Protein AF-A0A0S4JV63-F1 (afdb_monomer_lite)

Secondary structure (DSSP, 8-state):
----------S-TTSSHHHHHHHHHHHHHHHHTHHHHHHHSTTTTTS-TT----TTS-PPPPPSS----TTB--SSSSSS-SB--S-SSPP-PPPP----SS-TTSPPPHHHHHHTTT--B-HHHHH-SSS-HHHHHHHHT--S--PPPPHHHHHHHHHIIIIIHHHHHHTTT--THHHHHHHHHHHHHHHHHHHH-TT-HHHHHHHHHHHHHHHHHHHTTTS-HHHHHHHHHHHHHHHHHHHHHHHHHHHHHHH-GGGGGGGHHHHHHHHHHHHHHTSSTTTT--TT--S--HHHHHHHHHHHH--PPPPB-HHHHHHHHHHHHHHHTTT-SSTT--GGGGT-TT------GGGGS-HHHHHHHHHHHHHHS-TTTTTSHHHHHHHHHHHHTTSS-HHHHHHHHHHHHHHHHHHHHHHHHHHH---HHHHHHHHHHHHHS---HHHHHHHHHHHHHTT-SSTTHHHH-HHHHHHHHHHHHHHHTTSHHHHHHHHHHHHHHHHHHHTSPTTSPP--SS-HHHHHHHHHHHHHHHHHHHHHHHHHHHHHHHHTSTTTHHHHHHHHHHTT---HHHHHHHHHHHHHHHHTSPPHHHHHHHT-HHHHHHHHHHHHHH-HHHHHTTSS-HHHHHSPPPTTSHHHHHHHHHHHHHHHPPPHHHHHHHHHHHH---S----STT------EEE-------SSGGGSTHHHHHHHHHHHHT--EEEEEEGGGG-SB-TTSSBSS-HHHHHHHHHHHGGGEETTEEEEEE-SSSSHHHHHHHHHHHHHHHHHHHGGGGT-GGGSPPP---PPPPPHHHHHGGGGTTHHHHHHHHHHHHHHHHHHHHH-S---GGGTT-----------TTS--TT--------SSS--S--

Sequence (883 aa):
MRAARRVPSTLVSCVTTQRASFSESVMTLQQQHSSETLTKTHGFGMINHGAVISKDSKTTAAADLAHTGVQYGLGTSAADPYLRTLPNLELRPVETTVVDRDGSSLQATLDEIQTLGARRESLRYWIGGETPRLPLWLRSLKSQNALPVSSKGATILHEFENVTIPAACAERGEDHAIPQKRWQSLVRRFVTIPKLTVLSRSAFEGQLELATKESLAFFGTDAPLDELRSAVEVLRRQAIHQRNAKLDDLAATLSNGELVADGDAVWATFFSLVKEHRASSDLFSNAKESPASSLEFVWDSVVESTAAPALVSAPVALYLVALTAAHTVIANDSVSERIRGRIDQSATTATSSSALVSPIEKRNFVRKALQALNSSTMLSEKSEQVLRSLAVKKELPDSIVNAIAAESVFQSALESRASEVAKLFRDPAQGGLLLYRATTSTDDASVKATVQKALSANGFAHTDEIRMNPSRWATKYATIAATLLKHQTFVSLVYEAVRAETGAAQQRRPGSAPQGIVSDEGLKELGSLKEMREQYERRRTHRIGVLTDFLSSFEGVEAGVRYCAAFGADMSPLTALQSAAEELHDITATSRAEVAAIADGSLCEQIISAIVDAHPSWVRANVLERSVVNQPVDMQSQAALRAAIRMYIRLTYVPHAAAAMIARNTRRRIGPIGTAEHEQNIAVEVGMVEKMDNLLYKRYDWQGWYQRMQDVHNRNVSLRFKLHDLRTLDSQGKPFFDMQSERRLRIVAKERVGMGILKLDSDKYEDQSDNYTFGSVKVSQLVADAKKTMLGPEYVPTVEVKVRRPSGQTKLQYSALDYDRVEKKSAELYKKYAELKKKSFFVPPTDLWLDIAGLQVRKTNEVADADGYTVDLFESMGQKEQE

Organism: Bodo saltans (NCBI:txid75058)

pLDDT: mean 77.19, std 16.36, range [26.67, 97.94]

Radius of gyration: 52.48 Å; chains: 1; bounding box: 138×138×130 Å

Foldseek 3Di:
DDDDDDDDDDDDPPPVPVVVVVVVVVVVVCVVCQVVQQQPWFPSVVDALVDDDDPVDPDDDFDPDDDDDPQAFSSPGRVHHRGRPHDPDDDDDDDDPPCPPACQAPDQDPVNLVCQQQFFGFLLCQQHHPHHNLLSVLLSLADDDLDPQDPVLVVLLVCCLPPFLVVLCVVVVHDSPVVNVVSVVLLVQLVVLLLQCLNPSVSSVVSLVVSLVCQLVVCVPRTDNVSSNSNSVSSSSNSSNSSSVLSNLLSVLSNPSQLCVSVVLLVLLLVVVCVVCVVVPPLQDDPVDDDDRLLVLLLVLLVVVPVDGFGGRSLLSLLSLLLSLLVQLPPDPDFDDRSVCVRPPPPPPPVPLLVLFDLVVLLVVLLVLLVPDDLDRCLDPLVLVLVVVCVVVVLDDVVLSVLSVVLVVLLVVLLVLLLVLLVQQPDLVLLLVLLVCLCVVDPDPVLVVQLCVLCVVLPHNDSVVCVVCVPSSVVCSSVSSSSSLSDLSSLVSSLVVLVVQVVVVVPDDPPDDDPNSGDPVSSVSSVVSNVSVVVSVVSSVVSSVVVSCQCSDSSNSVVSVSSSVSVVRDCVVVVVSSVVSVVVVSVVRDDSVSSVSSQPLSVSLNSLVSVCVSCVVCPVVCLPPPCSNVDRDRSNDSSSSSSSSSVSSVRRPDAQLRVVVCCCVVVVDDDDRDPDQVDGHFDKDKDFDQDQDPPDLNPDPNNVVVNLVVLQVRLKIKIKGALSSQQHAGSVSDGLADPQLLVQLCVVQPPCDDPRMRIDIFNPDSHNVVSVVVVVVVVVVSSVLSCVVVVDVVSRDDDPDPDDDDDPVRVVCVVVVCVVVCVVLVVVLVVVVVVVCVVDVDDDCCSRPDPDPDPDDPPDPPDDPPPGDDDDDPDDDPDPDDD

Structure (mmCIF, N/CA/C/O backbone):
data_AF-A0A0S4JV63-F1
#
_entry.id   AF-A0A0S4JV63-F1
#
loop_
_atom_site.group_PDB
_atom_site.id
_atom_site.type_symbol
_atom_site.label_atom_id
_atom_site.label_alt_id
_atom_site.label_comp_id
_atom_site.label_asym_id
_atom_site.label_entity_id
_atom_site.label_seq_id
_atom_site.pdbx_PDB_ins_code
_atom_site.Cartn_x
_atom_site.Cartn_y
_atom_site.Cartn_z
_atom_site.occupancy
_atom_site.B_iso_or_equiv
_atom_site.auth_seq_id
_atom_site.auth_comp_id
_atom_site.auth_asym_id
_atom_site.auth_atom_id
_atom_site.pdbx_PDB_model_num
ATOM 1 N N . MET A 1 1 ? 13.995 55.580 -26.415 1.00 35.78 1 MET A N 1
ATOM 2 C CA . MET A 1 1 ? 12.942 56.620 -26.370 1.00 35.78 1 MET A CA 1
ATOM 3 C C . MET A 1 1 ? 11.649 56.034 -25.818 1.00 35.78 1 MET A C 1
ATOM 5 O O . MET A 1 1 ? 10.971 55.313 -26.533 1.00 35.78 1 MET A O 1
ATOM 9 N N . ARG A 1 2 ? 11.311 56.342 -24.563 1.00 26.67 2 ARG A N 1
ATOM 10 C CA . ARG A 1 2 ? 9.949 56.662 -24.098 1.00 26.67 2 ARG A CA 1
ATOM 11 C C . ARG A 1 2 ? 10.094 57.227 -22.688 1.00 26.67 2 ARG A C 1
ATOM 13 O O . ARG A 1 2 ? 10.601 56.559 -21.794 1.00 26.67 2 ARG A O 1
ATOM 20 N N . ALA A 1 3 ? 9.782 58.511 -22.570 1.00 27.17 3 ALA A N 1
ATOM 21 C CA . ALA A 1 3 ? 9.948 59.304 -21.368 1.00 27.17 3 ALA A CA 1
ATOM 22 C C . ALA A 1 3 ? 8.811 59.042 -20.375 1.00 27.17 3 ALA A C 1
ATOM 24 O O . ALA A 1 3 ? 7.651 58.897 -20.758 1.00 27.17 3 ALA A O 1
ATOM 25 N N . ALA A 1 4 ? 9.179 59.038 -19.099 1.00 29.41 4 ALA A N 1
ATOM 26 C CA . ALA A 1 4 ? 8.285 59.115 -17.961 1.00 29.41 4 ALA A CA 1
ATOM 27 C C . ALA A 1 4 ? 7.691 60.528 -17.810 1.00 29.41 4 ALA A C 1
ATOM 29 O O . ALA A 1 4 ? 8.389 61.521 -18.017 1.00 29.41 4 ALA A O 1
ATOM 30 N N . ARG A 1 5 ? 6.445 60.618 -17.327 1.00 27.39 5 ARG A N 1
ATOM 31 C CA . ARG A 1 5 ? 5.953 61.753 -16.529 1.00 27.39 5 ARG A CA 1
ATOM 32 C C . ARG A 1 5 ? 5.066 61.237 -15.391 1.00 27.39 5 ARG A C 1
ATOM 34 O O . ARG A 1 5 ? 4.083 60.546 -15.626 1.00 27.39 5 ARG A O 1
ATOM 41 N N . ARG A 1 6 ? 5.480 61.571 -14.164 1.00 32.53 6 ARG A N 1
ATOM 42 C CA . ARG A 1 6 ? 4.770 61.418 -12.881 1.00 32.53 6 ARG A CA 1
ATOM 43 C C . ARG A 1 6 ? 3.660 62.464 -12.747 1.00 32.53 6 ARG A C 1
ATOM 45 O O . ARG A 1 6 ? 3.923 63.595 -13.137 1.00 32.53 6 ARG A O 1
ATOM 52 N N . VAL A 1 7 ? 2.563 62.141 -12.050 1.00 26.92 7 VAL A N 1
ATOM 53 C CA . VAL A 1 7 ? 1.842 63.017 -11.082 1.00 26.92 7 VAL A CA 1
ATOM 54 C C . VAL A 1 7 ? 1.064 62.102 -10.080 1.00 26.92 7 VAL A C 1
ATOM 56 O O . VAL A 1 7 ? 1.024 60.898 -10.325 1.00 26.92 7 VAL A O 1
ATOM 59 N N . PRO A 1 8 ? 0.555 62.559 -8.912 1.00 28.17 8 PRO A N 1
ATOM 60 C CA . PRO A 1 8 ? 1.068 62.185 -7.595 1.00 28.17 8 PRO A CA 1
ATOM 61 C C . PRO A 1 8 ? 0.082 61.407 -6.700 1.00 28.17 8 PRO A C 1
ATOM 63 O O . PRO A 1 8 ? -1.132 61.384 -6.884 1.00 28.17 8 PRO A O 1
ATOM 66 N N . SER A 1 9 ? 0.665 60.796 -5.675 1.00 33.62 9 SER A N 1
ATOM 67 C CA . SER A 1 9 ? 0.059 60.027 -4.596 1.00 33.62 9 SER A CA 1
ATOM 68 C C . SER A 1 9 ? -0.493 60.918 -3.476 1.00 33.62 9 SER A C 1
ATOM 70 O O . SER A 1 9 ? 0.267 61.290 -2.591 1.00 33.62 9 SER A O 1
ATOM 72 N N . THR A 1 10 ? -1.794 61.205 -3.468 1.00 34.38 10 THR A N 1
ATOM 73 C CA . THR A 1 10 ? -2.553 61.610 -2.264 1.00 34.38 10 THR A CA 1
ATOM 74 C C . THR A 1 10 ? -4.049 61.621 -2.596 1.00 34.38 10 THR A C 1
ATOM 76 O O . THR A 1 10 ? -4.521 62.603 -3.151 1.00 34.38 10 THR A O 1
ATOM 79 N N . LEU A 1 11 ? -4.760 60.513 -2.309 1.00 28.80 11 LEU A N 1
ATOM 80 C CA . LEU A 1 11 ? -6.235 60.347 -2.140 1.00 28.80 11 LEU A CA 1
ATOM 81 C C . LEU A 1 11 ? -6.702 58.907 -2.485 1.00 28.80 11 LEU A C 1
ATOM 83 O O . LEU A 1 11 ? -7.663 58.712 -3.220 1.00 28.80 11 LEU A O 1
ATOM 87 N N . VAL A 1 12 ? -6.023 57.864 -1.983 1.00 32.22 12 VAL A N 1
ATOM 88 C CA . VAL A 1 12 ? -6.430 56.454 -2.230 1.00 32.22 12 VAL A CA 1
ATOM 89 C C . VAL A 1 12 ? -6.644 55.641 -0.940 1.00 32.22 12 VAL A C 1
ATOM 91 O O . VAL A 1 12 ? -7.141 54.524 -0.997 1.00 32.22 12 VAL A O 1
ATOM 94 N N . SER A 1 13 ? -6.386 56.185 0.254 1.00 30.45 13 SER A N 1
ATOM 95 C CA . SER A 1 13 ? -6.415 55.377 1.488 1.00 30.45 13 SER A CA 1
ATOM 96 C C . SER A 1 13 ? -7.740 55.348 2.268 1.00 30.45 13 SER A C 1
ATOM 98 O O . SER A 1 13 ? -7.746 54.800 3.363 1.00 30.45 13 SER A O 1
ATOM 100 N N . CYS A 1 14 ? -8.854 55.889 1.755 1.00 28.31 14 CYS A N 1
ATOM 101 C CA . CYS A 1 14 ? -10.139 55.878 2.490 1.00 28.31 14 CYS A CA 1
ATOM 102 C C . CYS A 1 14 ? -11.357 55.319 1.730 1.00 28.31 14 CYS A C 1
ATOM 104 O O . CYS A 1 14 ? -12.461 55.378 2.254 1.00 28.31 14 CYS A O 1
ATOM 106 N N . VAL A 1 15 ? -11.199 54.750 0.526 1.00 30.52 15 VAL A N 1
ATOM 107 C CA . VAL A 1 15 ? -12.343 54.219 -0.263 1.00 30.52 15 VAL A CA 1
ATOM 108 C C . VAL A 1 15 ? -12.208 52.720 -0.592 1.00 30.52 15 VAL A C 1
ATOM 110 O O . VAL A 1 15 ? -13.148 52.088 -1.069 1.00 30.52 15 VAL A O 1
ATOM 113 N N . THR A 1 16 ? -11.076 52.090 -0.278 1.00 33.59 16 THR A N 1
ATOM 114 C CA . THR A 1 16 ? -10.826 50.666 -0.570 1.00 33.59 16 THR A CA 1
ATOM 115 C C . THR A 1 16 ? -11.256 49.704 0.540 1.00 33.59 16 THR A C 1
ATOM 117 O O . THR A 1 16 ? -11.493 48.535 0.252 1.00 33.59 16 THR A O 1
ATOM 120 N N . THR A 1 17 ? -11.462 50.163 1.776 1.00 36.22 17 THR A N 1
ATOM 121 C CA . THR A 1 17 ? -11.867 49.300 2.904 1.00 36.22 17 THR A CA 1
ATOM 122 C C . THR A 1 17 ? -13.375 49.057 3.019 1.00 36.22 17 THR A C 1
ATOM 124 O O . THR A 1 17 ? -13.772 48.091 3.660 1.00 36.22 17 THR A O 1
ATOM 127 N N . GLN A 1 18 ? -14.229 49.849 2.357 1.00 34.81 18 GLN A N 1
ATOM 128 C CA . GLN A 1 18 ? -15.690 49.636 2.371 1.00 34.81 18 GLN A CA 1
ATOM 129 C C . GLN A 1 18 ? -16.244 48.861 1.161 1.00 34.81 18 GLN A C 1
ATOM 131 O O . GLN A 1 18 ? -17.384 48.409 1.206 1.00 34.81 18 GLN A O 1
ATOM 136 N N . ARG A 1 19 ? -15.460 48.649 0.091 1.00 34.84 19 ARG A N 1
ATOM 137 C CA . ARG A 1 19 ? -15.874 47.793 -1.045 1.00 34.84 19 ARG A CA 1
ATOM 138 C C . ARG A 1 19 ? -15.553 46.310 -0.841 1.00 34.84 19 ARG A C 1
ATOM 140 O O . ARG A 1 19 ? -16.287 45.474 -1.357 1.00 34.84 19 ARG A O 1
ATOM 147 N N . ALA A 1 20 ? -14.511 45.981 -0.075 1.00 36.62 20 ALA A N 1
ATOM 148 C CA . ALA A 1 20 ? -14.133 44.593 0.197 1.00 36.62 20 ALA A CA 1
ATOM 149 C C . ALA A 1 20 ? -15.144 43.887 1.118 1.00 36.62 20 ALA A C 1
ATOM 151 O O . ALA A 1 20 ? -15.593 42.792 0.798 1.00 36.62 20 ALA A O 1
ATOM 152 N N . SER A 1 21 ? -15.608 44.556 2.180 1.00 37.34 21 SER A N 1
ATOM 153 C CA . SER A 1 21 ? -16.570 43.969 3.124 1.00 37.34 21 SER A CA 1
ATOM 154 C C . SER A 1 21 ? -17.969 43.777 2.526 1.00 37.34 21 SER A C 1
ATOM 156 O O . SER A 1 21 ? -18.624 42.781 2.822 1.00 37.34 21 SER A O 1
ATOM 158 N N . PHE A 1 22 ? -18.425 44.661 1.629 1.00 35.88 22 PHE A N 1
ATOM 159 C CA . PHE A 1 22 ? -19.704 44.480 0.925 1.00 35.88 22 PHE A CA 1
ATOM 160 C C . PHE A 1 22 ? -19.623 43.424 -0.194 1.00 35.88 22 PHE A C 1
ATOM 162 O O . PHE A 1 22 ? -20.591 42.704 -0.419 1.00 35.88 22 PHE A O 1
ATOM 169 N N . SER A 1 23 ? -18.470 43.282 -0.860 1.00 41.06 23 SER A N 1
ATOM 170 C CA . SER A 1 23 ? -18.235 42.244 -1.876 1.00 41.06 23 SER A CA 1
ATOM 171 C C . SER A 1 23 ? -18.134 40.846 -1.264 1.00 41.06 23 SER A C 1
ATOM 173 O O . SER A 1 23 ? -18.702 39.907 -1.814 1.00 41.06 23 SER A O 1
ATOM 175 N N . GLU A 1 24 ? -17.448 40.695 -0.128 1.00 41.44 24 GLU A N 1
ATOM 176 C CA . GLU A 1 24 ? -17.352 39.413 0.581 1.00 41.44 24 GLU A CA 1
ATOM 177 C C . GLU A 1 24 ? -18.690 39.008 1.196 1.00 41.44 24 GLU A C 1
ATOM 179 O O . GLU A 1 24 ? -19.065 37.847 1.088 1.00 41.44 24 GLU A O 1
ATOM 184 N N . SER A 1 25 ? -19.460 39.950 1.752 1.00 44.38 25 SER A N 1
ATOM 185 C CA . SER A 1 25 ? -20.792 39.665 2.309 1.00 44.38 25 SER A CA 1
ATOM 186 C C . SER A 1 25 ? -21.799 39.248 1.231 1.00 44.38 25 SER A C 1
ATOM 188 O O . SER A 1 25 ? -22.583 38.329 1.439 1.00 44.38 25 SER A O 1
ATOM 190 N N . VAL A 1 26 ? -21.767 39.882 0.051 1.00 44.66 26 VAL A N 1
ATOM 191 C CA . VAL A 1 26 ? -22.648 39.527 -1.075 1.00 44.66 26 VAL A CA 1
ATOM 192 C C . VAL A 1 26 ? -22.195 38.231 -1.752 1.00 44.66 26 VAL A C 1
ATOM 194 O O . VAL A 1 26 ? -23.050 37.426 -2.103 1.00 44.66 26 VAL A O 1
ATOM 197 N N . MET A 1 27 ? -20.887 37.963 -1.868 1.00 42.50 27 MET A N 1
ATOM 198 C CA . MET A 1 27 ? -20.395 36.672 -2.372 1.00 42.50 27 MET A CA 1
ATOM 199 C C . MET A 1 27 ? -20.644 35.514 -1.396 1.00 42.50 27 MET A C 1
ATOM 201 O O . MET A 1 27 ? -20.957 34.413 -1.839 1.00 42.50 27 MET A O 1
ATOM 205 N N . THR A 1 28 ? -20.573 35.744 -0.083 1.00 48.22 28 THR A N 1
ATOM 206 C CA . THR A 1 28 ? -20.892 34.720 0.931 1.00 48.22 28 THR A CA 1
ATOM 207 C C . THR A 1 28 ? -22.400 34.478 1.063 1.00 48.22 28 THR A C 1
ATOM 209 O O . THR A 1 28 ? -22.814 33.324 1.162 1.00 48.22 28 THR A O 1
ATOM 212 N N . LEU A 1 29 ? -23.246 35.511 0.943 1.00 47.22 29 LEU A N 1
ATOM 213 C CA . LEU A 1 29 ? -24.707 35.346 0.838 1.00 47.22 29 LEU A CA 1
ATOM 214 C C . LEU A 1 29 ? -25.134 34.686 -0.486 1.00 47.22 29 LEU A C 1
ATOM 216 O O . LEU A 1 29 ? -26.036 33.850 -0.490 1.00 47.22 29 LEU A O 1
ATOM 220 N N . GLN A 1 30 ? -24.460 34.986 -1.604 1.00 46.22 30 GLN A N 1
ATOM 221 C CA . GLN A 1 30 ? -24.683 34.300 -2.885 1.00 46.22 30 GLN A CA 1
ATOM 222 C C . GLN A 1 30 ? -24.266 32.825 -2.841 1.00 46.22 30 GLN A C 1
ATOM 224 O O . GLN A 1 30 ? -24.853 32.024 -3.563 1.00 46.22 30 GLN A O 1
ATOM 229 N N . GLN A 1 31 ? -23.321 32.436 -1.978 1.00 53.56 31 GLN A N 1
ATOM 230 C CA . GLN A 1 31 ? -22.961 31.031 -1.774 1.00 53.56 31 GLN A CA 1
ATOM 231 C C . GLN A 1 31 ? -24.043 30.236 -1.029 1.00 53.56 31 GLN A C 1
ATOM 233 O O . GLN A 1 31 ? -24.269 29.078 -1.385 1.00 53.56 31 GLN A O 1
ATOM 238 N N . GLN A 1 32 ? -24.772 30.842 -0.084 1.00 56.19 32 GLN A N 1
ATOM 239 C CA . GLN A 1 32 ? -25.804 30.147 0.705 1.00 56.19 32 GLN A CA 1
ATOM 240 C C . GLN A 1 32 ? -27.038 29.722 -0.111 1.00 56.19 32 GLN A C 1
ATOM 242 O O . GLN A 1 32 ? -27.621 28.682 0.178 1.00 56.19 32 GLN A O 1
ATOM 247 N N . HIS A 1 33 ? -27.386 30.455 -1.175 1.00 51.62 33 HIS A N 1
ATOM 248 C CA . HIS A 1 33 ? -28.434 30.076 -2.139 1.00 51.62 33 HIS A CA 1
ATOM 249 C C . HIS A 1 33 ? -27.876 29.728 -3.530 1.00 51.62 33 HIS A C 1
ATOM 251 O O . HIS A 1 33 ? -28.626 29.703 -4.509 1.00 51.62 33 HIS A O 1
ATOM 257 N N . SER A 1 34 ? -26.566 29.474 -3.646 1.00 59.59 34 SER A N 1
ATOM 258 C CA . SER A 1 34 ? -25.884 29.311 -4.938 1.00 59.59 34 SER A CA 1
ATOM 259 C C . SER A 1 34 ? -26.441 28.156 -5.759 1.00 59.59 34 SER A C 1
ATOM 261 O O . SER A 1 34 ? -26.700 28.342 -6.939 1.00 59.59 34 SER A O 1
ATOM 263 N N . SER A 1 35 ? -26.697 26.984 -5.175 1.00 62.03 35 SER A N 1
ATOM 264 C CA . SER A 1 35 ? -27.211 25.850 -5.950 1.00 62.03 35 SER A CA 1
ATOM 265 C C . SER A 1 35 ? -28.597 26.148 -6.516 1.00 62.03 35 SER A C 1
ATOM 267 O O . SER A 1 35 ? -28.816 25.983 -7.711 1.00 62.03 35 SER A O 1
ATOM 269 N N . GLU A 1 36 ? -29.517 26.658 -5.700 1.00 66.06 36 GLU A N 1
ATOM 270 C CA . GLU A 1 36 ? -30.882 26.955 -6.124 1.00 66.06 36 GLU A CA 1
ATOM 271 C C . GLU A 1 36 ? -30.940 28.129 -7.106 1.00 66.06 36 GLU A C 1
ATOM 273 O O . GLU A 1 36 ? -31.593 28.042 -8.143 1.00 66.06 36 GLU A O 1
ATOM 278 N N . THR A 1 37 ? -30.193 29.199 -6.842 1.00 72.88 37 THR A N 1
ATOM 279 C CA . THR A 1 37 ? -30.182 30.385 -7.705 1.00 72.88 37 THR A CA 1
ATOM 280 C C . THR A 1 37 ? -29.482 30.089 -9.030 1.00 72.88 37 THR A C 1
ATOM 282 O O . THR A 1 37 ? -30.001 30.442 -10.086 1.00 72.88 37 THR A O 1
ATOM 285 N N . LEU A 1 38 ? -28.347 29.384 -9.019 1.00 76.19 38 LEU A N 1
ATOM 286 C CA . LEU A 1 38 ? -27.606 29.060 -10.242 1.00 76.19 38 LEU A CA 1
ATOM 287 C C . LEU A 1 38 ? -28.314 28.004 -11.101 1.00 76.19 38 LEU A C 1
ATOM 289 O O . LEU A 1 38 ? -28.200 28.057 -12.322 1.00 76.19 38 LEU A O 1
ATOM 293 N N . THR A 1 39 ? -29.042 27.057 -10.497 1.00 78.50 39 THR A N 1
ATOM 294 C CA . THR A 1 39 ? -29.709 25.976 -11.252 1.00 78.50 39 THR A CA 1
ATOM 295 C C . THR A 1 39 ? -31.154 26.283 -11.633 1.00 78.50 39 THR A C 1
ATOM 297 O O . THR A 1 39 ? -31.631 25.729 -12.621 1.00 78.50 39 THR A O 1
ATOM 300 N N . LYS A 1 40 ? -31.857 27.156 -10.893 1.00 81.88 40 LYS A N 1
ATOM 301 C CA . LYS A 1 40 ? -33.281 27.449 -11.134 1.00 81.88 40 LYS A CA 1
ATOM 302 C C . LYS A 1 40 ? -33.561 28.831 -11.714 1.00 81.88 40 LYS A C 1
ATOM 304 O O . LYS A 1 40 ? -34.675 29.051 -12.180 1.00 81.88 40 LYS A O 1
ATOM 309 N N . THR A 1 41 ? -32.603 29.765 -11.712 1.00 85.50 41 THR A N 1
ATOM 310 C CA . THR A 1 41 ? -32.838 31.116 -12.253 1.00 85.50 41 THR A CA 1
ATOM 311 C C . THR A 1 41 ? -32.093 31.356 -13.559 1.00 85.50 41 THR A C 1
ATOM 313 O O . THR A 1 41 ? -30.882 31.153 -13.673 1.00 85.50 41 THR A O 1
ATOM 316 N N . HIS A 1 42 ? -32.820 31.838 -14.566 1.00 84.88 42 HIS A N 1
ATOM 317 C CA . HIS A 1 42 ? -32.207 32.303 -15.798 1.00 84.88 42 HIS A CA 1
ATOM 318 C C . HIS A 1 42 ? -31.313 33.520 -15.522 1.00 84.88 42 HIS A C 1
ATOM 320 O O . HIS A 1 42 ? -31.719 34.467 -14.854 1.00 84.88 42 HIS A O 1
ATOM 326 N N . GLY A 1 43 ? -30.091 33.530 -16.055 1.00 83.31 43 GLY A N 1
ATOM 327 C CA . GLY A 1 43 ? -29.116 34.594 -15.806 1.00 83.31 43 GLY A CA 1
ATOM 328 C C . GLY A 1 43 ? -28.402 34.486 -14.457 1.00 83.31 43 GLY A C 1
ATOM 329 O O . GLY A 1 43 ? -27.775 35.460 -14.045 1.00 83.31 43 GLY A O 1
ATOM 330 N N . PHE A 1 44 ? -28.483 33.324 -13.791 1.00 81.19 44 PHE A N 1
ATOM 331 C CA . PHE A 1 44 ? -27.671 32.955 -12.623 1.00 81.19 44 PHE A CA 1
ATOM 332 C C . PHE A 1 44 ? -27.787 33.927 -11.434 1.00 81.19 44 PHE A C 1
ATOM 334 O O . PHE A 1 44 ? -26.833 34.117 -10.683 1.00 81.19 44 PHE A O 1
ATOM 341 N N . GLY A 1 45 ? -28.932 34.603 -11.292 1.00 78.19 45 GLY A N 1
ATOM 342 C CA . GLY A 1 45 ? -29.146 35.664 -10.298 1.00 78.19 45 GLY A CA 1
ATOM 343 C C . GLY A 1 45 ? -28.359 36.961 -10.548 1.00 78.19 45 GLY A C 1
ATOM 344 O O . GLY A 1 45 ? -28.443 37.886 -9.745 1.00 78.19 45 GLY A O 1
ATOM 345 N N . MET A 1 46 ? -27.606 37.051 -11.650 1.00 80.75 46 MET A N 1
ATOM 346 C CA . MET A 1 46 ? -26.800 38.222 -12.019 1.00 80.75 46 MET A CA 1
ATOM 347 C C . MET A 1 46 ? -27.540 39.177 -12.963 1.00 80.75 46 MET A C 1
ATOM 349 O O . MET A 1 46 ? -27.232 40.367 -13.006 1.00 80.75 46 MET A O 1
ATOM 353 N N . ILE A 1 47 ? -28.501 38.663 -13.736 1.00 81.12 47 ILE A N 1
ATOM 354 C CA . ILE A 1 47 ? -29.298 39.452 -14.680 1.00 81.12 47 ILE A CA 1
ATOM 355 C C . ILE A 1 47 ? -30.627 39.830 -14.029 1.00 81.12 47 ILE A C 1
ATOM 357 O O . ILE A 1 47 ? -31.396 38.966 -13.611 1.00 81.12 47 ILE A O 1
ATOM 361 N N . ASN A 1 48 ? -30.924 41.130 -13.992 1.00 82.06 48 ASN A N 1
ATOM 362 C CA . ASN A 1 48 ? -32.224 41.620 -13.553 1.00 82.06 48 ASN A CA 1
ATOM 363 C C . ASN A 1 48 ? -33.241 41.570 -14.706 1.00 82.06 48 ASN A C 1
ATOM 365 O O . ASN A 1 48 ? -33.315 42.492 -15.516 1.00 82.06 48 ASN A O 1
ATOM 369 N N . HIS A 1 49 ? -34.051 40.511 -14.753 1.00 82.19 49 HIS A N 1
ATOM 370 C CA . HIS A 1 49 ? -35.143 40.363 -15.731 1.00 82.19 49 HIS A CA 1
ATOM 371 C C . HIS A 1 49 ? -36.397 41.188 -15.397 1.00 82.19 49 HIS A C 1
ATOM 373 O O . HIS A 1 49 ? -37.352 41.175 -16.162 1.00 82.19 49 HIS A O 1
ATOM 379 N N . GLY A 1 50 ? -36.411 41.907 -14.268 1.00 75.62 50 GLY A N 1
ATOM 380 C CA . GLY A 1 50 ? -37.475 42.849 -13.903 1.00 75.62 50 GLY A CA 1
ATOM 381 C C . GLY A 1 50 ? -37.259 44.272 -14.433 1.00 75.62 50 GLY A C 1
ATOM 382 O O . GLY A 1 50 ? -38.002 45.181 -14.067 1.00 75.62 50 GLY A O 1
ATOM 383 N N . ALA A 1 51 ? -36.220 44.504 -15.243 1.00 70.69 51 ALA A N 1
ATOM 384 C CA . ALA A 1 51 ? -35.921 45.820 -15.794 1.00 70.69 51 ALA A CA 1
ATOM 385 C C . ALA A 1 51 ? -36.944 46.219 -16.873 1.00 70.69 51 ALA A C 1
ATOM 387 O O . ALA A 1 51 ? -37.078 45.554 -17.899 1.00 70.69 51 ALA A O 1
ATOM 388 N N . VAL A 1 52 ? -37.633 47.346 -16.665 1.00 65.81 52 VAL A N 1
ATOM 389 C CA . VAL A 1 52 ? -38.501 47.950 -17.684 1.00 65.81 52 VAL A CA 1
ATOM 390 C C . VAL A 1 52 ? -37.618 48.583 -18.754 1.00 65.81 52 VAL A C 1
ATOM 392 O O . VAL A 1 52 ? -36.840 49.497 -18.473 1.00 65.81 52 VAL A O 1
ATOM 395 N N . ILE A 1 53 ? -37.737 48.103 -19.988 1.00 67.38 53 ILE A N 1
ATOM 396 C CA . ILE A 1 53 ? -37.033 48.675 -21.133 1.00 67.38 53 ILE A CA 1
ATOM 397 C C . ILE A 1 53 ? -37.574 50.102 -21.365 1.00 67.38 53 ILE A C 1
ATOM 399 O O . ILE A 1 53 ? -38.745 50.295 -21.684 1.00 67.38 53 ILE A O 1
ATOM 403 N N . SER A 1 54 ? -36.732 51.114 -21.117 1.00 54.62 54 SER A N 1
ATOM 404 C CA . SER A 1 54 ? -37.088 52.543 -21.169 1.00 54.62 54 SER A CA 1
ATOM 405 C C . SER A 1 54 ? -37.571 52.995 -22.561 1.00 54.62 54 SER A C 1
ATOM 407 O O . SER A 1 54 ? -37.151 52.454 -23.589 1.00 54.62 54 SER A O 1
ATOM 409 N N . LYS A 1 55 ? -38.403 54.052 -22.575 1.00 55.31 55 LYS A N 1
ATOM 410 C CA . LYS A 1 55 ? -39.056 54.689 -23.742 1.00 55.31 55 LYS A CA 1
ATOM 411 C C . LYS A 1 55 ? -38.114 55.122 -24.876 1.00 55.31 55 LYS A C 1
ATOM 413 O O . LYS A 1 55 ? -38.597 55.382 -25.975 1.00 55.31 55 LYS A O 1
ATOM 418 N N . ASP A 1 56 ? -36.804 55.167 -24.643 1.00 53.25 56 ASP A N 1
ATOM 419 C CA . ASP A 1 56 ? -35.806 55.502 -25.670 1.00 53.25 56 ASP A CA 1
ATOM 420 C C . ASP A 1 56 ? -35.542 54.355 -26.663 1.00 53.25 56 ASP A C 1
ATOM 422 O O . ASP A 1 56 ? -34.898 54.553 -27.693 1.00 53.25 56 ASP A O 1
ATOM 426 N N . SER A 1 57 ? -36.082 53.159 -26.410 1.00 57.12 57 SER A N 1
ATOM 427 C CA . SER A 1 57 ? -36.064 52.043 -27.359 1.00 57.12 57 SER A CA 1
ATOM 428 C C . SER A 1 57 ? -37.485 51.714 -27.825 1.00 57.12 57 SER A C 1
ATOM 430 O O . SER A 1 57 ? -38.385 51.485 -27.019 1.00 57.12 57 SER A O 1
ATOM 432 N N . LYS A 1 58 ? -37.713 51.712 -29.145 1.00 56.69 58 LYS A N 1
ATOM 433 C CA . LYS A 1 58 ? -38.997 51.349 -29.774 1.00 56.69 58 LYS A CA 1
ATOM 434 C C . LYS A 1 58 ? -39.262 49.844 -29.629 1.00 56.69 58 LYS A C 1
ATOM 436 O O . LYS A 1 58 ? -39.142 49.102 -30.598 1.00 56.69 58 LYS A O 1
ATOM 441 N N . THR A 1 59 ? -39.581 49.384 -28.427 1.00 61.97 59 THR A N 1
ATOM 442 C CA . THR A 1 59 ? -40.011 48.004 -28.177 1.00 61.97 59 THR A CA 1
ATOM 443 C C . THR A 1 59 ? -41.534 47.967 -28.056 1.00 61.97 59 THR A C 1
ATOM 445 O O . THR A 1 59 ? -42.139 48.758 -27.333 1.00 61.97 59 THR A O 1
ATOM 448 N N . THR A 1 60 ? -42.180 47.110 -28.847 1.00 67.12 60 THR A N 1
ATOM 449 C CA . THR A 1 60 ? -43.626 46.855 -28.771 1.00 67.12 60 THR A CA 1
ATOM 450 C C . THR A 1 60 ? -43.923 45.886 -27.631 1.00 67.12 60 THR A C 1
ATOM 452 O O . THR A 1 60 ? -43.058 45.094 -27.261 1.00 67.12 60 THR A O 1
ATOM 455 N N . ALA A 1 61 ? -45.142 45.926 -27.085 1.00 74.38 61 ALA A N 1
ATOM 456 C CA . ALA A 1 61 ? -45.577 44.962 -26.076 1.00 74.38 61 ALA A CA 1
ATOM 457 C C . ALA A 1 61 ? -45.388 43.510 -26.563 1.00 74.38 61 ALA A C 1
ATOM 459 O O . ALA A 1 61 ? -45.463 43.240 -27.766 1.00 74.38 61 ALA A O 1
ATOM 460 N N . ALA A 1 62 ? -45.136 42.595 -25.623 1.00 80.00 62 ALA A N 1
ATOM 461 C CA . ALA A 1 62 ? -45.019 41.168 -25.906 1.00 80.00 62 ALA A CA 1
ATOM 462 C C . ALA A 1 62 ? -46.292 40.645 -26.595 1.00 80.00 62 ALA A C 1
ATOM 464 O O . ALA A 1 62 ? -47.402 41.072 -26.277 1.00 80.00 62 ALA A O 1
ATOM 465 N N . ALA A 1 63 ? -46.124 39.735 -27.555 1.00 82.31 63 ALA A N 1
ATOM 466 C CA . ALA A 1 63 ? -47.243 39.119 -28.256 1.00 82.31 63 ALA A CA 1
ATOM 467 C C . ALA A 1 63 ? -48.048 38.218 -27.304 1.00 82.31 63 ALA A C 1
ATOM 469 O O . ALA A 1 63 ? -47.462 37.419 -26.582 1.00 82.31 63 ALA A O 1
ATOM 470 N N . ASP A 1 64 ? -49.377 38.338 -27.333 1.00 79.94 64 ASP A N 1
ATOM 471 C CA . ASP A 1 64 ? -50.288 37.663 -26.392 1.00 79.94 64 ASP A CA 1
ATOM 472 C C . ASP A 1 64 ? -50.282 36.130 -26.560 1.00 79.94 64 ASP A C 1
ATOM 474 O O . ASP A 1 64 ? -50.142 35.375 -25.602 1.00 79.94 64 ASP A O 1
ATOM 478 N N . LEU A 1 65 ? -50.327 35.653 -27.810 1.00 84.94 65 LEU A N 1
ATOM 479 C CA . LEU A 1 65 ? -50.235 34.232 -28.154 1.00 84.94 65 LEU A CA 1
ATOM 480 C C . LEU A 1 65 ? -49.108 34.019 -29.164 1.00 84.94 65 LEU A C 1
ATOM 482 O O . LEU A 1 65 ? -49.300 34.158 -30.373 1.00 84.94 65 LEU A O 1
ATOM 486 N N . ALA A 1 66 ? -47.917 33.689 -28.665 1.00 84.62 66 ALA A N 1
ATOM 487 C CA . ALA A 1 66 ? -46.754 33.404 -29.496 1.00 84.62 66 ALA A CA 1
ATOM 488 C C . ALA A 1 66 ? -46.009 32.152 -29.023 1.00 84.62 66 ALA A C 1
ATOM 490 O O . ALA A 1 66 ? -45.685 31.999 -27.847 1.00 84.62 66 ALA A O 1
ATOM 491 N N . HIS A 1 67 ? -45.679 31.274 -29.969 1.00 85.88 67 HIS A N 1
ATOM 492 C CA . HIS A 1 67 ? -44.752 30.172 -29.737 1.00 85.88 67 HIS A CA 1
ATOM 493 C C . HIS A 1 67 ? -43.323 30.664 -29.970 1.00 85.88 67 HIS A C 1
ATOM 495 O O . HIS A 1 67 ? -42.936 30.960 -31.101 1.00 85.88 67 HIS A O 1
ATOM 501 N N . THR A 1 68 ? -42.540 30.770 -28.897 1.00 90.56 68 THR A N 1
ATOM 502 C CA . THR A 1 68 ? -41.132 31.168 -28.986 1.00 90.56 68 THR A CA 1
ATOM 503 C C . THR A 1 68 ? -40.234 29.976 -29.324 1.00 90.56 68 THR A C 1
ATOM 505 O O . THR A 1 68 ? -40.572 28.819 -29.066 1.00 90.56 68 THR A O 1
ATOM 508 N N . GLY A 1 69 ? -39.056 30.248 -29.895 1.00 89.06 69 GLY A N 1
ATOM 509 C CA . GLY A 1 69 ? -37.998 29.239 -29.996 1.00 89.06 69 GLY A CA 1
ATOM 510 C C . GLY A 1 69 ? -37.534 28.786 -28.607 1.00 89.06 69 GLY A C 1
ATOM 511 O O . GLY A 1 69 ? -37.632 29.542 -27.646 1.00 89.06 69 GLY A O 1
ATOM 512 N N . VAL A 1 70 ? -37.004 27.565 -28.486 1.00 88.56 70 VAL A N 1
ATOM 513 C CA . VAL A 1 70 ? -36.671 26.951 -27.182 1.00 88.56 70 VAL A CA 1
ATOM 514 C C . VAL A 1 70 ? -35.729 27.829 -26.350 1.00 88.56 70 VAL A C 1
ATOM 516 O O . VAL A 1 70 ? -35.948 27.992 -25.152 1.00 88.56 70 VAL A O 1
ATOM 519 N N . GLN A 1 71 ? -34.738 28.453 -26.988 1.00 90.56 71 GLN A N 1
ATOM 520 C CA . GLN A 1 71 ? -33.756 29.331 -26.349 1.00 90.56 71 GLN A CA 1
ATOM 521 C C . GLN A 1 71 ? -34.256 30.759 -26.057 1.00 90.56 71 GLN A C 1
ATOM 523 O O . GLN A 1 71 ? -33.538 31.526 -25.418 1.00 90.56 71 GLN A O 1
ATOM 528 N N . TYR A 1 72 ? -35.456 31.138 -26.505 1.00 91.50 72 TYR A N 1
ATOM 529 C CA . TYR A 1 72 ? -35.973 32.503 -26.383 1.00 91.50 72 TYR A CA 1
ATOM 530 C C . TYR A 1 72 ? -37.289 32.549 -25.615 1.00 91.50 72 TYR A C 1
ATOM 532 O O . TYR A 1 72 ? -38.138 31.669 -25.744 1.00 91.50 72 TYR A O 1
ATOM 540 N N . GLY A 1 73 ? -37.473 33.621 -24.862 1.00 89.50 73 GLY A N 1
ATOM 541 C CA . GLY A 1 73 ? -38.756 34.024 -24.305 1.00 89.50 73 GLY A CA 1
ATOM 542 C C . GLY A 1 73 ? -39.157 35.396 -24.824 1.00 89.50 73 GLY A C 1
ATOM 543 O O . GLY A 1 73 ? -38.401 36.057 -25.540 1.00 89.50 73 GLY A O 1
ATOM 544 N N . LEU A 1 74 ? -40.353 35.836 -24.459 1.00 88.88 74 LEU A N 1
ATOM 545 C CA . LEU A 1 74 ? -40.852 37.170 -24.783 1.00 88.88 74 LEU A CA 1
ATOM 546 C C . LEU A 1 74 ? -40.242 38.251 -23.880 1.00 88.88 74 LEU A C 1
ATOM 548 O O . LEU A 1 74 ? -40.468 39.436 -24.112 1.00 88.88 74 LEU A O 1
ATOM 552 N N . GLY A 1 75 ? -39.461 37.858 -22.867 1.00 85.62 75 GLY A N 1
ATOM 553 C CA . GLY A 1 75 ? -38.765 38.787 -21.982 1.00 85.62 75 GLY A CA 1
ATOM 554 C C . GLY A 1 75 ? -39.688 39.503 -21.009 1.00 85.62 75 GLY A C 1
ATOM 555 O O . GLY A 1 75 ? -39.388 40.614 -20.578 1.00 85.62 75 GLY A O 1
ATOM 556 N N . THR A 1 76 ? -40.817 38.877 -20.676 1.00 85.06 76 THR A N 1
ATOM 557 C CA . THR A 1 76 ? -41.833 39.430 -19.776 1.00 85.06 76 THR A CA 1
ATOM 558 C C . THR A 1 76 ? -41.460 39.292 -18.303 1.00 85.06 76 THR A C 1
ATOM 560 O O . THR A 1 76 ? -41.952 40.055 -17.476 1.00 85.06 76 THR A O 1
ATOM 563 N N . SER A 1 77 ? -40.642 38.296 -17.940 1.00 86.31 77 SER A N 1
ATOM 564 C CA . SER A 1 77 ? -40.275 38.026 -16.545 1.00 86.31 77 SER A CA 1
ATOM 565 C C . SER A 1 77 ? -38.978 37.218 -16.428 1.00 86.31 77 SER A C 1
ATOM 567 O O . SER A 1 77 ? -38.409 36.779 -17.422 1.00 86.31 77 SER A O 1
ATOM 569 N N . ALA A 1 78 ? -38.530 36.953 -15.196 1.00 83.50 78 ALA A N 1
ATOM 570 C CA . ALA A 1 78 ? -37.416 36.035 -14.936 1.00 83.50 78 ALA A CA 1
ATOM 571 C C . ALA A 1 78 ? -37.725 34.568 -15.298 1.00 83.50 78 ALA A C 1
ATOM 573 O O . ALA A 1 78 ? -36.796 33.798 -15.542 1.00 83.50 78 ALA A O 1
ATOM 574 N N . ALA A 1 79 ? -39.008 34.185 -15.335 1.00 86.56 79 ALA A N 1
ATOM 575 C CA . ALA A 1 79 ? -39.450 32.855 -15.758 1.00 86.56 79 ALA A CA 1
ATOM 576 C C . ALA A 1 79 ? -39.533 32.731 -17.290 1.00 86.56 79 ALA A C 1
ATOM 578 O O . ALA A 1 79 ? -39.345 31.642 -17.824 1.00 86.56 79 ALA A O 1
ATOM 579 N N . ASP A 1 80 ? -39.762 33.845 -17.993 1.00 89.62 80 ASP A N 1
ATOM 580 C CA . ASP A 1 80 ? -39.711 33.924 -19.456 1.00 89.62 80 ASP A CA 1
ATOM 581 C C . ASP A 1 80 ? -38.773 35.061 -19.905 1.00 89.62 80 ASP A C 1
ATOM 583 O O . ASP A 1 80 ? -39.228 36.119 -20.354 1.00 89.62 80 ASP A O 1
ATOM 587 N N . PRO A 1 81 ? -37.449 34.886 -19.727 1.00 90.38 81 PRO A N 1
ATOM 588 C CA . PRO A 1 81 ? -36.461 35.891 -20.100 1.00 90.38 81 PRO A CA 1
ATOM 589 C C . PRO A 1 81 ? -36.344 35.985 -21.622 1.00 90.38 81 PRO A C 1
ATOM 591 O O . PRO A 1 81 ? -36.630 35.026 -22.334 1.00 90.38 81 PRO A O 1
ATOM 594 N N . TYR A 1 82 ? -35.804 37.091 -22.139 1.00 88.94 82 TYR A N 1
ATOM 595 C CA . TYR A 1 82 ? -35.515 37.205 -23.575 1.00 88.94 82 TYR A CA 1
ATOM 596 C C . TYR A 1 82 ? -34.626 36.059 -24.081 1.00 88.94 82 TYR A C 1
ATOM 598 O O . TYR A 1 82 ? -34.843 35.537 -25.172 1.00 88.94 82 TYR A O 1
ATOM 606 N N . LEU A 1 83 ? -33.656 35.629 -23.267 1.00 91.12 83 LEU A N 1
ATOM 607 C CA . LEU A 1 83 ? -32.788 34.487 -23.540 1.00 91.12 83 LEU A CA 1
ATOM 608 C C . LEU A 1 83 ? -32.880 33.472 -22.395 1.00 91.12 83 LEU A C 1
ATOM 610 O O . LEU A 1 83 ? -32.471 33.753 -21.263 1.00 91.12 83 LEU A O 1
ATOM 614 N N . ARG A 1 84 ? -33.375 32.271 -22.698 1.00 92.31 84 ARG A N 1
ATOM 615 C CA . ARG A 1 84 ? -33.411 31.147 -21.760 1.00 92.31 84 ARG A CA 1
ATOM 616 C C . ARG A 1 84 ? -32.013 30.543 -21.659 1.00 92.31 84 ARG A C 1
ATOM 618 O O . ARG A 1 84 ? -31.514 29.912 -22.580 1.00 92.31 84 ARG A O 1
ATOM 625 N N . THR A 1 85 ? -31.371 30.786 -20.523 1.00 88.25 85 THR A N 1
ATOM 626 C CA . THR A 1 85 ? -29.997 30.346 -20.208 1.00 88.25 85 THR A CA 1
ATOM 627 C C . THR A 1 85 ? -29.912 28.977 -19.534 1.00 88.25 85 THR A C 1
ATOM 629 O O . THR A 1 85 ? -28.837 28.387 -19.510 1.00 88.25 85 THR A O 1
ATOM 632 N N . LEU A 1 86 ? -31.018 28.467 -18.984 1.00 88.75 86 LEU A N 1
ATOM 633 C CA . LEU A 1 86 ? -31.050 27.152 -18.344 1.00 88.75 86 LEU A CA 1
ATOM 634 C C . LEU A 1 86 ? -31.270 26.081 -19.421 1.00 88.75 86 LEU A C 1
ATOM 636 O O . LEU A 1 86 ? -32.101 26.298 -20.310 1.00 88.75 86 LEU A O 1
ATOM 640 N N . PRO A 1 87 ? -30.551 24.947 -19.369 1.00 87.81 87 PRO A N 1
ATOM 641 C CA . PRO A 1 87 ? -30.750 23.863 -20.319 1.00 87.81 87 PRO A CA 1
ATOM 642 C C . PRO A 1 87 ? -32.111 23.194 -20.101 1.00 87.81 87 PRO A C 1
ATOM 644 O O . PRO A 1 87 ? -32.623 23.127 -18.988 1.00 87.81 87 PRO 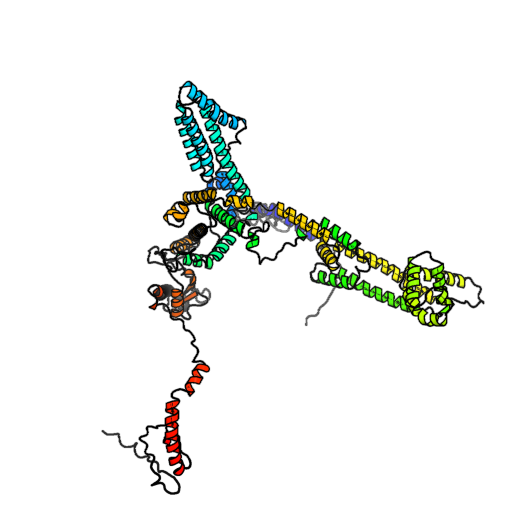A O 1
ATOM 647 N N . ASN A 1 88 ? -32.671 22.638 -21.171 1.00 87.94 88 ASN A N 1
ATOM 648 C CA . ASN A 1 88 ? -33.889 21.823 -21.139 1.00 87.94 88 ASN A CA 1
ATOM 649 C C . ASN A 1 88 ? -33.611 20.328 -20.863 1.00 87.94 88 ASN A C 1
ATOM 651 O O . ASN A 1 88 ? -34.510 19.502 -21.005 1.00 87.94 88 ASN A O 1
ATOM 655 N N . LEU A 1 89 ? -32.370 19.983 -20.506 1.00 87.25 89 LEU A N 1
ATOM 656 C CA . LEU A 1 89 ? -31.926 18.638 -20.137 1.00 87.25 89 LEU A CA 1
ATOM 657 C C . LEU A 1 89 ? -31.828 18.502 -18.613 1.00 87.25 89 LEU A C 1
ATOM 659 O O . LEU A 1 89 ? -31.657 19.492 -17.903 1.00 87.25 89 LEU A O 1
ATOM 663 N N . GLU A 1 90 ? -31.893 17.265 -18.118 1.00 86.94 90 GLU A N 1
ATOM 664 C CA . GLU A 1 90 ? -31.710 16.956 -16.697 1.00 86.94 90 GLU A CA 1
ATOM 665 C C . GLU A 1 90 ? -30.325 17.424 -16.213 1.00 86.94 90 GLU A C 1
ATOM 667 O O . GLU A 1 90 ? -29.290 16.988 -16.723 1.00 86.94 90 GLU A O 1
ATOM 672 N N . LEU A 1 91 ? -30.305 18.310 -15.215 1.00 81.69 91 LEU A N 1
ATOM 673 C CA . LEU A 1 91 ? -29.078 18.750 -14.559 1.00 81.69 91 LEU A CA 1
ATOM 674 C C . LEU A 1 91 ? -28.661 17.713 -13.516 1.00 81.69 91 LEU A C 1
ATOM 676 O O . LEU A 1 91 ? -29.361 17.509 -12.526 1.00 81.69 91 LEU A O 1
ATOM 680 N N . ARG A 1 92 ? -27.497 17.089 -13.712 1.00 82.69 92 ARG A N 1
ATOM 681 C CA . ARG A 1 92 ? -26.888 16.183 -12.729 1.00 82.69 92 ARG A CA 1
ATOM 682 C C . ARG A 1 92 ? -25.672 16.850 -12.085 1.00 82.69 92 ARG A C 1
ATOM 684 O O . ARG A 1 92 ? -24.870 17.441 -12.813 1.00 82.69 92 ARG A O 1
ATOM 691 N N . PRO A 1 93 ? -25.517 16.784 -10.750 1.00 80.38 93 PRO A N 1
ATOM 692 C CA . PRO A 1 93 ? -24.298 17.248 -10.100 1.00 80.38 93 PRO A CA 1
ATOM 693 C C . PRO A 1 93 ? -23.097 16.419 -10.574 1.00 80.38 93 PRO A C 1
ATOM 695 O O . PRO A 1 93 ? -23.243 15.257 -10.955 1.00 80.38 93 PRO A O 1
ATOM 698 N N . VAL A 1 94 ? -21.910 17.026 -10.554 1.00 82.62 94 VAL A N 1
ATOM 699 C CA . VAL A 1 94 ? -20.659 16.326 -10.879 1.00 82.62 94 VAL A CA 1
ATOM 700 C C . VAL A 1 94 ? -20.434 15.206 -9.861 1.00 82.62 94 VAL A C 1
ATOM 702 O O . VAL A 1 94 ? -20.653 15.405 -8.665 1.00 82.62 94 VAL A O 1
ATOM 705 N N . GLU A 1 95 ? -19.995 14.037 -10.333 1.00 81.06 95 GLU A N 1
ATOM 706 C CA . GLU A 1 95 ? -19.625 12.919 -9.460 1.00 81.06 95 GLU A CA 1
ATOM 707 C C . GLU A 1 95 ? -18.545 13.355 -8.458 1.00 81.06 95 GLU A C 1
ATOM 709 O O . GLU A 1 95 ? -17.577 14.037 -8.804 1.00 81.06 95 GLU A O 1
ATOM 714 N N . THR A 1 96 ? -18.717 12.985 -7.189 1.00 78.69 96 THR A N 1
ATOM 715 C CA . THR A 1 96 ? -17.822 13.419 -6.116 1.00 78.69 96 THR A CA 1
ATOM 716 C C . THR A 1 96 ? -16.431 12.815 -6.292 1.00 78.69 96 THR A C 1
ATOM 718 O O . THR A 1 96 ? -16.279 11.598 -6.343 1.00 78.69 96 THR A O 1
ATOM 721 N N . THR A 1 97 ? -15.392 13.651 -6.283 1.00 81.25 97 THR A N 1
ATOM 722 C CA . THR A 1 97 ? -13.988 13.201 -6.285 1.00 81.25 97 THR A CA 1
ATOM 723 C C . THR A 1 97 ? -13.484 12.796 -4.897 1.00 81.25 97 THR A C 1
ATOM 725 O O . THR A 1 97 ? -12.318 12.430 -4.755 1.00 81.25 97 THR A O 1
ATOM 728 N N . VAL A 1 98 ? -14.327 12.906 -3.862 1.00 76.44 98 VAL A N 1
ATOM 729 C CA . VAL A 1 98 ? -14.015 12.440 -2.507 1.00 76.44 98 VAL A CA 1
ATOM 730 C C . VAL A 1 98 ? -13.919 10.925 -2.562 1.00 76.44 98 VAL A C 1
ATOM 732 O O . VAL A 1 98 ? -14.925 10.230 -2.679 1.00 76.44 98 VAL A O 1
ATOM 735 N N . VAL A 1 99 ? -12.689 10.416 -2.530 1.00 63.19 99 VAL A N 1
ATOM 736 C CA . VAL A 1 99 ? -12.458 8.979 -2.527 1.00 63.19 99 VAL A CA 1
ATOM 737 C C . VAL A 1 99 ? -12.546 8.497 -1.090 1.00 63.19 99 VAL A C 1
ATOM 739 O O . VAL A 1 99 ? -11.558 8.529 -0.358 1.00 63.19 99 VAL A O 1
ATOM 742 N N . ASP A 1 100 ? -13.732 8.058 -0.685 1.00 59.84 100 ASP A N 1
ATOM 743 C CA . ASP A 1 100 ? -13.882 7.297 0.549 1.00 59.84 100 ASP A CA 1
ATOM 744 C C . ASP A 1 100 ? -13.366 5.875 0.294 1.00 59.84 100 ASP A C 1
ATOM 746 O O . ASP A 1 100 ? -14.098 4.981 -0.123 1.00 59.84 100 ASP A O 1
ATOM 750 N N . ARG A 1 101 ? -12.040 5.710 0.373 1.00 54.41 101 ARG A N 1
ATOM 751 C CA . ARG A 1 101 ? -11.376 4.448 0.008 1.00 54.41 101 ARG A CA 1
ATOM 752 C C . ARG A 1 101 ? -11.595 3.340 1.026 1.00 54.41 101 ARG A C 1
ATOM 754 O O . ARG A 1 101 ? -11.488 2.182 0.646 1.00 54.41 101 ARG A O 1
ATOM 761 N N . ASP A 1 102 ? -11.886 3.696 2.272 1.00 56.59 102 ASP A N 1
ATOM 762 C CA . ASP A 1 102 ? -11.842 2.752 3.386 1.00 56.59 102 ASP A CA 1
ATOM 763 C C . ASP A 1 102 ? -13.171 2.662 4.152 1.00 56.59 102 ASP A C 1
ATOM 765 O O . ASP A 1 102 ? -13.302 1.786 5.003 1.00 56.59 102 ASP A O 1
ATOM 769 N N . GLY A 1 103 ? -14.145 3.558 3.915 1.00 57.44 103 GLY A N 1
ATOM 770 C CA . GLY A 1 103 ? -15.431 3.587 4.631 1.00 57.44 103 GLY A CA 1
ATOM 771 C C . GLY A 1 103 ? -15.306 3.763 6.153 1.00 57.44 103 GLY A C 1
ATOM 772 O O . GLY A 1 103 ? -16.308 3.749 6.866 1.00 57.44 103 GLY A O 1
ATOM 773 N N . SER A 1 104 ? -14.082 3.929 6.665 1.00 55.03 104 SER A N 1
ATOM 774 C CA . SER A 1 104 ? -13.734 3.937 8.087 1.00 55.03 104 SER A CA 1
ATOM 775 C C . SER A 1 104 ? -14.127 5.239 8.786 1.00 55.03 104 SER A C 1
ATOM 777 O O . SER A 1 104 ? -14.132 5.304 10.013 1.00 55.03 104 SER A O 1
ATOM 779 N N . SER A 1 105 ? -14.438 6.287 8.017 1.00 58.16 105 SER A N 1
ATOM 780 C CA . SER A 1 105 ? -14.960 7.569 8.504 1.00 58.16 105 SER A CA 1
ATOM 781 C C . SER A 1 105 ? -16.489 7.618 8.557 1.00 58.16 105 SER A C 1
ATOM 783 O O . SER A 1 105 ? -17.044 8.539 9.151 1.00 58.16 105 SER A O 1
ATOM 785 N N . LEU A 1 106 ? -17.189 6.651 7.954 1.00 71.25 106 LEU A N 1
ATOM 786 C CA . LEU A 1 106 ? -18.646 6.573 8.008 1.00 71.25 106 LEU A CA 1
ATOM 787 C C . LEU A 1 106 ? -19.088 5.786 9.243 1.00 71.25 106 LEU A C 1
ATOM 789 O O . LEU A 1 106 ? -18.485 4.778 9.617 1.00 71.25 106 LEU A O 1
ATOM 793 N N . GLN A 1 107 ? -20.181 6.212 9.872 1.00 81.31 107 GLN A N 1
ATOM 794 C CA . GLN A 1 107 ? -20.798 5.445 10.955 1.00 81.31 107 GLN A CA 1
ATOM 795 C C . GLN A 1 107 ? -21.348 4.109 10.437 1.00 81.31 107 GLN A C 1
ATOM 797 O O . GLN A 1 107 ? -21.851 4.025 9.316 1.00 81.31 107 GLN A O 1
ATOM 802 N N . ALA A 1 108 ? -21.264 3.065 11.267 1.00 84.06 108 ALA A N 1
ATOM 803 C CA . ALA A 1 108 ? -21.753 1.736 10.908 1.00 84.06 108 ALA A CA 1
ATOM 804 C C . ALA A 1 108 ? -23.276 1.738 10.755 1.00 84.06 108 ALA A C 1
ATOM 806 O O . ALA A 1 108 ? -24.002 2.060 11.697 1.00 84.06 108 ALA A O 1
ATOM 807 N N . THR A 1 109 ? -23.765 1.327 9.588 1.00 88.06 109 THR A N 1
ATOM 808 C CA . THR A 1 109 ? -25.210 1.147 9.370 1.00 88.06 109 THR A CA 1
ATOM 809 C C . THR A 1 109 ? -25.694 -0.187 9.947 1.00 88.06 109 THR A C 1
ATOM 811 O O . THR A 1 109 ? -24.914 -1.124 10.124 1.00 88.06 109 THR A O 1
ATOM 814 N N . LEU A 1 110 ? -26.994 -0.315 10.237 1.00 87.75 110 LEU A N 1
ATOM 815 C CA . LEU A 1 110 ? -27.557 -1.578 10.741 1.00 87.75 110 LEU A CA 1
ATOM 816 C C . LEU A 1 110 ? -27.380 -2.730 9.737 1.00 87.75 110 LEU A C 1
ATOM 818 O O . LEU A 1 110 ? -26.995 -3.829 10.134 1.00 87.75 110 LEU A O 1
ATOM 822 N N . ASP A 1 111 ? -27.587 -2.462 8.447 1.00 88.50 111 ASP A N 1
ATOM 823 C CA . ASP A 1 111 ? -27.418 -3.447 7.368 1.00 88.50 111 ASP A CA 1
ATOM 824 C C . ASP A 1 111 ? -25.954 -3.892 7.230 1.00 88.50 111 ASP A C 1
ATOM 826 O O . ASP A 1 111 ? -25.643 -5.064 6.994 1.00 88.50 111 ASP A O 1
ATOM 830 N N . GLU A 1 112 ? -25.019 -2.962 7.432 1.00 89.56 112 GLU A N 1
ATOM 831 C CA . GLU A 1 112 ? -23.598 -3.273 7.520 1.00 89.56 112 GLU A CA 1
ATOM 832 C C . GLU A 1 112 ? -23.302 -4.183 8.711 1.00 89.56 112 GLU A C 1
ATOM 834 O O . GLU A 1 112 ? -22.686 -5.227 8.513 1.00 89.56 112 GLU A O 1
ATOM 839 N N . ILE A 1 113 ? -23.790 -3.850 9.913 1.00 87.94 113 ILE A N 1
ATOM 840 C CA . ILE A 1 113 ? -23.561 -4.640 11.135 1.00 87.94 113 ILE A CA 1
ATOM 841 C C . ILE A 1 113 ? -24.038 -6.089 10.962 1.00 87.94 113 ILE A C 1
ATOM 843 O O . ILE A 1 113 ? -23.338 -7.021 11.365 1.00 87.94 113 ILE A O 1
ATOM 847 N N . GLN A 1 114 ? -25.191 -6.294 10.320 1.00 87.62 114 GLN A N 1
ATOM 848 C CA . GLN A 1 114 ? -25.729 -7.629 10.040 1.00 87.62 114 GLN A CA 1
ATOM 849 C C . GLN A 1 114 ? -24.869 -8.431 9.052 1.00 87.62 114 GLN A C 1
ATOM 851 O O . GLN A 1 114 ? -24.823 -9.658 9.128 1.00 87.62 114 GLN A O 1
ATOM 856 N N . THR A 1 115 ? -24.158 -7.754 8.147 1.00 89.25 115 THR A N 1
ATOM 857 C CA . THR A 1 115 ? -23.338 -8.379 7.098 1.00 89.25 115 THR A CA 1
ATOM 858 C C . THR A 1 115 ? -21.840 -8.415 7.416 1.00 89.25 115 THR A C 1
ATOM 860 O O . THR A 1 115 ? -21.076 -8.990 6.638 1.00 89.25 115 THR A O 1
ATOM 863 N N . LEU A 1 116 ? -21.403 -7.888 8.571 1.00 89.56 116 LEU A N 1
ATOM 864 C CA . LEU A 1 116 ? -19.985 -7.810 8.962 1.00 89.56 116 LEU A CA 1
ATOM 865 C C . LEU A 1 116 ? -19.250 -9.152 8.866 1.00 89.56 116 LEU A C 1
ATOM 867 O O . LEU A 1 116 ? -18.104 -9.185 8.436 1.00 89.56 116 LEU A O 1
ATOM 871 N N . GLY A 1 117 ? -19.900 -10.269 9.204 1.00 85.50 117 GLY A N 1
ATOM 872 C CA . GLY A 1 117 ? -19.271 -11.594 9.126 1.00 85.50 117 GLY A CA 1
ATOM 873 C C . GLY A 1 117 ? -18.859 -12.021 7.709 1.00 85.50 117 GLY A C 1
ATOM 874 O O . GLY A 1 117 ? -17.945 -12.828 7.564 1.00 85.50 117 GLY A O 1
ATOM 875 N N . ALA A 1 118 ? -19.498 -11.471 6.670 1.00 88.25 118 ALA A N 1
ATOM 876 C CA . ALA A 1 118 ? -19.224 -11.785 5.267 1.00 88.25 118 ALA A CA 1
ATOM 877 C C . ALA A 1 118 ? -18.373 -10.719 4.552 1.00 88.25 118 ALA A C 1
ATOM 879 O O . ALA A 1 118 ? -17.865 -10.978 3.457 1.00 88.25 118 ALA A O 1
ATOM 880 N N . ARG A 1 119 ? -18.211 -9.528 5.147 1.00 90.88 119 ARG A N 1
ATOM 881 C CA . ARG A 1 119 ? -17.434 -8.431 4.556 1.00 90.88 119 ARG A CA 1
ATOM 882 C C . ARG A 1 119 ? -15.936 -8.742 4.536 1.00 90.88 119 ARG A C 1
ATOM 884 O O . ARG A 1 119 ? -15.409 -9.452 5.395 1.00 90.88 119 ARG A O 1
ATOM 891 N N . ARG A 1 120 ? -15.251 -8.207 3.525 1.00 90.69 120 ARG A N 1
ATOM 892 C CA . ARG A 1 120 ? -13.802 -8.329 3.328 1.00 90.69 120 ARG A CA 1
ATOM 893 C C . ARG A 1 120 ? -13.251 -6.950 3.025 1.00 90.69 120 ARG A C 1
ATOM 895 O O . ARG A 1 120 ? -13.491 -6.437 1.941 1.00 90.69 120 ARG A O 1
ATOM 902 N N . GLU A 1 121 ? -12.536 -6.387 3.981 1.00 90.88 121 GLU A N 1
ATOM 903 C CA . GLU A 1 121 ? -12.103 -4.990 3.948 1.00 90.88 121 GLU A CA 1
ATOM 904 C C . GLU A 1 121 ? -10.693 -4.837 4.527 1.00 90.88 121 GLU A C 1
ATOM 906 O O . GLU A 1 121 ? -10.120 -5.793 5.061 1.00 90.88 121 GLU A O 1
ATOM 911 N N . SER A 1 122 ? -10.106 -3.649 4.394 1.00 89.56 122 SER A N 1
ATOM 912 C CA . SER A 1 122 ? -8.760 -3.350 4.896 1.00 89.56 122 SER A CA 1
ATOM 913 C C . SER A 1 122 ? -8.679 -3.452 6.428 1.00 89.56 122 SER A C 1
ATOM 915 O O . SER A 1 122 ? -9.676 -3.298 7.133 1.00 89.56 122 SER A O 1
ATOM 917 N N . LEU A 1 123 ? -7.482 -3.678 6.990 1.00 87.75 123 LEU A N 1
ATOM 918 C CA . LEU A 1 123 ? -7.309 -3.659 8.456 1.00 87.75 123 LEU A CA 1
ATOM 919 C C . LEU A 1 123 ? -7.725 -2.321 9.083 1.00 87.75 123 LEU A C 1
ATOM 921 O O . LEU A 1 123 ? -8.211 -2.309 10.214 1.00 87.75 123 LEU A O 1
ATOM 925 N N . ARG A 1 124 ? -7.614 -1.226 8.325 1.00 86.06 124 ARG A N 1
ATOM 926 C CA . ARG A 1 124 ? -8.064 0.099 8.741 1.00 86.06 124 ARG A CA 1
ATOM 927 C C . ARG A 1 124 ? -9.574 0.185 8.931 1.00 86.06 124 ARG A C 1
ATOM 929 O O . ARG A 1 124 ? -10.015 0.784 9.898 1.00 86.06 124 ARG A O 1
ATOM 936 N N . TYR A 1 125 ? -10.363 -0.466 8.080 1.00 88.06 125 TYR A N 1
ATOM 937 C CA . TYR A 1 125 ? -11.811 -0.591 8.285 1.00 88.06 125 TYR A CA 1
ATOM 938 C C . TYR A 1 125 ? -12.150 -1.371 9.568 1.00 88.06 125 TYR A C 1
ATOM 940 O O . TYR A 1 125 ? -13.096 -1.051 10.289 1.00 88.06 125 TYR A O 1
ATOM 948 N N . TRP A 1 126 ? -11.370 -2.410 9.877 1.00 89.25 126 TRP A N 1
ATOM 949 C CA . TRP A 1 126 ? -11.626 -3.277 11.025 1.00 89.25 126 TRP A CA 1
ATOM 950 C C . TRP A 1 126 ? -11.246 -2.641 12.365 1.00 89.25 126 TRP A C 1
ATOM 952 O O . TRP A 1 126 ? -12.013 -2.757 13.320 1.00 89.25 126 TRP A O 1
ATOM 962 N N . ILE A 1 127 ? -10.080 -2.004 12.456 1.00 85.50 127 ILE A N 1
ATOM 963 C CA . ILE A 1 127 ? -9.475 -1.590 13.736 1.00 85.50 127 ILE A CA 1
ATOM 964 C C . ILE A 1 127 ? -9.315 -0.066 13.829 1.00 85.50 127 ILE A C 1
ATOM 966 O O . ILE A 1 127 ? -9.166 0.462 14.926 1.00 85.50 127 ILE A O 1
ATOM 970 N N . GLY A 1 128 ? -9.353 0.639 12.698 1.00 78.25 128 GLY A N 1
ATOM 971 C CA . GLY A 1 128 ? -9.104 2.073 12.628 1.00 78.25 128 GLY A CA 1
ATOM 972 C C . GLY A 1 128 ? -10.354 2.940 12.511 1.00 78.25 128 GLY A C 1
ATOM 973 O O . GLY A 1 128 ? -11.460 2.469 12.234 1.00 78.25 128 GLY A O 1
ATOM 974 N N . GLY A 1 129 ? -10.139 4.246 12.675 1.00 75.31 129 GLY A N 1
ATOM 975 C CA . GLY A 1 129 ? -11.175 5.273 12.547 1.00 75.31 129 GLY A CA 1
ATOM 976 C C . GLY A 1 129 ? -12.023 5.462 13.808 1.00 75.31 129 GLY A C 1
ATOM 977 O O . GLY A 1 129 ? -11.814 4.817 14.831 1.00 75.31 129 GLY A O 1
ATOM 978 N N . GLU A 1 130 ? -13.007 6.363 13.733 1.00 75.94 130 GLU A N 1
ATOM 979 C CA . GLU A 1 130 ? -13.875 6.695 14.878 1.00 75.94 130 GLU A CA 1
ATOM 980 C C . GLU A 1 130 ? -14.763 5.518 15.312 1.00 75.94 130 GLU A C 1
ATOM 982 O O . GLU A 1 130 ? -15.186 5.435 16.464 1.00 75.94 130 GLU A O 1
ATOM 987 N N . THR A 1 131 ? -15.079 4.608 14.384 1.00 81.81 131 THR A N 1
ATOM 988 C CA . THR A 1 131 ? -15.997 3.488 14.623 1.00 81.81 131 THR A CA 1
ATOM 989 C C . THR A 1 131 ? -15.406 2.161 14.121 1.00 81.81 131 THR A C 1
ATOM 991 O O . THR A 1 131 ? -15.821 1.649 13.080 1.00 81.81 131 THR A O 1
ATOM 994 N N . PRO A 1 132 ? -14.457 1.547 14.850 1.00 87.25 132 PRO A N 1
ATOM 995 C CA . PRO A 1 132 ? -13.831 0.298 14.417 1.00 87.25 132 PRO A CA 1
ATOM 996 C C . PRO A 1 132 ? -14.862 -0.836 14.288 1.00 87.25 132 PRO A C 1
ATOM 998 O O . PRO A 1 132 ? -15.715 -1.049 15.158 1.00 87.25 132 PRO A O 1
ATOM 1001 N N . ARG A 1 133 ? -14.802 -1.585 13.181 1.00 90.62 133 ARG A N 1
ATOM 1002 C CA . ARG A 1 133 ? -15.800 -2.616 12.838 1.00 90.62 133 ARG A CA 1
ATOM 1003 C C . ARG A 1 133 ? -15.540 -3.974 13.476 1.00 90.62 133 ARG A C 1
ATOM 1005 O O . ARG A 1 133 ? -16.473 -4.759 13.628 1.00 90.62 133 ARG A O 1
ATOM 1012 N N . LEU A 1 134 ? -14.309 -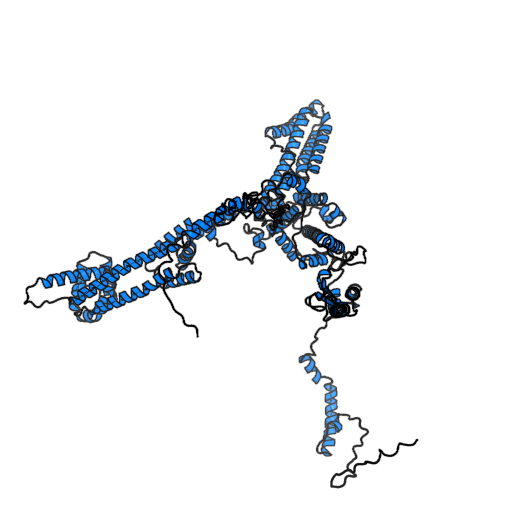4.249 13.899 1.00 90.56 134 LEU A N 1
ATOM 1013 C CA . LEU A 1 134 ? -13.944 -5.498 14.563 1.00 90.56 134 LEU A CA 1
ATOM 1014 C C . LEU A 1 134 ? -14.587 -5.621 15.960 1.00 90.56 134 LEU A C 1
ATOM 1016 O O . LEU A 1 134 ? -15.212 -6.654 16.213 1.00 90.56 134 LEU A O 1
ATOM 1020 N N . PRO A 1 135 ? -14.578 -4.585 16.830 1.00 91.00 135 PRO A N 1
ATOM 1021 C CA . PRO A 1 135 ? -15.370 -4.591 18.064 1.00 91.00 135 PRO A CA 1
ATOM 1022 C C . PRO A 1 135 ? -16.877 -4.740 17.820 1.00 91.00 135 PRO A C 1
ATOM 1024 O O . PRO A 1 135 ? -17.563 -5.432 18.573 1.00 91.00 135 PRO A O 1
ATOM 1027 N N . LEU A 1 136 ? -17.412 -4.123 16.760 1.00 90.81 136 LEU A N 1
ATOM 1028 C CA . LEU A 1 136 ? -18.830 -4.249 16.401 1.00 90.81 136 LEU A CA 1
ATOM 1029 C C . LEU A 1 136 ? -19.185 -5.667 15.939 1.00 90.81 136 LEU A C 1
ATOM 1031 O O . LEU A 1 136 ? -20.234 -6.183 16.323 1.00 90.81 136 LEU A O 1
ATOM 1035 N N . TRP A 1 137 ? -18.298 -6.319 15.185 1.00 92.94 137 TRP A N 1
ATOM 1036 C CA . TRP A 1 137 ? -18.440 -7.727 14.826 1.00 92.94 137 TRP A CA 1
ATOM 1037 C C . TRP A 1 137 ? -18.422 -8.625 16.071 1.00 92.94 137 TRP A C 1
ATOM 1039 O O . TRP A 1 137 ? -19.310 -9.454 16.230 1.00 92.94 137 TRP A O 1
ATOM 1049 N N . LEU A 1 138 ? -17.503 -8.414 17.020 1.00 91.75 138 LEU A N 1
ATOM 1050 C CA . LEU A 1 138 ? -17.496 -9.177 18.278 1.00 91.75 138 LEU A CA 1
ATOM 1051 C C . LEU A 1 138 ? -18.790 -8.995 19.083 1.00 91.75 138 LEU A C 1
ATOM 1053 O O . LEU A 1 138 ? -19.339 -9.961 19.616 1.00 91.75 138 LEU A O 1
ATOM 1057 N N . ARG A 1 139 ? -19.328 -7.771 19.128 1.00 90.44 139 ARG A N 1
ATOM 1058 C CA . ARG A 1 139 ? -20.613 -7.487 19.781 1.00 90.44 139 ARG A CA 1
ATOM 1059 C C . ARG A 1 139 ? -21.797 -8.142 19.065 1.00 90.44 139 ARG A C 1
ATOM 1061 O O . ARG A 1 139 ? -22.743 -8.536 19.745 1.00 90.44 139 ARG A O 1
ATOM 1068 N N . SER A 1 140 ? -21.756 -8.310 17.740 1.00 90.25 140 SER A N 1
ATOM 1069 C CA . SER A 1 140 ? -22.830 -8.983 16.990 1.00 90.25 140 SER A CA 1
ATOM 1070 C C . SER A 1 140 ? -22.860 -10.504 17.204 1.00 90.25 140 SER A C 1
ATOM 1072 O O . SER A 1 140 ? -23.914 -11.129 17.053 1.00 90.25 140 SER A O 1
ATOM 1074 N N . LEU A 1 141 ? -21.745 -11.101 17.648 1.00 90.56 141 LEU A N 1
ATOM 1075 C CA . LEU A 1 141 ? -21.662 -12.520 18.024 1.00 90.56 141 LEU A CA 1
ATOM 1076 C C . LEU A 1 141 ? -22.330 -12.843 19.366 1.00 90.56 141 LEU A C 1
ATOM 1078 O O . LEU A 1 141 ? -22.478 -14.026 19.702 1.00 90.56 141 LEU A O 1
ATOM 1082 N N . LYS A 1 142 ? -22.722 -11.836 20.150 1.00 89.81 142 LYS A N 1
ATOM 1083 C CA . LYS A 1 142 ? -23.399 -12.054 21.429 1.00 89.81 142 LYS A CA 1
ATOM 1084 C C . LYS A 1 142 ? -24.747 -12.739 21.234 1.00 89.81 142 LYS A C 1
ATOM 1086 O O . LYS A 1 142 ? -25.514 -12.425 20.322 1.00 89.81 142 LYS A O 1
ATOM 1091 N N . SER A 1 143 ? -25.044 -13.661 22.139 1.00 86.31 143 SER A N 1
ATOM 1092 C CA . SER A 1 143 ? -26.394 -14.205 22.286 1.00 86.31 143 SER A CA 1
ATOM 1093 C C . SER A 1 143 ? -27.251 -13.213 23.073 1.00 86.31 143 SER A C 1
ATOM 1095 O O . SER A 1 143 ? -26.704 -12.397 23.819 1.00 86.31 143 SER A O 1
ATOM 1097 N N . GLN A 1 144 ? -28.578 -13.259 22.898 1.00 81.12 144 GLN A N 1
ATOM 1098 C CA . GLN A 1 144 ? -29.515 -12.323 23.539 1.00 81.12 144 GLN A CA 1
ATOM 1099 C C . GLN A 1 144 ? -29.182 -12.107 25.027 1.00 81.12 144 GLN A C 1
ATOM 1101 O O . GLN A 1 144 ? -28.930 -13.071 25.749 1.00 81.12 144 GLN A O 1
ATOM 1106 N N . ASN A 1 145 ? -29.139 -10.833 25.442 1.00 60.88 145 ASN A N 1
ATOM 1107 C CA . ASN A 1 145 ? -28.582 -10.364 26.715 1.00 60.88 145 ASN A CA 1
ATOM 1108 C C . ASN A 1 145 ? -29.096 -11.158 27.929 1.00 60.88 145 ASN A C 1
ATOM 1110 O O . ASN A 1 145 ? -30.161 -10.863 28.471 1.00 60.88 145 ASN A O 1
ATOM 1114 N N . ALA A 1 146 ? -28.301 -12.119 28.402 1.00 64.75 146 ALA A N 1
ATOM 1115 C CA . ALA A 1 146 ? -28.464 -12.677 29.735 1.00 64.75 146 ALA A CA 1
ATOM 1116 C C . ALA A 1 146 ? -27.839 -11.702 30.741 1.00 64.75 146 ALA A C 1
ATOM 1118 O O . ALA A 1 146 ? -26.631 -11.450 30.719 1.00 64.75 146 ALA A O 1
ATOM 1119 N N . LEU A 1 147 ? -28.680 -11.135 31.607 1.00 74.62 147 LEU A N 1
ATOM 1120 C CA . LEU A 1 147 ? -28.236 -10.375 32.773 1.00 74.62 147 LEU A CA 1
ATOM 1121 C C . LEU A 1 147 ? -27.349 -11.259 33.672 1.00 74.62 147 LEU A C 1
ATOM 1123 O O . LEU A 1 147 ? -27.525 -12.484 33.671 1.00 74.62 147 LEU A O 1
ATOM 1127 N N . PRO A 1 148 ? -26.420 -10.666 34.447 1.00 79.62 148 PRO A N 1
ATOM 1128 C CA . PRO A 1 148 ? -25.632 -11.414 35.418 1.00 79.62 148 PRO A CA 1
ATOM 1129 C C . PRO A 1 148 ? -26.551 -12.215 36.345 1.00 79.62 148 PRO A C 1
ATOM 1131 O O . PRO A 1 148 ? -27.599 -11.734 36.788 1.00 79.62 148 PRO A O 1
ATOM 1134 N N . VAL A 1 149 ? -26.160 -13.461 36.616 1.00 82.12 149 VAL A N 1
ATOM 1135 C CA . VAL A 1 149 ? -26.899 -14.342 37.522 1.00 82.12 149 VAL A CA 1
ATOM 1136 C C . VAL A 1 149 ? -26.927 -13.695 38.907 1.00 82.12 149 VAL A C 1
ATOM 1138 O O . VAL A 1 149 ? -25.890 -13.306 39.440 1.00 82.12 149 VAL A O 1
ATOM 1141 N N . SER A 1 150 ? -28.120 -13.547 39.484 1.00 84.19 150 SER A N 1
ATOM 1142 C CA . SER A 1 150 ? -28.279 -12.958 40.815 1.00 84.19 150 SER A CA 1
ATOM 1143 C C . SER A 1 150 ? -27.672 -13.860 41.894 1.00 84.19 150 SER A C 1
ATOM 1145 O O . SER A 1 150 ? -27.523 -15.067 41.699 1.00 84.19 150 SER A O 1
ATOM 1147 N N . SER A 1 151 ? -27.395 -13.305 43.077 1.00 83.06 151 SER A N 1
ATOM 1148 C CA . SER A 1 151 ? -26.947 -14.091 44.238 1.00 83.06 151 SER A CA 1
ATOM 1149 C C . SER A 1 151 ? -27.893 -15.256 44.565 1.00 83.06 151 SER A C 1
ATOM 1151 O O . SER A 1 151 ? -27.429 -16.326 44.942 1.00 83.06 151 SER A O 1
ATOM 1153 N N . LYS A 1 152 ? -29.201 -15.095 44.317 1.00 83.12 152 LYS A N 1
ATOM 1154 C CA . LYS A 1 152 ? -30.207 -16.166 44.433 1.00 83.12 152 LYS A CA 1
ATOM 1155 C C . LYS A 1 152 ? -30.050 -17.281 43.390 1.00 83.12 152 LYS A C 1
ATOM 1157 O O . LYS A 1 152 ? -30.373 -18.425 43.663 1.00 83.12 152 LYS A O 1
ATOM 1162 N N . GLY A 1 153 ? -29.562 -16.980 42.188 1.00 83.12 153 GLY A N 1
ATOM 1163 C CA . GLY A 1 153 ? -29.257 -18.019 41.199 1.00 83.12 153 GLY A CA 1
ATOM 1164 C C . GLY A 1 153 ? -28.096 -18.909 41.651 1.00 83.12 153 GLY A C 1
ATOM 1165 O O . GLY A 1 153 ? -28.153 -20.124 41.494 1.00 83.12 153 GLY A O 1
ATOM 1166 N N . ALA A 1 154 ? -27.078 -18.320 42.284 1.00 81.25 154 ALA A N 1
ATOM 1167 C CA . ALA A 1 154 ? -25.967 -19.080 42.853 1.00 81.25 154 ALA A CA 1
ATOM 1168 C C . ALA A 1 154 ? -26.411 -19.979 44.022 1.00 81.25 154 ALA A C 1
ATOM 1170 O O . ALA A 1 154 ? -25.942 -21.112 44.120 1.00 81.25 154 ALA A O 1
ATOM 1171 N N . THR A 1 155 ? -27.347 -19.519 44.865 1.00 85.81 155 THR A N 1
ATOM 1172 C CA . THR A 1 155 ? -27.915 -20.366 45.928 1.00 85.81 155 THR A CA 1
ATOM 1173 C C . THR A 1 155 ? -28.728 -21.521 45.356 1.00 85.81 155 THR A C 1
ATOM 1175 O O . THR A 1 155 ? -28.548 -22.631 45.829 1.00 85.81 155 THR A O 1
ATOM 1178 N N . ILE A 1 156 ? -29.511 -21.317 44.287 1.00 87.00 156 ILE A N 1
ATOM 1179 C CA . ILE A 1 156 ? -30.261 -22.398 43.614 1.00 87.00 156 ILE A CA 1
ATOM 1180 C C . ILE A 1 156 ? -29.324 -23.502 43.105 1.00 87.00 156 ILE A C 1
ATOM 1182 O O . ILE A 1 156 ? -29.624 -24.680 43.267 1.00 87.00 156 ILE A O 1
ATOM 1186 N N . LEU A 1 157 ? -28.176 -23.154 42.511 1.00 87.25 157 LEU A N 1
ATOM 1187 C CA . LEU A 1 157 ? -27.201 -24.161 42.063 1.00 87.25 157 LEU A CA 1
ATOM 1188 C C . LEU A 1 157 ? -26.613 -24.954 43.237 1.00 87.25 157 LEU A C 1
ATOM 1190 O O . LEU A 1 157 ? -26.450 -26.170 43.140 1.00 87.25 157 LEU A O 1
ATOM 1194 N N . HIS A 1 158 ? -26.309 -24.266 44.338 1.00 85.75 158 HIS A N 1
ATOM 1195 C CA . HIS A 1 158 ? -25.753 -24.878 45.542 1.00 85.75 158 HIS A CA 1
ATOM 1196 C C . HIS A 1 158 ? -26.780 -25.750 46.282 1.00 85.75 158 HIS A C 1
ATOM 1198 O O . HIS A 1 158 ? -26.443 -26.831 46.762 1.00 85.75 158 HIS A O 1
ATOM 1204 N N . GLU A 1 159 ? -28.027 -25.291 46.381 1.00 86.38 159 GLU A N 1
ATOM 1205 C CA . GLU A 1 159 ? -29.157 -26.034 46.945 1.00 86.38 159 GLU A CA 1
ATOM 1206 C C . GLU A 1 159 ? -29.459 -27.270 46.098 1.00 86.38 159 GLU A C 1
ATOM 1208 O O . GLU A 1 159 ? -29.608 -28.360 46.644 1.00 86.38 159 GLU A O 1
ATOM 1213 N N . PHE A 1 160 ? -29.434 -27.148 44.769 1.00 86.31 160 PHE A N 1
ATOM 1214 C CA . PHE A 1 160 ? -29.656 -28.289 43.888 1.00 86.31 160 PHE A CA 1
ATOM 1215 C C . PHE A 1 160 ? -28.575 -29.370 44.053 1.00 86.31 160 PHE A C 1
ATOM 1217 O O . PHE A 1 160 ? -28.898 -30.552 44.173 1.00 86.31 160 PHE A O 1
ATOM 1224 N N . GLU A 1 161 ? -27.297 -28.976 44.121 1.00 86.25 161 GLU A N 1
ATOM 1225 C CA . GLU A 1 161 ? -26.181 -29.918 44.294 1.00 86.25 161 GLU A CA 1
ATOM 1226 C C . GLU A 1 161 ? -26.182 -30.609 45.667 1.00 86.25 161 GLU A C 1
ATOM 1228 O O . GLU A 1 161 ? -25.928 -31.812 45.743 1.00 86.25 161 GLU A O 1
ATOM 1233 N N . ASN A 1 162 ? -26.462 -29.865 46.742 1.00 86.25 162 ASN A N 1
ATOM 1234 C CA . ASN A 1 162 ? -26.236 -30.330 48.116 1.00 86.25 162 ASN A CA 1
ATOM 1235 C C . ASN A 1 162 ? -27.506 -30.725 48.879 1.00 86.25 162 ASN A C 1
ATOM 1237 O O . ASN A 1 162 ? -27.400 -31.364 49.924 1.00 86.25 162 ASN A O 1
ATOM 1241 N N . VAL A 1 163 ? -28.690 -30.345 48.397 1.00 84.12 163 VAL A N 1
ATOM 1242 C CA . VAL A 1 163 ? -29.971 -30.583 49.080 1.00 84.12 163 VAL A CA 1
ATOM 1243 C C . VAL A 1 163 ? -30.913 -31.380 48.186 1.00 84.12 163 VAL A C 1
ATOM 1245 O O . VAL A 1 163 ? -31.329 -32.469 48.578 1.00 84.12 163 VAL A O 1
ATOM 1248 N N . THR A 1 164 ? -31.198 -30.904 46.971 1.00 82.88 164 THR A N 1
ATOM 1249 C CA . THR A 1 164 ? -32.200 -31.529 46.092 1.00 82.88 164 THR A CA 1
ATOM 1250 C C . THR A 1 164 ? -31.772 -32.910 45.596 1.00 82.88 164 THR A C 1
ATOM 1252 O O . THR A 1 164 ? -32.554 -33.856 45.682 1.00 82.88 164 THR A O 1
ATOM 1255 N N . ILE A 1 165 ? -30.534 -33.064 45.103 1.00 81.75 165 ILE A N 1
ATOM 1256 C CA . ILE A 1 165 ? -30.037 -34.364 44.615 1.00 81.75 165 ILE A CA 1
ATOM 1257 C C . ILE A 1 165 ? -29.989 -35.407 45.749 1.00 81.75 165 ILE A C 1
ATOM 1259 O O . ILE A 1 165 ? -30.557 -36.487 45.566 1.00 81.75 165 ILE A O 1
ATOM 1263 N N . PRO A 1 166 ? -29.383 -35.128 46.925 1.00 81.25 166 PRO A N 1
ATOM 1264 C CA . PRO A 1 166 ? -29.382 -36.084 48.030 1.00 81.25 166 PRO A CA 1
ATOM 1265 C C . PRO A 1 166 ? -30.786 -36.429 48.538 1.00 81.25 166 PRO A C 1
ATOM 1267 O O . PRO A 1 166 ? -31.051 -37.601 48.796 1.00 81.25 166 PRO A O 1
ATOM 1270 N N . ALA A 1 167 ? -31.694 -35.449 48.639 1.00 80.31 167 ALA A N 1
ATOM 1271 C CA . ALA A 1 167 ? -33.069 -35.683 49.083 1.00 80.31 167 ALA A CA 1
ATOM 1272 C C . ALA A 1 167 ? -33.850 -36.578 48.105 1.00 80.31 167 ALA A C 1
ATOM 1274 O O . ALA A 1 167 ? -34.448 -37.566 48.528 1.00 80.31 167 ALA A O 1
ATOM 1275 N N . ALA A 1 168 ? -33.773 -36.304 46.798 1.00 76.81 168 ALA A N 1
ATOM 1276 C CA . ALA A 1 168 ? -34.456 -37.095 45.772 1.00 76.81 168 ALA A CA 1
ATOM 1277 C C . ALA A 1 168 ? -33.947 -38.548 45.694 1.00 76.81 168 ALA A C 1
ATOM 1279 O O . ALA A 1 168 ? -34.724 -39.467 45.434 1.00 76.81 168 ALA A O 1
ATOM 1280 N N . CYS A 1 169 ? -32.653 -38.773 45.953 1.00 77.81 169 CYS A N 1
ATOM 1281 C CA . CYS A 1 169 ? -32.072 -40.118 46.013 1.00 77.81 169 CYS A CA 1
ATOM 1282 C C . CYS A 1 169 ? -32.446 -40.849 47.312 1.00 77.81 169 CYS A C 1
ATOM 1284 O O . CYS A 1 169 ? -32.725 -42.048 47.284 1.00 77.81 169 CYS A O 1
ATOM 1286 N N . ALA A 1 170 ? -32.501 -40.130 48.441 1.00 76.25 170 ALA A N 1
ATOM 1287 C CA . ALA A 1 170 ? -32.908 -40.680 49.733 1.00 76.25 170 ALA A CA 1
ATOM 1288 C C . ALA A 1 170 ? -34.369 -41.158 49.725 1.00 76.25 170 ALA A C 1
ATOM 1290 O O . ALA A 1 170 ? -34.659 -42.222 50.268 1.00 76.25 170 ALA A O 1
ATOM 1291 N N . GLU A 1 171 ? -35.270 -40.435 49.053 1.00 75.75 171 GLU A N 1
ATOM 1292 C CA . GLU A 1 171 ? -36.670 -40.851 48.863 1.00 75.75 171 GLU A CA 1
ATOM 1293 C C . GLU A 1 171 ? -36.814 -42.154 48.056 1.00 75.75 171 GLU A C 1
ATOM 1295 O O . GLU A 1 171 ? -37.802 -42.871 48.207 1.00 75.75 171 GLU A O 1
ATOM 1300 N N . ARG A 1 172 ? -35.822 -42.487 47.220 1.00 71.88 172 ARG A N 1
ATOM 1301 C CA . ARG A 1 172 ? -35.822 -43.676 46.347 1.00 71.88 172 ARG A CA 1
ATOM 1302 C C . ARG A 1 172 ? -34.950 -44.822 46.851 1.00 71.88 172 ARG A C 1
ATOM 1304 O O . ARG A 1 172 ? -35.003 -45.911 46.288 1.00 71.88 172 ARG A O 1
ATOM 1311 N N . GLY A 1 173 ? -34.156 -44.593 47.898 1.00 70.00 173 GLY A N 1
ATOM 1312 C CA . GLY A 1 173 ? -33.184 -45.564 48.405 1.00 70.00 173 GLY A CA 1
ATOM 1313 C C . GLY A 1 173 ? -31.989 -45.798 47.471 1.00 70.00 173 GLY A C 1
ATOM 1314 O O . GLY A 1 173 ? -31.376 -46.862 47.528 1.00 70.00 173 GLY A O 1
ATOM 1315 N N . GLU A 1 174 ? -31.664 -44.833 46.607 1.00 76.19 174 GLU A N 1
ATOM 1316 C CA . GLU A 1 174 ? -30.567 -44.917 45.633 1.00 76.19 174 GLU A CA 1
ATOM 1317 C C . GLU A 1 174 ? -29.304 -44.182 46.119 1.00 76.19 174 GLU A C 1
ATOM 1319 O O . GLU A 1 174 ? -29.365 -43.247 46.921 1.00 76.19 174 GLU A O 1
ATOM 1324 N N . ASP A 1 175 ? -28.132 -44.590 45.621 1.00 77.00 175 ASP A N 1
ATOM 1325 C CA . ASP A 1 175 ? -26.866 -43.907 45.912 1.00 77.00 175 ASP A CA 1
ATOM 1326 C C . ASP A 1 175 ? -26.779 -42.563 45.164 1.00 77.00 175 ASP A C 1
ATOM 1328 O O . ASP A 1 175 ? -26.701 -42.507 43.933 1.00 77.00 175 ASP A O 1
ATOM 1332 N N . HIS A 1 176 ? -26.735 -41.467 45.924 1.00 75.94 176 HIS A N 1
ATOM 1333 C CA . HIS A 1 176 ? -26.648 -40.098 45.411 1.00 75.94 176 HIS A CA 1
ATOM 1334 C C . HIS A 1 176 ? -25.312 -39.779 44.715 1.00 75.94 176 HIS A C 1
ATOM 1336 O O . HIS A 1 176 ? -25.229 -38.803 43.964 1.00 75.94 176 HIS A O 1
ATOM 1342 N N . ALA A 1 177 ? -24.269 -40.601 44.888 1.00 79.19 177 ALA A N 1
ATOM 1343 C CA . ALA A 1 177 ? -22.954 -40.358 44.293 1.00 79.19 177 ALA A CA 1
ATOM 1344 C C . ALA A 1 177 ? -22.969 -40.344 42.750 1.00 79.19 177 ALA A C 1
ATOM 1346 O O . ALA A 1 177 ? -22.193 -39.618 42.118 1.00 79.19 177 ALA A O 1
ATOM 1347 N N . ILE A 1 178 ? -23.842 -41.138 42.120 1.00 78.31 178 ILE A N 1
ATOM 1348 C CA . ILE A 1 178 ? -23.970 -41.227 40.656 1.00 78.31 178 ILE A CA 1
ATOM 1349 C C . ILE A 1 178 ? -24.599 -39.949 40.063 1.00 78.31 178 ILE A C 1
ATOM 1351 O O . ILE A 1 178 ? -23.962 -39.330 39.200 1.00 78.31 178 ILE A O 1
ATOM 1355 N N . PRO A 1 179 ? -25.799 -39.507 40.493 1.00 78.00 179 PRO A N 1
ATOM 1356 C CA . PRO A 1 179 ? -26.402 -38.265 40.008 1.00 78.00 179 PRO A CA 1
ATOM 1357 C C . PRO A 1 179 ? -25.578 -37.025 40.377 1.00 78.00 179 PRO A C 1
ATOM 1359 O O . PRO A 1 179 ? -25.478 -36.111 39.560 1.00 78.00 179 PRO A O 1
ATOM 1362 N N . GLN A 1 180 ? -24.883 -37.016 41.518 1.00 82.81 180 GLN A N 1
ATOM 1363 C CA . GLN A 1 180 ? -24.001 -35.906 41.893 1.00 82.81 180 GLN A CA 1
ATOM 1364 C C . GLN A 1 180 ? -22.769 -35.797 40.976 1.00 82.81 180 GLN A C 1
ATOM 1366 O O . GLN A 1 180 ? -22.477 -34.718 40.455 1.00 82.81 180 GLN A O 1
ATOM 1371 N N . LYS A 1 181 ? -22.085 -36.911 40.662 1.00 84.06 181 LYS A N 1
ATOM 1372 C CA . LYS A 1 181 ? -20.995 -36.919 39.660 1.00 84.06 181 LYS A CA 1
ATOM 1373 C C . LYS A 1 181 ? -21.473 -36.457 38.281 1.00 84.06 181 LYS A C 1
ATOM 1375 O O . LYS A 1 181 ? -20.740 -35.777 37.561 1.00 84.06 181 LYS A O 1
ATOM 1380 N N . ARG A 1 182 ? -22.701 -36.819 37.901 1.00 81.50 182 ARG A N 1
ATOM 1381 C CA . ARG A 1 182 ? -23.315 -36.405 36.630 1.00 81.50 182 ARG A CA 1
ATOM 1382 C C . ARG A 1 182 ? -23.644 -34.916 36.614 1.00 81.50 182 ARG A C 1
ATOM 1384 O O . ARG A 1 182 ? -23.318 -34.257 35.630 1.00 81.50 182 ARG A O 1
ATOM 1391 N N . TRP A 1 183 ? -24.199 -34.377 37.698 1.00 86.56 183 TRP A N 1
ATOM 1392 C CA . TRP A 1 183 ? -24.412 -32.940 37.859 1.00 86.56 183 TRP A CA 1
ATOM 1393 C C . TRP A 1 183 ? -23.095 -32.175 37.725 1.00 86.56 183 TRP A C 1
ATOM 1395 O O . TRP A 1 183 ? -22.993 -31.268 36.905 1.00 86.56 183 TRP A O 1
ATOM 1405 N N . GLN A 1 184 ? -22.037 -32.620 38.405 1.00 87.81 184 GLN A N 1
ATOM 1406 C CA . GLN A 1 184 ? -20.705 -32.022 38.275 1.00 87.81 184 GLN A CA 1
ATOM 1407 C C . GLN A 1 184 ? -20.162 -32.097 36.841 1.00 87.81 184 GLN A C 1
ATOM 1409 O O . GLN A 1 184 ? -19.545 -31.145 36.362 1.00 87.81 184 GLN A O 1
ATOM 1414 N N . SER A 1 185 ? -20.407 -33.196 36.121 1.00 87.75 185 SER A N 1
ATOM 1415 C CA . SER A 1 185 ? -20.045 -33.311 34.704 1.00 87.75 185 SER A CA 1
ATOM 1416 C C . SER A 1 185 ? -20.831 -32.337 33.818 1.00 87.75 185 SER A C 1
ATOM 1418 O O . SER A 1 185 ? -20.256 -31.759 32.895 1.00 87.75 185 SER A O 1
ATOM 1420 N N . LEU A 1 186 ? -22.124 -32.131 34.087 1.00 87.44 186 LEU A N 1
ATOM 1421 C CA . LEU A 1 186 ? -22.950 -31.150 33.382 1.00 87.44 186 LEU A CA 1
ATOM 1422 C C . LEU A 1 186 ? -22.498 -29.724 33.678 1.00 87.44 186 LEU A C 1
ATOM 1424 O O . LEU A 1 186 ? -22.269 -28.967 32.740 1.00 87.44 186 LEU A O 1
ATOM 1428 N N . VAL A 1 187 ? -22.293 -29.371 34.948 1.00 89.44 187 VAL A N 1
ATOM 1429 C CA . VAL A 1 187 ? -21.766 -28.062 35.358 1.00 89.44 187 VAL A CA 1
ATOM 1430 C C . VAL A 1 187 ? -20.441 -27.788 34.645 1.00 89.44 187 VAL A C 1
ATOM 1432 O O . VAL A 1 187 ? -20.284 -26.738 34.026 1.00 89.44 187 VAL A O 1
ATOM 1435 N N . ARG A 1 188 ? -19.515 -28.759 34.624 1.00 89.50 188 ARG A N 1
ATOM 1436 C CA . ARG A 1 188 ? -18.263 -28.646 33.856 1.00 89.50 188 ARG A CA 1
ATOM 1437 C C . ARG A 1 188 ? -18.526 -28.407 32.373 1.00 89.50 188 ARG A C 1
ATOM 1439 O O . ARG A 1 188 ? -17.899 -27.531 31.792 1.00 89.50 188 ARG A O 1
ATOM 1446 N N . ARG A 1 189 ? -19.469 -29.126 31.762 1.00 88.69 189 ARG A N 1
ATOM 1447 C CA . ARG A 1 189 ? -19.838 -28.927 30.355 1.00 88.69 189 ARG A CA 1
ATOM 1448 C C . ARG A 1 189 ? -20.387 -27.519 30.097 1.00 88.69 189 ARG A C 1
ATOM 1450 O O . ARG A 1 189 ? -19.911 -26.871 29.172 1.00 88.69 189 ARG A O 1
ATOM 1457 N N . PHE A 1 190 ? -21.299 -27.013 30.929 1.00 89.56 190 PHE A N 1
ATOM 1458 C CA . PHE A 1 190 ? -21.836 -25.646 30.825 1.00 89.56 190 PHE A CA 1
ATOM 1459 C C . PHE A 1 190 ? -20.774 -24.562 31.054 1.00 89.56 190 PHE A C 1
ATOM 1461 O O . PHE A 1 190 ? -20.870 -23.499 30.451 1.00 89.56 190 PHE A O 1
ATOM 1468 N N . VAL A 1 191 ? -19.739 -24.829 31.857 1.00 88.50 191 VAL A N 1
ATOM 1469 C CA . VAL A 1 191 ? -18.583 -23.931 32.043 1.00 88.50 191 VAL A CA 1
ATOM 1470 C C . VAL A 1 191 ? -17.584 -24.021 30.878 1.00 88.50 191 VAL A C 1
ATOM 1472 O O . VAL A 1 191 ? -16.903 -23.043 30.566 1.00 88.50 191 VAL A O 1
ATOM 1475 N N . THR A 1 192 ? -17.489 -25.170 30.207 1.00 89.62 192 THR A N 1
ATOM 1476 C CA . THR A 1 192 ? -16.563 -25.387 29.084 1.00 89.62 192 THR A CA 1
ATOM 1477 C C . THR A 1 192 ? -17.119 -24.886 27.748 1.00 89.62 192 THR A C 1
ATOM 1479 O O . THR A 1 192 ? -16.368 -24.292 26.977 1.00 89.62 192 THR A O 1
ATOM 1482 N N . ILE A 1 193 ? -18.420 -25.048 27.475 1.00 89.44 193 ILE A N 1
ATOM 1483 C CA . ILE A 1 193 ? -19.079 -24.546 26.251 1.00 89.44 193 ILE A CA 1
ATOM 1484 C C . ILE A 1 193 ? -18.732 -23.070 25.946 1.00 89.44 193 ILE A C 1
ATOM 1486 O O . ILE A 1 193 ? -18.229 -22.810 24.848 1.00 89.44 193 ILE A O 1
ATOM 1490 N N . PRO A 1 194 ? -18.911 -22.099 26.871 1.00 87.44 194 PRO A N 1
ATOM 1491 C CA . PRO A 1 194 ? -18.611 -20.692 26.603 1.00 87.44 194 PRO A CA 1
ATOM 1492 C C . PRO A 1 194 ? -17.119 -20.432 26.386 1.00 87.44 194 PRO A C 1
ATOM 1494 O O . PRO A 1 194 ? -16.773 -19.435 25.762 1.00 87.44 194 PRO A O 1
ATOM 1497 N N . LYS A 1 195 ? -16.233 -21.320 26.861 1.00 85.06 195 LYS A N 1
ATOM 1498 C CA . LYS A 1 195 ? -14.789 -21.226 26.624 1.00 85.06 195 LYS A CA 1
ATOM 1499 C C . LYS A 1 195 ? -14.379 -21.748 25.255 1.00 85.06 195 LYS A C 1
ATOM 1501 O O . LYS A 1 195 ? -13.394 -21.239 24.753 1.00 85.06 195 LYS A O 1
ATOM 1506 N N . LEU A 1 196 ? -15.090 -22.718 24.673 1.00 83.94 196 LEU A N 1
ATOM 1507 C CA . LEU A 1 196 ? -14.739 -23.348 23.389 1.00 83.94 196 LEU A CA 1
ATOM 1508 C C . LEU A 1 196 ? -15.431 -22.717 22.169 1.00 83.94 196 LEU A C 1
ATOM 1510 O O . LEU A 1 196 ? -15.000 -22.938 21.043 1.00 83.94 196 LEU A O 1
ATOM 1514 N N . THR A 1 197 ? -16.514 -21.960 22.368 1.00 85.31 197 THR A N 1
ATOM 1515 C CA . THR A 1 197 ? -17.367 -21.443 21.276 1.00 85.31 197 THR A CA 1
ATOM 1516 C C . THR A 1 197 ? -17.570 -19.922 21.342 1.00 85.31 197 THR A C 1
ATOM 1518 O O . THR A 1 197 ? -18.624 -19.390 20.988 1.00 85.31 197 THR A O 1
ATOM 1521 N N . VAL A 1 198 ? -16.553 -19.171 21.781 1.00 88.06 198 VAL A N 1
ATOM 1522 C CA . VAL A 1 198 ? -16.622 -17.703 21.928 1.00 88.06 198 VAL A CA 1
ATOM 1523 C C . VAL A 1 198 ? -16.947 -17.038 20.588 1.00 88.06 198 VAL A C 1
ATOM 1525 O O . VAL A 1 198 ? -17.887 -16.248 20.505 1.00 88.06 198 VAL A O 1
ATOM 1528 N N . LEU A 1 199 ? -16.236 -17.405 19.519 1.00 89.88 199 LEU A N 1
ATOM 1529 C CA . LEU A 1 199 ? -16.313 -16.726 18.217 1.00 89.88 199 LEU A CA 1
ATOM 1530 C C . LEU A 1 199 ? -17.391 -17.269 17.261 1.00 89.88 199 LEU A C 1
ATOM 1532 O O . LEU A 1 199 ? -17.563 -16.726 16.174 1.00 89.88 199 LEU A O 1
ATOM 1536 N N . SER A 1 200 ? -18.152 -18.297 17.655 1.00 87.88 200 SER A N 1
ATOM 1537 C CA . SER A 1 200 ? -19.223 -18.875 16.831 1.00 87.88 200 SER A CA 1
ATOM 1538 C C . SER A 1 200 ? -20.546 -18.900 17.588 1.00 87.88 200 SER A C 1
ATOM 1540 O O . SER A 1 200 ? -20.782 -19.747 18.450 1.00 87.88 200 SER A O 1
ATOM 1542 N N . ARG A 1 201 ? -21.431 -17.949 17.260 1.00 89.50 201 ARG A N 1
ATOM 1543 C CA . ARG A 1 201 ? -22.742 -17.815 17.911 1.00 89.50 201 ARG A CA 1
ATOM 1544 C C . ARG A 1 201 ? -23.633 -19.034 17.670 1.00 89.50 201 ARG A C 1
ATOM 1546 O O . ARG A 1 201 ? -24.234 -19.532 18.614 1.00 89.50 201 ARG A O 1
ATOM 1553 N N . SER A 1 202 ? -23.702 -19.520 16.432 1.00 88.62 202 SER A N 1
ATOM 1554 C CA . SER A 1 202 ? -24.536 -20.671 16.066 1.00 88.62 202 SER A CA 1
ATOM 1555 C C . SER A 1 202 ? -24.055 -21.963 16.726 1.00 88.62 202 SER A C 1
ATOM 1557 O O . SER A 1 202 ? -24.873 -22.722 17.242 1.00 88.62 202 SER A O 1
ATOM 1559 N N . ALA A 1 203 ? -22.737 -22.196 16.772 1.00 88.69 203 ALA A N 1
ATOM 1560 C CA . ALA A 1 203 ? -22.175 -23.359 17.453 1.00 88.69 203 ALA A CA 1
ATOM 1561 C C . ALA A 1 203 ? -22.412 -23.295 18.969 1.00 88.69 203 ALA A C 1
ATOM 1563 O O . ALA A 1 203 ? -22.795 -24.300 19.565 1.00 88.69 203 ALA A O 1
ATOM 1564 N N . PHE A 1 204 ? -22.246 -22.116 19.579 1.00 91.62 204 PHE A N 1
ATOM 1565 C CA . PHE A 1 204 ? -22.538 -21.902 20.996 1.00 91.62 204 PHE A CA 1
ATOM 1566 C C . PHE A 1 204 ? -24.012 -22.163 21.323 1.00 91.62 204 PHE A C 1
ATOM 1568 O O . PHE A 1 204 ? -24.306 -22.965 22.205 1.00 91.62 204 PHE A O 1
ATOM 1575 N N . GLU A 1 205 ? -24.941 -21.526 20.602 1.00 91.38 205 GLU A N 1
ATOM 1576 C CA . GLU A 1 205 ? -26.382 -21.673 20.842 1.00 91.38 205 GLU A CA 1
ATOM 1577 C C . GLU A 1 205 ? -26.838 -23.122 20.620 1.00 91.38 205 GLU A C 1
ATOM 1579 O O . GLU A 1 205 ? -27.571 -23.657 21.450 1.00 91.38 205 GLU A O 1
ATOM 1584 N N . GLY A 1 206 ? -26.328 -23.793 19.581 1.00 91.56 206 GLY A N 1
ATOM 1585 C CA . GLY A 1 206 ? -26.622 -25.201 19.308 1.00 91.56 206 GLY A CA 1
ATOM 1586 C C . GLY A 1 206 ? -26.089 -26.158 20.380 1.00 91.56 206 GLY A C 1
ATOM 1587 O O . GLY A 1 206 ? -26.824 -27.031 20.841 1.00 91.56 206 GLY A O 1
ATOM 1588 N N . GLN A 1 207 ? -24.837 -25.991 20.827 1.00 91.44 207 GLN A N 1
ATOM 1589 C CA . GLN A 1 207 ? -24.264 -26.816 21.901 1.00 91.44 207 GLN A CA 1
ATOM 1590 C C . GLN A 1 207 ? -24.945 -26.566 23.247 1.00 91.44 207 GLN A C 1
ATOM 1592 O O . GLN A 1 207 ? -25.144 -27.509 24.014 1.00 91.44 207 GLN A O 1
ATOM 1597 N N . LEU A 1 208 ? -25.311 -25.315 23.530 1.00 91.75 208 LEU A N 1
ATOM 1598 C CA . LEU A 1 208 ? -26.016 -24.934 24.746 1.00 91.75 208 LEU A CA 1
ATOM 1599 C C . LEU A 1 208 ? -27.430 -25.524 24.768 1.00 91.75 208 LEU A C 1
ATOM 1601 O O . LEU A 1 208 ? -27.822 -26.115 25.769 1.00 91.75 208 LEU A O 1
ATOM 1605 N N . GLU A 1 209 ? -28.174 -25.427 23.662 1.00 91.12 209 GLU A N 1
ATOM 1606 C CA . GLU A 1 209 ? -29.513 -26.011 23.543 1.00 91.12 209 GLU A CA 1
ATOM 1607 C C . GLU A 1 209 ? -29.476 -27.538 23.659 1.00 91.12 209 GLU A C 1
ATOM 1609 O O . GLU A 1 209 ? -30.294 -28.126 24.370 1.00 91.12 209 GLU A O 1
ATOM 1614 N N . LEU A 1 210 ? -28.505 -28.184 23.010 1.00 91.25 210 LEU A N 1
ATOM 1615 C CA . LEU A 1 210 ? -28.306 -29.627 23.098 1.00 91.25 210 LEU A CA 1
ATOM 1616 C C . LEU A 1 210 ? -27.949 -30.052 24.530 1.00 91.25 210 LEU A C 1
ATOM 1618 O O . LEU A 1 210 ? -28.576 -30.967 25.057 1.00 91.25 210 LEU A O 1
ATOM 1622 N N . ALA A 1 211 ? -27.033 -29.345 25.201 1.00 89.44 211 ALA A N 1
ATOM 1623 C CA . ALA A 1 211 ? -26.699 -29.611 26.599 1.00 89.44 211 ALA A CA 1
ATOM 1624 C C . ALA A 1 211 ? -27.910 -29.425 27.528 1.00 89.44 211 ALA A C 1
ATOM 1626 O O . ALA A 1 211 ? -28.121 -30.242 28.423 1.00 89.44 211 ALA A O 1
ATOM 1627 N N . THR A 1 212 ? -28.737 -28.399 27.306 1.00 89.69 212 THR A N 1
ATOM 1628 C CA . THR A 1 212 ? -29.979 -28.181 28.065 1.00 89.69 212 THR A CA 1
ATOM 1629 C C . THR A 1 212 ? -30.986 -29.309 27.839 1.00 89.69 212 THR A C 1
ATOM 1631 O O . THR A 1 212 ? -31.514 -29.846 28.812 1.00 89.69 212 THR A O 1
ATOM 1634 N N . LYS A 1 213 ? -31.234 -29.712 26.585 1.00 88.62 213 LYS A N 1
ATOM 1635 C CA . LYS A 1 213 ? -32.161 -30.810 26.257 1.00 88.62 213 LYS A CA 1
ATOM 1636 C C . LYS A 1 213 ? -31.703 -32.137 26.855 1.00 88.62 213 LYS A C 1
ATOM 1638 O O . LYS A 1 213 ? -32.505 -32.820 27.483 1.00 88.62 213 LYS A O 1
ATOM 1643 N N . GLU A 1 214 ? -30.422 -32.471 26.710 1.00 86.12 214 GLU A N 1
ATOM 1644 C CA . GLU A 1 214 ? -29.834 -33.677 27.299 1.00 86.12 214 GLU A CA 1
ATOM 1645 C C . GLU A 1 214 ? -29.928 -33.655 28.829 1.00 86.12 214 GLU A C 1
ATOM 1647 O O . GLU A 1 214 ? -30.332 -34.648 29.421 1.00 86.12 214 GLU A O 1
ATOM 1652 N N . SER A 1 215 ? -29.648 -32.518 29.478 1.00 85.12 215 SER A N 1
ATOM 1653 C CA . SER A 1 215 ? -29.739 -32.395 30.943 1.00 85.12 215 SER A CA 1
ATOM 1654 C C . SER A 1 215 ? -31.161 -32.633 31.457 1.00 85.12 215 SER A C 1
ATOM 1656 O O . SER A 1 215 ? -31.353 -33.345 32.441 1.00 85.12 215 SER A O 1
ATOM 1658 N N . LEU A 1 216 ? -32.166 -32.072 30.776 1.00 85.94 216 LEU A N 1
ATOM 1659 C CA . LEU A 1 216 ? -33.573 -32.223 31.155 1.00 85.94 216 LEU A CA 1
ATOM 1660 C C . LEU A 1 216 ? -34.107 -33.631 30.872 1.00 85.94 216 LEU A C 1
ATOM 1662 O O . LEU A 1 216 ? -34.876 -34.158 31.670 1.00 85.94 216 LEU A O 1
ATOM 1666 N N . ALA A 1 217 ? -33.698 -34.249 29.761 1.00 83.19 217 ALA A N 1
ATOM 1667 C CA . ALA A 1 217 ? -34.088 -35.617 29.430 1.00 83.19 217 ALA A CA 1
ATOM 1668 C C . ALA A 1 217 ? -33.490 -36.635 30.412 1.00 83.19 217 ALA A C 1
ATOM 1670 O O . ALA A 1 217 ? -34.139 -37.617 30.753 1.00 83.19 217 ALA A O 1
ATOM 1671 N N . PHE A 1 218 ? -32.264 -36.389 30.877 1.00 72.88 218 PHE A N 1
ATOM 1672 C CA . PHE A 1 218 ? -31.505 -37.356 31.665 1.00 72.88 218 PHE A CA 1
ATOM 1673 C C . PHE A 1 218 ? -31.809 -37.307 33.168 1.00 72.88 218 PHE A C 1
ATOM 1675 O O . PHE A 1 218 ? -31.757 -38.338 33.821 1.00 72.88 218 PHE A O 1
ATOM 1682 N N . PHE A 1 219 ? -32.160 -36.138 33.714 1.00 73.69 219 PHE A N 1
ATOM 1683 C CA . PHE A 1 219 ? -32.626 -35.997 35.104 1.00 73.69 219 PHE A CA 1
ATOM 1684 C C . PHE A 1 219 ? -34.155 -35.989 35.233 1.00 73.69 219 PHE A C 1
ATOM 1686 O O . PHE A 1 219 ? -34.672 -35.963 36.349 1.00 73.69 219 PHE A O 1
ATOM 1693 N N . GLY A 1 220 ? -34.886 -36.025 34.113 1.00 62.66 220 GLY A N 1
ATOM 1694 C CA . GLY A 1 220 ? -36.350 -36.011 34.091 1.00 62.66 220 GLY A CA 1
ATOM 1695 C C . GLY A 1 220 ? -36.996 -37.196 34.815 1.00 62.66 220 GLY A C 1
ATOM 1696 O O . GLY A 1 220 ? -38.163 -37.106 35.186 1.00 62.66 220 GLY A O 1
ATOM 1697 N N . THR A 1 221 ? -36.244 -38.276 35.052 1.00 63.31 221 THR A N 1
ATOM 1698 C CA . THR A 1 221 ? -36.661 -39.387 35.911 1.00 63.31 221 THR A CA 1
ATOM 1699 C C . THR A 1 221 ? -36.210 -39.233 37.353 1.00 63.31 221 THR A C 1
ATOM 1701 O O . THR A 1 221 ? -36.916 -39.748 38.206 1.00 63.31 221 THR A O 1
ATOM 1704 N N . ASP A 1 222 ? -35.112 -38.528 37.654 1.00 62.53 222 ASP A N 1
ATOM 1705 C CA . ASP A 1 222 ? -34.319 -38.677 38.892 1.00 62.53 222 ASP A CA 1
ATOM 1706 C C . ASP A 1 222 ? -34.503 -37.540 39.917 1.00 62.53 222 ASP A C 1
ATOM 1708 O O . ASP A 1 222 ? -34.217 -37.728 41.096 1.00 62.53 222 ASP A O 1
ATOM 1712 N N . ALA A 1 223 ? -35.017 -36.376 39.507 1.00 63.97 223 ALA A N 1
ATOM 1713 C CA . ALA A 1 223 ? -35.161 -35.189 40.360 1.00 63.97 223 ALA A CA 1
ATOM 1714 C C . ALA A 1 223 ? -36.508 -34.462 40.137 1.00 63.97 223 ALA A C 1
ATOM 1716 O O . ALA A 1 223 ? -37.138 -34.655 39.091 1.00 63.97 223 ALA A O 1
ATOM 1717 N N . PRO A 1 224 ? -36.959 -33.596 41.072 1.00 73.62 224 PRO A N 1
ATOM 1718 C CA . PRO A 1 224 ? -38.128 -32.748 40.857 1.00 73.62 224 PRO A CA 1
ATOM 1719 C C . PRO A 1 224 ? -37.923 -31.855 39.626 1.00 73.62 224 PRO A C 1
ATOM 1721 O O . PRO A 1 224 ? -36.963 -31.085 39.538 1.00 73.62 224 PRO A O 1
ATOM 1724 N N . LEU A 1 225 ? -38.844 -31.961 38.668 1.00 73.50 225 LEU A N 1
ATOM 1725 C CA . LEU A 1 225 ? -38.732 -31.340 37.344 1.00 73.50 225 LEU A CA 1
ATOM 1726 C C . LEU A 1 225 ? -38.592 -29.809 37.395 1.00 73.50 225 LEU A C 1
ATOM 1728 O O . LEU A 1 225 ? -37.887 -29.239 36.563 1.00 73.50 225 LEU A O 1
ATOM 1732 N N . ASP A 1 226 ? -39.223 -29.145 38.363 1.00 79.81 226 ASP A N 1
ATOM 1733 C CA . ASP A 1 226 ? -39.232 -27.680 38.463 1.00 79.81 226 ASP A CA 1
ATOM 1734 C C . ASP A 1 226 ? -37.929 -27.108 39.047 1.00 79.81 226 ASP A C 1
ATOM 1736 O O . ASP A 1 226 ? -37.408 -26.104 38.548 1.00 79.81 226 ASP A O 1
ATOM 1740 N N . GLU A 1 227 ? -37.345 -27.779 40.044 1.00 80.75 227 GLU A N 1
ATOM 1741 C CA . GLU A 1 227 ? -36.047 -27.400 40.620 1.00 80.75 227 GLU A CA 1
ATOM 1742 C C . GLU A 1 227 ? -34.905 -27.675 39.635 1.00 80.75 227 GLU A C 1
ATOM 1744 O O . GLU A 1 227 ? -34.050 -26.815 39.418 1.00 80.75 227 GLU A O 1
ATOM 1749 N N . LEU A 1 228 ? -34.956 -28.817 38.937 1.00 82.94 228 LEU A N 1
ATOM 1750 C CA . LEU A 1 228 ? -34.019 -29.156 37.865 1.00 82.94 228 LEU A CA 1
ATOM 1751 C C . LEU A 1 228 ? -34.062 -28.129 36.725 1.00 82.94 228 LEU A C 1
ATOM 1753 O O . LEU A 1 228 ? -33.017 -27.656 36.275 1.00 82.94 228 LEU A O 1
ATOM 1757 N N . ARG A 1 229 ? -35.259 -27.763 36.247 1.00 85.62 229 ARG A N 1
ATOM 1758 C CA . ARG A 1 229 ? -35.419 -26.746 35.192 1.00 85.62 229 ARG A CA 1
ATOM 1759 C C . ARG A 1 229 ? -34.838 -25.406 35.614 1.00 85.62 229 ARG A C 1
ATOM 1761 O O . ARG A 1 229 ? -34.165 -24.761 34.812 1.00 85.62 229 ARG A O 1
ATOM 1768 N N . SER A 1 230 ? -35.063 -25.017 36.866 1.00 87.12 230 SER A N 1
ATOM 1769 C CA . SER A 1 230 ? -34.537 -23.772 37.424 1.00 87.12 230 SER A CA 1
ATOM 1770 C C . SER A 1 230 ? -33.009 -23.793 37.489 1.00 87.12 230 SER A C 1
ATOM 1772 O O . SER A 1 230 ? -32.369 -22.866 36.996 1.00 87.12 230 SER A O 1
ATOM 1774 N N . ALA A 1 231 ? -32.408 -24.869 38.002 1.00 87.44 231 ALA A N 1
ATOM 1775 C CA . ALA A 1 231 ? -30.956 -25.007 38.089 1.00 87.44 231 ALA A CA 1
ATOM 1776 C C . ALA A 1 231 ? -30.284 -25.045 36.700 1.00 87.44 231 ALA A C 1
ATOM 1778 O O . ALA A 1 231 ? -29.289 -24.355 36.467 1.00 87.44 231 ALA A O 1
ATOM 1779 N N . VAL A 1 232 ? -30.852 -25.782 35.738 1.00 88.75 232 VAL A N 1
ATOM 1780 C CA . VAL A 1 232 ? -30.334 -25.850 34.358 1.00 88.75 232 VAL A CA 1
ATOM 1781 C C . VAL A 1 232 ? -30.479 -24.509 33.628 1.00 88.75 232 VAL A C 1
ATOM 1783 O O . VAL A 1 232 ? -29.567 -24.103 32.908 1.00 88.75 232 VAL A O 1
ATOM 1786 N N . GLU A 1 233 ? -31.580 -23.779 33.823 1.00 88.31 233 GLU A N 1
ATOM 1787 C CA . GLU A 1 233 ? -31.753 -22.437 33.252 1.00 88.31 233 GLU A CA 1
ATOM 1788 C C . GLU A 1 233 ? -30.772 -21.427 33.873 1.00 88.31 233 GLU A C 1
ATOM 1790 O O . GLU A 1 233 ? -30.242 -20.567 33.165 1.00 88.31 233 GLU A O 1
ATOM 1795 N N . VAL A 1 234 ? -30.446 -21.557 35.165 1.00 89.88 234 VAL A N 1
ATOM 1796 C CA . VAL A 1 234 ? -29.383 -20.758 35.793 1.00 89.88 234 VAL A CA 1
ATOM 1797 C C . VAL A 1 234 ? -28.019 -21.067 35.164 1.00 89.88 234 VAL A C 1
ATOM 1799 O O . VAL A 1 234 ? -27.322 -20.126 34.782 1.00 89.88 234 VAL A O 1
ATOM 1802 N N . LEU A 1 235 ? -27.656 -22.344 34.971 1.00 89.62 235 LEU A N 1
ATOM 1803 C CA . LEU A 1 235 ? -26.414 -22.726 34.274 1.00 89.62 235 LEU A CA 1
ATOM 1804 C C . LEU A 1 235 ? -26.369 -22.184 32.842 1.00 89.62 235 LEU A C 1
ATOM 1806 O O . LEU A 1 235 ? -25.340 -21.677 32.392 1.00 89.62 235 LEU A O 1
ATOM 1810 N N . ARG A 1 236 ? -27.500 -22.236 32.131 1.00 90.06 236 ARG A N 1
ATOM 1811 C CA . ARG A 1 236 ? -27.635 -21.682 30.782 1.00 90.06 236 ARG A CA 1
ATOM 1812 C C . ARG A 1 236 ? -27.379 -20.174 30.765 1.00 90.06 236 ARG A C 1
ATOM 1814 O O . ARG A 1 236 ? -26.597 -19.699 29.941 1.00 90.06 236 ARG A O 1
ATOM 1821 N N . ARG A 1 237 ? -27.991 -19.415 31.681 1.00 88.75 237 ARG A N 1
ATOM 1822 C CA . ARG A 1 237 ? -27.779 -17.961 31.809 1.00 88.75 237 ARG A CA 1
ATOM 1823 C C . ARG A 1 237 ? -26.351 -17.623 32.214 1.00 88.75 237 ARG A C 1
ATOM 1825 O O . ARG A 1 237 ? -25.782 -16.683 31.664 1.00 88.75 237 ARG A O 1
ATOM 1832 N N . GLN A 1 238 ? -25.756 -18.407 33.113 1.00 89.44 238 GLN A N 1
ATOM 1833 C CA . GLN A 1 238 ? -24.359 -18.258 33.509 1.00 89.44 238 GLN A CA 1
ATOM 1834 C C . GLN A 1 238 ? -23.418 -18.449 32.312 1.00 89.44 238 GLN A C 1
ATOM 1836 O O . GLN A 1 238 ? -22.529 -17.625 32.111 1.00 89.44 238 GLN A O 1
ATOM 1841 N N . ALA A 1 239 ? -23.645 -19.472 31.482 1.00 90.50 239 ALA A N 1
ATOM 1842 C CA . ALA A 1 239 ? -22.850 -19.719 30.281 1.00 90.50 239 ALA A CA 1
ATOM 1843 C C . ALA A 1 239 ? -22.972 -18.579 29.251 1.00 90.50 239 ALA A C 1
ATOM 1845 O O . ALA A 1 239 ? -21.959 -18.119 28.722 1.00 90.50 239 ALA A O 1
ATOM 1846 N N . ILE A 1 240 ? -24.190 -18.075 28.997 1.00 91.50 240 ILE A N 1
ATOM 1847 C CA . ILE A 1 240 ? -24.411 -16.922 28.100 1.00 91.50 240 ILE A CA 1
ATOM 1848 C C . ILE A 1 240 ? -23.697 -15.680 28.638 1.00 91.50 240 ILE A C 1
ATOM 1850 O O . ILE A 1 240 ? -23.005 -14.999 27.883 1.00 91.50 240 ILE A O 1
ATOM 1854 N N . HIS A 1 241 ? -23.830 -15.400 29.936 1.00 90.50 241 HIS A N 1
ATOM 1855 C CA . HIS A 1 241 ? -23.196 -14.247 30.566 1.00 90.50 241 HIS A CA 1
ATOM 1856 C C . HIS A 1 241 ? -21.664 -14.330 30.501 1.00 90.50 241 HIS A C 1
ATOM 1858 O O . HIS A 1 241 ? -21.028 -13.372 30.077 1.00 90.50 241 HIS A O 1
ATOM 1864 N N . GLN A 1 242 ? -21.073 -15.486 30.826 1.00 89.50 242 GLN A N 1
ATOM 1865 C CA . GLN A 1 242 ? -19.624 -15.707 30.745 1.00 89.50 242 GLN A CA 1
ATOM 1866 C C . GLN A 1 242 ? -19.082 -15.518 29.323 1.00 89.50 242 GLN A C 1
ATOM 1868 O O . GLN A 1 242 ? -18.053 -14.869 29.138 1.00 89.50 242 GLN A O 1
ATOM 1873 N N . ARG A 1 243 ? -19.777 -16.048 28.305 1.00 90.56 243 ARG A N 1
ATOM 1874 C CA . ARG A 1 243 ? -19.384 -15.860 26.901 1.00 90.56 243 ARG A CA 1
ATOM 1875 C C . ARG A 1 243 ? -19.499 -14.399 26.470 1.00 90.56 243 ARG A C 1
ATOM 1877 O O . ARG A 1 243 ? -18.575 -13.874 25.856 1.00 90.56 243 ARG A O 1
ATOM 1884 N N . ASN A 1 244 ? -20.624 -13.749 26.776 1.00 90.94 244 ASN A N 1
ATOM 1885 C CA . ASN A 1 244 ? -20.858 -12.358 26.395 1.00 90.94 244 ASN A CA 1
ATOM 1886 C C . ASN A 1 244 ? -19.867 -11.406 27.083 1.00 90.94 244 ASN A C 1
ATOM 1888 O O . ASN A 1 244 ? -19.381 -10.499 26.417 1.00 90.94 244 ASN A O 1
ATOM 1892 N N . ALA A 1 245 ? -19.523 -11.648 28.354 1.00 88.94 245 ALA A N 1
ATOM 1893 C CA . ALA A 1 245 ? -18.496 -10.895 29.074 1.00 88.94 245 ALA A CA 1
ATOM 1894 C C . ALA A 1 245 ? -17.127 -11.023 28.389 1.00 88.94 245 ALA A C 1
ATOM 1896 O O . ALA A 1 245 ? -16.516 -10.013 28.066 1.00 88.94 245 ALA A O 1
ATOM 1897 N N . LYS A 1 246 ? -16.706 -12.245 28.022 1.00 87.25 246 LYS A N 1
ATOM 1898 C CA . LYS A 1 246 ? -15.446 -12.451 27.285 1.00 87.25 246 LYS A CA 1
ATOM 1899 C C . LYS A 1 246 ? -15.428 -11.730 25.926 1.00 87.25 246 LYS A C 1
ATOM 1901 O O . LYS A 1 246 ? -14.387 -11.228 25.515 1.00 87.25 246 LYS A O 1
ATOM 1906 N N . LEU A 1 247 ? -16.562 -11.664 25.220 1.00 89.38 247 LEU A N 1
ATOM 1907 C CA . LEU A 1 247 ? -16.684 -10.888 23.974 1.00 89.38 247 LEU A CA 1
ATOM 1908 C C . LEU A 1 247 ? -16.625 -9.373 24.215 1.00 89.38 247 LEU A C 1
ATOM 1910 O O . LEU A 1 247 ? -16.071 -8.658 23.383 1.00 89.38 247 LEU A O 1
ATOM 1914 N N . ASP A 1 248 ? -17.198 -8.886 25.318 1.00 88.38 248 ASP A N 1
ATOM 1915 C CA . ASP A 1 248 ? -17.121 -7.477 25.714 1.00 88.38 248 ASP A CA 1
ATOM 1916 C C . ASP A 1 248 ? -15.708 -7.057 26.082 1.00 88.38 248 ASP A C 1
ATOM 1918 O O . ASP A 1 248 ? -15.258 -6.018 25.603 1.00 88.38 248 ASP A O 1
ATOM 1922 N N . ASP A 1 249 ? -15.002 -7.887 26.845 1.00 86.19 249 ASP A N 1
ATOM 1923 C CA . ASP A 1 249 ? -13.613 -7.649 27.222 1.00 86.19 249 ASP A CA 1
ATOM 1924 C C . ASP A 1 249 ? -12.736 -7.550 25.964 1.00 86.19 249 ASP A C 1
ATOM 1926 O O . ASP A 1 249 ? -12.033 -6.561 25.769 1.00 86.19 249 ASP A O 1
ATOM 1930 N N . LEU A 1 250 ? -12.869 -8.507 25.033 1.00 85.25 250 LEU A N 1
ATOM 1931 C CA . LEU A 1 250 ? -12.155 -8.474 23.750 1.00 85.25 250 LEU A CA 1
ATOM 1932 C C . LEU A 1 250 ? -12.517 -7.243 22.907 1.00 85.25 250 LEU A C 1
ATOM 1934 O O . LEU A 1 250 ? -11.641 -6.610 22.318 1.00 85.25 250 LEU A O 1
ATOM 1938 N N . ALA A 1 251 ? -13.803 -6.890 22.833 1.00 87.44 251 ALA A N 1
ATOM 1939 C CA . ALA A 1 251 ? -14.248 -5.718 22.090 1.00 87.44 251 ALA A CA 1
ATOM 1940 C C . ALA A 1 251 ? -13.729 -4.415 22.716 1.00 87.44 251 ALA A C 1
ATOM 1942 O O . ALA A 1 251 ? -13.395 -3.492 21.976 1.00 87.44 251 ALA A O 1
ATOM 1943 N N . ALA A 1 252 ? -13.646 -4.328 24.046 1.00 83.62 252 ALA A N 1
ATOM 1944 C CA . ALA A 1 252 ? -13.109 -3.176 24.760 1.00 83.62 252 ALA A CA 1
ATOM 1945 C C . ALA A 1 252 ? -11.612 -3.002 24.479 1.00 83.62 252 ALA A C 1
ATOM 1947 O O . ALA A 1 252 ? -11.206 -1.915 24.073 1.00 83.62 252 ALA A O 1
ATOM 1948 N N . THR A 1 253 ? -10.817 -4.076 24.566 1.00 78.88 253 THR A N 1
ATOM 1949 C CA . THR A 1 253 ? -9.379 -4.021 24.249 1.00 78.88 253 THR A CA 1
ATOM 1950 C C . THR A 1 253 ? -9.133 -3.584 22.801 1.00 78.88 253 THR A C 1
ATOM 1952 O O . THR A 1 253 ? -8.258 -2.763 22.538 1.00 78.88 253 THR A O 1
ATOM 1955 N N . LEU A 1 254 ? -9.940 -4.078 21.856 1.00 79.88 254 LEU A N 1
ATOM 1956 C CA . LEU A 1 254 ? -9.824 -3.744 20.429 1.00 79.88 254 LEU A CA 1
ATOM 1957 C C . LEU A 1 254 ? -10.435 -2.387 20.046 1.00 79.88 254 LEU A C 1
ATOM 1959 O O . LEU A 1 254 ? -10.227 -1.931 18.925 1.00 79.88 254 LEU A O 1
ATOM 1963 N N . SER A 1 255 ? -11.198 -1.746 20.937 1.00 78.19 255 SER A N 1
ATOM 1964 C CA . SER A 1 255 ? -11.765 -0.410 20.687 1.00 78.19 255 SER A CA 1
ATOM 1965 C C . SER A 1 255 ? -10.708 0.695 20.791 1.00 78.19 255 SER A C 1
ATOM 1967 O O . SER A 1 255 ? -10.908 1.781 20.252 1.00 78.19 255 SER A O 1
ATOM 1969 N N . ASN A 1 256 ? -9.567 0.415 21.426 1.00 69.75 256 ASN A N 1
ATOM 1970 C CA . ASN A 1 256 ? -8.435 1.333 21.508 1.00 69.75 256 ASN A CA 1
ATOM 1971 C C . ASN A 1 256 ? -7.598 1.272 20.216 1.00 69.75 256 ASN A C 1
ATOM 1973 O O . ASN A 1 256 ? -6.497 0.723 20.202 1.00 69.75 256 ASN A O 1
ATOM 1977 N N . GLY A 1 257 ? -8.118 1.842 19.121 1.00 58.94 257 GLY A N 1
ATOM 1978 C CA . GLY A 1 257 ? -7.466 1.849 17.799 1.00 58.94 257 GLY A CA 1
ATOM 1979 C C . GLY A 1 257 ? -6.053 2.458 17.787 1.00 58.94 257 GLY A C 1
ATOM 1980 O O . GLY A 1 257 ? -5.198 2.032 17.005 1.00 58.94 257 GLY A O 1
ATOM 1981 N N . GLU A 1 258 ? -5.754 3.370 18.722 1.00 62.28 258 GLU A N 1
ATOM 1982 C CA . GLU A 1 258 ? -4.421 3.971 18.890 1.00 62.28 258 GLU A CA 1
ATOM 1983 C C . GLU A 1 258 ? -3.331 2.960 19.281 1.00 62.28 258 GLU A C 1
ATOM 1985 O O . GLU A 1 258 ? -2.176 3.131 18.881 1.00 62.28 258 GLU A O 1
ATOM 1990 N N . LEU A 1 259 ? -3.681 1.884 20.003 1.00 62.19 259 LEU A N 1
ATOM 1991 C CA . LEU A 1 259 ? -2.742 0.817 20.381 1.00 62.19 259 LEU A CA 1
ATOM 1992 C C . LEU A 1 259 ? -2.113 0.170 19.137 1.00 62.19 259 LEU A C 1
ATOM 1994 O O . LEU A 1 259 ? -0.942 -0.212 19.138 1.00 62.19 259 LEU A O 1
ATOM 1998 N N . VAL A 1 260 ? -2.906 0.072 18.070 1.00 64.12 260 VAL A N 1
ATOM 1999 C CA . VAL A 1 260 ? -2.595 -0.668 16.846 1.00 64.12 260 VAL A CA 1
ATOM 2000 C C . VAL A 1 260 ? -2.380 0.277 15.651 1.00 64.12 260 VAL A C 1
ATOM 2002 O O . VAL A 1 260 ? -2.280 -0.171 14.508 1.00 64.12 260 VAL A O 1
ATOM 2005 N N . ALA A 1 261 ? -2.285 1.589 15.909 1.00 66.75 261 ALA A N 1
ATOM 2006 C CA . ALA A 1 261 ? -2.160 2.650 14.906 1.00 66.75 261 ALA A CA 1
ATOM 2007 C C . ALA A 1 261 ? -3.114 2.450 13.713 1.00 66.75 261 ALA A C 1
ATOM 2009 O O . ALA A 1 261 ? -2.673 2.387 12.565 1.00 66.75 261 ALA A O 1
ATOM 2010 N N . ASP A 1 262 ? -4.405 2.259 13.998 1.00 71.44 262 ASP A N 1
ATOM 2011 C CA . ASP A 1 262 ? -5.452 2.055 12.987 1.00 71.44 262 ASP A CA 1
ATOM 2012 C C . ASP A 1 262 ? -5.204 0.865 12.030 1.00 71.44 262 ASP A C 1
ATOM 2014 O O . ASP A 1 262 ? -5.718 0.833 10.914 1.00 71.44 262 ASP A O 1
ATOM 2018 N N . GLY A 1 263 ? -4.428 -0.141 12.453 1.00 76.75 263 GLY A N 1
ATOM 2019 C CA . GLY A 1 263 ? -4.155 -1.372 11.699 1.00 76.75 263 GLY A CA 1
ATOM 2020 C C . GLY A 1 263 ? -2.844 -1.371 10.903 1.00 76.75 263 GLY A C 1
ATOM 2021 O O . GLY A 1 263 ? -2.351 -2.447 10.555 1.00 76.75 263 GLY A O 1
ATOM 2022 N N . ASP A 1 264 ? -2.218 -0.216 10.677 1.00 79.94 264 ASP A N 1
ATOM 2023 C CA . ASP A 1 264 ? -0.943 -0.136 9.949 1.00 79.94 264 ASP A CA 1
ATOM 2024 C C . ASP A 1 264 ? 0.210 -0.752 10.752 1.00 79.94 264 ASP A C 1
ATOM 2026 O O . ASP A 1 264 ? 1.074 -1.439 10.196 1.00 79.94 264 ASP A O 1
ATOM 2030 N N . ALA A 1 265 ? 0.190 -0.593 12.080 1.00 77.50 265 ALA A N 1
ATOM 2031 C CA . ALA A 1 265 ? 1.194 -1.199 12.951 1.00 77.50 265 ALA A CA 1
ATOM 2032 C C . ALA A 1 265 ? 1.133 -2.735 12.927 1.00 77.50 265 ALA A C 1
ATOM 2034 O O . ALA A 1 265 ? 2.168 -3.386 13.096 1.00 77.50 265 ALA A O 1
ATOM 2035 N N . VAL A 1 266 ? -0.041 -3.325 12.662 1.00 84.12 266 VAL A N 1
ATOM 2036 C CA . VAL A 1 266 ? -0.181 -4.783 12.509 1.00 84.12 266 VAL A CA 1
ATOM 2037 C C . VAL A 1 266 ? 0.542 -5.259 11.262 1.00 84.12 266 VAL A C 1
ATOM 2039 O O . VAL A 1 266 ? 1.354 -6.179 11.346 1.00 84.12 266 VAL A O 1
ATOM 2042 N N . TRP A 1 267 ? 0.307 -4.610 10.118 1.00 86.12 267 TRP A N 1
ATOM 2043 C CA . TRP A 1 267 ? 0.998 -4.958 8.877 1.00 86.12 267 TRP A CA 1
ATOM 2044 C C . TRP A 1 267 ? 2.507 -4.766 8.998 1.00 86.12 267 TRP A C 1
ATOM 2046 O O . TRP A 1 267 ? 3.271 -5.657 8.630 1.00 86.12 267 TRP A O 1
ATOM 2056 N N . ALA A 1 268 ? 2.949 -3.641 9.558 1.00 82.75 268 ALA A N 1
ATOM 2057 C CA . ALA A 1 268 ? 4.368 -3.365 9.738 1.00 82.75 268 ALA A CA 1
ATOM 2058 C C . ALA A 1 268 ? 5.049 -4.381 10.673 1.00 82.75 268 ALA A C 1
ATOM 2060 O O . ALA A 1 268 ? 6.128 -4.883 10.350 1.00 82.75 268 ALA A O 1
ATOM 2061 N N . THR A 1 269 ? 4.403 -4.755 11.783 1.00 82.38 269 THR A N 1
ATOM 2062 C CA . THR A 1 269 ? 4.907 -5.804 12.684 1.00 82.38 269 THR A CA 1
ATOM 2063 C C . THR A 1 269 ? 4.954 -7.155 11.977 1.00 82.38 269 THR A C 1
ATOM 2065 O O . THR A 1 269 ? 5.971 -7.837 12.051 1.00 82.38 269 THR A O 1
ATOM 2068 N N . PHE A 1 270 ? 3.910 -7.521 11.229 1.00 88.12 270 PHE A N 1
ATOM 2069 C CA . PHE A 1 270 ? 3.886 -8.743 10.424 1.00 88.12 270 PHE A CA 1
ATOM 2070 C C . PHE A 1 270 ? 5.063 -8.804 9.436 1.00 88.12 270 PHE A C 1
ATOM 2072 O O . PHE A 1 270 ? 5.812 -9.779 9.446 1.00 88.12 270 PHE A O 1
ATOM 2079 N N . PHE A 1 271 ? 5.297 -7.757 8.637 1.00 87.56 271 PHE A N 1
ATOM 2080 C CA . PHE A 1 271 ? 6.429 -7.730 7.701 1.00 87.56 271 PHE A CA 1
ATOM 2081 C C . PHE A 1 271 ? 7.789 -7.740 8.411 1.00 87.56 271 PHE A C 1
ATOM 2083 O O . PHE A 1 271 ? 8.731 -8.362 7.915 1.00 87.56 271 PHE A O 1
ATOM 2090 N N . SER A 1 272 ? 7.895 -7.095 9.577 1.00 84.94 272 SER A N 1
ATOM 2091 C CA . SER A 1 272 ? 9.102 -7.131 10.410 1.00 84.94 272 SER A CA 1
ATOM 2092 C C . SER A 1 272 ? 9.399 -8.548 10.914 1.00 84.94 272 SER A C 1
ATOM 2094 O O . SER A 1 272 ? 10.515 -9.033 10.741 1.00 84.94 272 SER A O 1
ATOM 2096 N N . LEU A 1 273 ? 8.384 -9.257 11.421 1.00 85.81 273 LEU A N 1
ATOM 2097 C CA . LEU A 1 273 ? 8.500 -10.649 11.871 1.00 85.81 273 LEU A CA 1
ATOM 2098 C C . LEU A 1 273 ? 8.905 -11.589 10.736 1.00 85.81 273 LEU A C 1
ATOM 2100 O O . LEU A 1 273 ? 9.777 -12.438 10.915 1.00 85.81 273 LEU A O 1
ATOM 2104 N N . VAL A 1 274 ? 8.314 -11.422 9.548 1.00 87.19 274 VAL A N 1
ATOM 2105 C CA . VAL A 1 274 ? 8.720 -12.200 8.371 1.00 87.19 274 VAL A CA 1
ATOM 2106 C C . VAL A 1 274 ? 10.184 -11.930 8.039 1.00 87.19 274 VAL A C 1
ATOM 2108 O O . VAL A 1 274 ? 10.920 -12.875 7.785 1.00 87.19 274 VAL A O 1
ATOM 2111 N N . LYS A 1 275 ? 10.636 -10.671 8.072 1.00 85.00 275 LYS A N 1
ATOM 2112 C CA . LYS A 1 275 ? 12.035 -10.312 7.796 1.00 85.00 275 LYS A CA 1
ATOM 2113 C C . LYS A 1 275 ? 13.003 -10.907 8.824 1.00 85.00 275 LYS A C 1
ATOM 2115 O O . LYS A 1 275 ? 14.059 -11.393 8.427 1.00 85.00 275 LYS A O 1
ATOM 2120 N N . GLU A 1 276 ? 12.644 -10.886 10.105 1.00 83.81 276 GLU A N 1
ATOM 2121 C CA . GLU A 1 276 ? 13.438 -11.442 11.208 1.00 83.81 276 GLU A CA 1
ATOM 2122 C C . GLU A 1 276 ? 13.588 -12.966 11.082 1.00 83.81 276 GLU A C 1
ATOM 2124 O O . GLU A 1 276 ? 14.699 -13.495 11.117 1.00 83.81 276 GLU A O 1
ATOM 2129 N N . HIS A 1 277 ? 12.484 -13.672 10.828 1.00 80.69 277 HIS A N 1
ATOM 2130 C CA . HIS A 1 277 ? 12.464 -15.133 10.725 1.00 80.69 277 HIS A CA 1
ATOM 2131 C C . HIS A 1 277 ? 12.733 -15.675 9.312 1.00 80.69 277 HIS A C 1
ATOM 2133 O O . HIS A 1 277 ? 12.759 -16.891 9.122 1.00 80.69 277 HIS A O 1
ATOM 2139 N N . ARG A 1 278 ? 12.981 -14.817 8.310 1.00 78.88 278 ARG A N 1
ATOM 2140 C CA . ARG A 1 278 ? 13.306 -15.250 6.935 1.00 78.88 278 ARG A CA 1
ATOM 2141 C C . ARG A 1 278 ? 14.628 -16.020 6.865 1.00 78.88 278 ARG A C 1
ATOM 2143 O O . ARG A 1 278 ? 14.746 -16.937 6.060 1.00 78.88 278 ARG A O 1
ATOM 2150 N N . ALA A 1 279 ? 15.616 -15.651 7.685 1.00 65.81 279 ALA A N 1
ATOM 2151 C CA . ALA A 1 279 ? 16.947 -16.267 7.676 1.00 65.81 279 ALA A CA 1
ATOM 2152 C C . ALA A 1 279 ? 16.976 -17.666 8.324 1.00 65.81 279 ALA A C 1
ATOM 2154 O O . ALA A 1 279 ? 17.807 -18.495 7.954 1.00 65.81 279 ALA A O 1
ATOM 2155 N N . SER A 1 280 ? 16.064 -17.946 9.261 1.00 63.69 280 SER A N 1
ATOM 2156 C CA . SER A 1 280 ? 15.819 -19.301 9.761 1.00 63.69 280 SER A CA 1
ATOM 2157 C C . SER A 1 280 ? 14.987 -20.047 8.720 1.00 63.69 280 SER A C 1
ATOM 2159 O O . SER A 1 280 ? 13.795 -19.794 8.587 1.00 63.69 280 SER A O 1
ATOM 2161 N N . SER A 1 281 ? 15.624 -20.924 7.951 1.00 56.31 281 SER A N 1
ATOM 2162 C CA . SER A 1 281 ? 15.164 -21.573 6.709 1.00 56.31 281 SER A CA 1
ATOM 2163 C C . SER A 1 281 ? 13.783 -22.260 6.690 1.00 56.31 281 SER A C 1
ATOM 2165 O O . SER A 1 281 ? 13.382 -22.773 5.646 1.00 56.31 281 SER A O 1
ATOM 2167 N N . ASP A 1 282 ? 13.032 -22.278 7.787 1.00 65.62 282 ASP A N 1
ATOM 2168 C CA . ASP A 1 282 ? 11.813 -23.078 7.968 1.00 65.62 282 ASP A CA 1
ATOM 2169 C C . ASP A 1 282 ? 10.517 -22.311 7.652 1.00 65.62 282 ASP A C 1
ATOM 2171 O O . ASP A 1 282 ? 9.434 -22.897 7.609 1.00 65.62 282 ASP A O 1
ATOM 2175 N N . LEU A 1 283 ? 10.584 -20.996 7.413 1.00 74.56 283 LEU A N 1
ATOM 2176 C CA . LEU A 1 283 ? 9.389 -20.174 7.182 1.00 74.56 283 LEU A CA 1
ATOM 2177 C C . LEU A 1 283 ? 8.715 -20.489 5.836 1.00 74.56 283 LEU A C 1
ATOM 2179 O O . LEU A 1 283 ? 7.498 -20.671 5.768 1.00 74.56 283 LEU A O 1
ATOM 2183 N N . PHE A 1 284 ? 9.524 -20.585 4.778 1.00 74.12 284 PHE A N 1
ATOM 2184 C CA . PHE A 1 284 ? 9.074 -20.848 3.410 1.00 74.12 284 PHE A CA 1
ATOM 2185 C C . PHE A 1 284 ? 9.381 -22.271 2.931 1.00 74.12 284 PHE A C 1
ATOM 2187 O O . PHE A 1 284 ? 8.875 -22.664 1.881 1.00 74.12 284 PHE A O 1
ATOM 2194 N N . SER A 1 285 ? 10.172 -23.062 3.662 1.00 61.84 285 SER A N 1
ATOM 2195 C CA . SER A 1 285 ? 10.436 -24.453 3.290 1.00 61.84 285 SER A CA 1
ATOM 2196 C C . SER A 1 285 ? 9.348 -25.384 3.832 1.00 61.84 285 SER A C 1
ATOM 2198 O O . SER A 1 285 ? 8.932 -25.311 4.987 1.00 61.84 285 SER A O 1
ATOM 2200 N N . ASN A 1 286 ? 8.878 -26.294 2.981 1.00 53.31 286 ASN A N 1
ATOM 2201 C CA . ASN A 1 286 ? 8.245 -27.518 3.446 1.00 53.31 286 ASN A CA 1
ATOM 2202 C C . ASN A 1 286 ? 9.370 -28.549 3.536 1.00 53.31 286 ASN A C 1
ATOM 2204 O O . ASN A 1 286 ? 10.040 -28.782 2.534 1.00 53.31 286 ASN A O 1
ATOM 2208 N N . ALA A 1 287 ? 9.560 -29.213 4.679 1.00 46.03 287 ALA A N 1
ATOM 2209 C CA . ALA A 1 287 ? 10.611 -30.221 4.910 1.00 46.03 287 ALA A CA 1
ATOM 2210 C C . ALA A 1 287 ? 10.613 -31.434 3.934 1.00 46.03 287 ALA A C 1
ATOM 2212 O O . ALA A 1 287 ? 11.362 -32.387 4.128 1.00 46.03 287 ALA A O 1
ATOM 2213 N N . LYS A 1 288 ? 9.769 -31.426 2.893 1.00 49.19 288 LYS A N 1
ATOM 2214 C CA . LYS A 1 288 ? 9.665 -32.436 1.832 1.00 49.19 288 LYS A CA 1
ATOM 2215 C C . LYS A 1 288 ? 9.996 -31.921 0.422 1.00 49.19 288 LYS A C 1
ATOM 2217 O O . LYS A 1 288 ? 10.029 -32.733 -0.494 1.00 49.19 288 LYS A O 1
ATOM 2222 N N . GLU A 1 289 ? 10.264 -30.630 0.231 1.00 42.00 289 GLU A N 1
ATOM 2223 C CA . GLU A 1 289 ? 10.562 -30.045 -1.085 1.00 42.00 289 GLU A CA 1
ATOM 2224 C C . GLU A 1 289 ? 11.830 -29.180 -1.000 1.00 42.00 289 GLU A C 1
ATOM 2226 O O . GLU A 1 289 ? 11.875 -28.205 -0.253 1.00 42.00 289 GLU A O 1
ATOM 2231 N N . SER A 1 290 ? 12.875 -29.528 -1.757 1.00 35.06 290 SER A N 1
ATOM 2232 C CA . SER A 1 290 ? 14.032 -28.654 -2.006 1.00 35.06 290 SER A CA 1
ATOM 2233 C C . SER A 1 290 ? 14.028 -28.183 -3.466 1.00 35.06 290 SER A C 1
ATOM 2235 O O . SER A 1 290 ? 13.445 -28.863 -4.313 1.00 35.06 290 SER A O 1
ATOM 2237 N N . PRO A 1 291 ? 14.782 -27.126 -3.817 1.00 43.00 291 PRO A N 1
ATOM 2238 C CA . PRO A 1 291 ? 14.882 -25.800 -3.209 1.00 43.00 291 PRO A CA 1
ATOM 2239 C C . PRO A 1 291 ? 14.117 -24.754 -4.064 1.00 43.00 291 PRO A C 1
ATOM 2241 O O . PRO A 1 291 ? 13.947 -24.941 -5.265 1.00 43.00 291 PRO A O 1
ATOM 2244 N N . ALA A 1 292 ? 13.699 -23.639 -3.449 1.00 45.56 292 ALA A N 1
ATOM 2245 C CA . ALA A 1 292 ? 12.781 -22.601 -3.965 1.00 45.56 292 ALA A CA 1
ATOM 2246 C C . ALA A 1 292 ? 11.302 -23.031 -3.984 1.00 45.56 292 ALA A C 1
ATOM 2248 O O . ALA A 1 292 ? 10.724 -23.348 -5.023 1.00 45.56 292 ALA A O 1
ATOM 2249 N N . SER A 1 293 ? 10.673 -23.036 -2.804 1.00 67.19 293 SER A N 1
ATOM 2250 C CA . SER A 1 293 ? 9.232 -23.251 -2.697 1.00 67.19 293 SER A CA 1
ATOM 2251 C C . SER A 1 293 ? 8.502 -22.168 -3.495 1.00 67.19 293 SER A C 1
ATOM 2253 O O . SER A 1 293 ? 8.795 -20.978 -3.369 1.00 67.19 293 SER A O 1
ATOM 2255 N N . SER A 1 294 ? 7.524 -22.551 -4.316 1.00 78.12 294 SER A N 1
ATOM 2256 C CA . SER A 1 294 ? 6.700 -21.603 -5.081 1.00 78.12 294 SER A CA 1
ATOM 2257 C C . SER A 1 294 ? 6.094 -20.495 -4.202 1.00 78.12 294 SER A C 1
ATOM 2259 O O . SER A 1 294 ? 5.782 -19.417 -4.695 1.00 78.12 294 SER A O 1
ATOM 2261 N N . LEU A 1 295 ? 5.968 -20.740 -2.892 1.00 83.06 295 LEU A N 1
ATOM 2262 C CA . LEU A 1 295 ? 5.561 -19.764 -1.883 1.00 83.06 295 LEU A CA 1
ATOM 2263 C C . LEU A 1 295 ? 6.570 -18.627 -1.684 1.00 83.06 295 LEU A C 1
ATOM 2265 O O . LEU A 1 295 ? 6.139 -17.480 -1.620 1.00 83.06 295 LEU A O 1
ATOM 2269 N N . GLU A 1 296 ? 7.874 -18.910 -1.596 1.00 85.25 296 GLU A N 1
ATOM 2270 C CA . GLU A 1 296 ? 8.896 -17.857 -1.487 1.00 85.25 296 GLU A CA 1
ATOM 2271 C C . GLU A 1 296 ? 8.927 -17.005 -2.758 1.00 85.25 296 GLU A C 1
ATOM 2273 O O . GLU A 1 296 ? 8.912 -15.779 -2.692 1.00 85.25 296 GLU A O 1
ATOM 2278 N N . PHE A 1 297 ? 8.859 -17.657 -3.922 1.00 86.06 297 PHE A N 1
ATOM 2279 C CA . PHE A 1 297 ? 8.802 -16.962 -5.206 1.00 86.06 297 PHE A CA 1
ATOM 2280 C C . PHE A 1 297 ? 7.583 -16.032 -5.313 1.00 86.06 297 PHE A C 1
ATOM 2282 O O . PHE A 1 297 ? 7.705 -14.886 -5.746 1.00 86.06 297 PHE A O 1
ATOM 2289 N N . VAL A 1 298 ? 6.399 -16.506 -4.907 1.00 87.56 298 VAL A N 1
ATOM 2290 C CA . VAL A 1 298 ? 5.185 -15.679 -4.903 1.00 87.56 298 VAL A CA 1
ATOM 2291 C C . VAL A 1 298 ? 5.282 -14.552 -3.885 1.00 87.56 298 VAL A C 1
ATOM 2293 O O . VAL A 1 298 ? 4.879 -13.434 -4.197 1.00 87.56 298 VAL A O 1
ATOM 2296 N N . TRP A 1 299 ? 5.809 -14.824 -2.692 1.00 88.06 299 TRP A N 1
ATOM 2297 C CA . TRP A 1 299 ? 6.021 -13.804 -1.672 1.00 88.06 299 TRP A CA 1
ATOM 2298 C C . TRP A 1 299 ? 6.878 -12.657 -2.212 1.00 88.06 299 TRP A C 1
ATOM 2300 O O . TRP A 1 299 ? 6.451 -11.504 -2.163 1.00 88.06 299 TRP A O 1
ATOM 2310 N N . ASP A 1 300 ? 8.036 -12.975 -2.795 1.00 86.81 300 ASP A N 1
ATOM 2311 C CA . ASP A 1 300 ? 8.933 -11.971 -3.365 1.00 86.81 300 ASP A CA 1
ATOM 2312 C C . ASP A 1 300 ? 8.259 -11.211 -4.521 1.00 86.81 300 ASP A C 1
ATOM 2314 O O . ASP A 1 300 ? 8.314 -9.984 -4.565 1.00 86.81 300 ASP A O 1
ATOM 2318 N N . SER A 1 301 ? 7.523 -11.908 -5.396 1.00 84.75 301 SER A N 1
ATOM 2319 C CA . SER A 1 301 ? 6.769 -11.279 -6.492 1.00 84.75 301 SER A CA 1
ATOM 2320 C C . SER A 1 301 ? 5.712 -10.276 -5.999 1.00 84.75 301 SER A C 1
ATOM 2322 O O . SER A 1 301 ? 5.607 -9.156 -6.518 1.00 84.75 301 SER A O 1
ATOM 2324 N N . VAL A 1 302 ? 4.952 -10.641 -4.959 1.00 85.62 302 VAL A N 1
ATOM 2325 C CA . VAL A 1 302 ? 3.922 -9.781 -4.356 1.00 85.62 302 VAL A CA 1
ATOM 2326 C C . VAL A 1 302 ? 4.558 -8.561 -3.691 1.00 85.62 302 VAL A C 1
ATOM 2328 O O . VAL A 1 302 ? 4.148 -7.436 -3.983 1.00 85.62 302 VAL A O 1
ATOM 2331 N N . VAL A 1 303 ? 5.578 -8.764 -2.853 1.00 84.00 303 VAL A N 1
ATOM 2332 C CA . VAL A 1 303 ? 6.240 -7.684 -2.104 1.00 84.00 303 VAL A CA 1
ATOM 2333 C C . VAL A 1 303 ? 6.930 -6.683 -3.040 1.00 84.00 303 VAL A C 1
ATOM 2335 O O . VAL A 1 303 ? 6.856 -5.480 -2.798 1.00 84.00 303 VAL A O 1
ATOM 2338 N N . GLU A 1 304 ? 7.545 -7.147 -4.132 1.00 77.94 304 GLU A N 1
ATOM 2339 C CA . GLU A 1 304 ? 8.205 -6.286 -5.126 1.00 77.94 304 GLU A CA 1
ATOM 2340 C C . GLU A 1 304 ? 7.219 -5.508 -6.021 1.00 77.94 304 GLU A C 1
ATOM 2342 O O . GLU A 1 304 ? 7.529 -4.393 -6.441 1.00 77.94 304 GLU A O 1
ATOM 2347 N N . SER A 1 305 ? 6.044 -6.073 -6.342 1.00 68.00 305 SER A N 1
ATOM 2348 C CA . SER A 1 305 ? 5.102 -5.459 -7.300 1.00 68.00 305 SER A CA 1
ATOM 2349 C C . SER A 1 305 ? 4.384 -4.223 -6.748 1.00 68.00 305 SER A C 1
ATOM 2351 O O . SER A 1 305 ? 4.272 -3.230 -7.461 1.00 68.00 305 SER A O 1
ATOM 2353 N N . THR A 1 306 ? 3.924 -4.299 -5.497 1.00 59.12 306 THR A N 1
ATOM 2354 C CA . THR A 1 306 ? 3.461 -3.231 -4.594 1.00 59.12 306 THR A CA 1
ATOM 2355 C C . THR A 1 306 ? 2.800 -3.944 -3.415 1.00 59.12 306 THR A C 1
ATOM 2357 O O . THR A 1 306 ? 1.815 -4.652 -3.627 1.00 59.12 306 THR A O 1
ATOM 2360 N N . ALA A 1 307 ? 3.287 -3.757 -2.186 1.00 60.88 307 ALA A N 1
ATOM 2361 C CA . ALA A 1 307 ? 2.662 -4.315 -0.983 1.00 60.88 307 ALA A CA 1
ATOM 2362 C C . ALA A 1 307 ? 1.330 -3.598 -0.679 1.00 60.88 307 ALA A C 1
ATOM 2364 O O . ALA A 1 307 ? 1.245 -2.752 0.208 1.00 60.88 307 ALA A O 1
ATOM 2365 N N . ALA A 1 308 ? 0.284 -3.883 -1.457 1.00 63.38 308 ALA A N 1
ATOM 2366 C CA . ALA A 1 308 ? -1.054 -3.400 -1.154 1.00 63.38 308 ALA A CA 1
ATOM 2367 C C . ALA A 1 308 ? -1.576 -4.119 0.106 1.00 63.38 308 ALA A C 1
ATOM 2369 O O . ALA A 1 308 ? -1.378 -5.335 0.242 1.00 63.38 308 ALA A O 1
ATOM 2370 N N . PRO A 1 309 ? -2.240 -3.405 1.033 1.00 72.19 309 PRO A N 1
ATOM 2371 C CA . PRO A 1 309 ? -2.870 -4.039 2.181 1.00 72.19 309 PRO A CA 1
ATOM 2372 C C . PRO A 1 309 ? -3.953 -5.007 1.695 1.00 72.19 309 PRO A C 1
ATOM 2374 O O . PRO A 1 309 ? -4.797 -4.660 0.866 1.00 72.19 309 PRO A O 1
ATOM 2377 N N . ALA A 1 310 ? -3.915 -6.241 2.195 1.00 84.00 310 ALA A N 1
ATOM 2378 C CA . ALA A 1 310 ? -4.894 -7.257 1.832 1.00 84.00 310 ALA A CA 1
ATOM 2379 C C . ALA A 1 310 ? -6.271 -6.912 2.421 1.00 84.00 310 ALA A C 1
ATOM 2381 O O . ALA A 1 310 ? -6.366 -6.497 3.579 1.00 84.00 310 ALA A O 1
ATOM 2382 N N . LEU A 1 311 ? -7.338 -7.147 1.652 1.00 90.19 311 LEU A N 1
ATOM 2383 C CA . LEU A 1 311 ? -8.703 -7.122 2.180 1.00 90.19 311 LEU A CA 1
ATOM 2384 C C . LEU A 1 311 ? -8.956 -8.427 2.942 1.00 90.19 311 LEU A C 1
ATOM 2386 O O . LEU A 1 311 ? -8.907 -9.517 2.368 1.00 90.19 311 LEU A O 1
ATOM 2390 N N . VAL A 1 312 ? -9.210 -8.317 4.240 1.00 92.50 312 VAL A N 1
ATOM 2391 C CA . VAL A 1 312 ? -9.342 -9.441 5.170 1.00 92.50 312 VAL A CA 1
ATOM 2392 C C . VAL A 1 312 ? -10.763 -9.520 5.727 1.00 92.50 312 VAL A C 1
ATOM 2394 O O . VAL A 1 312 ? -11.479 -8.525 5.807 1.00 92.50 312 VAL A O 1
ATOM 2397 N N . SER A 1 313 ? -11.190 -10.722 6.111 1.00 94.31 313 SER A N 1
ATOM 2398 C CA . SER A 1 313 ? -12.424 -10.936 6.884 1.00 94.31 313 SER A CA 1
ATOM 2399 C C . SER A 1 313 ? -12.176 -10.737 8.381 1.00 94.31 313 SER A C 1
ATOM 2401 O O . SER A 1 313 ? -11.050 -10.955 8.833 1.00 94.31 313 SER A O 1
ATOM 2403 N N . ALA A 1 314 ? -13.222 -10.476 9.168 1.00 92.81 314 ALA A N 1
ATOM 2404 C CA . ALA A 1 314 ? -13.103 -10.240 10.613 1.00 92.81 314 ALA A CA 1
ATOM 2405 C C . ALA A 1 314 ? -12.280 -11.300 11.391 1.00 92.81 314 ALA A C 1
ATOM 2407 O O . ALA A 1 314 ? -11.376 -10.900 12.125 1.00 92.81 314 ALA A O 1
ATOM 2408 N N . PRO A 1 315 ? -12.459 -12.630 11.196 1.00 93.38 315 PRO A N 1
ATOM 2409 C CA . PRO A 1 315 ? -11.646 -13.629 11.905 1.00 93.38 315 PRO A CA 1
ATOM 2410 C C . PRO A 1 315 ? -10.153 -13.579 11.545 1.00 93.38 315 PRO A C 1
ATOM 2412 O O . PRO A 1 315 ? -9.298 -13.823 12.389 1.00 93.38 315 PRO A O 1
ATOM 2415 N N . VAL A 1 316 ? -9.829 -13.224 10.297 1.00 93.88 316 VAL A N 1
ATOM 2416 C CA . VAL A 1 316 ? -8.441 -13.082 9.821 1.00 93.88 316 VAL A CA 1
ATOM 2417 C C . VAL A 1 316 ? -7.822 -11.795 10.366 1.00 93.88 316 VAL A C 1
ATOM 2419 O O . VAL A 1 316 ? -6.663 -11.805 10.765 1.00 93.88 316 VAL A O 1
ATOM 2422 N N . ALA A 1 317 ? -8.593 -10.706 10.448 1.00 92.25 317 ALA A N 1
ATOM 2423 C CA . ALA A 1 317 ? -8.149 -9.480 11.107 1.00 92.25 317 ALA A CA 1
ATOM 2424 C C . ALA A 1 317 ? -7.817 -9.738 12.586 1.00 92.25 317 ALA A C 1
ATOM 2426 O O . ALA A 1 317 ? -6.738 -9.371 13.041 1.00 92.25 317 ALA A O 1
ATOM 2427 N N . LEU A 1 318 ? -8.693 -10.449 13.307 1.00 91.38 318 LEU A N 1
ATOM 2428 C CA . LEU A 1 318 ? -8.458 -10.832 14.702 1.00 91.38 318 LEU A CA 1
ATOM 2429 C C . LEU A 1 318 ? -7.216 -11.724 14.860 1.00 91.38 318 LEU A C 1
ATOM 2431 O O . LEU A 1 318 ? -6.441 -11.522 15.789 1.00 91.38 318 LEU A O 1
ATOM 2435 N N . TYR A 1 319 ? -6.990 -12.663 13.934 1.00 91.75 319 TYR A N 1
ATOM 2436 C CA . TYR A 1 319 ? -5.786 -13.501 13.909 1.00 91.75 319 TYR A CA 1
ATOM 2437 C C . TYR A 1 319 ? -4.503 -12.688 13.748 1.00 91.75 319 TYR A C 1
ATOM 2439 O O . TYR A 1 319 ? -3.543 -12.902 14.483 1.00 91.75 319 TYR A O 1
ATOM 2447 N N . LEU A 1 320 ? -4.486 -11.737 12.810 1.00 90.44 320 LEU A N 1
ATOM 2448 C CA . LEU A 1 320 ? -3.333 -10.862 12.600 1.00 90.44 320 LEU A CA 1
ATOM 2449 C C . LEU A 1 320 ? -3.064 -9.995 13.837 1.00 90.44 320 LEU A C 1
ATOM 2451 O O . LEU A 1 320 ? -1.912 -9.864 14.242 1.00 90.44 320 LEU A O 1
ATOM 2455 N N . VAL A 1 321 ? -4.110 -9.473 14.488 1.00 87.94 321 VAL A N 1
ATOM 2456 C CA . VAL A 1 321 ? -3.959 -8.732 15.749 1.00 87.94 321 VAL A CA 1
ATOM 2457 C C . VAL A 1 321 ? -3.386 -9.628 16.847 1.00 87.94 321 VAL A C 1
ATOM 2459 O O . VAL A 1 321 ? -2.398 -9.241 17.467 1.00 87.94 321 VAL A O 1
ATOM 2462 N N . ALA A 1 322 ? -3.928 -10.833 17.044 1.00 87.44 322 ALA A N 1
ATOM 2463 C CA . ALA A 1 322 ? -3.443 -11.782 18.048 1.00 87.44 322 ALA A CA 1
ATOM 2464 C C . ALA A 1 322 ? -1.973 -12.178 17.824 1.00 87.44 322 ALA A C 1
ATOM 2466 O O . ALA A 1 322 ? -1.185 -12.168 18.769 1.00 87.44 322 ALA A O 1
ATOM 2467 N N . LEU A 1 323 ? -1.586 -12.444 16.570 1.00 87.25 323 LEU A N 1
ATOM 2468 C CA . LEU A 1 323 ? -0.201 -12.724 16.187 1.00 87.25 323 LEU A CA 1
ATOM 2469 C C . LEU A 1 323 ? 0.720 -11.560 16.569 1.00 87.25 323 LEU A C 1
ATOM 2471 O O . LEU A 1 323 ? 1.758 -11.755 17.198 1.00 87.25 323 LEU A O 1
ATOM 2475 N N . THR A 1 324 ? 0.339 -10.330 16.218 1.00 82.56 324 THR A N 1
ATOM 2476 C CA . THR A 1 324 ? 1.169 -9.159 16.528 1.00 82.56 324 THR A CA 1
ATOM 2477 C C . THR A 1 324 ? 1.255 -8.889 18.024 1.00 82.56 324 THR A C 1
ATOM 2479 O O . THR A 1 324 ? 2.358 -8.681 18.519 1.00 82.56 324 THR A O 1
ATOM 2482 N N . ALA A 1 325 ? 0.141 -8.998 18.752 1.00 78.56 325 ALA A N 1
ATOM 2483 C CA . ALA A 1 325 ? 0.093 -8.858 20.203 1.00 78.56 325 ALA A CA 1
ATOM 2484 C C . ALA A 1 325 ? 1.025 -9.861 20.906 1.00 78.56 325 ALA A C 1
ATOM 2486 O O . ALA A 1 325 ? 1.782 -9.476 21.797 1.00 78.56 325 ALA A O 1
ATOM 2487 N N . ALA A 1 326 ? 1.039 -11.125 20.466 1.00 77.75 326 ALA A N 1
ATOM 2488 C CA . ALA A 1 326 ? 1.907 -12.159 21.029 1.00 77.75 326 ALA A CA 1
ATOM 2489 C C . ALA A 1 326 ? 3.404 -11.815 20.896 1.00 77.75 326 ALA A C 1
ATOM 2491 O O . ALA A 1 326 ? 4.175 -12.025 21.831 1.00 77.75 326 ALA A O 1
ATOM 2492 N N . HIS A 1 327 ? 3.814 -11.249 19.757 1.00 73.81 327 HIS A N 1
ATOM 2493 C CA . HIS A 1 327 ? 5.217 -10.946 19.457 1.00 73.81 327 HIS A CA 1
ATOM 2494 C C . HIS A 1 327 ? 5.687 -9.551 19.908 1.00 73.81 327 HIS A C 1
ATOM 2496 O O . HIS A 1 327 ? 6.893 -9.323 20.044 1.00 73.81 327 HIS A O 1
ATOM 2502 N N . THR A 1 328 ? 4.781 -8.599 20.144 1.00 66.69 328 THR A N 1
ATOM 2503 C CA . THR A 1 328 ? 5.127 -7.270 20.683 1.00 66.69 328 THR A CA 1
ATOM 2504 C C . THR A 1 328 ? 5.346 -7.304 22.189 1.00 66.69 328 THR A C 1
ATOM 2506 O O . THR A 1 328 ? 6.188 -6.571 22.697 1.00 66.69 328 THR A O 1
ATOM 2509 N N . VAL A 1 329 ? 4.646 -8.193 22.901 1.00 55.50 329 VAL A N 1
ATOM 2510 C CA . VAL A 1 329 ? 4.732 -8.339 24.363 1.00 55.50 329 VAL A CA 1
ATOM 2511 C C . VAL A 1 329 ? 6.113 -8.818 24.832 1.00 55.50 329 VAL A C 1
ATOM 2513 O O . VAL A 1 329 ? 6.437 -8.597 25.989 1.00 55.50 329 VAL A O 1
ATOM 2516 N N . ILE A 1 330 ? 6.946 -9.435 23.989 1.00 46.47 330 ILE A N 1
ATOM 2517 C CA . ILE A 1 330 ? 8.216 -10.069 24.407 1.00 46.47 330 ILE A CA 1
ATOM 2518 C C . ILE A 1 330 ? 9.438 -9.149 24.237 1.00 46.47 330 ILE A C 1
ATOM 2520 O O . ILE A 1 330 ? 10.435 -9.326 24.926 1.00 46.47 330 ILE A O 1
ATOM 2524 N N . ALA A 1 331 ? 9.388 -8.167 23.333 1.00 46.59 331 ALA A N 1
ATOM 2525 C CA . ALA A 1 331 ? 10.593 -7.446 22.913 1.00 46.59 331 ALA A CA 1
ATOM 2526 C C . ALA A 1 331 ? 11.063 -6.343 23.886 1.00 46.59 331 ALA A C 1
ATOM 2528 O O . ALA A 1 331 ? 12.252 -6.040 23.895 1.00 46.59 331 ALA A O 1
ATOM 2529 N N . ASN A 1 332 ? 10.172 -5.769 24.707 1.00 47.28 332 ASN A N 1
ATOM 2530 C CA . ASN A 1 332 ? 10.489 -4.641 25.591 1.00 47.28 332 ASN A CA 1
ATOM 2531 C C . ASN A 1 332 ? 10.068 -4.937 27.046 1.00 47.28 332 ASN A C 1
ATOM 2533 O O . ASN A 1 332 ? 8.878 -5.036 27.351 1.00 47.28 332 ASN A O 1
ATOM 2537 N N . ASP A 1 333 ? 11.049 -5.048 27.948 1.00 41.69 333 ASP A N 1
ATOM 2538 C CA . ASP A 1 333 ? 10.841 -5.152 29.405 1.00 41.69 333 ASP A CA 1
ATOM 2539 C C . ASP A 1 333 ? 10.616 -3.789 30.089 1.00 41.69 333 ASP A C 1
ATOM 2541 O O . ASP A 1 333 ? 10.286 -3.730 31.273 1.00 41.69 333 ASP A O 1
ATOM 2545 N N . SER A 1 334 ? 10.725 -2.683 29.349 1.00 41.84 334 SER A N 1
ATOM 2546 C CA . SER A 1 334 ? 10.360 -1.344 29.811 1.00 41.84 334 SER A CA 1
ATOM 2547 C C . SER A 1 334 ? 8.966 -0.952 29.318 1.00 41.84 334 SER A C 1
ATOM 2549 O O . SER A 1 334 ? 8.596 -1.216 28.175 1.00 41.84 334 SER A O 1
ATOM 2551 N N . VAL A 1 335 ? 8.206 -0.335 30.220 1.00 41.47 335 VAL A N 1
ATOM 2552 C CA . VAL A 1 335 ? 6.846 0.206 30.077 1.00 41.47 335 VAL A CA 1
ATOM 2553 C C . VAL A 1 335 ? 6.514 0.691 28.653 1.00 41.47 335 VAL A C 1
ATOM 2555 O O . VAL A 1 335 ? 7.214 1.517 28.084 1.00 41.47 335 VAL A O 1
ATOM 2558 N N . SER A 1 336 ? 5.432 0.123 28.106 1.00 42.47 336 SER A N 1
ATOM 2559 C CA . SER A 1 336 ? 4.616 0.541 26.953 1.00 42.47 336 SER A CA 1
ATOM 2560 C C . SER A 1 336 ? 5.199 1.583 25.980 1.00 42.47 336 SER A C 1
ATOM 2562 O O . SER A 1 336 ? 4.667 2.686 25.839 1.00 42.47 336 SER A O 1
ATOM 2564 N N . GLU A 1 337 ? 6.154 1.188 25.142 1.00 48.00 337 GLU A N 1
ATOM 2565 C CA . GLU A 1 337 ? 6.188 1.781 23.804 1.00 48.00 337 GLU A CA 1
ATOM 2566 C C . GLU A 1 337 ? 5.037 1.173 22.992 1.00 48.00 337 GLU A C 1
ATOM 2568 O O . GLU A 1 337 ? 4.962 -0.045 22.809 1.00 48.00 337 GLU A O 1
ATOM 2573 N N . ARG A 1 338 ? 4.110 2.024 22.526 1.00 53.22 338 ARG A N 1
ATOM 2574 C CA . ARG A 1 338 ? 3.053 1.670 21.554 1.00 53.22 338 ARG A CA 1
ATOM 2575 C C . ARG A 1 338 ? 3.652 0.774 20.458 1.00 53.22 338 ARG A C 1
ATOM 2577 O O . ARG A 1 338 ? 4.805 0.983 20.097 1.00 53.22 338 ARG A O 1
ATOM 2584 N N . ILE A 1 339 ? 2.888 -0.142 19.846 1.00 49.56 339 ILE A N 1
ATOM 2585 C CA . ILE A 1 339 ? 3.389 -1.056 18.782 1.00 49.56 339 ILE A CA 1
ATOM 2586 C C . ILE A 1 339 ? 4.175 -0.295 17.685 1.00 49.56 339 ILE A C 1
ATOM 2588 O O . ILE A 1 339 ? 5.145 -0.802 17.123 1.00 49.56 339 ILE A O 1
ATOM 2592 N N . ARG A 1 340 ? 3.817 0.975 17.454 1.00 43.53 340 ARG A N 1
ATOM 2593 C CA . ARG A 1 340 ? 4.506 1.934 16.579 1.00 43.53 340 ARG A CA 1
ATOM 2594 C C . ARG A 1 340 ? 5.972 2.237 16.950 1.00 43.53 340 ARG A C 1
ATOM 2596 O O . ARG A 1 340 ? 6.789 2.381 16.046 1.00 43.53 340 ARG A O 1
ATOM 2603 N N . GLY A 1 341 ? 6.329 2.293 18.236 1.00 44.66 341 GLY A N 1
ATOM 2604 C CA . GLY A 1 341 ? 7.685 2.601 18.719 1.00 44.66 341 GLY A CA 1
ATOM 2605 C C . GLY A 1 341 ? 8.749 1.617 18.223 1.00 44.66 341 GLY A C 1
ATOM 2606 O O . GLY A 1 341 ? 9.876 2.009 17.932 1.00 44.66 341 GLY A O 1
ATOM 2607 N N . ARG A 1 342 ? 8.362 0.356 17.975 1.00 43.34 342 ARG A N 1
ATOM 2608 C CA . ARG A 1 342 ? 9.256 -0.669 17.412 1.00 43.34 342 ARG A CA 1
ATOM 2609 C C . ARG A 1 342 ? 9.595 -0.437 15.933 1.00 43.34 342 ARG A C 1
ATOM 2611 O O . ARG A 1 342 ? 10.636 -0.897 15.473 1.00 43.34 342 ARG A O 1
ATOM 2618 N N . ILE A 1 343 ? 8.724 0.236 15.180 1.00 46.94 343 ILE A N 1
ATOM 2619 C CA . ILE A 1 343 ? 8.856 0.410 13.722 1.00 46.94 343 ILE A CA 1
ATOM 2620 C C . ILE A 1 343 ? 9.559 1.735 13.390 1.00 46.94 343 ILE A C 1
ATOM 2622 O O . ILE A 1 343 ? 10.347 1.804 12.448 1.00 46.94 343 ILE A O 1
ATOM 2626 N N . ASP A 1 344 ? 9.344 2.757 14.218 1.00 41.34 344 ASP A N 1
ATOM 2627 C CA . ASP A 1 344 ? 9.762 4.135 13.971 1.00 41.34 344 ASP A CA 1
ATOM 2628 C C . ASP A 1 344 ? 10.960 4.579 14.839 1.00 41.34 344 ASP A C 1
ATOM 2630 O O . ASP A 1 344 ? 11.060 5.743 15.214 1.00 41.34 344 ASP A O 1
ATOM 2634 N N . GLN A 1 345 ? 11.958 3.715 15.080 1.00 44.31 345 GLN A N 1
ATOM 2635 C CA . GLN A 1 345 ? 13.245 4.161 15.665 1.00 44.31 345 GLN A CA 1
ATOM 2636 C C . GLN A 1 345 ? 13.956 5.239 14.809 1.00 44.31 345 GLN A C 1
ATOM 2638 O O . GLN A 1 345 ? 14.900 5.881 15.264 1.00 44.31 345 GLN A O 1
ATOM 2643 N N . SER A 1 346 ? 13.498 5.455 13.568 1.00 39.41 346 SER A N 1
ATOM 2644 C CA . SER A 1 346 ? 13.979 6.505 12.660 1.00 39.41 346 SER A CA 1
ATOM 2645 C C . SER A 1 346 ? 13.091 7.756 12.595 1.00 39.41 346 SER A C 1
ATOM 2647 O O . SER A 1 346 ? 13.558 8.792 12.119 1.00 39.41 346 SER A O 1
ATOM 2649 N N . ALA A 1 347 ? 11.850 7.716 13.100 1.00 42.28 347 ALA A N 1
ATOM 2650 C CA . ALA A 1 347 ? 11.001 8.901 13.180 1.00 42.28 347 ALA A CA 1
ATOM 2651 C C . ALA A 1 347 ? 11.287 9.620 14.500 1.00 42.28 347 ALA A C 1
ATOM 2653 O O . ALA A 1 347 ? 10.546 9.537 15.476 1.00 42.28 347 ALA A O 1
ATOM 2654 N N . THR A 1 348 ? 12.399 10.353 14.528 1.00 36.19 348 THR A N 1
ATOM 2655 C CA . THR A 1 348 ? 12.752 11.291 15.598 1.00 36.19 348 THR A CA 1
ATOM 2656 C C . THR A 1 348 ? 11.813 12.502 15.593 1.00 36.19 348 THR A C 1
ATOM 2658 O O . THR A 1 348 ? 12.237 13.642 15.432 1.00 36.19 348 THR A O 1
ATOM 2661 N N . THR A 1 349 ? 10.518 12.280 15.769 1.00 42.09 349 THR A N 1
ATOM 2662 C CA . THR A 1 349 ? 9.648 13.245 16.431 1.00 42.09 349 THR A CA 1
ATOM 2663 C C . THR A 1 349 ? 9.428 12.710 17.828 1.00 42.09 349 THR A C 1
ATOM 2665 O O . THR A 1 349 ? 8.332 12.281 18.174 1.00 42.09 349 THR A O 1
ATOM 2668 N N . ALA A 1 350 ? 10.495 12.718 18.633 1.00 41.62 350 ALA A N 1
ATOM 2669 C CA . ALA A 1 350 ? 10.316 12.816 20.067 1.00 41.62 350 ALA A CA 1
ATOM 2670 C C . ALA A 1 350 ? 9.483 14.083 20.263 1.00 41.62 350 ALA A C 1
ATOM 2672 O O . ALA A 1 350 ? 9.993 15.197 20.120 1.00 41.62 350 ALA A O 1
ATOM 2673 N N . THR A 1 351 ? 8.175 13.918 20.456 1.00 46.06 351 THR A N 1
ATOM 2674 C CA . THR A 1 351 ? 7.324 14.950 21.030 1.00 46.06 351 THR A CA 1
ATOM 2675 C C . THR A 1 351 ? 8.085 15.436 22.241 1.00 46.06 351 THR A C 1
ATOM 2677 O O . THR A 1 351 ? 8.285 14.677 23.185 1.00 46.06 351 THR A O 1
ATOM 2680 N N . SER A 1 352 ? 8.629 16.650 22.155 1.00 53.59 352 SER A N 1
ATOM 2681 C CA . SER A 1 352 ? 9.371 17.252 23.251 1.00 53.59 352 SER A CA 1
ATOM 2682 C C . SER A 1 352 ? 8.495 17.107 24.485 1.00 53.59 352 SER A C 1
ATOM 2684 O O . SER A 1 352 ? 7.377 17.616 24.463 1.00 53.59 352 SER A O 1
ATOM 2686 N N . SER A 1 353 ? 8.959 16.402 25.518 1.00 55.97 353 SER A N 1
ATOM 2687 C CA . SER A 1 353 ? 8.200 16.125 26.750 1.00 55.97 353 SER A CA 1
ATOM 2688 C C . SER A 1 353 ? 7.614 17.389 27.386 1.00 55.97 353 SER A C 1
ATOM 2690 O O . SER A 1 353 ? 6.625 17.345 28.109 1.00 55.97 353 SER A O 1
ATOM 2692 N N . SER A 1 354 ? 8.155 18.566 27.041 1.00 56.12 354 SER A N 1
ATOM 2693 C CA . SER A 1 354 ? 7.542 19.854 27.348 1.00 56.12 354 SER A CA 1
ATOM 2694 C C . SER A 1 354 ? 6.104 19.978 26.830 1.00 56.12 354 SER A C 1
ATOM 2696 O O . SER A 1 354 ? 5.288 20.546 27.536 1.00 56.12 354 SER A O 1
ATOM 2698 N N . ALA A 1 355 ? 5.735 19.469 25.654 1.00 61.97 355 ALA A N 1
ATOM 2699 C CA . ALA A 1 355 ? 4.417 19.657 25.034 1.00 61.97 355 ALA A CA 1
ATOM 2700 C C . ALA A 1 355 ? 3.242 19.107 25.864 1.00 61.97 355 ALA A C 1
ATOM 2702 O O . ALA A 1 355 ? 2.138 19.633 25.749 1.00 61.97 355 ALA A O 1
ATOM 2703 N N . LEU A 1 356 ? 3.487 18.108 26.720 1.00 67.75 356 LEU A N 1
ATOM 2704 C CA . LEU A 1 356 ? 2.483 17.520 27.614 1.00 67.75 356 LEU A CA 1
ATOM 2705 C C . LEU A 1 356 ? 2.160 18.416 28.824 1.00 67.75 356 LEU A C 1
ATOM 2707 O O . LEU A 1 356 ? 1.104 18.278 29.433 1.00 67.75 356 LEU A O 1
ATOM 2711 N N . VAL A 1 357 ? 3.044 19.362 29.157 1.00 77.75 357 VAL A N 1
ATOM 2712 C CA . VAL A 1 357 ? 2.863 20.291 30.280 1.00 77.75 357 VAL A CA 1
ATOM 2713 C C . VAL A 1 357 ? 2.023 21.495 29.848 1.00 77.75 357 VAL A C 1
ATOM 2715 O O . VAL A 1 357 ? 2.269 22.105 28.800 1.00 77.75 357 VAL A O 1
ATOM 2718 N N . SER A 1 358 ? 1.068 21.891 30.695 1.00 82.12 358 SER A N 1
ATOM 2719 C CA . SER A 1 358 ? 0.183 23.034 30.452 1.00 82.12 358 SER A CA 1
ATOM 2720 C C . SER A 1 358 ? 0.971 24.322 30.153 1.00 82.12 358 SER A C 1
ATOM 2722 O O . SER A 1 358 ? 1.913 24.667 30.880 1.00 82.12 358 SER A O 1
ATOM 2724 N N . PRO A 1 359 ? 0.573 25.113 29.137 1.00 81.94 359 PRO A N 1
ATOM 2725 C CA . PRO A 1 359 ? 1.247 26.370 28.810 1.00 81.94 359 PRO A CA 1
ATOM 2726 C C . PRO A 1 359 ? 1.192 27.394 29.956 1.00 81.94 359 PRO A C 1
ATOM 2728 O O . PRO A 1 359 ? 2.065 28.255 30.058 1.00 81.94 359 PRO A O 1
ATOM 2731 N N . ILE A 1 360 ? 0.203 27.291 30.853 1.00 85.75 360 ILE A N 1
ATOM 2732 C CA . ILE A 1 360 ? 0.071 28.162 32.030 1.00 85.75 360 ILE A CA 1
ATOM 2733 C C . ILE A 1 360 ? 1.190 27.879 33.040 1.00 85.75 360 ILE A C 1
ATOM 2735 O O . ILE A 1 360 ? 1.789 28.809 33.584 1.00 85.75 360 ILE A O 1
ATOM 2739 N N . GLU A 1 361 ? 1.503 26.607 33.271 1.00 83.62 361 GLU A N 1
ATOM 2740 C CA . GLU A 1 361 ? 2.544 26.194 34.214 1.00 83.62 361 GLU A CA 1
ATOM 2741 C C . GLU A 1 361 ? 3.931 26.557 33.693 1.00 83.62 361 GLU A C 1
ATOM 2743 O O . GLU A 1 361 ? 4.718 27.168 34.419 1.00 83.62 361 GLU A O 1
ATOM 2748 N N . LYS A 1 362 ? 4.185 26.321 32.399 1.00 84.06 362 LYS A N 1
ATOM 2749 C CA . LYS A 1 362 ? 5.412 26.780 31.732 1.00 84.06 362 LYS A CA 1
ATOM 2750 C C . LYS A 1 362 ? 5.582 28.293 31.825 1.00 84.06 362 LYS A C 1
ATOM 2752 O O . LYS A 1 362 ? 6.667 28.778 32.128 1.00 84.06 362 LYS A O 1
ATOM 2757 N N . ARG A 1 363 ? 4.507 29.059 31.623 1.00 87.50 363 ARG A N 1
ATOM 2758 C CA . ARG A 1 363 ? 4.520 30.522 31.742 1.00 87.50 363 ARG A CA 1
ATOM 2759 C C . ARG A 1 363 ? 4.846 30.989 33.156 1.00 87.50 363 ARG A C 1
ATOM 2761 O O . ARG A 1 363 ? 5.618 31.931 33.328 1.00 87.50 363 ARG A O 1
ATOM 2768 N N . ASN A 1 364 ? 4.267 30.343 34.164 1.00 86.69 364 ASN A N 1
ATOM 2769 C CA . ASN A 1 364 ? 4.543 30.657 35.562 1.00 86.69 364 ASN A CA 1
ATOM 2770 C C . ASN A 1 364 ? 5.983 30.303 35.945 1.00 86.69 364 ASN A C 1
ATOM 2772 O O . ASN A 1 364 ? 6.622 31.085 36.648 1.00 86.69 364 ASN A O 1
ATOM 2776 N N . PHE A 1 365 ? 6.502 29.179 35.446 1.00 86.31 365 PHE A N 1
ATOM 2777 C CA . PHE A 1 365 ? 7.905 28.805 35.587 1.00 86.31 365 PHE A CA 1
ATOM 2778 C C . PHE A 1 365 ? 8.827 29.854 34.958 1.00 86.31 365 PHE A C 1
ATOM 2780 O O . PHE A 1 365 ? 9.651 30.432 35.662 1.00 86.31 365 PHE A O 1
ATOM 2787 N N . VAL A 1 366 ? 8.633 30.172 33.673 1.00 86.38 366 VAL A N 1
ATOM 2788 C CA . VAL A 1 366 ? 9.449 31.158 32.951 1.00 86.38 366 VAL A CA 1
ATOM 2789 C C . VAL A 1 366 ? 9.392 32.518 33.642 1.00 86.38 366 VAL A C 1
ATOM 2791 O O . VAL A 1 366 ? 10.430 33.122 33.875 1.00 86.38 366 VAL A O 1
ATOM 2794 N N . ARG A 1 367 ? 8.212 32.989 34.066 1.00 85.75 367 ARG A N 1
ATOM 2795 C CA . ARG A 1 367 ? 8.092 34.263 34.791 1.00 85.75 367 ARG A CA 1
ATOM 2796 C C . ARG A 1 367 ? 8.875 34.255 36.107 1.00 85.75 367 ARG A C 1
ATOM 2798 O O . ARG A 1 367 ? 9.585 35.216 36.379 1.00 85.75 367 ARG A O 1
ATOM 2805 N N . LYS A 1 368 ? 8.770 33.188 36.906 1.00 84.06 368 LYS A N 1
ATOM 2806 C CA . LYS A 1 368 ? 9.503 33.062 38.177 1.00 84.06 368 LYS A CA 1
ATOM 2807 C C . LYS A 1 368 ? 11.016 32.963 37.955 1.00 84.06 368 LYS A C 1
ATOM 2809 O O . LYS A 1 368 ? 11.770 33.631 38.654 1.00 84.06 368 LYS A O 1
ATOM 2814 N N . ALA A 1 369 ? 11.452 32.191 36.962 1.00 82.62 369 ALA A N 1
ATOM 2815 C CA . ALA A 1 369 ? 12.860 32.037 36.607 1.00 82.62 369 ALA A CA 1
ATOM 2816 C C . ALA A 1 369 ? 13.467 33.348 36.075 1.00 82.62 369 ALA A C 1
ATOM 2818 O O . ALA A 1 369 ? 14.569 33.723 36.469 1.00 82.62 369 ALA A O 1
ATOM 2819 N N . LEU A 1 370 ? 12.722 34.088 35.246 1.00 82.00 370 LEU A N 1
ATOM 2820 C CA . LEU A 1 370 ? 13.122 35.403 34.741 1.00 82.00 370 LEU A CA 1
ATOM 2821 C C . LEU A 1 370 ? 13.161 36.464 35.849 1.00 82.00 370 LEU A C 1
ATOM 2823 O O . LEU A 1 370 ? 14.079 37.274 35.865 1.00 82.00 370 LEU A O 1
ATOM 2827 N N . GLN A 1 371 ? 12.225 36.440 36.803 1.00 79.31 371 GLN A N 1
ATOM 2828 C CA . GLN A 1 371 ? 12.237 37.346 37.961 1.00 79.31 371 GLN A CA 1
ATOM 2829 C C . GLN A 1 371 ? 13.378 37.050 38.946 1.00 79.31 371 GLN A C 1
ATOM 2831 O O . GLN A 1 371 ? 13.858 37.965 39.611 1.00 79.31 371 GLN A O 1
ATOM 2836 N N . ALA A 1 372 ? 13.813 35.791 39.045 1.00 73.31 372 ALA A N 1
ATOM 2837 C CA . ALA A 1 372 ? 14.944 35.387 39.880 1.00 73.31 372 ALA A CA 1
ATOM 2838 C C . ALA A 1 372 ? 16.313 35.726 39.254 1.00 73.31 372 ALA A C 1
ATOM 2840 O O . ALA A 1 372 ? 17.321 35.776 39.961 1.00 73.31 372 ALA A O 1
ATOM 2841 N N . LEU A 1 373 ? 16.373 35.968 37.940 1.00 74.62 373 LEU A N 1
ATOM 2842 C CA . LEU A 1 373 ? 17.588 36.404 37.251 1.00 74.62 373 LEU A CA 1
ATOM 2843 C C . LEU A 1 373 ? 17.871 37.888 37.551 1.00 74.62 373 LEU A C 1
ATOM 2845 O O . LEU A 1 373 ? 17.026 38.758 37.359 1.00 74.62 373 LEU A O 1
ATOM 2849 N N . ASN A 1 374 ? 19.093 38.197 37.999 1.00 64.50 374 ASN A N 1
ATOM 2850 C CA . ASN A 1 374 ? 19.510 39.575 38.273 1.00 64.50 374 ASN A CA 1
ATOM 2851 C C . ASN A 1 374 ? 19.409 40.468 37.019 1.00 64.50 374 ASN A C 1
ATOM 2853 O O . ASN A 1 374 ? 19.797 40.088 35.916 1.00 64.50 374 ASN A O 1
ATOM 2857 N N . SER A 1 375 ? 18.997 41.728 37.192 1.00 64.00 375 SER A N 1
ATOM 2858 C CA . SER A 1 375 ? 18.871 42.697 36.086 1.00 64.00 375 SER A CA 1
ATOM 2859 C C . SER A 1 375 ? 20.186 42.980 35.337 1.00 64.00 375 SER A C 1
ATOM 2861 O O . SER A 1 375 ? 20.168 43.553 34.250 1.00 64.00 375 SER A O 1
ATOM 2863 N N . SER A 1 376 ? 21.342 42.632 35.911 1.00 60.72 376 SER A N 1
ATOM 2864 C CA . SER A 1 376 ? 22.658 42.705 35.263 1.00 60.72 376 SER A CA 1
ATOM 2865 C C . SER A 1 376 ? 22.993 41.463 34.429 1.00 60.72 376 SER A C 1
ATOM 2867 O O . SER A 1 376 ? 23.736 41.571 33.458 1.00 60.72 376 SER A O 1
ATOM 2869 N N . THR A 1 377 ? 22.442 40.291 34.758 1.00 62.19 377 THR A N 1
ATOM 2870 C CA . THR A 1 377 ? 22.676 39.050 34.001 1.00 62.19 377 THR A CA 1
ATOM 2871 C C . THR A 1 377 ? 21.771 38.957 32.775 1.00 62.19 377 THR A C 1
ATOM 2873 O O . THR A 1 377 ? 22.213 38.468 31.735 1.00 62.19 377 THR A O 1
ATOM 2876 N N . MET A 1 378 ? 20.553 39.507 32.854 1.00 62.84 378 MET A N 1
ATOM 2877 C CA . MET A 1 378 ? 19.596 39.577 31.736 1.00 62.84 378 MET A CA 1
ATOM 2878 C C . MET A 1 378 ? 19.999 40.528 30.598 1.00 62.84 378 MET A C 1
ATOM 2880 O O . MET A 1 378 ? 19.390 40.484 29.536 1.00 62.84 378 MET A O 1
ATOM 2884 N N . LEU A 1 379 ? 20.989 41.393 30.830 1.00 67.69 379 LEU A N 1
ATOM 2885 C CA . LEU A 1 379 ? 21.518 42.362 29.859 1.00 67.69 379 LEU A CA 1
ATOM 2886 C C . LEU A 1 379 ? 23.011 42.116 29.584 1.00 67.69 379 LEU A C 1
ATOM 2888 O O . LEU A 1 379 ? 23.752 43.022 29.215 1.00 67.69 379 LEU A O 1
ATOM 2892 N N . SER A 1 380 ? 23.469 40.886 29.821 1.00 71.06 380 SER A N 1
ATOM 2893 C CA . SER A 1 380 ? 24.852 40.471 29.586 1.00 71.06 380 SER A CA 1
ATOM 2894 C C . SER A 1 380 ? 25.104 40.122 28.118 1.00 71.06 380 SER A C 1
ATOM 2896 O O . SER A 1 380 ? 24.189 39.739 27.390 1.00 71.06 380 SER A O 1
ATOM 2898 N N . GLU A 1 381 ? 26.365 40.127 27.691 1.00 71.50 381 GLU A N 1
ATOM 2899 C CA . GLU A 1 381 ? 26.756 39.661 26.352 1.00 71.50 381 GLU A CA 1
ATOM 2900 C C . GLU A 1 381 ? 26.310 38.207 26.089 1.00 71.50 381 GLU A C 1
ATOM 2902 O O . GLU A 1 381 ? 25.871 37.859 24.993 1.00 71.50 381 GLU A O 1
ATOM 2907 N N . LYS A 1 382 ? 26.301 37.365 27.134 1.00 76.50 382 LYS A N 1
ATOM 2908 C CA . LYS A 1 382 ? 25.760 36.001 27.066 1.00 76.50 382 LYS A CA 1
ATOM 2909 C C . LYS A 1 382 ? 24.259 35.998 26.736 1.00 76.50 382 LYS A C 1
ATOM 2911 O O . LYS A 1 382 ? 23.809 35.133 25.990 1.00 76.50 382 LYS A O 1
ATOM 2916 N N . SER A 1 383 ? 23.478 36.949 27.263 1.00 75.44 383 SER A N 1
ATOM 2917 C CA . SER A 1 383 ? 22.027 37.056 26.986 1.00 75.44 383 SER A CA 1
ATOM 2918 C C . SER A 1 383 ? 21.749 37.446 25.547 1.00 75.44 383 SER A C 1
ATOM 2920 O O . SER A 1 383 ? 20.889 36.848 24.903 1.00 75.44 383 SER A O 1
ATOM 2922 N N . GLU A 1 384 ? 22.565 38.340 25.000 1.00 76.12 384 GLU A N 1
ATOM 2923 C CA . GLU A 1 384 ? 22.514 38.718 23.595 1.00 76.12 384 GLU A CA 1
ATOM 2924 C C . GLU A 1 384 ? 22.853 37.533 22.677 1.00 76.12 384 GLU A C 1
ATOM 2926 O O . GLU A 1 384 ? 22.136 37.285 21.709 1.00 76.12 384 GLU A O 1
ATOM 2931 N N . GLN A 1 385 ? 23.889 36.748 22.998 1.00 79.94 385 GLN A N 1
ATOM 2932 C CA . GLN A 1 385 ? 24.261 35.555 22.224 1.00 79.94 385 GLN A CA 1
ATOM 2933 C C . GLN A 1 385 ? 23.156 34.488 22.223 1.00 79.94 385 GLN A C 1
ATOM 2935 O O . GLN A 1 385 ? 22.815 33.948 21.167 1.00 79.94 385 GLN A O 1
ATOM 2940 N N . VAL A 1 386 ? 22.552 34.211 23.385 1.00 80.69 386 VAL A N 1
ATOM 2941 C CA . VAL A 1 386 ? 21.444 33.249 23.493 1.00 80.69 386 VAL A CA 1
ATOM 2942 C C . VAL A 1 386 ? 20.221 33.750 22.721 1.00 80.69 386 VAL A C 1
ATOM 2944 O O . VAL A 1 386 ? 19.653 32.993 21.935 1.00 80.69 386 VAL A O 1
ATOM 2947 N N . LEU A 1 387 ? 19.844 35.025 22.849 1.00 79.62 387 LEU A N 1
ATOM 2948 C CA . LEU A 1 387 ? 18.697 35.583 22.122 1.00 79.62 387 LEU A CA 1
ATOM 2949 C C . LEU A 1 387 ? 18.932 35.650 20.611 1.00 79.62 387 LEU A C 1
ATOM 2951 O O . LEU A 1 387 ? 18.008 35.368 19.853 1.00 79.62 387 LEU A O 1
ATOM 2955 N N . ARG A 1 388 ? 20.162 35.919 20.154 1.00 79.19 388 ARG A N 1
ATOM 2956 C CA . ARG A 1 388 ? 20.537 35.801 18.734 1.00 79.19 388 ARG A CA 1
ATOM 2957 C C . ARG A 1 388 ? 20.362 34.376 18.220 1.00 79.19 388 ARG A C 1
ATOM 2959 O O . ARG A 1 388 ? 19.818 34.186 17.137 1.00 79.19 388 ARG A O 1
ATOM 2966 N N . SER A 1 389 ? 20.764 33.373 19.002 1.00 80.94 389 SER A N 1
ATOM 2967 C CA . SER A 1 389 ? 20.579 31.967 18.621 1.00 80.94 389 SER A CA 1
ATOM 2968 C C . SER A 1 389 ? 19.097 31.569 18.509 1.00 80.94 389 SER A C 1
ATOM 2970 O O . SER A 1 389 ? 18.743 30.750 17.662 1.00 80.94 389 SER A O 1
ATOM 2972 N N . LEU A 1 390 ? 18.225 32.185 19.316 1.00 73.88 390 LEU A N 1
ATOM 2973 C CA . LEU A 1 390 ? 16.773 31.983 19.269 1.00 73.88 390 LEU A CA 1
ATOM 2974 C C . LEU A 1 390 ? 16.116 32.769 18.116 1.00 73.88 390 LEU A C 1
ATOM 2976 O O . LEU A 1 390 ? 15.227 32.247 17.445 1.00 73.88 390 LEU A O 1
ATOM 2980 N N . ALA A 1 391 ? 16.593 33.979 17.810 1.00 75.31 391 ALA A N 1
ATOM 2981 C CA . ALA A 1 391 ? 16.110 34.784 16.684 1.00 75.31 391 ALA A CA 1
ATOM 2982 C C . ALA A 1 391 ? 16.442 34.164 15.315 1.00 75.31 391 ALA A C 1
ATOM 2984 O O . ALA A 1 391 ? 15.596 34.160 14.423 1.00 75.31 391 ALA A O 1
ATOM 2985 N N . VAL A 1 392 ? 17.610 33.522 15.163 1.00 70.50 392 VAL A N 1
ATOM 2986 C CA . VAL A 1 392 ? 17.963 32.753 13.947 1.00 70.50 392 VAL A CA 1
ATOM 2987 C C . VAL A 1 392 ? 16.945 31.639 13.659 1.00 70.50 392 VAL A C 1
ATOM 2989 O O . VAL A 1 392 ? 16.680 31.323 12.500 1.00 70.50 392 VAL A O 1
ATOM 2992 N N . LYS A 1 393 ? 16.317 31.079 14.700 1.00 67.44 393 LYS A N 1
ATOM 2993 C CA . LYS A 1 393 ? 15.253 30.070 14.579 1.00 67.44 393 LYS A CA 1
ATOM 2994 C C . LYS A 1 393 ? 13.862 30.669 14.316 1.00 67.44 393 LYS A C 1
ATOM 2996 O O . LYS A 1 393 ? 12.894 29.921 14.263 1.00 67.44 393 LYS A O 1
ATOM 3001 N N . LYS A 1 394 ? 13.759 31.993 14.118 1.00 66.81 394 LYS A N 1
ATOM 3002 C CA . LYS A 1 394 ? 12.513 32.778 13.984 1.00 66.81 394 LYS A CA 1
ATOM 3003 C C . LYS A 1 394 ? 11.585 32.715 15.203 1.00 66.81 394 LYS A C 1
ATOM 3005 O O . LYS A 1 394 ? 10.411 33.048 15.097 1.00 66.81 394 LYS A O 1
ATOM 3010 N N . GLU A 1 395 ? 12.105 32.319 16.362 1.00 64.38 395 GLU A N 1
ATOM 3011 C CA . GLU A 1 395 ? 11.330 32.221 17.609 1.00 64.38 395 GLU A CA 1
ATOM 3012 C C . GLU A 1 395 ? 11.259 33.562 18.351 1.00 64.38 395 GLU A C 1
ATOM 3014 O O . GLU A 1 395 ? 10.496 33.718 19.302 1.00 64.38 395 GLU A O 1
ATOM 3019 N N . LEU A 1 396 ? 12.059 34.541 17.918 1.00 71.94 396 LEU A N 1
ATOM 3020 C CA . LEU A 1 396 ? 12.129 35.867 18.510 1.00 71.94 396 LEU A CA 1
ATOM 3021 C C . LEU A 1 396 ? 12.253 36.939 17.411 1.00 71.94 396 LEU A C 1
ATOM 3023 O O . LEU A 1 396 ? 13.067 36.775 16.502 1.00 71.94 396 LEU A O 1
ATOM 3027 N N . PRO A 1 397 ? 11.501 38.049 17.491 1.00 74.44 397 PRO A N 1
ATOM 3028 C CA . PRO A 1 397 ? 11.706 39.213 16.640 1.00 74.44 397 PRO A CA 1
ATOM 3029 C C . PRO A 1 397 ? 13.101 39.829 16.816 1.00 74.44 397 PRO A C 1
ATOM 3031 O O . PRO A 1 397 ? 13.529 40.110 17.940 1.00 74.44 397 PRO A O 1
ATOM 3034 N N . ASP A 1 398 ? 13.762 40.160 15.703 1.00 74.00 398 ASP A N 1
ATOM 3035 C CA . ASP A 1 398 ? 15.064 40.851 15.699 1.00 74.00 398 ASP A CA 1
ATOM 3036 C C . ASP A 1 398 ? 15.027 42.191 16.456 1.00 74.00 398 ASP A C 1
ATOM 3038 O O . ASP A 1 398 ? 16.038 42.645 16.991 1.00 74.00 398 ASP A O 1
ATOM 3042 N N . SER A 1 399 ? 13.853 42.824 16.555 1.00 72.88 399 SER A N 1
ATOM 3043 C CA . SER A 1 399 ? 13.651 44.068 17.305 1.00 72.88 399 SER A CA 1
ATOM 3044 C C . SER A 1 399 ? 13.967 43.930 18.798 1.00 72.88 399 SER A C 1
ATOM 3046 O O . SER A 1 399 ? 14.516 44.863 19.384 1.00 72.88 399 SER A O 1
ATOM 3048 N N . ILE A 1 400 ? 13.680 42.775 19.410 1.00 73.06 400 ILE A N 1
ATOM 3049 C CA . ILE A 1 400 ? 13.938 42.521 20.836 1.00 73.06 400 ILE A CA 1
ATOM 3050 C C . ILE A 1 400 ? 15.431 42.268 21.068 1.00 73.06 400 ILE A C 1
ATOM 3052 O O . ILE A 1 400 ? 16.011 42.810 22.009 1.00 73.06 400 ILE A O 1
ATOM 3056 N N . VAL A 1 401 ? 16.081 41.525 20.168 1.00 73.06 401 VAL A N 1
ATOM 3057 C CA . VAL A 1 401 ? 17.532 41.282 20.213 1.00 73.06 401 VAL A CA 1
ATOM 3058 C C . VAL A 1 401 ? 18.311 42.591 20.055 1.00 73.06 401 VAL A C 1
ATOM 3060 O O . VAL A 1 401 ? 19.211 42.886 20.842 1.00 73.06 401 VAL A O 1
ATOM 3063 N N . ASN A 1 402 ? 17.922 43.418 19.082 1.00 72.94 402 ASN A N 1
ATOM 3064 C CA . ASN A 1 402 ? 18.553 44.712 18.822 1.00 72.94 402 ASN A CA 1
ATOM 3065 C C . ASN A 1 402 ? 18.335 45.712 19.968 1.00 72.94 402 ASN A C 1
ATOM 3067 O O . ASN A 1 402 ? 19.214 46.527 20.249 1.00 72.94 402 ASN A O 1
ATOM 3071 N N . ALA A 1 403 ? 17.196 45.641 20.666 1.00 68.31 403 ALA A N 1
ATOM 3072 C CA . ALA A 1 403 ? 16.931 46.480 21.832 1.00 68.31 403 ALA A CA 1
ATOM 3073 C C . ALA A 1 403 ? 17.873 46.175 23.010 1.00 68.31 403 ALA A C 1
ATOM 3075 O O . ALA A 1 403 ? 18.228 47.100 23.740 1.00 68.31 403 ALA A O 1
ATOM 3076 N N . ILE A 1 404 ? 18.301 44.919 23.172 1.00 71.06 404 ILE A N 1
ATOM 3077 C CA . ILE A 1 404 ? 19.237 44.492 24.227 1.00 71.06 404 ILE A CA 1
ATOM 3078 C C . ILE A 1 404 ? 20.683 44.802 23.829 1.00 71.06 404 ILE A C 1
ATOM 3080 O O . ILE A 1 404 ? 21.427 45.349 24.637 1.00 71.06 404 ILE A O 1
ATOM 3084 N N . ALA A 1 405 ? 21.057 44.582 22.564 1.00 69.38 405 ALA A N 1
ATOM 3085 C CA . ALA A 1 405 ? 22.369 44.977 22.039 1.00 69.38 405 ALA A CA 1
ATOM 3086 C C . ALA A 1 405 ? 22.614 46.498 22.145 1.00 69.38 405 ALA A C 1
ATOM 3088 O O . ALA A 1 405 ? 23.730 46.951 22.387 1.00 69.38 405 ALA A O 1
ATOM 3089 N N . ALA A 1 406 ? 21.561 47.314 22.020 1.00 70.56 406 ALA A N 1
ATOM 3090 C CA . ALA A 1 406 ? 21.647 48.764 22.200 1.00 70.56 406 ALA A CA 1
ATOM 3091 C C . ALA A 1 406 ? 21.931 49.197 23.654 1.00 70.56 406 ALA A C 1
ATOM 3093 O O . ALA A 1 406 ? 22.239 50.367 23.887 1.00 70.56 406 ALA A O 1
ATOM 3094 N N . GLU A 1 407 ? 21.794 48.304 24.639 1.00 72.62 407 GLU A N 1
ATOM 3095 C CA . GLU A 1 407 ? 22.052 48.599 26.053 1.00 72.62 407 GLU A CA 1
ATOM 3096 C C . GLU A 1 407 ? 23.552 48.694 26.353 1.00 72.62 407 GLU A C 1
ATOM 3098 O O . GLU A 1 407 ? 23.986 49.654 26.987 1.00 72.62 407 GLU A O 1
ATOM 3103 N N . SER A 1 408 ? 24.357 47.761 25.834 1.00 68.56 408 SER A N 1
ATOM 3104 C CA . SER A 1 408 ? 25.816 47.754 26.028 1.00 68.56 408 SER A CA 1
ATOM 3105 C C . SER A 1 408 ? 26.472 49.009 25.437 1.00 68.56 408 SER A C 1
ATOM 3107 O O . SER A 1 408 ? 27.325 49.638 26.069 1.00 68.56 408 SER A O 1
ATOM 3109 N N . VAL A 1 409 ? 25.997 49.448 24.267 1.00 73.62 409 VAL A N 1
ATOM 3110 C CA . VAL A 1 409 ? 26.437 50.684 23.602 1.00 73.62 409 VAL A CA 1
ATOM 3111 C C . VAL A 1 409 ? 26.084 51.914 24.443 1.00 73.62 409 VAL A C 1
ATOM 3113 O O . VAL A 1 409 ? 26.925 52.792 24.646 1.00 73.62 409 VAL A O 1
ATOM 3116 N N . PHE A 1 410 ? 24.869 51.976 24.994 1.00 73.88 410 PHE A N 1
ATOM 3117 C CA . PHE A 1 410 ? 24.449 53.104 25.828 1.00 73.88 410 PHE A CA 1
ATOM 3118 C C . PHE A 1 410 ? 25.208 53.141 27.162 1.00 73.88 410 PHE A C 1
ATOM 3120 O O . PHE A 1 410 ? 25.608 54.215 27.613 1.00 73.88 410 PHE A O 1
ATOM 3127 N N . GLN A 1 411 ? 25.479 51.977 27.756 1.00 76.19 411 GLN A N 1
ATOM 3128 C CA . GLN A 1 411 ? 26.316 51.866 28.945 1.00 76.19 411 GLN A CA 1
ATOM 3129 C C . GLN A 1 411 ? 27.740 52.376 28.671 1.00 76.19 411 GLN A C 1
ATOM 3131 O O . GLN A 1 411 ? 28.250 53.186 29.445 1.00 76.19 411 GLN A O 1
ATOM 3136 N N . SER A 1 412 ? 28.360 52.006 27.542 1.00 76.31 412 SER A N 1
ATOM 3137 C CA . SER A 1 412 ? 29.685 52.536 27.178 1.00 76.31 412 SER A CA 1
ATOM 3138 C C . SER A 1 412 ? 29.691 54.056 26.971 1.00 76.31 412 SER A C 1
ATOM 3140 O O . SER A 1 412 ? 30.630 54.734 27.392 1.00 76.31 412 SER A O 1
ATOM 3142 N N . ALA A 1 413 ? 28.616 54.615 26.403 1.00 78.25 413 ALA A N 1
ATOM 3143 C CA . ALA A 1 413 ? 28.476 56.056 26.210 1.00 78.25 413 ALA A CA 1
ATOM 3144 C C . ALA A 1 413 ? 28.345 56.797 27.553 1.00 78.25 413 ALA A C 1
ATOM 3146 O O . ALA A 1 413 ? 28.979 57.835 27.752 1.00 78.25 413 ALA A O 1
ATOM 3147 N N . LEU A 1 414 ? 27.587 56.240 28.507 1.00 77.75 414 LEU A N 1
ATOM 3148 C CA . LEU A 1 414 ? 27.487 56.766 29.873 1.00 77.75 414 LEU A CA 1
ATOM 3149 C C . LEU A 1 414 ? 28.821 56.716 30.621 1.00 77.75 414 LEU A C 1
ATOM 3151 O O . LEU A 1 414 ? 29.146 57.648 31.356 1.00 77.75 414 LEU A O 1
ATOM 3155 N N . GLU A 1 415 ? 29.590 55.640 30.459 1.00 77.38 415 GLU A N 1
ATOM 3156 C CA . GLU A 1 415 ? 30.899 55.504 31.097 1.00 77.38 415 GLU A CA 1
ATOM 3157 C C . GLU A 1 415 ? 31.923 56.490 30.521 1.00 77.38 415 GLU A C 1
ATOM 3159 O O . GLU A 1 415 ? 32.643 57.133 31.290 1.00 77.38 415 GLU A O 1
ATOM 3164 N N . SER A 1 416 ? 31.926 56.685 29.197 1.00 79.06 416 SER A N 1
ATOM 3165 C CA . SER A 1 416 ? 32.726 57.729 28.545 1.00 79.06 416 SER A CA 1
ATOM 3166 C C . SER A 1 416 ? 32.352 59.110 29.078 1.00 79.06 416 SER A C 1
ATOM 3168 O O . SER A 1 416 ? 33.219 59.856 29.535 1.00 79.06 416 SER A O 1
ATOM 3170 N N . ARG A 1 417 ? 31.052 59.422 29.136 1.00 78.88 417 ARG A N 1
ATOM 3171 C CA . ARG A 1 417 ? 30.558 60.715 29.620 1.00 78.88 417 ARG A CA 1
ATOM 3172 C C . ARG A 1 417 ? 30.895 60.964 31.091 1.00 78.88 417 ARG A C 1
ATOM 3174 O O . ARG A 1 417 ? 31.320 62.059 31.444 1.00 78.88 417 ARG A O 1
ATOM 3181 N N . ALA A 1 418 ? 30.772 59.953 31.952 1.00 77.00 418 ALA A N 1
ATOM 3182 C CA . ALA A 1 418 ? 31.178 60.055 33.354 1.00 77.00 418 ALA A CA 1
ATOM 3183 C C . ALA A 1 418 ? 32.681 60.362 33.495 1.00 77.00 418 ALA A C 1
ATOM 3185 O O . ALA A 1 418 ? 33.073 61.137 34.368 1.00 77.00 418 ALA A O 1
ATOM 3186 N N . SER A 1 419 ? 33.518 59.806 32.611 1.00 75.81 419 SER A N 1
ATOM 3187 C CA . SER A 1 419 ? 34.958 60.089 32.581 1.00 75.81 419 SER A CA 1
ATOM 3188 C C . SER A 1 419 ? 35.294 61.498 32.071 1.00 75.81 419 SER A C 1
ATOM 3190 O O . SER A 1 419 ? 36.265 62.096 32.531 1.00 75.81 419 SER A O 1
ATOM 3192 N N . GLU A 1 420 ? 34.493 62.055 31.158 1.00 76.81 420 GLU A N 1
ATOM 3193 C CA . GLU A 1 420 ? 34.625 63.438 30.681 1.00 76.81 420 GLU A CA 1
ATOM 3194 C C . GLU A 1 420 ? 34.247 64.441 31.770 1.00 76.81 420 GLU A C 1
ATOM 3196 O O . GLU A 1 420 ? 35.024 65.349 32.064 1.00 76.81 420 GLU A O 1
ATOM 3201 N N . VAL A 1 421 ? 33.101 64.235 32.429 1.00 74.00 421 VAL A N 1
ATOM 3202 C CA . VAL A 1 421 ? 32.638 65.099 33.526 1.00 74.00 421 VAL A CA 1
ATOM 3203 C C . VAL A 1 421 ? 33.624 65.072 34.697 1.00 74.00 421 VAL A C 1
ATOM 3205 O O . VAL A 1 421 ? 33.895 66.111 35.297 1.00 74.00 421 VAL A O 1
ATOM 3208 N N . ALA A 1 422 ? 34.255 63.925 34.973 1.00 71.69 422 ALA A N 1
ATOM 3209 C CA . ALA A 1 422 ? 35.308 63.822 35.984 1.00 71.69 422 ALA A CA 1
ATOM 3210 C C . ALA A 1 422 ? 36.509 64.759 35.720 1.00 71.69 422 ALA A C 1
ATOM 3212 O O . ALA A 1 422 ? 37.133 65.220 36.674 1.00 71.69 422 ALA A O 1
ATOM 3213 N N . LYS A 1 423 ? 36.825 65.079 34.454 1.00 70.06 423 LYS A N 1
ATOM 3214 C CA . LYS A 1 423 ? 37.947 65.968 34.080 1.00 70.06 423 LYS A CA 1
ATOM 3215 C C . LYS A 1 423 ? 37.639 67.459 34.269 1.00 70.06 423 LYS A C 1
ATOM 3217 O O . LYS A 1 423 ? 38.567 68.266 34.281 1.00 70.06 423 LYS A O 1
ATOM 3222 N N . LEU A 1 424 ? 36.366 67.841 34.402 1.00 65.00 424 LEU A N 1
ATOM 3223 C CA . LEU A 1 424 ? 35.951 69.242 34.570 1.00 65.00 424 LEU A CA 1
ATOM 3224 C C . LEU A 1 424 ? 36.211 69.778 35.985 1.00 65.00 424 LEU A C 1
ATOM 3226 O O . LEU A 1 424 ? 36.319 70.989 36.175 1.00 65.00 424 LEU A O 1
ATOM 3230 N N . PHE A 1 425 ? 36.380 68.894 36.969 1.00 66.00 425 PHE A N 1
ATOM 3231 C CA . PHE A 1 425 ? 36.808 69.258 38.316 1.00 66.00 425 PHE A CA 1
ATOM 3232 C C . PHE A 1 425 ? 38.320 69.561 38.321 1.00 66.00 425 PHE A C 1
ATOM 3234 O O . PHE A 1 425 ? 39.140 68.695 38.615 1.00 66.00 425 PHE A O 1
ATOM 3241 N N . ARG A 1 426 ? 38.701 70.785 37.930 1.00 57.50 426 ARG A N 1
ATOM 3242 C CA . ARG A 1 426 ? 40.105 71.184 37.691 1.00 57.50 426 ARG A CA 1
ATOM 3243 C C . ARG A 1 426 ? 40.986 71.299 38.947 1.00 57.50 426 ARG A C 1
ATOM 3245 O O . ARG A 1 426 ? 42.203 71.334 38.794 1.00 57.50 426 ARG A O 1
ATOM 3252 N N . ASP A 1 427 ? 40.418 71.327 40.154 1.00 66.06 427 ASP A N 1
ATOM 3253 C CA . ASP A 1 427 ? 41.181 71.368 41.412 1.00 66.06 427 ASP A CA 1
ATOM 3254 C C . ASP A 1 427 ? 40.950 70.091 42.253 1.00 66.06 427 ASP A C 1
ATOM 3256 O O . ASP A 1 427 ? 39.839 69.869 42.754 1.00 66.06 427 ASP A O 1
ATOM 3260 N N . PRO A 1 428 ? 41.979 69.241 42.450 1.00 66.94 428 PRO A N 1
ATOM 3261 C CA . PRO A 1 428 ? 41.870 68.051 43.286 1.00 66.94 428 PRO A CA 1
ATOM 3262 C C . PRO A 1 428 ? 41.473 68.369 44.729 1.00 66.94 428 PRO A C 1
ATOM 3264 O O . PRO A 1 428 ? 40.699 67.622 45.327 1.00 66.94 428 PRO A O 1
ATOM 3267 N N . ALA A 1 429 ? 41.943 69.480 45.303 1.00 63.84 429 ALA A N 1
ATOM 3268 C CA . ALA A 1 429 ? 41.642 69.824 46.694 1.00 63.84 429 ALA A CA 1
ATOM 3269 C C . ALA A 1 429 ? 40.136 70.068 46.910 1.00 63.84 429 ALA A C 1
ATOM 3271 O O . ALA A 1 429 ? 39.566 69.657 47.923 1.00 63.84 429 ALA A O 1
ATOM 3272 N N . GLN A 1 430 ? 39.474 70.658 45.914 1.00 62.78 430 GLN A N 1
ATOM 3273 C CA . GLN A 1 430 ? 38.033 70.920 45.912 1.00 62.78 430 GLN A CA 1
ATOM 3274 C C . GLN A 1 430 ? 37.215 69.635 45.721 1.00 62.78 430 GLN A C 1
ATOM 3276 O O . GLN A 1 430 ? 36.195 69.435 46.382 1.00 62.78 430 GLN A O 1
ATOM 3281 N N . GLY A 1 431 ? 37.707 68.707 44.897 1.00 66.12 431 GLY A N 1
ATOM 3282 C CA . GLY A 1 431 ? 37.108 67.386 44.711 1.00 66.12 431 GLY A CA 1
ATOM 3283 C C . GLY A 1 431 ? 37.056 66.533 45.981 1.00 66.12 431 GLY A C 1
ATOM 3284 O O . GLY A 1 431 ? 36.063 65.850 46.236 1.00 66.12 431 GLY A O 1
ATOM 3285 N N . GLY A 1 432 ? 38.095 66.613 46.821 1.00 65.94 432 GLY A N 1
ATOM 3286 C CA . GLY A 1 432 ? 38.126 65.930 48.120 1.00 65.94 432 GLY A CA 1
ATOM 3287 C C . GLY A 1 432 ? 37.071 66.467 49.094 1.00 65.94 432 GLY A C 1
ATOM 3288 O O . GLY A 1 432 ? 36.462 65.702 49.841 1.00 65.94 432 GLY A O 1
ATOM 3289 N N . LEU A 1 433 ? 36.795 67.775 49.044 1.00 65.12 433 LEU A N 1
ATOM 3290 C CA . LEU A 1 433 ? 35.753 68.412 49.850 1.00 65.12 433 LEU A CA 1
ATOM 3291 C C . LEU A 1 433 ? 34.342 68.022 49.384 1.00 65.12 433 LEU A C 1
ATOM 3293 O O . LEU A 1 433 ? 33.487 67.748 50.224 1.00 65.12 433 LEU A O 1
ATOM 3297 N N . LEU A 1 434 ? 34.104 67.960 48.070 1.00 66.44 434 LEU A N 1
ATOM 3298 C CA . LEU A 1 434 ? 32.824 67.526 47.495 1.00 66.44 434 LEU A CA 1
ATOM 3299 C C . LEU A 1 434 ? 32.509 66.066 47.840 1.00 66.44 434 LEU A C 1
ATOM 3301 O O . LEU A 1 434 ? 31.378 65.751 48.202 1.00 66.44 434 LEU A O 1
ATOM 3305 N N . LEU A 1 435 ? 33.517 65.192 47.804 1.00 70.19 435 LEU A N 1
ATOM 3306 C CA . LEU A 1 435 ? 33.393 63.798 48.229 1.00 70.19 435 LEU A CA 1
ATOM 3307 C C . LEU A 1 435 ? 33.091 63.667 49.716 1.00 70.19 435 LEU A C 1
ATOM 3309 O O . LEU A 1 435 ? 32.139 62.982 50.078 1.00 70.19 435 LEU A O 1
ATOM 3313 N N . TYR A 1 436 ? 33.850 64.372 50.558 1.00 68.62 436 TYR A N 1
ATOM 3314 C CA . TYR A 1 436 ? 33.617 64.405 52.000 1.00 68.62 436 TYR A CA 1
ATOM 3315 C C . TYR A 1 436 ? 32.192 64.869 52.329 1.00 68.62 436 TYR A C 1
ATOM 3317 O O . TYR A 1 436 ? 31.506 64.264 53.156 1.00 68.62 436 TYR A O 1
ATOM 3325 N N . ARG A 1 437 ? 31.701 65.900 51.634 1.00 66.81 437 ARG A N 1
ATOM 3326 C CA . ARG A 1 437 ? 30.334 66.403 51.806 1.00 66.81 437 ARG A CA 1
ATOM 3327 C C . ARG A 1 437 ? 29.284 65.413 51.325 1.00 66.81 437 ARG A C 1
ATOM 3329 O O . ARG A 1 437 ? 28.382 65.120 52.091 1.00 66.81 437 ARG A O 1
ATOM 3336 N N . ALA A 1 438 ? 29.441 64.831 50.137 1.00 65.62 438 ALA A N 1
ATOM 3337 C CA . ALA A 1 438 ? 28.516 63.817 49.626 1.00 65.62 438 ALA A CA 1
ATOM 3338 C C . ALA A 1 438 ? 28.433 62.578 50.544 1.00 65.62 438 ALA A C 1
ATOM 3340 O O . ALA A 1 438 ? 27.371 61.969 50.669 1.00 65.62 438 ALA A O 1
ATOM 3341 N N . THR A 1 439 ? 29.533 62.222 51.224 1.00 68.38 439 THR A N 1
ATOM 3342 C CA . THR A 1 439 ? 29.562 61.115 52.198 1.00 68.38 439 THR A CA 1
ATOM 3343 C C . THR A 1 439 ? 29.008 61.461 53.578 1.00 68.38 439 THR A C 1
ATOM 3345 O O . THR A 1 439 ? 28.487 60.575 54.250 1.00 68.38 439 THR A O 1
ATOM 3348 N N . THR A 1 440 ? 29.118 62.720 54.015 1.00 66.88 440 THR A N 1
ATOM 3349 C CA . THR A 1 440 ? 28.604 63.172 55.323 1.00 66.88 440 THR A CA 1
ATOM 3350 C C . THR A 1 440 ? 27.147 63.628 55.256 1.00 66.88 440 THR A C 1
ATOM 3352 O O . THR A 1 440 ? 26.456 63.561 56.265 1.00 66.88 440 THR A O 1
ATOM 3355 N N . SER A 1 441 ? 26.650 64.034 54.083 1.00 61.69 441 SER A N 1
ATOM 3356 C CA . SER A 1 441 ? 25.269 64.491 53.885 1.00 61.69 441 SER A CA 1
ATOM 3357 C C . SER A 1 441 ? 24.255 63.375 53.609 1.00 61.69 441 SER A C 1
ATOM 3359 O O . SER A 1 441 ? 23.087 63.683 53.385 1.00 61.69 441 SER A O 1
ATOM 3361 N N . THR A 1 442 ? 24.662 62.097 53.586 1.00 65.94 442 THR A N 1
ATOM 3362 C CA . THR A 1 442 ? 23.777 60.974 53.232 1.00 65.94 442 THR A CA 1
ATOM 3363 C C . THR A 1 442 ? 23.794 59.815 54.219 1.00 65.94 442 THR A C 1
ATOM 3365 O O . THR A 1 442 ? 24.848 59.397 54.694 1.00 65.94 442 THR A O 1
ATOM 3368 N N . ASP A 1 443 ? 22.616 59.237 54.466 1.00 63.41 443 ASP A N 1
ATOM 3369 C CA . ASP A 1 443 ? 22.442 58.004 55.251 1.00 63.41 443 ASP A CA 1
ATOM 3370 C C . ASP A 1 443 ? 22.358 56.734 54.388 1.00 63.41 443 ASP A C 1
ATOM 3372 O O . ASP A 1 443 ? 22.270 55.627 54.913 1.00 63.41 443 ASP A O 1
ATOM 3376 N N . ASP A 1 444 ? 22.451 56.864 53.061 1.00 71.44 444 ASP A N 1
ATOM 3377 C CA . ASP A 1 444 ? 22.359 55.735 52.136 1.00 71.44 444 ASP A CA 1
ATOM 3378 C C . ASP A 1 444 ? 23.610 54.834 52.221 1.00 71.44 444 ASP A C 1
ATOM 3380 O O . ASP A 1 444 ? 24.715 55.185 51.785 1.00 71.44 444 ASP A O 1
ATOM 3384 N N . ALA A 1 445 ? 23.431 53.642 52.798 1.00 69.88 445 ALA A N 1
ATOM 3385 C CA . ALA A 1 445 ? 24.488 52.652 52.994 1.00 69.88 445 ALA A CA 1
ATOM 3386 C C . ALA A 1 445 ? 25.112 52.181 51.668 1.00 69.88 445 ALA A C 1
ATOM 3388 O O . ALA A 1 445 ? 26.299 51.846 51.634 1.00 69.88 445 ALA A O 1
ATOM 3389 N N . SER A 1 446 ? 24.344 52.199 50.570 1.00 68.94 446 SER A N 1
ATOM 3390 C CA . SER A 1 446 ? 24.831 51.804 49.246 1.00 68.94 446 SER A CA 1
ATOM 3391 C C . SER A 1 446 ? 25.897 52.775 48.733 1.00 68.94 446 SER A C 1
ATOM 3393 O O . SER A 1 446 ? 26.957 52.337 48.284 1.00 68.94 446 SER A O 1
ATOM 3395 N N . VAL A 1 447 ? 25.669 54.082 48.910 1.00 68.44 447 VAL A N 1
ATOM 3396 C CA . VAL A 1 447 ? 26.584 55.160 48.515 1.00 68.44 447 VAL A CA 1
ATOM 3397 C C . VAL A 1 447 ? 27.880 55.069 49.314 1.00 68.44 447 VAL A C 1
ATOM 3399 O O . VAL A 1 447 ? 28.957 55.031 48.715 1.00 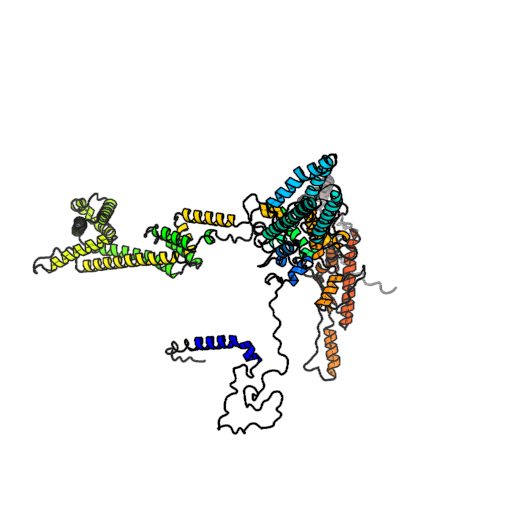68.44 447 VAL A O 1
ATOM 3402 N N . LYS A 1 448 ? 27.788 54.938 50.646 1.00 71.38 448 LYS A N 1
ATOM 3403 C CA . LYS A 1 448 ? 28.950 54.776 51.539 1.00 71.38 448 LYS A CA 1
ATOM 3404 C C . LYS A 1 448 ? 29.785 53.545 51.176 1.00 71.38 448 LYS A C 1
ATOM 3406 O O . LYS A 1 448 ? 31.007 53.650 51.085 1.00 71.38 448 LYS A O 1
ATOM 3411 N N . ALA A 1 449 ? 29.145 52.412 50.879 1.00 73.12 449 ALA A N 1
ATOM 3412 C CA . ALA A 1 449 ? 29.831 51.197 50.442 1.00 73.12 449 ALA A CA 1
ATOM 3413 C C . ALA A 1 449 ? 30.537 51.374 49.086 1.00 73.12 449 ALA A C 1
ATOM 3415 O O . ALA A 1 449 ? 31.686 50.959 48.938 1.00 73.12 449 ALA A O 1
ATOM 3416 N N . THR A 1 450 ? 29.903 52.022 48.102 1.00 72.06 450 THR A N 1
ATOM 3417 C CA . THR A 1 450 ? 30.544 52.308 46.803 1.00 72.06 450 THR A CA 1
ATOM 3418 C C . THR A 1 450 ? 31.692 53.302 46.904 1.00 72.06 450 THR A C 1
ATOM 3420 O O . THR A 1 450 ? 32.726 53.087 46.271 1.00 72.06 450 THR A O 1
ATOM 3423 N N . VAL A 1 451 ? 31.562 54.341 47.735 1.00 74.06 451 VAL A N 1
ATOM 3424 C CA . VAL A 1 451 ? 32.648 55.296 47.990 1.00 74.06 451 VAL A CA 1
ATOM 3425 C C . VAL A 1 451 ? 33.828 54.597 48.658 1.00 74.06 451 VAL A C 1
ATOM 3427 O O . VAL A 1 451 ? 34.952 54.685 48.166 1.00 74.06 451 VAL A O 1
ATOM 3430 N N . GLN A 1 452 ? 33.571 53.806 49.700 1.00 75.88 452 GLN A N 1
ATOM 3431 C CA . GLN A 1 452 ? 34.596 53.026 50.389 1.00 75.88 452 GLN A CA 1
ATOM 3432 C C . GLN A 1 452 ? 35.262 51.990 49.468 1.00 75.88 452 GLN A C 1
ATOM 3434 O O . GLN A 1 452 ? 36.480 51.805 49.508 1.00 75.88 452 GLN A O 1
ATOM 3439 N N . LYS A 1 453 ? 34.497 51.341 48.582 1.00 78.19 453 LYS A N 1
ATOM 3440 C CA . LYS A 1 453 ? 35.020 50.396 47.583 1.00 78.19 453 LYS A CA 1
ATOM 3441 C C . LYS A 1 453 ? 35.913 51.084 46.545 1.00 78.19 453 LYS A C 1
ATOM 3443 O O . LYS A 1 453 ? 36.966 50.556 46.203 1.00 78.19 453 LYS A O 1
ATOM 3448 N N . ALA A 1 454 ? 35.531 52.265 46.060 1.00 73.88 454 ALA A N 1
ATOM 3449 C CA . ALA A 1 454 ? 36.340 53.020 45.103 1.00 73.88 454 ALA A CA 1
ATOM 3450 C C . ALA A 1 454 ? 37.637 53.560 45.733 1.00 73.88 454 ALA A C 1
ATOM 3452 O O . ALA A 1 454 ? 38.686 53.563 45.085 1.00 73.88 454 ALA A O 1
ATOM 3453 N N . LEU A 1 455 ? 37.579 53.983 47.000 1.00 75.44 455 LEU A N 1
ATOM 3454 C CA . LEU A 1 455 ? 38.740 54.446 47.763 1.00 75.44 455 LEU A CA 1
ATOM 3455 C C . LEU A 1 455 ? 39.713 53.299 48.067 1.00 75.44 455 LEU A C 1
ATOM 3457 O O . LEU A 1 455 ? 40.902 53.413 47.757 1.00 75.44 455 LEU A O 1
ATOM 3461 N N . SER A 1 456 ? 39.205 52.168 48.565 1.00 76.50 456 SER A N 1
ATOM 3462 C CA . SER A 1 456 ? 40.015 50.978 48.870 1.00 76.50 456 SER A CA 1
ATOM 3463 C C . SER A 1 456 ? 40.676 50.377 47.629 1.00 76.50 456 SER A C 1
ATOM 3465 O O . SER A 1 456 ? 41.870 50.082 47.669 1.00 76.50 456 SER A O 1
ATOM 3467 N N . ALA A 1 457 ? 39.972 50.305 46.492 1.00 75.88 457 ALA A N 1
ATOM 3468 C CA . ALA A 1 457 ? 40.550 49.867 45.215 1.00 75.88 457 ALA A CA 1
ATOM 3469 C C . ALA A 1 457 ? 41.735 50.740 44.754 1.00 75.88 457 ALA A C 1
ATOM 3471 O O . ALA A 1 457 ? 42.613 50.274 44.031 1.00 75.88 457 ALA A O 1
ATOM 3472 N N . ASN A 1 458 ? 41.792 52.000 45.196 1.00 71.81 458 ASN A N 1
ATOM 3473 C CA . ASN A 1 458 ? 42.872 52.938 44.890 1.00 71.81 458 ASN A CA 1
ATOM 3474 C C . ASN A 1 458 ? 43.877 53.115 46.050 1.00 71.81 458 ASN A C 1
ATOM 3476 O O . ASN A 1 458 ? 44.812 53.928 45.957 1.00 71.81 458 ASN A O 1
ATOM 3480 N N . GLY A 1 459 ? 43.750 52.293 47.097 1.00 70.75 459 GLY A N 1
ATOM 3481 C CA . GLY A 1 459 ? 44.669 52.179 48.227 1.00 70.75 459 GLY A CA 1
ATOM 3482 C C . GLY A 1 459 ? 44.465 53.204 49.346 1.00 70.75 459 GLY A C 1
ATOM 3483 O O . GLY A 1 459 ? 45.426 53.456 50.071 1.00 70.75 459 GLY A O 1
ATOM 3484 N N . PHE A 1 460 ? 43.279 53.811 49.452 1.00 74.00 460 PHE A N 1
ATOM 3485 C CA . PHE A 1 460 ? 42.870 54.648 50.587 1.00 74.00 460 PHE A CA 1
ATOM 3486 C C . PHE A 1 460 ? 41.991 53.832 51.546 1.00 74.00 460 PHE A C 1
ATOM 3488 O O . PHE A 1 460 ? 41.037 53.191 51.104 1.00 74.00 460 PHE A O 1
ATOM 3495 N N . ALA A 1 461 ? 42.299 53.850 52.843 1.00 70.38 461 ALA A N 1
ATOM 3496 C CA . ALA A 1 461 ? 41.562 53.095 53.859 1.00 70.38 461 ALA A CA 1
ATOM 3497 C C . ALA A 1 461 ? 40.298 53.824 54.337 1.00 70.38 461 ALA A C 1
ATOM 3499 O O . ALA A 1 461 ? 39.307 53.173 54.661 1.00 70.38 461 ALA A O 1
ATOM 3500 N N . HIS A 1 462 ? 40.306 55.160 54.366 1.00 73.00 462 HIS A N 1
ATOM 3501 C CA . HIS A 1 462 ? 39.155 55.963 54.783 1.00 73.00 462 HIS A CA 1
ATOM 3502 C C . HIS A 1 462 ? 39.125 57.332 54.083 1.00 73.00 462 HIS A C 1
ATOM 3504 O O . HIS A 1 462 ? 40.132 57.793 53.547 1.00 73.00 462 HIS A O 1
ATOM 3510 N N . THR A 1 463 ? 37.969 58.001 54.094 1.00 68.88 463 THR A N 1
ATOM 3511 C CA . THR A 1 463 ? 37.750 59.322 53.480 1.00 68.88 463 THR A CA 1
ATOM 3512 C C . THR A 1 463 ? 38.663 60.400 54.061 1.00 68.88 463 THR A C 1
ATOM 3514 O O . THR A 1 463 ? 39.039 61.327 53.348 1.00 68.88 463 THR A O 1
ATOM 3517 N N . ASP A 1 464 ? 39.078 60.261 55.320 1.00 67.56 464 ASP A N 1
ATOM 3518 C CA . ASP A 1 464 ? 39.944 61.231 55.997 1.00 67.56 464 ASP A CA 1
ATOM 3519 C C . ASP A 1 464 ? 41.390 61.222 55.464 1.00 67.56 464 ASP A C 1
ATOM 3521 O O . ASP A 1 464 ? 42.068 62.253 55.487 1.00 67.56 464 ASP A O 1
ATOM 3525 N N . GLU A 1 465 ? 41.854 60.109 54.875 1.00 69.25 465 GLU A N 1
ATOM 3526 C CA . GLU A 1 465 ? 43.191 60.020 54.263 1.00 69.25 465 GLU A CA 1
ATOM 3527 C C . GLU A 1 465 ? 43.350 60.929 53.034 1.00 69.25 465 GLU A C 1
ATOM 3529 O O . GLU A 1 465 ? 44.473 61.299 52.680 1.00 69.25 465 GLU A O 1
ATOM 3534 N N . ILE A 1 466 ? 42.237 61.339 52.413 1.00 69.38 466 ILE A N 1
ATOM 3535 C CA . ILE A 1 466 ? 42.214 62.290 51.294 1.00 69.38 466 ILE A CA 1
ATOM 3536 C C . ILE A 1 466 ? 42.767 63.657 51.728 1.00 69.38 466 ILE A C 1
ATOM 3538 O O . ILE A 1 466 ? 43.472 64.310 50.959 1.00 69.38 466 ILE A O 1
ATOM 3542 N N . ARG A 1 467 ? 42.492 64.077 52.974 1.00 64.88 467 ARG A N 1
ATOM 3543 C CA . ARG A 1 467 ? 43.007 65.332 53.549 1.00 64.88 467 ARG A CA 1
ATOM 3544 C C . ARG A 1 467 ? 44.459 65.213 54.006 1.00 64.88 467 ARG A C 1
ATOM 3546 O O . ARG A 1 467 ? 45.209 66.174 53.879 1.00 64.88 467 ARG A O 1
ATOM 3553 N N . MET A 1 468 ? 44.846 64.046 54.520 1.00 65.19 468 MET A N 1
ATOM 3554 C CA . MET A 1 468 ? 46.183 63.818 55.081 1.00 65.19 468 MET A CA 1
ATOM 3555 C C . MET A 1 468 ? 47.274 63.668 54.007 1.00 65.19 468 MET A C 1
ATOM 3557 O O . MET A 1 468 ? 48.423 64.005 54.269 1.00 65.19 468 MET A O 1
ATOM 3561 N N . ASN A 1 469 ? 46.937 63.197 52.798 1.00 70.69 469 ASN A N 1
ATOM 3562 C CA . ASN A 1 469 ? 47.898 62.959 51.710 1.00 70.69 469 ASN A CA 1
ATOM 3563 C C . ASN A 1 469 ? 47.486 63.643 50.384 1.00 70.69 469 ASN A C 1
ATOM 3565 O O . ASN A 1 469 ? 47.108 62.962 49.421 1.00 70.69 469 ASN A O 1
ATOM 3569 N N . PRO A 1 470 ? 47.595 64.984 50.282 1.00 66.50 470 PRO A N 1
ATOM 3570 C CA . PRO A 1 470 ? 47.080 65.752 49.143 1.00 66.50 470 PRO A CA 1
ATOM 3571 C C . PRO A 1 470 ? 47.778 65.445 47.805 1.00 66.50 470 PRO A C 1
ATOM 3573 O O . PRO A 1 470 ? 47.138 65.474 46.755 1.00 66.50 470 PRO A O 1
ATOM 3576 N N . SER A 1 471 ? 49.066 65.081 47.812 1.00 70.12 471 SER A N 1
ATOM 3577 C CA . SER A 1 471 ? 49.815 64.717 46.594 1.00 70.12 471 SER A CA 1
ATOM 3578 C C . SER A 1 471 ? 49.352 63.385 45.984 1.00 70.12 471 SER A C 1
ATOM 3580 O O . SER A 1 471 ? 49.204 63.253 44.766 1.00 70.12 471 SER A O 1
ATOM 3582 N N . ARG A 1 472 ? 49.065 62.391 46.835 1.00 72.00 472 ARG A N 1
ATOM 3583 C CA . ARG A 1 472 ? 48.532 61.079 46.434 1.00 72.00 472 ARG A CA 1
ATOM 3584 C C . ARG A 1 472 ? 47.082 61.179 45.968 1.00 72.00 472 ARG A C 1
ATOM 3586 O O . ARG A 1 472 ? 46.674 60.471 45.052 1.00 72.00 472 ARG A O 1
ATOM 3593 N N . TRP A 1 473 ? 46.316 62.070 46.588 1.00 76.62 473 TRP A N 1
ATOM 3594 C CA . TRP A 1 473 ? 44.966 62.398 46.159 1.00 76.62 473 TRP A CA 1
ATOM 3595 C C . TRP A 1 473 ? 44.950 63.029 44.762 1.00 76.62 473 TRP A C 1
ATOM 3597 O O . TRP A 1 473 ? 44.246 62.538 43.884 1.00 76.62 473 TRP A O 1
ATOM 3607 N N . ALA A 1 474 ? 45.793 64.034 44.514 1.00 69.06 474 ALA A N 1
ATOM 3608 C CA . ALA A 1 474 ? 45.848 64.739 43.233 1.00 69.06 474 ALA A CA 1
ATOM 3609 C C . ALA A 1 474 ? 46.097 63.820 42.023 1.00 69.06 474 ALA A C 1
ATOM 3611 O O . ALA A 1 474 ? 45.497 64.010 40.969 1.00 69.06 474 ALA A O 1
ATOM 3612 N N . THR A 1 475 ? 46.928 62.788 42.182 1.00 73.62 475 THR A N 1
ATOM 3613 C CA . THR A 1 475 ? 47.259 61.836 41.104 1.00 73.62 475 THR A CA 1
ATOM 3614 C C . THR A 1 475 ? 46.168 60.796 40.838 1.00 73.62 475 THR A C 1
ATOM 3616 O O . THR A 1 475 ? 46.043 60.324 39.710 1.00 73.62 475 THR A O 1
ATOM 3619 N N . LYS A 1 476 ? 45.359 60.442 41.846 1.00 74.56 476 LYS A N 1
ATOM 3620 C CA . LYS A 1 476 ? 44.291 59.426 41.737 1.00 74.56 476 LYS A CA 1
ATOM 3621 C C . LYS A 1 476 ? 42.878 60.010 41.706 1.00 74.56 476 LYS A C 1
ATOM 3623 O O . LYS A 1 476 ? 41.906 59.268 41.586 1.00 74.56 476 LYS A O 1
ATOM 3628 N N . TYR A 1 477 ? 42.745 61.330 41.801 1.00 72.69 477 TYR A N 1
ATOM 3629 C CA . TYR A 1 477 ? 41.450 61.995 41.871 1.00 72.69 477 TYR A CA 1
ATOM 3630 C C . TYR A 1 477 ? 40.583 61.711 40.643 1.00 72.69 477 TYR A C 1
ATOM 3632 O O . TYR A 1 477 ? 39.444 61.279 40.787 1.00 72.69 477 TYR A O 1
ATOM 3640 N N . ALA A 1 478 ? 41.128 61.884 39.437 1.00 70.00 478 ALA A N 1
ATOM 3641 C CA . ALA A 1 478 ? 40.366 61.722 38.200 1.00 70.00 478 ALA A CA 1
ATOM 3642 C C . ALA A 1 478 ? 39.819 60.293 38.022 1.00 70.00 478 ALA A C 1
ATOM 3644 O O . ALA A 1 478 ? 38.691 60.117 37.565 1.00 70.00 478 ALA A O 1
ATOM 3645 N N . THR A 1 479 ? 40.584 59.270 38.417 1.00 73.75 479 THR A N 1
ATOM 3646 C CA . THR A 1 479 ? 40.147 57.869 38.336 1.00 73.75 479 THR A CA 1
ATOM 3647 C C . THR A 1 479 ? 39.081 57.552 39.381 1.00 73.75 479 THR A C 1
ATOM 3649 O O . THR A 1 479 ? 38.073 56.933 39.044 1.00 73.75 479 THR A O 1
ATOM 3652 N N . ILE A 1 480 ? 39.247 58.033 40.617 1.00 75.25 480 ILE A N 1
ATOM 3653 C CA . ILE A 1 480 ? 38.260 57.862 41.693 1.00 75.25 480 ILE A CA 1
ATOM 3654 C C . ILE A 1 480 ? 36.958 58.608 41.352 1.00 75.25 480 ILE A C 1
ATOM 3656 O O . ILE A 1 480 ? 35.876 58.023 41.423 1.00 75.25 480 ILE A O 1
ATOM 3660 N N . ALA A 1 481 ? 37.042 59.859 40.897 1.00 71.88 481 ALA A N 1
ATOM 3661 C CA . ALA A 1 481 ? 35.893 60.656 40.474 1.00 71.88 481 ALA A CA 1
ATOM 3662 C C . ALA A 1 481 ? 35.146 59.995 39.307 1.00 71.88 481 ALA A C 1
ATOM 3664 O O . ALA A 1 481 ? 33.928 59.839 39.376 1.00 71.88 481 ALA A O 1
ATOM 3665 N N . ALA A 1 482 ? 35.864 59.509 38.288 1.00 72.56 482 ALA A N 1
ATOM 3666 C CA . ALA A 1 482 ? 35.257 58.773 37.183 1.00 72.56 482 ALA A CA 1
ATOM 3667 C C . ALA A 1 482 ? 34.531 57.509 37.663 1.00 72.56 482 ALA A C 1
ATOM 3669 O O . ALA A 1 482 ? 33.434 57.239 37.185 1.00 72.56 482 ALA A O 1
ATOM 3670 N N . THR A 1 483 ? 35.088 56.757 38.625 1.00 75.56 483 THR A N 1
ATOM 3671 C CA . THR A 1 483 ? 34.418 55.572 39.194 1.00 75.56 483 THR A CA 1
ATOM 3672 C C . THR A 1 483 ? 33.194 55.905 40.038 1.00 75.56 483 THR A C 1
ATOM 3674 O O . THR A 1 483 ? 32.222 55.159 40.011 1.00 75.56 483 THR A O 1
ATOM 3677 N N . LEU A 1 484 ? 33.190 57.024 40.757 1.00 74.19 484 LEU A N 1
ATOM 3678 C CA . LEU A 1 484 ? 32.072 57.397 41.625 1.00 74.19 484 LEU A CA 1
ATOM 3679 C C . LEU A 1 484 ? 30.920 58.026 40.849 1.00 74.19 484 LEU A C 1
ATOM 3681 O O . LEU A 1 484 ? 29.760 57.708 41.101 1.00 74.19 484 LEU A O 1
ATOM 3685 N N . LEU A 1 485 ? 31.232 58.795 39.805 1.00 74.94 485 LEU A N 1
ATOM 3686 C CA . LEU A 1 485 ? 30.253 59.265 38.824 1.00 74.94 485 LEU A CA 1
ATOM 3687 C C . LEU A 1 485 ? 29.645 58.113 37.996 1.00 74.94 485 LEU A C 1
ATOM 3689 O O . LEU A 1 485 ? 28.707 58.339 37.225 1.00 74.94 485 LEU A O 1
ATOM 3693 N N . LYS A 1 486 ? 30.118 56.863 38.184 1.00 73.81 486 LYS A N 1
ATOM 3694 C CA . LYS A 1 486 ? 29.427 55.666 37.685 1.00 73.81 486 LYS A CA 1
ATOM 3695 C C . LYS A 1 486 ? 28.144 55.322 38.452 1.00 73.81 486 LYS A C 1
ATOM 3697 O O . LYS A 1 486 ? 27.351 54.531 37.943 1.00 73.81 486 LYS A O 1
ATOM 3702 N N . HIS A 1 487 ? 27.907 55.905 39.627 1.00 73.69 487 HIS A N 1
ATOM 3703 C CA . HIS A 1 487 ? 26.745 55.611 40.470 1.00 73.69 487 HIS A CA 1
ATOM 3704 C C . HIS A 1 487 ? 25.710 56.746 40.440 1.00 73.69 487 HIS A C 1
ATOM 3706 O O . HIS A 1 487 ? 26.032 57.901 40.699 1.00 73.69 487 HIS A O 1
ATOM 3712 N N . GLN A 1 488 ? 24.446 56.420 40.140 1.00 75.56 488 GLN A N 1
ATOM 3713 C CA . GLN A 1 488 ? 23.376 57.411 39.939 1.00 75.56 488 GLN A CA 1
ATOM 3714 C C . GLN A 1 488 ? 23.034 58.212 41.199 1.00 75.56 488 GLN A C 1
ATOM 3716 O O . GLN A 1 488 ? 22.851 59.431 41.148 1.00 75.56 488 GLN A O 1
ATOM 3721 N N . THR A 1 489 ? 22.949 57.521 42.332 1.00 73.44 489 THR A N 1
ATOM 3722 C CA . THR A 1 489 ? 22.707 58.132 43.641 1.00 73.44 489 THR A CA 1
ATOM 3723 C C . THR A 1 489 ? 23.821 59.119 43.968 1.00 73.44 489 THR A C 1
ATOM 3725 O O . THR A 1 489 ? 23.550 60.269 44.294 1.00 73.44 489 THR A O 1
ATOM 3728 N N . PHE A 1 490 ? 25.075 58.730 43.735 1.00 75.50 490 PHE A N 1
ATOM 3729 C CA . PHE A 1 490 ? 26.232 59.599 43.924 1.00 75.50 490 PHE A CA 1
ATOM 3730 C C . PHE A 1 490 ? 26.216 60.836 43.003 1.00 75.50 490 PHE A C 1
ATOM 3732 O O . PHE A 1 490 ? 26.415 61.950 43.481 1.00 75.50 490 PHE A O 1
ATOM 3739 N N . VAL A 1 491 ? 25.912 60.683 41.707 1.00 77.50 491 VAL A N 1
ATOM 3740 C CA . VAL A 1 491 ? 25.794 61.815 40.759 1.00 77.50 491 VAL A CA 1
ATOM 3741 C C . VAL A 1 491 ? 24.707 62.802 41.192 1.00 77.50 491 VAL A C 1
ATOM 3743 O O . VAL A 1 491 ? 24.913 64.013 41.125 1.00 77.50 491 VAL A O 1
ATOM 3746 N N . SER A 1 492 ? 23.566 62.302 41.673 1.00 77.62 492 SER A N 1
ATOM 3747 C CA . SER A 1 492 ? 22.456 63.142 42.139 1.00 77.62 492 SER A CA 1
ATOM 3748 C C . SER A 1 492 ? 22.836 63.966 43.370 1.00 77.62 492 SER A C 1
ATOM 3750 O O . SER A 1 492 ? 22.551 65.161 43.413 1.00 77.62 492 SER A O 1
ATOM 3752 N N . LEU A 1 493 ? 23.549 63.352 44.316 1.00 76.00 493 LEU A N 1
ATOM 3753 C CA . LEU A 1 493 ? 24.030 64.001 45.537 1.00 76.00 493 LEU A CA 1
ATOM 3754 C C . LEU A 1 493 ? 25.102 65.053 45.255 1.00 76.00 493 LEU A C 1
ATOM 3756 O O . LEU A 1 493 ? 25.065 66.145 45.817 1.00 76.00 493 LEU A O 1
ATOM 3760 N N . VAL A 1 494 ? 26.037 64.754 44.349 1.00 74.75 494 VAL A N 1
ATOM 3761 C CA . VAL A 1 494 ? 27.052 65.723 43.914 1.00 74.75 494 VAL A CA 1
ATOM 3762 C C . VAL A 1 494 ? 26.400 66.892 43.177 1.00 74.75 494 VAL A C 1
ATOM 3764 O O . VAL A 1 494 ? 26.750 68.040 43.437 1.00 74.75 494 VAL A O 1
ATOM 3767 N N . TYR A 1 495 ? 25.422 66.636 42.306 1.00 78.44 495 TYR A N 1
ATOM 3768 C CA . TYR A 1 495 ? 24.674 67.695 41.626 1.00 78.44 495 TYR A CA 1
ATOM 3769 C C . TYR A 1 495 ? 23.952 68.621 42.618 1.00 78.44 495 TYR A C 1
ATOM 3771 O O . TYR A 1 495 ? 24.032 69.841 42.484 1.00 78.44 495 TYR A O 1
ATOM 3779 N N . GLU A 1 496 ? 23.286 68.070 43.635 1.00 76.69 496 GLU A N 1
ATOM 3780 C CA . GLU A 1 496 ? 22.609 68.859 44.673 1.00 76.69 496 GLU A CA 1
ATOM 3781 C C . GLU A 1 496 ? 23.591 69.665 45.529 1.00 76.69 496 GLU A C 1
ATOM 3783 O O . GLU A 1 496 ? 23.354 70.850 45.776 1.00 76.69 496 GLU A O 1
ATOM 3788 N N . ALA A 1 497 ? 24.728 69.070 45.901 1.00 70.81 497 ALA A N 1
ATOM 3789 C CA . ALA A 1 497 ? 25.786 69.758 46.635 1.00 70.81 497 ALA A CA 1
ATOM 3790 C C . ALA A 1 497 ? 26.375 70.937 45.835 1.00 70.81 497 ALA A C 1
ATOM 3792 O O . ALA A 1 497 ? 26.505 72.037 46.369 1.00 70.81 497 ALA A O 1
ATOM 3793 N N . VAL A 1 498 ? 26.671 70.745 44.544 1.00 71.00 498 VAL A N 1
ATOM 3794 C CA . VAL A 1 498 ? 27.220 71.800 43.668 1.00 71.00 498 VAL A CA 1
ATOM 3795 C C . VAL A 1 498 ? 26.168 72.875 43.350 1.00 71.00 498 VAL A C 1
ATOM 3797 O O . VAL A 1 498 ? 26.489 74.065 43.297 1.00 71.00 498 VAL A O 1
ATOM 3800 N N . ARG A 1 499 ? 24.890 72.501 43.191 1.00 73.88 499 ARG A N 1
ATOM 3801 C CA . ARG A 1 499 ? 23.774 73.446 43.003 1.00 73.88 499 ARG A CA 1
ATOM 3802 C C . ARG A 1 499 ? 23.570 74.347 44.225 1.00 73.88 499 ARG A C 1
ATOM 3804 O O . ARG A 1 499 ? 23.327 75.543 44.068 1.00 73.88 499 ARG A O 1
ATOM 3811 N N . ALA A 1 500 ? 23.674 73.791 45.431 1.00 68.00 500 ALA A N 1
ATOM 3812 C CA . ALA A 1 500 ? 23.565 74.562 46.668 1.00 68.00 500 ALA A CA 1
ATOM 3813 C C . ALA A 1 500 ? 24.692 75.606 46.796 1.00 68.00 500 ALA A C 1
ATOM 3815 O O . ALA A 1 500 ? 24.446 76.735 47.218 1.00 68.00 500 ALA A O 1
ATOM 3816 N N . GLU A 1 501 ? 25.914 75.267 46.377 1.00 64.69 501 GLU A N 1
ATOM 3817 C CA . GLU A 1 501 ? 27.057 76.188 46.438 1.00 64.69 501 GLU A CA 1
ATOM 3818 C C . GLU A 1 501 ? 27.033 77.284 45.371 1.00 64.69 501 GLU A C 1
ATOM 3820 O O . GLU A 1 501 ? 27.303 78.446 45.676 1.00 64.69 501 GLU A O 1
ATOM 3825 N N . THR A 1 502 ? 26.680 76.945 44.132 1.00 63.44 502 THR A N 1
ATOM 3826 C CA . THR A 1 502 ? 26.543 77.925 43.039 1.00 63.44 502 THR A CA 1
ATOM 3827 C C . THR A 1 502 ? 25.412 78.924 43.315 1.00 63.44 502 THR A C 1
ATOM 3829 O O . THR A 1 502 ? 25.594 80.128 43.122 1.00 63.44 502 THR A O 1
ATOM 3832 N N . GLY A 1 503 ? 24.292 78.466 43.890 1.00 60.06 503 GLY A N 1
ATOM 3833 C CA . GLY A 1 503 ? 23.214 79.342 44.368 1.00 60.06 503 GLY A CA 1
ATOM 3834 C C . GLY A 1 503 ? 23.637 80.271 45.516 1.00 60.06 503 GLY A C 1
ATOM 3835 O O . GLY A 1 503 ? 23.238 81.436 45.546 1.00 60.06 503 GLY A O 1
ATOM 3836 N N . ALA A 1 504 ? 24.502 79.804 46.424 1.00 59.12 504 ALA A N 1
ATOM 3837 C CA . ALA A 1 504 ? 25.066 80.622 47.503 1.00 59.12 504 ALA A CA 1
ATOM 3838 C C . ALA A 1 504 ? 26.130 81.631 47.014 1.00 59.12 504 ALA A C 1
ATOM 3840 O O . ALA A 1 504 ? 26.346 82.660 47.659 1.00 59.12 504 ALA A O 1
ATOM 3841 N N . ALA A 1 505 ? 26.785 81.369 45.877 1.00 54.66 505 ALA A N 1
ATOM 3842 C CA . ALA A 1 505 ? 27.764 82.268 45.262 1.00 54.66 505 ALA A CA 1
ATOM 3843 C C . ALA A 1 505 ? 27.115 83.467 44.540 1.00 54.66 505 ALA A C 1
ATOM 3845 O O . ALA A 1 505 ? 27.665 84.566 44.592 1.00 54.66 505 ALA A O 1
ATOM 3846 N N . GLN A 1 506 ? 25.925 83.303 43.945 1.00 56.75 506 GLN A N 1
ATOM 3847 C CA . GLN A 1 506 ? 25.176 84.390 43.283 1.00 56.75 506 GLN A CA 1
ATOM 3848 C C . GLN A 1 506 ? 24.595 85.438 44.252 1.00 56.75 506 GLN A C 1
ATOM 3850 O O . GLN A 1 506 ? 24.317 86.563 43.845 1.00 56.75 506 GLN A O 1
ATOM 3855 N N . GLN A 1 507 ? 24.430 85.104 45.537 1.00 56.16 507 GLN A N 1
ATOM 3856 C CA . GLN A 1 507 ? 23.885 86.013 46.558 1.00 56.16 507 GLN A CA 1
ATOM 3857 C C . GLN A 1 507 ? 24.956 86.867 47.274 1.00 56.16 507 GLN A C 1
ATOM 3859 O O . GLN A 1 507 ? 24.622 87.679 48.140 1.00 56.16 507 GLN A O 1
ATOM 3864 N N . ARG A 1 508 ? 26.249 86.722 46.935 1.00 57.62 508 ARG A N 1
ATOM 3865 C CA . ARG A 1 508 ? 27.353 87.491 47.544 1.00 57.62 508 ARG A CA 1
ATOM 3866 C C . ARG A 1 508 ? 27.629 88.788 46.770 1.00 57.62 508 ARG A C 1
ATOM 3868 O O . ARG A 1 508 ? 27.671 88.794 45.545 1.00 57.62 508 ARG A O 1
ATOM 3875 N N . ARG A 1 509 ? 27.824 89.899 47.500 1.00 46.22 509 ARG A N 1
ATOM 3876 C CA . ARG A 1 509 ? 28.079 91.247 46.944 1.00 46.22 509 ARG A CA 1
ATOM 3877 C C . ARG A 1 509 ? 29.273 91.250 45.962 1.00 46.22 509 ARG A C 1
ATOM 3879 O O . ARG A 1 509 ? 30.298 90.630 46.266 1.00 46.22 509 ARG A O 1
ATOM 3886 N N . PRO A 1 510 ? 29.186 91.985 44.835 1.00 44.09 510 PRO A N 1
ATOM 3887 C CA . PRO A 1 510 ? 30.272 92.084 43.862 1.00 44.09 510 PRO A CA 1
ATOM 3888 C C . PRO A 1 510 ? 31.475 92.793 44.503 1.00 44.09 510 PRO A C 1
ATOM 3890 O O . PRO A 1 510 ? 31.354 93.923 44.968 1.00 44.09 510 PRO A O 1
ATOM 3893 N N . GLY A 1 511 ? 32.619 92.106 44.582 1.00 47.22 511 GLY A N 1
ATOM 3894 C CA . GLY A 1 511 ? 33.850 92.616 45.208 1.00 47.22 511 GLY A CA 1
ATOM 3895 C C . GLY A 1 511 ? 34.606 91.603 46.076 1.00 47.22 511 GLY A C 1
ATOM 3896 O O . GLY A 1 511 ? 35.765 91.833 46.401 1.00 47.22 511 GLY A O 1
ATOM 3897 N N . SER A 1 512 ? 33.999 90.457 46.407 1.00 48.09 512 SER A N 1
ATOM 3898 C CA . SER A 1 512 ? 34.719 89.305 46.973 1.00 48.09 512 SER A CA 1
ATOM 3899 C C . SER A 1 512 ? 34.954 88.256 45.887 1.00 48.09 512 SER A C 1
ATOM 3901 O O . SER A 1 512 ? 33.996 87.809 45.258 1.00 48.09 512 SER A O 1
ATOM 3903 N N . ALA A 1 513 ? 36.216 87.895 45.632 1.00 40.50 513 ALA A N 1
ATOM 3904 C CA . ALA A 1 513 ? 36.564 86.844 44.682 1.00 40.50 513 ALA A CA 1
ATOM 3905 C C . ALA A 1 513 ? 35.931 85.519 45.147 1.00 40.50 513 ALA A C 1
ATOM 3907 O O . ALA A 1 513 ? 36.241 85.059 46.252 1.00 40.50 513 ALA A O 1
ATOM 3908 N N . PRO A 1 514 ? 35.033 84.899 44.365 1.00 45.97 514 PRO A N 1
ATOM 3909 C CA . PRO A 1 514 ? 34.516 83.598 44.732 1.00 45.97 514 PRO A CA 1
ATOM 3910 C C . PRO A 1 514 ? 35.654 82.578 44.614 1.00 45.97 514 PRO A C 1
ATOM 3912 O O . PRO A 1 514 ? 36.182 82.348 43.527 1.00 45.97 514 PRO A O 1
ATOM 3915 N N . GLN A 1 515 ? 35.983 81.904 45.720 1.00 51.91 515 GLN A N 1
ATOM 3916 C CA . GLN A 1 515 ? 36.417 80.506 45.663 1.00 51.91 515 GLN A CA 1
ATOM 3917 C C . GLN A 1 515 ? 35.225 79.694 45.130 1.00 51.91 515 GLN A C 1
ATOM 3919 O O . GLN A 1 515 ? 34.499 79.050 45.883 1.00 51.91 515 GLN A O 1
ATOM 3924 N N . GLY A 1 516 ? 34.929 79.851 43.839 1.00 51.38 516 GLY A N 1
ATOM 3925 C CA . GLY A 1 516 ? 33.901 79.092 43.148 1.00 51.38 516 GLY A CA 1
ATOM 3926 C C . GLY A 1 516 ? 34.401 77.665 43.006 1.00 51.38 516 GLY A C 1
ATOM 3927 O O . GLY A 1 516 ? 35.382 77.430 42.308 1.00 51.38 516 GLY A O 1
ATOM 3928 N N . ILE A 1 517 ? 33.750 76.734 43.700 1.00 55.56 517 ILE A N 1
ATOM 3929 C CA . ILE A 1 517 ? 34.143 75.322 43.751 1.00 55.56 517 ILE A CA 1
ATOM 3930 C C . ILE A 1 517 ? 33.863 74.603 42.412 1.00 55.56 517 ILE A C 1
ATOM 3932 O O . ILE A 1 517 ? 34.459 73.565 42.149 1.00 55.56 517 ILE A O 1
ATOM 3936 N N . VAL A 1 518 ? 33.034 75.163 41.514 1.00 57.78 518 VAL A N 1
ATOM 3937 C CA . VAL A 1 518 ? 32.836 74.692 40.123 1.00 57.78 518 VAL A CA 1
ATOM 3938 C C . VAL A 1 518 ? 32.366 75.861 39.230 1.00 57.78 518 VAL A C 1
ATOM 3940 O O . VAL A 1 518 ? 31.679 76.761 39.711 1.00 57.78 518 VAL A O 1
ATOM 3943 N N . SER A 1 519 ? 32.714 75.863 37.934 1.00 61.25 519 SER A N 1
ATOM 3944 C CA . SER A 1 519 ? 32.145 76.781 36.928 1.00 61.25 519 SER A CA 1
ATOM 3945 C C . SER A 1 519 ? 30.677 76.445 36.605 1.00 61.25 519 SER A C 1
ATOM 3947 O O . SER A 1 519 ? 30.276 75.283 36.679 1.00 61.25 519 SER A O 1
ATOM 3949 N N . ASP A 1 520 ? 29.877 77.424 36.160 1.00 64.81 520 ASP A N 1
ATOM 3950 C CA . ASP A 1 520 ? 28.490 77.194 35.689 1.00 64.81 520 ASP A CA 1
ATOM 3951 C C . ASP A 1 520 ? 28.402 76.120 34.584 1.00 64.81 520 ASP A C 1
ATOM 3953 O O . ASP A 1 520 ? 27.391 75.434 34.425 1.00 64.81 520 ASP A O 1
ATOM 3957 N N . GLU A 1 521 ? 29.487 75.943 33.833 1.00 66.88 521 GLU A N 1
ATOM 3958 C CA . GLU A 1 521 ? 29.634 74.927 32.793 1.00 66.88 521 GLU A CA 1
ATOM 3959 C C . GLU A 1 521 ? 29.720 73.505 33.379 1.00 66.88 521 GLU A C 1
ATOM 3961 O O . GLU A 1 521 ? 29.069 72.592 32.877 1.00 66.88 521 GLU A O 1
ATOM 3966 N N . GLY A 1 522 ? 30.403 73.318 34.516 1.00 68.00 522 GLY A N 1
ATOM 3967 C CA . GLY A 1 522 ? 30.464 72.029 35.215 1.00 68.00 522 GLY A CA 1
ATOM 3968 C C . GLY A 1 522 ? 29.124 71.594 35.824 1.00 68.00 522 GLY A C 1
ATOM 3969 O O . GLY A 1 522 ? 28.806 70.405 35.817 1.00 68.00 522 GLY A O 1
ATOM 3970 N N . LEU A 1 523 ? 28.296 72.540 36.290 1.00 72.81 523 LEU A N 1
ATOM 3971 C CA . LEU A 1 523 ? 26.946 72.245 36.794 1.00 72.81 523 LEU A CA 1
ATOM 3972 C C . LEU A 1 523 ? 25.999 71.787 35.669 1.00 72.81 523 LEU A C 1
ATOM 3974 O O . LEU A 1 523 ? 25.222 70.850 35.869 1.00 72.81 523 LEU A O 1
ATOM 3978 N N . LYS A 1 524 ? 26.078 72.406 34.481 1.00 75.44 524 LYS A N 1
ATOM 3979 C CA . LYS A 1 524 ? 25.313 71.981 33.292 1.00 75.44 524 LYS A CA 1
ATOM 3980 C C . LYS A 1 524 ? 25.716 70.581 32.833 1.00 75.44 524 LYS A C 1
ATOM 3982 O O . LYS A 1 524 ? 24.854 69.749 32.558 1.00 75.44 524 LYS A O 1
ATOM 3987 N N . GLU A 1 525 ? 27.014 70.297 32.818 1.00 78.94 525 GLU A N 1
ATOM 3988 C CA . GLU A 1 525 ? 27.557 68.996 32.424 1.00 78.94 525 GLU A CA 1
ATOM 3989 C C . GLU A 1 525 ? 27.157 67.879 33.413 1.00 78.94 525 GLU A C 1
ATOM 3991 O O . GLU A 1 525 ? 26.712 66.812 32.984 1.00 78.94 525 GLU A O 1
ATOM 3996 N N . LEU A 1 526 ? 27.189 68.138 34.729 1.00 77.69 526 LEU A N 1
ATOM 3997 C CA . LEU A 1 526 ? 26.668 67.225 35.763 1.00 77.69 526 LEU A CA 1
ATOM 3998 C C . LEU A 1 526 ? 25.152 67.008 35.655 1.00 77.69 526 LEU A C 1
ATOM 4000 O O . LEU A 1 526 ? 24.688 65.877 35.805 1.00 77.69 526 LEU A O 1
ATOM 4004 N N . GLY A 1 527 ? 24.390 68.069 35.366 1.00 79.00 527 GLY A N 1
ATOM 4005 C CA . GLY A 1 527 ? 22.953 67.977 35.092 1.00 79.00 527 GLY A CA 1
ATOM 4006 C C . GLY A 1 527 ? 22.661 67.065 33.899 1.00 79.00 527 GLY A C 1
ATOM 4007 O O . GLY A 1 527 ? 21.844 66.153 34.010 1.00 79.00 527 GLY A O 1
ATOM 4008 N N . SER A 1 528 ? 23.419 67.219 32.806 1.00 81.56 528 SER A N 1
ATOM 4009 C CA . SER A 1 528 ? 23.298 66.363 31.617 1.00 81.56 528 SER A CA 1
ATOM 4010 C C . SER A 1 528 ? 23.604 64.886 31.912 1.00 81.56 528 SER A C 1
ATOM 4012 O O . SER A 1 528 ? 22.912 63.996 31.419 1.00 81.56 528 SER A O 1
ATOM 4014 N N . LEU A 1 529 ? 24.601 64.600 32.762 1.00 82.00 529 LEU A N 1
ATOM 4015 C CA . LEU A 1 529 ? 24.947 63.233 33.164 1.00 82.00 529 LEU A CA 1
ATOM 4016 C C . LEU A 1 529 ? 23.862 62.611 34.056 1.00 82.00 529 LEU A C 1
ATOM 4018 O O . LEU A 1 529 ? 23.542 61.433 33.884 1.00 82.00 529 LEU A O 1
ATOM 4022 N N . LYS A 1 530 ? 23.282 63.391 34.979 1.00 82.56 530 LYS A N 1
ATOM 4023 C CA . LYS A 1 530 ? 22.163 62.956 35.828 1.00 82.56 530 LYS A CA 1
ATOM 4024 C C . LYS A 1 530 ? 20.948 62.581 34.978 1.00 82.56 530 LYS A C 1
ATOM 4026 O O . LYS A 1 530 ? 20.422 61.481 35.130 1.00 82.56 530 LYS A O 1
ATOM 4031 N N . GLU A 1 531 ? 20.549 63.447 34.047 1.00 82.94 531 GLU A N 1
ATOM 4032 C CA . GLU A 1 531 ? 19.415 63.200 33.147 1.00 82.94 531 GLU A CA 1
ATOM 4033 C C . GLU A 1 531 ? 19.640 61.972 32.254 1.00 82.94 531 GLU A C 1
ATOM 4035 O O . GLU A 1 531 ? 18.762 61.114 32.145 1.00 82.94 531 GLU A O 1
ATOM 4040 N N . MET A 1 532 ? 20.833 61.830 31.666 1.00 80.88 532 MET A N 1
ATOM 4041 C CA . MET A 1 532 ? 21.184 60.668 30.838 1.00 80.88 532 MET A CA 1
ATOM 4042 C C . MET A 1 532 ? 21.122 59.348 31.618 1.00 80.88 532 MET A C 1
ATOM 4044 O O . MET A 1 532 ? 20.701 58.325 31.075 1.00 80.88 532 MET A O 1
ATOM 4048 N N . ARG A 1 533 ? 21.494 59.354 32.902 1.00 81.31 533 ARG A N 1
ATOM 4049 C CA . ARG A 1 533 ? 21.395 58.175 33.772 1.00 81.31 533 ARG A CA 1
ATOM 4050 C C . ARG A 1 533 ? 19.969 57.867 34.223 1.00 81.31 533 ARG A C 1
ATOM 4052 O O . ARG A 1 533 ? 19.601 56.697 34.280 1.00 81.31 533 ARG A O 1
ATOM 4059 N N . GLU A 1 534 ? 19.147 58.876 34.502 1.00 82.19 534 GLU A N 1
ATOM 4060 C CA . GLU A 1 534 ? 17.722 58.654 34.791 1.00 82.19 534 GLU A CA 1
ATOM 4061 C C . GLU A 1 534 ? 16.998 58.054 33.580 1.00 82.19 534 GLU A C 1
ATOM 4063 O O . GLU A 1 534 ? 16.197 57.127 33.719 1.00 82.19 534 GLU A O 1
ATOM 4068 N N . GLN A 1 535 ? 17.313 58.539 32.376 1.00 80.81 535 GLN A N 1
ATOM 4069 C CA . GLN A 1 535 ? 16.791 57.971 31.135 1.00 80.81 535 GLN A CA 1
ATOM 4070 C C . GLN A 1 535 ? 17.267 56.531 30.914 1.00 80.81 535 GLN A C 1
ATOM 4072 O O . GLN A 1 535 ? 16.489 55.704 30.437 1.00 80.81 535 GLN A O 1
ATOM 4077 N N . TYR A 1 536 ? 18.510 56.217 31.282 1.00 81.00 536 TYR A N 1
ATOM 4078 C CA . TYR A 1 536 ? 19.052 54.864 31.203 1.00 81.00 536 TYR A CA 1
ATOM 4079 C C . TYR A 1 536 ? 18.304 53.878 32.093 1.00 81.00 536 TYR A C 1
ATOM 4081 O O . TYR A 1 536 ? 17.786 52.895 31.580 1.00 81.00 536 TYR A O 1
ATOM 4089 N N . GLU A 1 537 ? 18.152 54.157 33.390 1.00 78.50 537 GLU A N 1
ATOM 4090 C CA . GLU A 1 537 ? 17.460 53.228 34.298 1.00 78.50 537 GLU A CA 1
ATOM 4091 C C . GLU A 1 537 ? 15.984 53.027 33.906 1.00 78.50 537 GLU A C 1
ATOM 4093 O O . GLU A 1 537 ? 15.458 51.913 33.985 1.00 78.50 537 GLU A O 1
ATOM 4098 N N . ARG A 1 538 ? 15.312 54.067 33.385 1.00 80.75 538 ARG A N 1
ATOM 4099 C CA . ARG A 1 538 ? 13.950 53.937 32.832 1.00 80.75 538 ARG A CA 1
ATOM 4100 C C . ARG A 1 538 ? 13.906 53.053 31.582 1.00 80.75 538 ARG A C 1
ATOM 4102 O O . ARG A 1 538 ? 13.012 52.222 31.449 1.00 80.75 538 ARG A O 1
ATOM 4109 N N . ARG A 1 539 ? 14.860 53.204 30.658 1.00 79.69 539 ARG A N 1
ATOM 4110 C CA . ARG A 1 539 ? 14.943 52.362 29.448 1.00 79.69 539 ARG A CA 1
ATOM 4111 C C . ARG A 1 539 ? 15.292 50.921 29.794 1.00 79.69 539 ARG A C 1
ATOM 4113 O O . ARG A 1 539 ? 14.684 50.008 29.246 1.00 79.69 539 ARG A O 1
ATOM 4120 N N . ARG A 1 540 ? 16.214 50.734 30.732 1.00 79.81 540 ARG A N 1
ATOM 4121 C CA . ARG A 1 540 ? 16.664 49.441 31.235 1.00 79.81 540 ARG A CA 1
ATOM 4122 C C . ARG A 1 540 ? 15.520 48.646 31.857 1.00 79.81 540 ARG A C 1
ATOM 4124 O O . ARG A 1 540 ? 15.262 47.513 31.457 1.00 79.81 540 ARG A O 1
ATOM 4131 N N . THR A 1 541 ? 14.780 49.260 32.779 1.00 81.12 541 THR A N 1
ATOM 4132 C CA . THR A 1 541 ? 13.600 48.644 33.412 1.00 81.12 541 THR A CA 1
ATOM 4133 C C . THR A 1 541 ? 12.497 48.336 32.398 1.00 81.12 541 THR A C 1
ATOM 4135 O O . THR A 1 541 ? 11.949 47.235 32.414 1.00 81.12 541 THR A O 1
ATOM 4138 N N . HIS A 1 542 ? 12.226 49.247 31.459 1.00 81.50 542 HIS A N 1
ATOM 4139 C CA . HIS A 1 542 ? 11.250 49.013 30.394 1.00 81.50 542 HIS A CA 1
ATOM 4140 C C . HIS A 1 542 ? 11.647 47.846 29.471 1.00 81.50 542 HIS A C 1
ATOM 4142 O O . HIS A 1 542 ? 10.818 46.988 29.183 1.00 81.50 542 HIS A O 1
ATOM 4148 N N . ARG A 1 543 ? 12.916 47.761 29.048 1.00 78.94 543 ARG A N 1
ATOM 4149 C CA . ARG A 1 543 ? 13.429 46.686 28.176 1.00 78.94 543 ARG A CA 1
ATOM 4150 C C . ARG A 1 543 ? 13.386 45.313 28.844 1.00 78.94 543 ARG A C 1
ATOM 4152 O O . ARG A 1 543 ? 12.980 44.348 28.203 1.00 78.94 543 ARG A O 1
ATOM 4159 N N . ILE A 1 544 ? 13.749 45.229 30.127 1.00 78.75 544 ILE A N 1
ATOM 4160 C CA . ILE A 1 544 ? 13.624 43.991 30.914 1.00 78.75 544 ILE A CA 1
ATOM 4161 C C . ILE A 1 544 ? 12.151 43.573 31.019 1.00 78.75 544 ILE A C 1
ATOM 4163 O O . ILE A 1 544 ? 11.844 42.390 30.869 1.00 78.75 544 ILE A O 1
ATOM 4167 N N . GLY A 1 545 ? 11.240 44.533 31.213 1.00 80.12 545 GLY A N 1
ATOM 4168 C CA . GLY A 1 545 ? 9.796 44.291 31.186 1.00 80.12 545 GLY A CA 1
ATOM 4169 C C . GLY A 1 545 ? 9.334 43.698 29.854 1.00 80.12 545 GLY A C 1
ATOM 4170 O O . GLY A 1 545 ? 8.766 42.612 29.840 1.00 80.12 545 GLY A O 1
ATOM 4171 N N . VAL A 1 546 ? 9.685 44.335 28.732 1.00 81.25 546 VAL A N 1
ATOM 4172 C CA . VAL A 1 546 ? 9.335 43.864 27.377 1.00 81.25 546 VAL A CA 1
ATOM 4173 C C . VAL A 1 546 ? 9.879 42.458 27.099 1.00 81.25 546 VAL A C 1
ATOM 4175 O O . VAL A 1 546 ? 9.156 41.618 26.568 1.00 81.25 546 VAL A O 1
ATOM 4178 N N . LEU A 1 547 ? 11.127 42.170 27.483 1.00 80.56 547 LEU A N 1
ATOM 4179 C CA . LEU A 1 547 ? 11.716 40.836 27.326 1.00 80.56 547 LEU A CA 1
ATOM 4180 C C . LEU A 1 547 ? 10.979 39.789 28.174 1.00 80.56 547 LEU A C 1
ATOM 4182 O O . LEU A 1 547 ? 10.703 38.690 27.698 1.00 80.56 547 LEU A O 1
ATOM 4186 N N . THR A 1 548 ? 10.642 40.131 29.417 1.00 83.69 548 THR A N 1
ATOM 4187 C CA . THR A 1 548 ? 9.944 39.228 30.342 1.00 83.69 548 THR A CA 1
ATOM 4188 C C . THR A 1 548 ? 8.517 38.948 29.879 1.00 83.69 548 THR A C 1
ATOM 4190 O O . THR A 1 548 ? 8.070 37.799 29.902 1.00 83.69 548 THR A O 1
ATOM 4193 N N . ASP A 1 549 ? 7.808 39.969 29.408 1.00 83.88 549 ASP A N 1
ATOM 4194 C CA . ASP A 1 549 ? 6.454 39.836 28.876 1.00 83.88 549 ASP A CA 1
ATOM 4195 C C . ASP A 1 549 ? 6.443 39.017 27.583 1.00 83.88 549 ASP A C 1
ATOM 4197 O O . ASP A 1 549 ? 5.571 38.166 27.406 1.00 83.88 549 ASP A O 1
ATOM 4201 N N . PHE A 1 550 ? 7.448 39.199 26.721 1.00 83.25 550 PHE A N 1
ATOM 4202 C CA . PHE A 1 550 ? 7.577 38.434 25.485 1.00 83.25 550 PHE A CA 1
ATOM 4203 C C . PHE A 1 550 ? 7.926 36.962 25.742 1.00 83.25 550 PHE A C 1
ATOM 4205 O O . PHE A 1 550 ? 7.220 36.073 25.269 1.00 83.25 550 PHE A O 1
ATOM 4212 N N . LEU A 1 551 ? 8.964 36.677 26.535 1.00 83.69 551 LEU A N 1
ATOM 4213 C CA . LEU A 1 551 ? 9.377 35.301 26.849 1.00 83.69 551 LEU A CA 1
ATOM 4214 C C . LEU A 1 551 ? 8.345 34.555 27.708 1.00 83.69 551 LEU A C 1
ATOM 4216 O O . LEU A 1 551 ? 8.312 33.329 27.699 1.00 83.69 551 LEU A O 1
ATOM 4220 N N . SER A 1 552 ? 7.484 35.275 28.433 1.00 86.06 552 SER A N 1
ATOM 4221 C CA . SER A 1 552 ? 6.343 34.698 29.150 1.00 86.06 552 SER A CA 1
ATOM 4222 C C . SER A 1 552 ? 5.021 34.791 28.374 1.00 86.06 552 SER A C 1
ATOM 4224 O O . SER A 1 552 ? 3.968 34.508 28.941 1.00 86.06 552 SER A O 1
ATOM 4226 N N . SER A 1 553 ? 5.019 35.178 27.098 1.00 86.50 553 SER A N 1
ATOM 4227 C CA . SER A 1 553 ? 3.817 35.153 26.251 1.00 86.50 553 SER A CA 1
ATOM 4228 C C . SER A 1 553 ? 3.503 33.730 25.775 1.00 86.50 553 SER A C 1
ATOM 4230 O O . SER A 1 553 ? 4.401 32.902 25.685 1.00 86.50 553 SER A O 1
ATOM 4232 N N . PHE A 1 554 ? 2.247 33.419 25.434 1.00 82.56 554 PHE A N 1
ATOM 4233 C CA . PHE A 1 554 ? 1.891 32.073 24.953 1.00 82.56 554 PHE A CA 1
ATOM 4234 C C . PHE A 1 554 ? 2.691 31.646 23.712 1.00 82.56 554 PHE A C 1
ATOM 4236 O O . PHE A 1 554 ? 3.037 30.476 23.594 1.00 82.56 554 PHE A O 1
ATOM 4243 N N . GLU A 1 555 ? 3.036 32.595 22.840 1.00 80.50 555 GLU A N 1
ATOM 4244 C CA . GLU A 1 555 ? 3.873 32.355 21.660 1.00 80.50 555 GLU A CA 1
ATOM 4245 C C . GLU A 1 555 ? 5.358 32.184 22.030 1.00 80.50 555 GLU A C 1
ATOM 4247 O O . GLU A 1 555 ? 6.055 31.357 21.449 1.00 80.50 555 GLU A O 1
ATOM 4252 N N . GLY A 1 556 ? 5.843 32.933 23.027 1.00 76.12 556 GLY A N 1
ATOM 4253 C CA . GLY A 1 556 ? 7.253 32.973 23.423 1.00 76.12 556 GLY A CA 1
ATOM 4254 C C . GLY A 1 556 ? 7.665 32.014 24.545 1.00 76.12 556 GLY A C 1
ATOM 4255 O O . GLY A 1 556 ? 8.854 31.925 24.838 1.00 76.12 556 GLY A O 1
ATOM 4256 N N . VAL A 1 557 ? 6.735 31.290 25.179 1.00 85.06 557 VAL A N 1
ATOM 4257 C CA . VAL A 1 557 ? 7.008 30.454 26.368 1.00 85.06 557 VAL A CA 1
ATOM 4258 C C . VAL A 1 557 ? 8.012 29.331 26.097 1.00 85.06 557 VAL A C 1
ATOM 4260 O O . VAL A 1 557 ? 8.889 29.107 26.927 1.00 85.06 557 VAL A O 1
ATOM 4263 N N . GLU A 1 558 ? 7.961 28.659 24.943 1.00 81.62 558 GLU A N 1
ATOM 4264 C CA . GLU A 1 558 ? 8.955 27.625 24.595 1.00 81.62 558 GLU A CA 1
ATOM 4265 C C . GLU A 1 558 ? 10.362 28.224 24.419 1.00 81.62 558 GLU A C 1
ATOM 4267 O O . GLU A 1 558 ? 11.352 27.666 24.902 1.00 81.62 558 GLU A O 1
ATOM 4272 N N . ALA A 1 559 ? 10.459 29.407 23.803 1.00 81.19 559 ALA A N 1
ATOM 4273 C CA . ALA A 1 559 ? 11.712 30.156 23.715 1.00 81.19 559 ALA A CA 1
ATOM 4274 C C . ALA A 1 559 ? 12.181 30.627 25.104 1.00 81.19 559 ALA A C 1
ATOM 4276 O O . ALA A 1 559 ? 13.372 30.567 25.408 1.00 81.19 559 ALA A O 1
ATOM 4277 N N . GLY A 1 560 ? 11.250 31.019 25.977 1.00 83.25 560 GLY A N 1
ATOM 4278 C CA . GLY A 1 560 ? 11.495 31.398 27.366 1.00 83.25 560 GLY A CA 1
ATOM 4279 C C . GLY A 1 560 ? 12.053 30.260 28.219 1.00 83.25 560 GLY A C 1
ATOM 4280 O O . GLY A 1 560 ? 13.004 30.477 28.969 1.00 83.25 560 GLY A O 1
ATOM 4281 N N . VAL A 1 561 ? 11.535 29.037 28.071 1.00 83.44 561 VAL A N 1
ATOM 4282 C CA . VAL A 1 561 ? 12.053 27.839 28.758 1.00 83.44 561 VAL A CA 1
ATOM 4283 C C . VAL A 1 561 ? 13.494 27.552 28.321 1.00 83.44 561 VAL A C 1
ATOM 4285 O O . VAL A 1 561 ? 14.367 27.352 29.166 1.00 83.44 561 VAL A O 1
ATOM 4288 N N . ARG A 1 562 ? 13.779 27.610 27.013 1.00 82.31 562 ARG A N 1
ATOM 4289 C CA . ARG A 1 562 ? 15.140 27.415 26.475 1.00 82.31 562 ARG A CA 1
ATOM 4290 C C . ARG A 1 562 ? 16.099 28.518 26.909 1.00 82.31 562 ARG A C 1
ATOM 4292 O O . ARG A 1 562 ? 17.251 28.234 27.230 1.00 82.31 562 ARG A O 1
ATOM 4299 N N . TYR A 1 563 ? 15.619 29.760 26.949 1.00 82.81 563 TYR A N 1
ATOM 4300 C CA . TYR A 1 563 ? 16.374 30.894 27.465 1.00 82.81 563 TYR A CA 1
ATOM 4301 C C . TYR A 1 563 ? 16.746 30.668 28.938 1.00 82.81 563 TYR A C 1
ATOM 4303 O O . TYR A 1 563 ? 17.921 30.740 29.283 1.00 82.81 563 TYR A O 1
ATOM 4311 N N . CYS A 1 564 ? 15.792 30.289 29.794 1.00 82.06 564 CYS A N 1
ATOM 4312 C CA . CYS A 1 564 ? 16.057 29.995 31.207 1.00 82.06 564 CYS A CA 1
ATOM 4313 C C . CYS A 1 564 ? 17.061 28.840 31.389 1.00 82.06 564 CYS A C 1
ATOM 4315 O O . CYS A 1 564 ? 17.981 28.953 32.200 1.00 82.06 564 CYS A O 1
ATOM 4317 N N . ALA A 1 565 ? 16.948 27.777 30.585 1.00 81.06 565 ALA A N 1
ATOM 4318 C CA . ALA A 1 565 ? 17.882 26.650 30.604 1.00 81.06 565 ALA A CA 1
ATOM 4319 C C . ALA A 1 565 ? 19.320 27.067 30.231 1.00 81.06 565 ALA A C 1
ATOM 4321 O O . ALA A 1 565 ? 20.273 26.690 30.911 1.00 81.06 565 ALA A O 1
ATOM 4322 N N . ALA A 1 566 ? 19.497 27.908 29.204 1.00 80.38 566 ALA A N 1
ATOM 4323 C CA . ALA A 1 566 ? 20.814 28.410 28.790 1.00 80.38 566 ALA A CA 1
ATOM 4324 C C . ALA A 1 566 ? 21.502 29.290 29.859 1.00 80.38 566 ALA A C 1
ATOM 4326 O O . ALA A 1 566 ? 22.735 29.409 29.893 1.00 80.38 566 ALA A O 1
ATOM 4327 N N . PHE A 1 567 ? 20.707 29.893 30.748 1.00 74.88 567 PHE A N 1
ATOM 4328 C CA . PHE A 1 567 ? 21.174 30.689 31.884 1.00 74.88 567 PHE A CA 1
ATOM 4329 C C . PHE A 1 567 ? 21.373 29.892 33.175 1.00 74.88 567 PHE A C 1
ATOM 4331 O O . PHE A 1 567 ? 21.820 30.473 34.162 1.00 74.88 567 PHE A O 1
ATOM 4338 N N . GLY A 1 568 ? 21.124 28.579 33.160 1.00 69.62 568 GLY A N 1
ATOM 4339 C CA . GLY A 1 568 ? 21.294 27.718 34.329 1.00 69.62 568 GLY A CA 1
ATOM 4340 C C . GLY A 1 568 ? 20.247 27.960 35.416 1.00 69.62 568 GLY A C 1
ATOM 4341 O O . GLY A 1 568 ? 20.546 27.766 36.592 1.00 69.62 568 GLY A O 1
ATOM 4342 N N . ALA A 1 569 ? 19.045 28.417 35.043 1.00 77.19 569 ALA A N 1
ATOM 4343 C CA . ALA A 1 569 ? 17.916 28.433 35.967 1.00 77.19 569 ALA A CA 1
ATOM 4344 C C . ALA A 1 569 ? 17.596 27.000 36.423 1.00 77.19 569 ALA A C 1
ATOM 4346 O O . ALA A 1 569 ? 17.759 26.055 35.650 1.00 77.19 569 ALA A O 1
ATOM 4347 N N . ASP A 1 570 ? 17.139 26.839 37.665 1.00 75.75 570 ASP A N 1
ATOM 4348 C CA . ASP A 1 570 ? 16.758 25.525 38.180 1.00 75.75 570 ASP A CA 1
ATOM 4349 C C . ASP A 1 570 ? 15.559 24.973 37.392 1.00 75.75 570 ASP A C 1
ATOM 4351 O O . ASP A 1 570 ? 14.450 25.501 37.469 1.00 75.75 570 ASP A O 1
ATOM 4355 N N . MET A 1 571 ? 15.804 23.921 36.607 1.00 78.06 571 MET A N 1
ATOM 4356 C CA . MET A 1 571 ? 14.799 23.240 35.785 1.00 78.06 571 MET A CA 1
ATOM 4357 C C . MET A 1 571 ? 14.096 22.104 36.545 1.00 78.06 571 MET A C 1
ATOM 4359 O O . MET A 1 571 ? 13.203 21.464 35.984 1.00 78.06 571 MET A O 1
ATOM 4363 N N . SER A 1 572 ? 14.453 21.848 37.811 1.00 78.31 572 SER A N 1
ATOM 4364 C CA . SER A 1 572 ? 13.830 20.814 38.648 1.00 78.31 572 SER A CA 1
ATOM 4365 C C . SER A 1 572 ? 12.289 20.881 38.713 1.00 78.31 572 SER A C 1
ATOM 4367 O O . SER A 1 572 ? 11.660 19.837 38.544 1.00 78.31 572 SER A O 1
ATOM 4369 N N . PRO A 1 573 ? 11.617 22.050 38.830 1.00 75.94 573 PRO A N 1
ATOM 4370 C CA . PRO A 1 573 ? 10.152 22.081 38.859 1.00 75.94 573 PRO A CA 1
ATOM 4371 C C . PRO A 1 573 ? 9.515 21.760 37.501 1.00 75.94 573 PRO A C 1
ATOM 4373 O O . PRO A 1 573 ? 8.428 21.194 37.462 1.00 75.94 573 PRO A O 1
ATOM 4376 N N . LEU A 1 574 ? 10.168 22.101 36.383 1.00 77.44 574 LEU A N 1
ATOM 4377 C CA . LEU A 1 574 ? 9.656 21.766 35.052 1.00 77.44 574 LEU A CA 1
ATOM 4378 C C . LEU A 1 574 ? 9.852 20.274 34.756 1.00 77.44 574 LEU A C 1
ATOM 4380 O O . LEU A 1 574 ? 8.953 19.645 34.214 1.00 77.44 574 LEU A O 1
ATOM 4384 N N . THR A 1 575 ? 10.993 19.708 35.154 1.00 77.19 575 THR A N 1
ATOM 4385 C CA . THR A 1 575 ? 11.282 18.273 34.993 1.00 77.19 575 THR A CA 1
ATOM 4386 C C . THR A 1 575 ? 10.388 17.398 35.869 1.00 77.19 575 THR A C 1
ATOM 4388 O O . THR A 1 575 ? 9.930 16.369 35.393 1.00 77.19 575 THR A O 1
ATOM 4391 N N . ALA A 1 576 ? 10.040 17.834 37.083 1.00 76.06 576 ALA A N 1
ATOM 4392 C CA . ALA A 1 576 ? 9.052 17.150 37.922 1.00 76.06 576 ALA A CA 1
ATOM 4393 C C . ALA A 1 576 ? 7.627 17.193 37.333 1.00 76.06 576 ALA A C 1
ATOM 4395 O O . ALA A 1 576 ? 6.871 16.232 37.445 1.00 76.06 576 ALA A O 1
ATOM 4396 N N . LEU A 1 577 ? 7.243 18.301 36.687 1.00 72.62 577 LEU A N 1
ATOM 4397 C CA . LEU A 1 577 ? 5.962 18.392 35.974 1.00 72.62 577 LEU A CA 1
ATOM 4398 C C . LEU A 1 577 ? 5.960 17.555 34.692 1.00 72.62 577 LEU A C 1
ATOM 4400 O O . LEU A 1 577 ? 4.938 16.972 34.349 1.00 72.62 577 LEU A O 1
ATOM 4404 N N . GLN A 1 578 ? 7.096 17.479 33.995 1.00 77.44 578 GLN A N 1
ATOM 4405 C CA . GLN A 1 578 ? 7.269 16.590 32.849 1.00 77.44 578 GLN A CA 1
ATOM 4406 C C . GLN A 1 578 ? 7.163 15.129 33.273 1.00 77.44 578 GLN A C 1
ATOM 4408 O O . GLN A 1 578 ? 6.378 14.410 32.672 1.00 77.44 578 GLN A O 1
ATOM 4413 N N . SER A 1 579 ? 7.852 14.718 34.340 1.00 73.00 579 SER A N 1
ATOM 4414 C CA . SER A 1 579 ? 7.766 13.346 34.841 1.00 73.00 579 SER A CA 1
ATOM 4415 C C . SER A 1 579 ? 6.353 13.003 35.312 1.00 73.00 579 SER A C 1
ATOM 4417 O O . SER A 1 579 ? 5.862 11.929 35.006 1.00 73.00 579 SER A O 1
ATOM 4419 N N . ALA A 1 580 ? 5.644 13.926 35.972 1.00 70.44 580 ALA A N 1
ATOM 4420 C CA . ALA A 1 580 ? 4.246 13.710 36.357 1.00 70.44 580 ALA A CA 1
ATOM 4421 C C . ALA A 1 580 ? 3.290 13.636 35.146 1.00 70.44 580 ALA A C 1
ATOM 4423 O O . ALA A 1 580 ? 2.315 12.886 35.163 1.00 70.44 580 ALA A O 1
ATOM 4424 N N . ALA A 1 581 ? 3.544 14.412 34.087 1.00 70.00 581 ALA A N 1
ATOM 4425 C CA . ALA A 1 581 ? 2.767 14.356 32.849 1.00 70.00 581 ALA A CA 1
ATOM 4426 C C . ALA A 1 581 ? 3.055 13.078 32.043 1.00 70.00 581 ALA A C 1
ATOM 4428 O O . ALA A 1 581 ? 2.137 12.519 31.446 1.00 70.00 581 ALA A O 1
ATOM 4429 N N . GLU A 1 582 ? 4.303 12.609 32.054 1.00 70.62 582 GLU A N 1
ATOM 4430 C CA . GLU A 1 582 ? 4.716 11.312 31.512 1.00 70.62 582 GLU A CA 1
ATOM 4431 C C . GLU A 1 582 ? 4.063 10.170 32.302 1.00 70.62 582 GLU A C 1
ATOM 4433 O O . GLU A 1 582 ? 3.428 9.320 31.695 1.00 70.62 582 GLU A O 1
ATOM 4438 N N . GLU A 1 583 ? 4.059 10.216 33.637 1.00 68.81 583 GLU A N 1
ATOM 4439 C CA . GLU A 1 583 ? 3.353 9.241 34.483 1.00 68.81 583 GLU A CA 1
ATOM 4440 C C . GLU A 1 583 ? 1.839 9.204 34.203 1.00 68.81 583 GLU A C 1
ATOM 4442 O O . GLU A 1 583 ? 1.245 8.132 34.119 1.00 68.81 583 GLU A O 1
ATOM 4447 N N . LEU A 1 584 ? 1.189 10.359 34.016 1.00 65.44 584 LEU A N 1
ATOM 4448 C CA . LEU A 1 584 ? -0.227 10.416 33.628 1.00 65.44 584 LEU A CA 1
ATOM 4449 C C . LEU A 1 584 ? -0.464 9.876 32.212 1.00 65.44 584 LEU A C 1
ATOM 4451 O O . LEU A 1 584 ? -1.481 9.224 31.971 1.00 65.44 584 LEU A O 1
ATOM 4455 N N . HIS A 1 585 ? 0.463 10.123 31.285 1.00 63.56 585 HIS A N 1
ATOM 4456 C CA . HIS A 1 585 ? 0.411 9.545 29.947 1.00 63.56 585 HIS A CA 1
ATOM 4457 C C . HIS A 1 585 ? 0.583 8.019 29.990 1.00 63.56 585 HIS A C 1
ATOM 4459 O O . HIS A 1 585 ? -0.156 7.299 29.316 1.00 63.56 585 HIS A O 1
ATOM 4465 N N . ASP A 1 586 ? 1.465 7.523 30.852 1.00 60.16 586 ASP A N 1
ATOM 4466 C CA . ASP A 1 586 ? 1.692 6.098 31.080 1.00 60.16 586 ASP A CA 1
ATOM 4467 C C . ASP A 1 586 ? 0.490 5.425 31.758 1.00 60.16 586 ASP A C 1
ATOM 4469 O O . ASP A 1 586 ? 0.162 4.289 31.431 1.00 60.16 586 ASP A O 1
ATOM 4473 N N . ILE A 1 587 ? -0.249 6.127 32.627 1.00 61.81 587 ILE A N 1
ATOM 4474 C CA . ILE A 1 587 ? -1.526 5.635 33.181 1.00 61.81 587 ILE A CA 1
ATOM 4475 C C . ILE A 1 587 ? -2.596 5.505 32.084 1.00 61.81 587 ILE A C 1
ATOM 4477 O O . ILE A 1 587 ? -3.437 4.609 32.145 1.00 61.81 587 ILE A O 1
ATOM 4481 N N . THR A 1 588 ? -2.572 6.373 31.065 1.00 54.28 588 THR A N 1
ATOM 4482 C CA . THR A 1 588 ? -3.443 6.236 29.882 1.00 54.28 588 THR A CA 1
ATOM 4483 C C . THR A 1 588 ? -2.948 5.197 28.874 1.00 54.28 588 THR A C 1
ATOM 4485 O O . THR A 1 588 ? -3.670 4.877 27.928 1.00 54.28 588 THR A O 1
ATOM 4488 N N . ALA A 1 589 ? -1.748 4.641 29.060 1.00 56.41 589 ALA A N 1
ATOM 4489 C CA . ALA A 1 589 ? -1.264 3.545 28.242 1.00 56.41 589 ALA A CA 1
ATOM 4490 C C . ALA A 1 589 ? -1.994 2.249 28.632 1.00 56.41 589 ALA A C 1
ATOM 4492 O O . ALA A 1 589 ? -1.982 1.806 29.778 1.00 56.41 589 ALA A O 1
ATOM 4493 N N . THR A 1 590 ? -2.650 1.632 27.650 1.00 57.53 590 THR A N 1
ATOM 4494 C CA . THR A 1 590 ? -3.323 0.332 27.782 1.00 57.53 590 THR A CA 1
ATOM 4495 C C . THR A 1 590 ? -2.419 -0.711 28.429 1.00 57.53 590 THR A C 1
ATOM 4497 O O . THR A 1 590 ? -1.269 -0.889 28.017 1.00 57.53 590 THR A O 1
ATOM 4500 N N . SER A 1 591 ? -2.952 -1.434 29.415 1.00 58.34 591 SER A N 1
ATOM 4501 C CA . SER A 1 591 ? -2.165 -2.389 30.185 1.00 58.34 591 SER A CA 1
ATOM 4502 C C . SER A 1 591 ? -1.678 -3.555 29.305 1.00 58.34 591 SER A C 1
ATOM 4504 O O . SER A 1 591 ? -2.427 -4.148 28.526 1.00 58.34 591 SER A O 1
ATOM 4506 N N . ARG A 1 592 ? -0.399 -3.934 29.445 1.00 56.81 592 ARG A N 1
ATOM 4507 C CA . ARG A 1 592 ? 0.219 -5.089 28.748 1.00 56.81 592 ARG A CA 1
ATOM 4508 C C . ARG A 1 592 ? -0.560 -6.392 28.981 1.00 56.81 592 ARG A C 1
ATOM 4510 O O . ARG A 1 592 ? -0.570 -7.263 28.115 1.00 56.81 592 ARG A O 1
ATOM 4517 N N . ALA A 1 593 ? -1.222 -6.510 30.134 1.00 58.69 593 ALA A N 1
ATOM 4518 C CA . ALA A 1 593 ? -2.048 -7.656 30.503 1.00 58.69 593 ALA A CA 1
ATOM 4519 C C . ALA A 1 593 ? -3.307 -7.788 29.626 1.00 58.69 593 ALA A C 1
ATOM 4521 O O . ALA A 1 593 ? -3.661 -8.901 29.243 1.00 58.69 593 ALA A O 1
ATOM 4522 N N . GLU A 1 594 ? -3.941 -6.674 29.247 1.00 65.12 594 GLU A N 1
ATOM 4523 C CA . GLU A 1 594 ? -5.102 -6.677 28.346 1.00 65.12 594 GLU A CA 1
ATOM 4524 C C . GLU A 1 594 ? -4.713 -7.082 26.919 1.00 65.12 594 GLU A C 1
ATOM 4526 O O . GLU A 1 594 ? -5.410 -7.866 26.280 1.00 65.12 594 GLU A O 1
ATOM 4531 N N . VAL A 1 595 ? -3.555 -6.624 26.434 1.00 64.25 595 VAL A N 1
ATOM 4532 C CA . VAL A 1 595 ? -3.039 -6.997 25.104 1.00 64.25 595 VAL A CA 1
ATOM 4533 C C . VAL A 1 595 ? -2.624 -8.473 25.061 1.00 64.25 595 VAL A C 1
ATOM 4535 O O . VAL A 1 595 ? -2.899 -9.168 24.083 1.00 64.25 595 VAL A O 1
ATOM 4538 N N . ALA A 1 596 ? -2.026 -8.984 26.143 1.00 64.00 596 ALA A N 1
ATOM 4539 C CA . ALA A 1 596 ? -1.668 -10.396 26.274 1.00 64.00 596 ALA A CA 1
ATOM 4540 C C . ALA A 1 596 ? -2.895 -11.327 26.310 1.00 64.00 596 ALA A C 1
ATOM 4542 O O . ALA A 1 596 ? -2.811 -12.456 25.830 1.00 64.00 596 ALA A O 1
ATOM 4543 N N . ALA A 1 597 ? -4.047 -10.859 26.805 1.00 68.38 597 ALA A N 1
ATOM 4544 C CA . ALA A 1 597 ? -5.284 -11.643 26.827 1.00 68.38 597 ALA A CA 1
ATOM 4545 C C . ALA A 1 597 ? -5.815 -11.987 25.418 1.00 68.38 597 ALA A C 1
ATOM 4547 O O . ALA A 1 597 ? -6.491 -13.003 25.248 1.00 68.38 597 ALA A O 1
ATOM 4548 N N . ILE A 1 598 ? -5.475 -11.190 24.394 1.00 73.00 598 ILE A N 1
ATOM 4549 C CA . ILE A 1 598 ? -5.815 -11.474 22.986 1.00 73.00 598 ILE A CA 1
ATOM 4550 C C . ILE A 1 598 ? -4.985 -12.654 22.442 1.00 73.00 598 ILE A C 1
ATOM 4552 O O . ILE A 1 598 ? -5.444 -13.380 21.562 1.00 73.00 598 ILE A O 1
ATOM 4556 N N . ALA A 1 599 ? -3.786 -12.877 22.984 1.00 68.19 599 ALA A N 1
ATOM 4557 C CA . ALA A 1 599 ? -2.872 -13.945 22.580 1.00 68.19 599 ALA A CA 1
ATOM 4558 C C . ALA A 1 599 ? -3.036 -15.245 23.399 1.00 68.19 599 ALA A C 1
ATOM 4560 O O . ALA A 1 599 ? -2.183 -16.127 23.325 1.00 68.19 599 ALA A O 1
ATOM 4561 N N . ASP A 1 600 ? -4.114 -15.388 24.180 1.00 76.50 600 ASP A N 1
ATOM 4562 C CA . ASP A 1 600 ? -4.395 -16.617 24.931 1.00 76.50 600 ASP A CA 1
ATOM 4563 C C . ASP A 1 600 ? -4.561 -17.820 23.979 1.00 76.50 600 ASP A C 1
ATOM 4565 O O . ASP A 1 600 ? -5.374 -17.787 23.050 1.00 76.50 600 ASP A O 1
ATOM 4569 N N . GLY A 1 601 ? -3.827 -18.911 24.222 1.00 72.00 601 GLY A N 1
ATOM 4570 C CA . GLY A 1 601 ? -3.816 -20.101 23.361 1.00 72.00 601 GLY A CA 1
ATOM 4571 C C . GLY A 1 601 ? -5.208 -20.707 23.142 1.00 72.00 601 GLY A C 1
ATOM 4572 O O . GLY A 1 601 ? -5.523 -21.152 22.040 1.00 72.00 601 GLY A O 1
ATOM 4573 N N . SER A 1 602 ? -6.092 -20.626 24.146 1.00 78.38 602 SER A N 1
ATOM 4574 C CA . SER A 1 602 ? -7.479 -21.100 24.022 1.00 78.38 602 SER A CA 1
ATOM 4575 C C . SER A 1 602 ? -8.316 -20.272 23.037 1.00 78.38 602 SER A C 1
ATOM 4577 O O . SER A 1 602 ? -9.192 -20.802 22.352 1.00 78.38 602 SER A O 1
ATOM 4579 N N . LEU A 1 603 ? -8.057 -18.963 22.948 1.00 83.50 603 LEU A N 1
ATOM 4580 C CA . LEU A 1 603 ? -8.707 -18.061 21.999 1.00 83.50 603 LEU A CA 1
ATOM 4581 C C . LEU A 1 603 ? -8.142 -18.267 20.588 1.00 83.50 603 LEU A C 1
ATOM 4583 O O . LEU A 1 603 ? -8.890 -18.218 19.616 1.00 83.50 603 LEU A O 1
ATOM 4587 N N . CYS A 1 604 ? -6.849 -18.564 20.480 1.00 82.94 604 CYS A N 1
ATOM 4588 C CA . CYS A 1 604 ? -6.156 -18.806 19.216 1.00 82.94 604 CYS A CA 1
ATOM 4589 C C . CYS A 1 604 ? -6.750 -19.986 18.433 1.00 82.94 604 CYS A C 1
ATOM 4591 O O . CYS A 1 604 ? -7.029 -19.850 17.240 1.00 82.94 604 CYS A O 1
ATOM 4593 N N . GLU A 1 605 ? -7.037 -21.104 19.105 1.00 84.94 605 GLU A N 1
ATOM 4594 C CA . GLU A 1 605 ? -7.734 -22.253 18.504 1.00 84.94 605 GLU A CA 1
ATOM 4595 C C . GLU A 1 605 ? -9.110 -21.862 17.947 1.00 84.94 605 GLU A C 1
ATOM 4597 O O . GLU A 1 605 ? -9.498 -22.263 16.848 1.00 84.94 605 GLU A O 1
ATOM 4602 N N . GLN A 1 606 ? -9.839 -21.014 18.673 1.00 87.38 606 GLN A N 1
ATOM 4603 C CA . GLN A 1 606 ? -11.164 -20.550 18.264 1.00 87.38 606 GLN A CA 1
ATOM 4604 C C . GLN A 1 606 ? -11.101 -19.578 17.095 1.00 87.38 606 GLN A C 1
ATOM 4606 O O . GLN A 1 606 ? -11.983 -19.606 16.238 1.00 87.38 606 GLN A O 1
ATOM 4611 N N . ILE A 1 607 ? -10.070 -18.731 17.036 1.00 91.00 607 ILE A N 1
ATOM 4612 C CA . ILE A 1 607 ? -9.831 -17.854 15.889 1.00 91.00 607 ILE A CA 1
ATOM 4613 C C . ILE A 1 607 ? -9.578 -18.711 14.647 1.00 91.00 607 ILE A C 1
ATOM 4615 O O . ILE A 1 607 ? -10.198 -18.473 13.612 1.00 91.00 607 ILE A O 1
ATOM 4619 N N . ILE A 1 608 ? -8.730 -19.742 14.747 1.00 90.06 608 ILE A N 1
ATOM 4620 C CA . ILE A 1 608 ? -8.462 -20.666 13.636 1.00 90.06 608 ILE A CA 1
ATOM 4621 C C . ILE A 1 608 ? -9.751 -21.381 13.215 1.00 90.06 608 ILE A C 1
ATOM 4623 O O . ILE A 1 608 ? -10.070 -21.386 12.027 1.00 90.06 608 ILE A O 1
ATOM 4627 N N . SER A 1 609 ? -10.537 -21.905 14.162 1.00 88.62 609 SER A N 1
ATOM 4628 C CA . SER A 1 609 ? -11.841 -22.516 13.866 1.00 88.62 609 SER A CA 1
ATOM 4629 C C . SER A 1 609 ? -12.783 -21.540 13.154 1.00 88.62 609 SER A C 1
ATOM 4631 O O . SER A 1 609 ? -13.396 -21.901 12.153 1.00 88.62 609 SER A O 1
ATOM 4633 N N . ALA A 1 610 ? -12.856 -20.284 13.604 1.00 90.75 610 ALA A N 1
ATOM 4634 C CA . ALA A 1 610 ? -13.679 -19.257 12.970 1.00 90.75 610 ALA A CA 1
ATOM 4635 C C . ALA A 1 610 ? -13.193 -18.903 11.551 1.00 90.75 610 ALA A C 1
ATOM 4637 O O . ALA A 1 610 ? -14.010 -18.627 10.671 1.00 90.75 610 ALA A O 1
ATOM 4638 N N . ILE A 1 611 ? -11.880 -18.938 11.289 1.00 92.69 611 ILE A N 1
ATOM 4639 C CA . ILE A 1 611 ? -11.332 -18.784 9.932 1.00 92.69 611 ILE A CA 1
ATOM 4640 C C . ILE A 1 611 ? -11.715 -19.982 9.060 1.00 92.69 611 ILE A C 1
ATOM 4642 O O . ILE A 1 611 ? -12.078 -19.785 7.901 1.00 92.69 611 ILE A O 1
ATOM 4646 N N . VAL A 1 612 ? -11.652 -21.207 9.588 1.00 91.62 612 VAL A N 1
ATOM 4647 C CA . VAL A 1 612 ? -12.045 -22.423 8.858 1.00 91.62 612 VAL A CA 1
ATOM 4648 C C . VAL A 1 612 ? -13.527 -22.381 8.483 1.00 91.62 612 VAL A C 1
ATOM 4650 O O . VAL A 1 612 ? -13.861 -22.674 7.334 1.00 91.62 612 VAL A O 1
ATOM 4653 N N . ASP A 1 613 ? -14.391 -21.948 9.402 1.00 89.31 613 ASP A N 1
ATOM 4654 C CA . ASP A 1 613 ? -15.827 -21.789 9.156 1.00 89.31 613 ASP A CA 1
ATOM 4655 C C . ASP A 1 613 ? -16.107 -20.707 8.100 1.00 89.31 613 ASP A C 1
ATOM 4657 O O . ASP A 1 613 ? -16.927 -20.905 7.202 1.00 89.31 613 ASP A O 1
ATOM 4661 N N . ALA A 1 614 ? -15.392 -19.578 8.159 1.00 89.75 614 ALA A N 1
ATOM 4662 C CA . ALA A 1 614 ? -15.530 -18.494 7.186 1.00 89.75 614 ALA A CA 1
ATOM 4663 C C . ALA A 1 614 ? -14.941 -18.844 5.803 1.00 89.75 614 ALA A C 1
ATOM 4665 O O . ALA A 1 614 ? -15.448 -18.390 4.773 1.00 89.75 614 ALA A O 1
ATOM 4666 N N . HIS A 1 615 ? -13.875 -19.651 5.760 1.00 92.25 615 HIS A N 1
ATOM 4667 C CA . HIS A 1 615 ? -13.121 -19.986 4.547 1.00 92.25 615 HIS A CA 1
ATOM 4668 C C . HIS A 1 615 ? -12.825 -21.492 4.435 1.00 92.25 615 HIS A C 1
ATOM 4670 O O . HIS A 1 615 ? -11.660 -21.900 4.375 1.00 92.25 615 HIS A O 1
ATOM 4676 N N . PRO A 1 616 ? -13.844 -22.355 4.266 1.00 91.31 616 PRO A N 1
ATOM 4677 C CA . PRO A 1 616 ? -13.647 -23.809 4.211 1.00 91.31 616 PRO A CA 1
ATOM 4678 C C . PRO A 1 616 ? -12.781 -24.256 3.020 1.00 91.31 616 PRO A C 1
ATOM 4680 O O . PRO A 1 616 ? -12.150 -25.315 3.039 1.00 91.31 616 PRO A O 1
ATOM 4683 N N . SER A 1 617 ? -12.717 -23.436 1.966 1.00 93.50 617 SER A N 1
ATOM 4684 C CA . SER A 1 617 ? -11.853 -23.678 0.805 1.00 93.50 617 SER A CA 1
ATOM 4685 C C . SER A 1 617 ? -10.355 -23.589 1.128 1.00 93.50 617 SER A C 1
ATOM 4687 O O . SER A 1 617 ? -9.560 -24.226 0.441 1.00 93.50 617 SER A O 1
ATOM 4689 N N . TRP A 1 618 ? -9.953 -22.857 2.173 1.00 93.50 618 TRP A N 1
ATOM 4690 C CA . TRP A 1 618 ? -8.542 -22.653 2.524 1.00 93.50 618 TRP A CA 1
ATOM 4691 C C . TRP A 1 618 ? -7.897 -23.902 3.115 1.00 93.50 618 TRP A C 1
ATOM 4693 O O . TRP A 1 618 ? -6.728 -24.166 2.845 1.00 93.50 618 TRP A O 1
ATOM 4703 N N . VAL A 1 619 ? -8.669 -24.718 3.835 1.00 90.31 619 VAL A N 1
ATOM 4704 C CA . VAL A 1 619 ? -8.212 -26.029 4.321 1.00 90.31 619 VAL A CA 1
ATOM 4705 C C . VAL A 1 619 ? -8.061 -27.010 3.157 1.00 90.31 619 VAL A C 1
ATOM 4707 O O . VAL A 1 619 ? -7.082 -27.750 3.084 1.00 90.31 619 VAL A O 1
ATOM 4710 N N . ARG A 1 620 ? -9.000 -26.998 2.199 1.00 88.50 620 ARG A N 1
ATOM 4711 C CA . ARG A 1 620 ? -8.935 -27.864 1.005 1.00 88.50 620 ARG A CA 1
ATOM 4712 C C . ARG A 1 620 ? -7.751 -27.513 0.105 1.00 88.50 620 ARG A C 1
ATOM 4714 O O . ARG A 1 620 ? -7.107 -28.412 -0.419 1.00 88.50 620 ARG A O 1
ATOM 4721 N N . ALA A 1 621 ? -7.464 -26.221 -0.044 1.00 85.88 621 ALA A N 1
ATOM 4722 C CA . ALA A 1 621 ? -6.348 -25.704 -0.833 1.00 85.88 621 ALA A CA 1
ATOM 4723 C C . ALA A 1 621 ? -5.008 -25.672 -0.068 1.00 85.88 621 ALA A C 1
ATOM 4725 O O . ALA A 1 621 ? -4.033 -25.143 -0.592 1.00 85.88 621 ALA A O 1
ATOM 4726 N N . ASN A 1 622 ? -4.954 -26.205 1.161 1.00 86.31 622 ASN A N 1
ATOM 4727 C CA . ASN A 1 622 ? -3.762 -26.239 2.019 1.00 86.31 622 ASN A CA 1
ATOM 4728 C C . ASN A 1 622 ? -3.125 -24.857 2.302 1.00 86.31 622 ASN A C 1
ATOM 4730 O O . ASN A 1 622 ? -1.923 -24.739 2.554 1.00 86.31 622 ASN A O 1
ATOM 4734 N N . VAL A 1 623 ? -3.941 -23.798 2.276 1.00 87.62 623 VAL A N 1
ATOM 4735 C CA . VAL A 1 623 ? -3.553 -22.456 2.740 1.00 87.62 623 VAL A CA 1
ATOM 4736 C C . VAL A 1 623 ? -3.387 -22.487 4.259 1.00 87.62 623 VAL A C 1
ATOM 4738 O O . VAL A 1 623 ? -2.387 -22.002 4.780 1.00 87.62 623 VAL A O 1
ATOM 4741 N N . LEU A 1 624 ? -4.335 -23.131 4.947 1.00 86.88 624 LEU A N 1
ATOM 4742 C CA . LEU A 1 624 ? -4.216 -23.521 6.348 1.00 86.88 624 LEU A CA 1
ATOM 4743 C C . LEU A 1 624 ? -3.840 -25.000 6.414 1.00 86.88 624 LEU A C 1
ATOM 4745 O O . LEU A 1 624 ? -4.574 -25.855 5.913 1.00 86.88 624 LEU A O 1
ATOM 4749 N N . GLU A 1 625 ? -2.692 -25.299 7.016 1.00 82.50 625 GLU A N 1
ATOM 4750 C CA . GLU A 1 625 ? -2.229 -26.676 7.165 1.00 82.50 625 GLU A CA 1
ATOM 4751 C C . GLU A 1 625 ? -3.098 -27.440 8.163 1.00 82.50 625 GLU A C 1
ATOM 4753 O O . GLU A 1 625 ? -3.499 -26.911 9.199 1.00 82.50 625 GLU A O 1
ATOM 4758 N N . ARG A 1 626 ? -3.332 -28.730 7.903 1.00 79.44 626 ARG A N 1
ATOM 4759 C CA . ARG A 1 626 ? -4.082 -29.590 8.836 1.00 79.44 626 ARG A CA 1
ATOM 4760 C C . ARG A 1 626 ? -3.412 -29.709 10.209 1.00 79.44 626 ARG A C 1
ATOM 4762 O O . ARG A 1 626 ? -4.107 -29.945 11.187 1.00 79.44 626 ARG A O 1
ATOM 4769 N N . SER A 1 627 ? -2.090 -29.544 10.284 1.00 76.31 627 SER A N 1
ATOM 4770 C CA . SER A 1 627 ? -1.336 -29.457 11.544 1.00 76.31 627 SER A CA 1
ATOM 4771 C C . SER A 1 627 ? -1.807 -28.278 12.397 1.00 76.31 627 SER A C 1
ATOM 4773 O O . SER A 1 627 ? -2.103 -28.468 13.568 1.00 76.31 627 SER A O 1
ATOM 4775 N N . VAL A 1 628 ? -1.957 -27.100 11.786 1.00 79.88 628 VAL A N 1
ATOM 4776 C CA . VAL A 1 628 ? -2.423 -25.857 12.427 1.00 79.88 628 VAL A CA 1
ATOM 4777 C C . VAL A 1 628 ? -3.905 -25.942 12.813 1.00 79.88 628 VAL A C 1
ATOM 4779 O O . VAL A 1 628 ? -4.316 -25.353 13.802 1.00 79.88 628 VAL A O 1
ATOM 4782 N N . VAL A 1 629 ? -4.715 -26.684 12.052 1.00 80.56 629 VAL A N 1
ATOM 4783 C CA . VAL A 1 629 ? -6.150 -26.865 12.344 1.00 80.56 629 VAL A CA 1
ATOM 4784 C C . VAL A 1 629 ? -6.396 -27.868 13.479 1.00 80.56 629 VAL A C 1
ATOM 4786 O O . VAL A 1 629 ? -7.331 -27.694 14.251 1.00 80.56 629 VAL A O 1
ATOM 4789 N N . ASN A 1 630 ? -5.585 -28.925 13.574 1.00 78.88 630 ASN A N 1
ATOM 4790 C CA . ASN A 1 630 ? -5.842 -30.046 14.485 1.00 78.88 630 ASN A CA 1
ATOM 4791 C C . ASN A 1 630 ? -5.052 -29.985 15.803 1.00 78.88 630 ASN A C 1
ATOM 4793 O O . ASN A 1 630 ? -5.258 -30.848 16.655 1.00 78.88 630 ASN A O 1
ATOM 4797 N N . GLN A 1 631 ? -4.117 -29.046 15.959 1.00 77.25 631 GLN A N 1
ATOM 4798 C CA . GLN A 1 631 ? -3.268 -28.930 17.148 1.00 77.25 631 GLN A CA 1
ATOM 4799 C C . GLN A 1 631 ? -3.364 -27.528 17.763 1.00 77.25 631 GLN A C 1
ATOM 4801 O O . GLN A 1 631 ? -3.557 -26.568 17.017 1.00 77.25 631 GLN A O 1
ATOM 4806 N N . PRO A 1 632 ? -3.186 -27.394 19.092 1.00 74.62 632 PRO A N 1
ATOM 4807 C CA . PRO A 1 632 ? -2.998 -26.096 19.734 1.00 74.62 632 PRO A CA 1
ATOM 4808 C C . PRO A 1 632 ? -1.802 -25.385 19.104 1.00 74.62 632 PRO A C 1
ATOM 4810 O O . PRO A 1 632 ? -0.679 -25.894 19.129 1.00 74.62 632 PRO A O 1
ATOM 4813 N N . VAL A 1 633 ? -2.042 -24.207 18.534 1.00 74.56 633 VAL A N 1
ATOM 4814 C CA . VAL A 1 633 ? -0.999 -23.382 17.920 1.00 74.56 633 VAL A CA 1
ATOM 4815 C C . VAL A 1 633 ? -0.656 -22.256 18.877 1.00 74.56 633 VAL A C 1
ATOM 4817 O O . VAL A 1 633 ? -1.489 -21.398 19.163 1.00 74.56 633 VAL A O 1
ATOM 4820 N N . ASP A 1 634 ? 0.590 -22.246 19.336 1.00 81.38 634 ASP A N 1
ATOM 4821 C CA . ASP A 1 634 ? 1.160 -21.081 19.999 1.00 81.38 634 ASP A CA 1
ATOM 4822 C C . ASP A 1 634 ? 1.344 -19.959 18.964 1.00 81.38 634 ASP A C 1
ATOM 4824 O O . ASP A 1 634 ? 1.975 -20.167 17.921 1.00 81.38 634 ASP A O 1
ATOM 4828 N N . MET A 1 635 ? 0.793 -18.772 19.231 1.00 82.19 635 MET A N 1
ATOM 4829 C CA . MET A 1 635 ? 0.916 -17.610 18.343 1.00 82.19 635 MET A CA 1
ATOM 4830 C C . MET A 1 635 ? 2.353 -17.109 18.220 1.00 82.19 635 MET A C 1
ATOM 4832 O O . MET A 1 635 ? 2.657 -16.421 17.256 1.00 82.19 635 MET A O 1
ATOM 4836 N N . GLN A 1 636 ? 3.242 -17.486 19.141 1.00 78.75 636 GLN A N 1
ATOM 4837 C CA . GLN A 1 636 ? 4.673 -17.189 19.046 1.00 78.75 636 GLN A CA 1
ATOM 4838 C C . GLN A 1 636 ? 5.421 -18.162 18.121 1.00 78.75 636 GLN A C 1
ATOM 4840 O O . GLN A 1 636 ? 6.580 -17.936 17.767 1.00 78.75 636 GLN A O 1
ATOM 4845 N N . SER A 1 637 ? 4.782 -19.270 17.733 1.00 83.12 637 SER A N 1
ATOM 4846 C CA . SER A 1 637 ? 5.413 -20.293 16.908 1.00 83.12 637 SER A CA 1
ATOM 4847 C C . SER A 1 637 ? 5.575 -19.844 15.453 1.00 83.12 637 SER A C 1
ATOM 4849 O O . SER A 1 637 ? 4.733 -19.158 14.871 1.00 83.12 637 SER A O 1
ATOM 4851 N N . GLN A 1 638 ? 6.617 -20.354 14.793 1.00 82.50 638 GLN A N 1
ATOM 4852 C CA . GLN A 1 638 ? 6.804 -20.161 13.351 1.00 82.50 638 GLN A CA 1
ATOM 4853 C C . GLN A 1 638 ? 5.645 -20.735 12.517 1.00 82.50 638 GLN A C 1
ATOM 4855 O O . GLN A 1 638 ? 5.412 -20.280 11.398 1.00 82.50 638 GLN A O 1
ATOM 4860 N N . ALA A 1 639 ? 4.897 -21.711 13.045 1.00 83.19 639 ALA A N 1
ATOM 4861 C CA . ALA A 1 639 ? 3.726 -22.274 12.377 1.00 83.19 639 ALA A CA 1
ATOM 4862 C C . ALA A 1 639 ? 2.584 -21.248 12.255 1.00 83.19 639 ALA A C 1
ATOM 4864 O O . ALA A 1 639 ? 1.941 -21.183 11.204 1.00 83.19 639 ALA A O 1
ATOM 4865 N N . ALA A 1 640 ? 2.376 -20.410 13.279 1.00 86.75 640 ALA A N 1
ATOM 4866 C CA . ALA A 1 640 ? 1.402 -19.320 13.239 1.00 86.75 640 ALA A CA 1
ATOM 4867 C C . ALA A 1 640 ? 1.793 -18.262 12.193 1.00 86.75 640 ALA A C 1
ATOM 4869 O O . ALA A 1 640 ? 1.003 -17.904 11.316 1.00 86.75 640 ALA A O 1
ATOM 4870 N N . LEU A 1 641 ? 3.061 -17.841 12.198 1.00 88.38 641 LEU A N 1
ATOM 4871 C CA . LEU A 1 641 ? 3.575 -16.897 11.205 1.00 88.38 641 LEU A CA 1
ATOM 4872 C C . LEU A 1 641 ? 3.496 -17.463 9.773 1.00 88.38 641 LEU A C 1
ATOM 4874 O O . LEU A 1 641 ? 3.086 -16.759 8.850 1.00 88.38 641 LEU A O 1
ATOM 4878 N N . ARG A 1 642 ? 3.797 -18.753 9.574 1.00 87.44 642 ARG A N 1
ATOM 4879 C CA . ARG A 1 642 ? 3.654 -19.433 8.274 1.00 87.44 642 ARG A CA 1
ATOM 4880 C C . ARG A 1 642 ? 2.205 -19.430 7.782 1.00 87.44 642 ARG A C 1
ATOM 4882 O O . ARG A 1 642 ? 1.964 -19.179 6.599 1.00 87.44 642 ARG A O 1
ATOM 4889 N N . ALA A 1 643 ? 1.238 -19.678 8.666 1.00 88.56 643 ALA A N 1
ATOM 4890 C CA . ALA A 1 643 ? -0.180 -19.602 8.324 1.00 88.56 643 ALA A CA 1
ATOM 4891 C C . ALA A 1 643 ? -0.582 -18.172 7.914 1.00 88.56 643 ALA A C 1
ATOM 4893 O O . ALA A 1 643 ? -1.250 -18.001 6.892 1.00 88.56 643 ALA A O 1
ATOM 4894 N N . ALA A 1 644 ? -0.112 -17.147 8.637 1.00 90.62 644 ALA A N 1
ATOM 4895 C CA . ALA A 1 644 ? -0.320 -15.739 8.282 1.00 90.62 644 ALA A CA 1
ATOM 4896 C C . ALA A 1 644 ? 0.225 -15.395 6.888 1.00 90.62 644 ALA A C 1
ATOM 4898 O O . ALA A 1 644 ? -0.479 -14.781 6.086 1.00 90.62 644 ALA A O 1
ATOM 4899 N N . ILE A 1 645 ? 1.439 -15.849 6.560 1.00 89.81 645 ILE A N 1
ATOM 4900 C CA . ILE A 1 645 ? 2.059 -15.645 5.241 1.00 89.81 645 ILE A CA 1
ATOM 4901 C C . ILE A 1 645 ? 1.226 -16.284 4.133 1.00 89.81 645 ILE A C 1
ATOM 4903 O O . ILE A 1 645 ? 0.957 -15.645 3.118 1.00 89.81 645 ILE A O 1
ATOM 4907 N N . ARG A 1 646 ? 0.772 -17.529 4.316 1.00 89.75 646 ARG A N 1
ATOM 4908 C CA . ARG A 1 646 ? -0.059 -18.213 3.314 1.00 89.75 646 ARG A CA 1
ATOM 4909 C C . ARG A 1 646 ? -1.407 -17.530 3.120 1.00 89.75 646 ARG A C 1
ATOM 4911 O O . ARG A 1 646 ? -1.848 -17.395 1.979 1.00 89.75 646 ARG A O 1
ATOM 4918 N N . MET A 1 647 ? -2.039 -17.070 4.202 1.00 91.50 647 MET A N 1
ATOM 4919 C CA . MET A 1 647 ? -3.264 -16.269 4.130 1.00 91.50 647 MET A CA 1
ATOM 4920 C C . MET A 1 647 ? -3.022 -14.960 3.369 1.00 91.50 647 MET A C 1
ATOM 4922 O O . MET A 1 647 ? -3.772 -14.647 2.446 1.00 91.50 647 MET A O 1
ATOM 4926 N N . TYR A 1 648 ? -1.942 -14.238 3.685 1.00 91.69 648 TYR A N 1
ATOM 4927 C CA . TYR A 1 648 ? -1.567 -13.002 2.997 1.00 91.69 648 TYR A CA 1
ATOM 4928 C C . TYR A 1 648 ? -1.332 -13.225 1.499 1.00 91.69 648 TYR A C 1
ATOM 4930 O O . TYR A 1 648 ? -1.937 -12.540 0.673 1.00 91.69 648 TYR A O 1
ATOM 4938 N N . ILE A 1 649 ? -0.525 -14.229 1.139 1.00 89.75 649 ILE A N 1
ATOM 4939 C CA . ILE A 1 649 ? -0.260 -14.607 -0.253 1.00 89.75 649 ILE A CA 1
ATOM 4940 C C . ILE A 1 649 ? -1.570 -14.943 -0.965 1.00 89.75 649 ILE A C 1
ATOM 4942 O O . ILE A 1 649 ? -1.823 -14.434 -2.050 1.00 89.75 649 ILE A O 1
ATOM 4946 N N . ARG A 1 650 ? -2.443 -15.756 -0.360 1.00 91.19 650 ARG A N 1
ATOM 4947 C CA . ARG A 1 650 ? -3.713 -16.154 -0.982 1.00 91.19 650 ARG A CA 1
ATOM 4948 C C . ARG A 1 650 ? -4.630 -14.965 -1.281 1.00 91.19 650 ARG A C 1
ATOM 4950 O O . ARG A 1 650 ? -5.383 -15.030 -2.250 1.00 91.19 650 ARG A O 1
ATOM 4957 N N . LEU A 1 651 ? -4.603 -13.931 -0.443 1.00 91.19 651 LEU A N 1
ATOM 4958 C CA . LEU A 1 651 ? -5.440 -12.740 -0.593 1.00 91.19 651 LEU A CA 1
ATOM 4959 C C . LEU A 1 651 ? -4.870 -11.724 -1.590 1.00 91.19 651 LEU A C 1
ATOM 4961 O O . LEU A 1 651 ? -5.640 -11.024 -2.242 1.00 91.19 651 LEU A O 1
ATOM 4965 N N . THR A 1 652 ? -3.546 -11.633 -1.707 1.00 90.50 652 THR A N 1
ATOM 4966 C CA . THR A 1 652 ? -2.864 -10.596 -2.505 1.00 90.50 652 THR A CA 1
ATOM 4967 C C . THR A 1 652 ? -2.379 -11.091 -3.862 1.00 90.50 652 THR A C 1
ATOM 4969 O O . THR A 1 652 ? -2.387 -10.336 -4.834 1.00 90.50 652 THR A O 1
ATOM 4972 N N . TYR A 1 653 ? -1.985 -12.359 -3.962 1.00 90.38 653 TYR A N 1
ATOM 4973 C CA . TYR A 1 653 ? -1.514 -12.943 -5.206 1.00 90.38 653 TYR A CA 1
ATOM 4974 C C . TYR A 1 653 ? -2.681 -13.217 -6.158 1.00 90.38 653 TYR A C 1
ATOM 4976 O O . TYR A 1 653 ? -3.549 -14.052 -5.891 1.00 90.38 653 TYR A O 1
ATOM 4984 N N . VAL A 1 654 ? -2.672 -12.544 -7.310 1.00 90.06 654 VAL A N 1
ATOM 4985 C CA . VAL A 1 654 ? -3.662 -12.744 -8.372 1.00 90.06 654 VAL A CA 1
ATOM 4986 C C . VAL A 1 654 ? -3.054 -13.624 -9.473 1.00 90.06 654 VAL A C 1
ATOM 4988 O O . VAL A 1 654 ? -2.106 -13.194 -10.132 1.00 90.06 654 VAL A O 1
ATOM 4991 N N . PRO A 1 655 ? -3.595 -14.833 -9.729 1.00 90.31 655 PRO A N 1
ATOM 4992 C CA . PRO A 1 655 ? -3.139 -15.683 -10.829 1.00 90.31 655 PRO A CA 1
ATOM 4993 C C . PRO A 1 655 ? -3.256 -14.977 -12.186 1.00 90.31 655 PRO A C 1
ATOM 4995 O O . PRO A 1 655 ? -4.209 -14.231 -12.416 1.00 90.31 655 PRO A O 1
ATOM 4998 N N . HIS A 1 656 ? -2.335 -15.250 -13.115 1.00 90.12 656 HIS A N 1
ATOM 4999 C CA . HIS A 1 656 ? -2.210 -14.503 -14.376 1.00 90.12 656 HIS A CA 1
ATOM 5000 C C . HIS A 1 656 ? -3.513 -14.438 -15.202 1.00 90.12 656 HIS A C 1
ATOM 5002 O O . HIS A 1 656 ? -3.864 -13.381 -15.728 1.00 90.12 656 HIS A O 1
ATOM 5008 N N . ALA A 1 657 ? -4.266 -15.542 -15.291 1.00 92.38 657 ALA A N 1
ATOM 5009 C CA . ALA A 1 657 ? -5.524 -15.593 -16.037 1.00 92.38 657 ALA A CA 1
ATOM 5010 C C . ALA A 1 657 ? -6.607 -14.730 -15.369 1.00 92.38 657 ALA A C 1
ATOM 5012 O O . ALA A 1 657 ? -7.302 -13.962 -16.035 1.00 92.38 657 ALA A O 1
ATOM 5013 N N . ALA A 1 658 ? -6.702 -14.786 -14.036 1.00 92.19 658 ALA A N 1
ATOM 5014 C CA . ALA A 1 658 ? -7.611 -13.941 -13.267 1.00 92.19 658 ALA A CA 1
ATOM 5015 C C . ALA A 1 658 ? -7.229 -12.458 -13.376 1.00 92.19 658 ALA A C 1
ATOM 5017 O O . ALA A 1 658 ? -8.104 -11.621 -13.586 1.00 92.19 658 ALA A O 1
ATOM 5018 N N . ALA A 1 659 ? -5.934 -12.130 -13.321 1.00 91.31 659 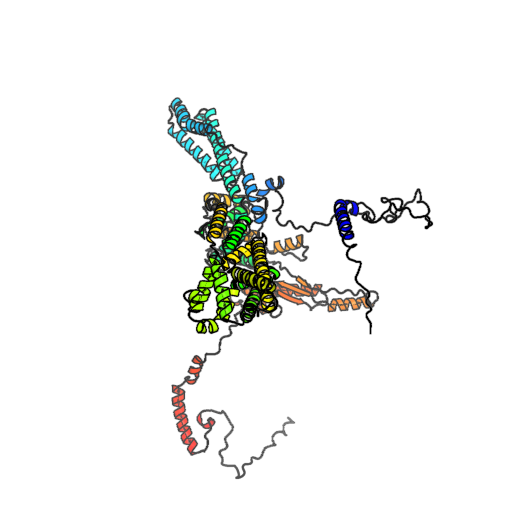ALA A N 1
ATOM 5019 C CA . ALA A 1 659 ? -5.443 -10.765 -13.491 1.00 91.31 659 ALA A CA 1
ATOM 5020 C C . ALA A 1 659 ? -5.830 -10.191 -14.865 1.00 91.31 659 ALA A C 1
ATOM 5022 O O . ALA A 1 659 ? -6.308 -9.056 -14.955 1.00 91.31 659 ALA A O 1
ATOM 5023 N N . ALA A 1 660 ? -5.696 -10.988 -15.931 1.00 93.31 660 ALA A N 1
ATOM 5024 C CA . ALA A 1 660 ? -6.121 -10.608 -17.275 1.00 93.31 660 ALA A CA 1
ATOM 5025 C C . ALA A 1 660 ? -7.644 -10.396 -17.366 1.00 93.31 660 ALA A C 1
ATOM 5027 O O . ALA A 1 660 ? -8.087 -9.386 -17.918 1.00 93.31 660 ALA A O 1
ATOM 5028 N N . MET A 1 661 ? -8.450 -11.283 -16.767 1.00 94.62 661 MET A N 1
ATOM 5029 C CA . MET A 1 661 ? -9.913 -11.139 -16.726 1.00 94.62 661 MET A CA 1
ATOM 5030 C C . MET A 1 661 ? -10.361 -9.895 -15.951 1.00 94.62 661 MET A C 1
ATOM 5032 O O . MET A 1 661 ? -11.205 -9.140 -16.435 1.00 94.62 661 MET A O 1
ATOM 5036 N N . ILE A 1 662 ? -9.771 -9.637 -14.780 1.00 94.56 662 ILE A N 1
ATOM 5037 C CA . ILE A 1 662 ? -10.071 -8.449 -13.969 1.00 94.56 662 ILE A CA 1
ATOM 5038 C C . ILE A 1 662 ? -9.736 -7.182 -14.761 1.00 94.56 662 ILE A C 1
ATOM 5040 O O . ILE A 1 662 ? -10.560 -6.268 -14.835 1.00 94.56 662 ILE A O 1
ATOM 5044 N N . ALA A 1 663 ? -8.565 -7.131 -15.403 1.00 93.50 663 ALA A N 1
ATOM 5045 C CA . ALA A 1 663 ? -8.160 -5.991 -16.222 1.00 93.50 663 ALA A CA 1
ATOM 5046 C C . ALA A 1 663 ? -9.075 -5.787 -17.443 1.00 93.50 663 ALA A C 1
ATOM 5048 O O . ALA A 1 663 ? -9.385 -4.646 -17.794 1.00 93.50 663 ALA A O 1
ATOM 5049 N N . ARG A 1 664 ? -9.550 -6.868 -18.071 1.00 94.12 664 ARG A N 1
ATOM 5050 C CA . ARG A 1 664 ? -10.512 -6.796 -19.179 1.00 94.12 664 ARG A CA 1
ATOM 5051 C C . ARG A 1 664 ? -11.863 -6.251 -18.720 1.00 94.12 664 ARG A C 1
ATOM 5053 O O . ARG A 1 664 ? -12.393 -5.352 -19.360 1.00 94.12 664 ARG A O 1
ATOM 5060 N N . ASN A 1 665 ? -12.392 -6.737 -17.601 1.00 94.44 665 ASN A N 1
ATOM 5061 C CA . ASN A 1 665 ? -13.721 -6.347 -17.127 1.00 94.44 665 ASN A CA 1
ATOM 5062 C C . ASN A 1 665 ? -13.749 -4.922 -16.560 1.00 94.44 665 ASN A C 1
ATOM 5064 O O . ASN A 1 665 ? -14.650 -4.151 -16.875 1.00 94.44 665 ASN A O 1
ATOM 5068 N N . THR A 1 666 ? -12.752 -4.550 -15.752 1.00 93.94 666 THR A N 1
ATOM 5069 C CA . THR A 1 666 ? -12.742 -3.254 -15.044 1.00 93.94 666 THR A CA 1
ATOM 5070 C C . THR A 1 666 ? -12.131 -2.121 -15.863 1.00 93.94 666 THR A C 1
ATOM 5072 O O . THR A 1 666 ? -12.566 -0.979 -15.754 1.00 93.94 666 THR A O 1
ATOM 5075 N N . ARG A 1 667 ? -11.129 -2.419 -16.701 1.00 94.75 667 ARG A N 1
ATOM 5076 C CA . ARG A 1 667 ? -10.372 -1.412 -17.468 1.00 94.75 667 ARG A CA 1
ATOM 5077 C C . ARG A 1 667 ? -10.543 -1.539 -18.976 1.00 94.75 667 ARG A C 1
ATOM 5079 O O . ARG A 1 667 ? -9.881 -0.816 -19.712 1.00 94.75 667 ARG A O 1
ATOM 5086 N N . ARG A 1 668 ? -11.390 -2.466 -19.445 1.00 95.25 668 ARG A N 1
ATOM 5087 C CA . ARG A 1 668 ? -11.603 -2.747 -20.876 1.00 95.25 668 ARG A CA 1
ATOM 5088 C C . ARG A 1 668 ? -10.297 -3.059 -21.618 1.00 95.25 668 ARG A C 1
ATOM 5090 O O . ARG A 1 668 ? -10.163 -2.745 -22.797 1.00 95.25 668 ARG A O 1
ATOM 5097 N N . ARG A 1 669 ? -9.323 -3.680 -20.934 1.00 94.94 669 ARG A N 1
ATOM 5098 C CA . ARG A 1 669 ? -8.067 -4.119 -21.560 1.00 94.94 669 ARG A CA 1
ATOM 5099 C C . ARG A 1 669 ? -8.373 -5.163 -22.639 1.00 94.94 669 ARG A C 1
ATOM 5101 O O . ARG A 1 669 ? -9.024 -6.166 -22.355 1.00 94.94 669 ARG A O 1
ATOM 5108 N N . ILE A 1 670 ? -7.898 -4.912 -23.857 1.00 93.00 670 ILE A N 1
ATOM 5109 C CA . ILE A 1 670 ? -8.106 -5.777 -25.023 1.00 93.00 670 ILE A CA 1
ATOM 5110 C C . ILE A 1 670 ? -7.037 -6.874 -25.114 1.00 93.00 670 ILE A C 1
ATOM 5112 O O . ILE A 1 670 ? -5.919 -6.698 -24.634 1.00 93.00 670 ILE A O 1
ATOM 5116 N N . GLY A 1 671 ? -7.392 -7.995 -25.743 1.00 91.25 671 GLY A N 1
ATOM 5117 C CA . GLY A 1 671 ? -6.509 -9.139 -25.983 1.00 91.25 671 GLY A CA 1
ATOM 5118 C C . GLY A 1 671 ? -7.197 -10.481 -25.698 1.00 91.25 671 GLY A C 1
ATOM 5119 O O . GLY A 1 671 ? -8.146 -10.525 -24.905 1.00 91.25 671 GLY A O 1
ATOM 5120 N N . PRO A 1 672 ? -6.760 -11.576 -26.346 1.00 92.62 672 PRO A N 1
ATOM 5121 C CA . PRO A 1 672 ? -7.203 -12.913 -25.974 1.00 92.62 672 PRO A CA 1
ATOM 5122 C C . PRO A 1 672 ? -6.723 -13.239 -24.554 1.00 92.62 672 PRO A C 1
ATOM 5124 O O . PRO A 1 672 ? -5.627 -12.845 -24.158 1.00 92.62 672 PRO A O 1
ATOM 5127 N N . ILE A 1 673 ? -7.557 -13.946 -23.791 1.00 94.19 673 ILE A N 1
ATOM 5128 C CA . ILE A 1 673 ? -7.205 -14.425 -22.451 1.00 94.19 673 ILE A CA 1
ATOM 5129 C C . ILE A 1 673 ? -7.071 -15.934 -22.537 1.00 94.19 673 ILE A C 1
ATOM 5131 O O . ILE A 1 673 ? -8.063 -16.620 -22.780 1.00 94.19 673 ILE A O 1
ATOM 5135 N N . GLY A 1 674 ? -5.852 -16.423 -22.339 1.00 91.81 674 GLY A N 1
ATOM 5136 C CA . GLY A 1 674 ? -5.586 -17.850 -22.274 1.00 91.81 674 GLY A CA 1
ATOM 5137 C C . GLY A 1 674 ? -6.061 -18.425 -20.945 1.00 91.81 674 GLY A C 1
ATOM 5138 O O . GLY A 1 674 ? -5.756 -17.873 -19.883 1.00 91.81 674 GLY A O 1
ATOM 5139 N N . THR A 1 675 ? -6.822 -19.511 -20.992 1.00 90.56 675 THR A N 1
ATOM 5140 C CA . THR A 1 675 ? -7.299 -20.235 -19.801 1.00 90.56 675 THR A CA 1
ATOM 5141 C C . THR A 1 675 ? -6.781 -21.665 -19.751 1.00 90.56 675 THR A C 1
ATOM 5143 O O . THR A 1 675 ? -7.019 -22.353 -18.761 1.00 90.56 675 THR A O 1
ATOM 5146 N N . ALA A 1 676 ? -6.107 -22.132 -20.806 1.00 90.25 676 ALA A N 1
ATOM 5147 C CA . ALA A 1 676 ? -5.525 -23.462 -20.828 1.00 90.25 676 ALA A CA 1
ATOM 5148 C C . ALA A 1 676 ? -4.237 -23.521 -19.995 1.00 90.25 676 ALA A C 1
ATOM 5150 O O . ALA A 1 676 ? -3.539 -22.525 -19.818 1.00 90.25 676 ALA A O 1
ATOM 5151 N N . GLU A 1 677 ? -3.884 -24.716 -19.520 1.00 88.06 677 GLU A N 1
ATOM 5152 C CA . GLU A 1 677 ? -2.726 -24.911 -18.638 1.00 88.06 677 GLU A CA 1
ATOM 5153 C C . GLU A 1 677 ? -1.390 -24.500 -19.281 1.00 88.06 677 GLU A C 1
ATOM 5155 O O . GLU A 1 677 ? -0.484 -24.020 -18.606 1.00 88.06 677 GLU A O 1
ATOM 5160 N N . HIS A 1 678 ? -1.247 -24.657 -20.592 1.00 87.12 678 HIS A N 1
ATOM 5161 C CA . HIS A 1 678 ? -0.012 -24.324 -21.302 1.00 87.12 678 HIS A CA 1
ATOM 5162 C C . HIS A 1 678 ? 0.067 -22.849 -21.735 1.00 87.12 678 HIS A C 1
ATOM 5164 O O . HIS A 1 678 ? 1.086 -22.429 -22.286 1.00 87.12 678 HIS A O 1
ATOM 5170 N N . GLU A 1 679 ? -0.989 -22.062 -21.512 1.00 90.75 679 GLU A N 1
ATOM 5171 C CA . GLU A 1 679 ? -1.068 -20.662 -21.925 1.00 90.75 679 GLU A CA 1
ATOM 5172 C C . GLU A 1 679 ? -0.698 -19.725 -20.773 1.00 90.75 679 GLU A C 1
ATOM 5174 O O . GLU A 1 679 ? -1.244 -19.811 -19.675 1.00 90.75 679 GLU A O 1
ATOM 5179 N N . GLN A 1 680 ? 0.174 -18.753 -21.049 1.00 91.56 680 GLN A N 1
ATOM 5180 C CA . GLN A 1 680 ? 0.496 -17.682 -20.108 1.00 91.56 680 GLN A CA 1
ATOM 5181 C C . GLN A 1 680 ? -0.033 -16.349 -20.628 1.00 91.56 680 GLN A C 1
ATOM 5183 O O . GLN A 1 680 ? 0.172 -15.991 -21.787 1.00 91.56 680 GLN A O 1
ATOM 5188 N N . ASN A 1 681 ? -0.665 -15.580 -19.743 1.00 93.06 681 ASN A N 1
ATOM 5189 C CA . ASN A 1 681 ? -1.128 -14.236 -20.068 1.00 93.06 681 ASN A CA 1
ATOM 5190 C C . ASN A 1 681 ? -0.050 -13.220 -19.678 1.00 93.06 681 ASN A C 1
ATOM 5192 O O . ASN A 1 681 ? 0.274 -13.097 -18.499 1.00 93.06 681 ASN A O 1
ATOM 5196 N N . ILE A 1 682 ? 0.488 -12.492 -20.656 1.00 92.19 682 ILE A N 1
ATOM 5197 C CA . ILE A 1 682 ? 1.518 -11.467 -20.446 1.00 92.19 682 ILE A CA 1
ATOM 5198 C C . ILE A 1 682 ? 0.881 -10.093 -20.653 1.00 92.19 682 ILE A C 1
ATOM 5200 O O . ILE A 1 682 ? 0.272 -9.833 -21.691 1.00 92.19 682 ILE A O 1
ATOM 5204 N N . ALA A 1 683 ? 1.014 -9.204 -19.668 1.00 91.44 683 ALA A N 1
ATOM 5205 C CA . ALA A 1 683 ? 0.574 -7.821 -19.805 1.00 91.44 683 ALA A CA 1
ATOM 5206 C C . ALA A 1 683 ? 1.576 -7.049 -20.676 1.00 91.44 683 ALA A C 1
ATOM 5208 O O . ALA A 1 683 ? 2.733 -6.890 -20.299 1.00 91.44 683 ALA A O 1
ATOM 5209 N N . VAL A 1 684 ? 1.128 -6.583 -21.843 1.00 93.31 684 VAL A N 1
ATOM 5210 C CA . VAL A 1 684 ? 1.967 -5.889 -22.829 1.00 93.31 684 VAL A CA 1
ATOM 5211 C C . VAL A 1 684 ? 1.381 -4.513 -23.134 1.00 93.31 684 VAL A C 1
ATOM 5213 O O . VAL A 1 684 ? 0.172 -4.363 -23.309 1.00 93.31 684 VAL A O 1
ATOM 5216 N N . GLU A 1 685 ? 2.247 -3.511 -23.217 1.00 95.50 685 GLU A N 1
ATOM 5217 C CA . GLU A 1 685 ? 1.953 -2.201 -23.785 1.00 95.50 685 GLU A CA 1
ATOM 5218 C C . GLU A 1 685 ? 2.255 -2.211 -25.285 1.00 95.50 685 GLU A C 1
ATOM 5220 O O . GLU A 1 685 ? 3.309 -2.685 -25.719 1.00 95.50 685 GLU A O 1
ATOM 5225 N N . VAL A 1 686 ? 1.337 -1.657 -26.075 1.00 96.31 686 VAL A N 1
ATOM 5226 C CA . VAL A 1 686 ? 1.462 -1.548 -27.531 1.00 96.31 686 VAL A CA 1
ATOM 5227 C C . VAL A 1 686 ? 1.512 -0.070 -27.894 1.00 96.31 686 VAL A C 1
ATOM 5229 O O . VAL A 1 686 ? 0.542 0.657 -27.693 1.00 96.31 686 VAL A O 1
ATOM 5232 N N . GLY A 1 687 ? 2.659 0.383 -28.394 1.00 95.75 687 GLY A N 1
ATOM 5233 C CA . GLY A 1 687 ? 2.837 1.728 -28.932 1.00 95.75 687 GLY A CA 1
ATOM 5234 C C . GLY A 1 687 ? 2.719 1.714 -30.451 1.00 95.75 687 GLY A C 1
ATOM 5235 O O . GLY A 1 687 ? 3.510 1.039 -31.108 1.00 95.75 687 GLY A O 1
ATOM 5236 N N . MET A 1 688 ? 1.769 2.475 -30.987 1.00 95.44 688 MET A N 1
ATOM 5237 C CA . MET A 1 688 ? 1.549 2.680 -32.422 1.00 95.44 688 MET A CA 1
ATOM 5238 C C . MET A 1 688 ? 1.273 4.160 -32.697 1.00 95.44 688 MET A C 1
ATOM 5240 O O . MET A 1 688 ? 0.928 4.909 -31.779 1.00 95.44 688 MET A O 1
ATOM 5244 N N . VAL A 1 689 ? 1.462 4.589 -33.943 1.00 96.38 689 VAL A N 1
ATOM 5245 C CA . VAL A 1 689 ? 1.266 5.983 -34.357 1.00 96.38 689 VAL A CA 1
ATOM 5246 C C . VAL A 1 689 ? 0.184 6.037 -35.421 1.00 96.38 689 VAL A C 1
ATOM 5248 O O . VAL A 1 689 ? 0.295 5.384 -36.453 1.00 96.38 689 VAL A O 1
ATOM 5251 N N . GLU A 1 690 ? -0.828 6.866 -35.196 1.00 93.50 690 GLU A N 1
ATOM 5252 C CA . GLU A 1 690 ? -1.845 7.177 -36.194 1.00 93.50 690 GLU A CA 1
ATOM 5253 C C . GLU A 1 690 ? -1.688 8.631 -36.625 1.00 93.50 690 GLU A C 1
ATOM 5255 O O . GLU A 1 690 ? -1.598 9.543 -35.797 1.00 93.50 690 GLU A O 1
ATOM 5260 N N . LYS A 1 691 ? -1.637 8.856 -37.937 1.00 92.50 691 LYS A N 1
ATOM 5261 C CA . LYS A 1 691 ? -1.613 10.196 -38.509 1.00 92.50 691 LYS A CA 1
ATOM 5262 C C . LYS A 1 691 ? -2.614 10.244 -39.648 1.00 92.50 691 LYS A C 1
ATOM 5264 O O . LYS A 1 691 ? -2.502 9.499 -40.610 1.00 92.50 691 LYS A O 1
ATOM 5269 N N . MET A 1 692 ? -3.589 11.127 -39.503 1.00 92.12 692 MET A N 1
ATOM 5270 C CA . MET A 1 692 ? -4.563 11.443 -40.537 1.00 92.12 692 MET A CA 1
ATOM 5271 C C . MET A 1 692 ? -4.340 12.899 -40.907 1.00 92.12 692 MET A C 1
ATOM 5273 O O . MET A 1 692 ? -4.480 13.774 -40.045 1.00 92.12 692 MET A O 1
ATOM 5277 N N . ASP A 1 693 ? -3.958 13.178 -42.153 1.00 91.00 693 ASP A N 1
ATOM 5278 C CA . ASP A 1 693 ? -3.809 14.572 -42.558 1.00 91.00 693 ASP A CA 1
ATOM 5279 C C . ASP A 1 693 ? -5.172 15.248 -42.677 1.00 91.00 693 ASP A C 1
ATOM 5281 O O . ASP A 1 693 ? -6.033 14.872 -43.474 1.00 91.00 693 ASP A O 1
ATOM 5285 N N . ASN A 1 694 ? -5.362 16.270 -41.850 1.00 93.38 694 ASN A N 1
ATOM 5286 C CA . ASN A 1 694 ? -6.575 17.063 -41.803 1.00 93.38 694 ASN A CA 1
ATOM 5287 C C . ASN A 1 694 ? -6.424 18.431 -42.486 1.00 93.38 694 ASN A C 1
ATOM 5289 O O . ASN A 1 694 ? -7.398 19.185 -42.496 1.00 93.38 694 ASN A O 1
ATOM 5293 N N . LEU A 1 695 ? -5.252 18.734 -43.062 1.00 91.06 695 LEU A N 1
ATOM 5294 C CA . LEU A 1 695 ? -4.930 20.028 -43.659 1.00 91.06 695 LEU A CA 1
ATOM 5295 C C . LEU A 1 695 ? -5.085 20.020 -45.185 1.00 91.06 695 LEU A C 1
ATOM 5297 O O . LEU A 1 695 ? -6.157 20.329 -45.703 1.00 91.06 695 LEU A O 1
ATOM 5301 N N . LEU A 1 696 ? -4.007 19.712 -45.909 1.00 88.00 696 LEU A N 1
ATOM 5302 C CA . LEU A 1 696 ? -3.913 19.923 -47.354 1.00 88.00 696 LEU A CA 1
ATOM 5303 C C . LEU A 1 696 ? -4.322 18.677 -48.138 1.00 88.00 696 LEU A C 1
ATOM 5305 O O . LEU A 1 696 ? -5.036 18.773 -49.139 1.00 88.00 696 LEU A O 1
ATOM 5309 N N . TYR A 1 697 ? -3.878 17.505 -47.689 1.00 91.38 697 TYR A N 1
ATOM 5310 C CA . TYR A 1 697 ? -4.007 16.290 -48.479 1.00 91.38 697 TYR A CA 1
ATOM 5311 C C . TYR A 1 697 ? -5.379 15.628 -48.328 1.00 91.38 697 TYR A C 1
ATOM 5313 O O . TYR A 1 697 ? -5.772 14.898 -49.224 1.00 91.38 697 TYR A O 1
ATOM 5321 N N . LYS A 1 698 ? -6.178 16.020 -47.323 1.00 92.31 698 LYS A N 1
ATOM 5322 C CA . LYS A 1 698 ? -7.452 15.397 -46.911 1.00 92.31 698 LYS A CA 1
ATOM 5323 C C . LYS A 1 698 ? -8.466 15.056 -48.021 1.00 92.31 698 LYS A C 1
ATOM 5325 O O . LYS A 1 698 ? -9.205 14.089 -47.867 1.00 92.31 698 LYS A O 1
ATOM 5330 N N . ARG A 1 699 ? -8.630 15.897 -49.053 1.00 89.06 699 ARG A N 1
ATOM 5331 C CA . ARG A 1 699 ? -9.871 15.923 -49.874 1.00 89.06 699 ARG A CA 1
ATOM 5332 C C . ARG A 1 699 ? -9.738 15.529 -51.343 1.00 89.06 699 ARG A C 1
ATOM 5334 O O . ARG A 1 699 ? -10.768 15.285 -51.962 1.00 89.06 699 ARG A O 1
ATOM 5341 N N . TYR A 1 700 ? -8.535 15.531 -51.905 1.00 92.31 700 TYR A N 1
ATOM 5342 C CA . TYR A 1 700 ? -8.332 15.270 -53.336 1.00 92.31 700 TYR A CA 1
ATOM 5343 C C . TYR A 1 700 ? -7.768 13.869 -53.569 1.00 92.31 700 TYR A C 1
ATOM 5345 O O . TYR A 1 700 ? -7.425 13.179 -52.615 1.00 92.31 700 TYR A O 1
ATOM 5353 N N . ASP A 1 701 ? -7.622 13.467 -54.831 1.00 93.31 701 ASP A N 1
ATOM 5354 C CA . ASP A 1 701 ? -7.153 12.130 -55.230 1.00 93.31 701 ASP A CA 1
ATOM 5355 C C . ASP A 1 701 ? -5.801 11.752 -54.607 1.00 93.31 701 ASP A C 1
ATOM 5357 O O . ASP A 1 701 ? -5.536 10.582 -54.324 1.00 93.31 701 ASP A O 1
ATOM 5361 N N . TRP A 1 702 ? -4.958 12.750 -54.312 1.00 90.31 702 TRP A N 1
ATOM 5362 C CA . TRP A 1 702 ? -3.690 12.524 -53.627 1.00 90.31 702 TRP A CA 1
ATOM 5363 C C . TRP A 1 702 ? -3.821 12.057 -52.175 1.00 90.31 702 TRP A C 1
ATOM 5365 O O . TRP A 1 702 ? -2.847 11.565 -51.609 1.00 90.31 702 TRP A O 1
ATOM 5375 N N . GLN A 1 703 ? -5.017 12.151 -51.584 1.00 93.00 703 GLN A N 1
ATOM 5376 C CA . GLN A 1 703 ? -5.284 11.716 -50.220 1.00 93.00 703 GLN A CA 1
ATOM 5377 C C . GLN A 1 703 ? -4.972 10.234 -50.063 1.00 93.00 703 GLN A C 1
ATOM 5379 O O . GLN A 1 703 ? -4.382 9.846 -49.064 1.00 93.00 703 GLN A O 1
ATOM 5384 N N . GLY A 1 704 ? -5.352 9.404 -51.041 1.00 92.88 704 GLY A N 1
ATOM 5385 C CA . GLY A 1 704 ? -5.217 7.952 -50.933 1.00 92.88 704 GLY A CA 1
ATOM 5386 C C . GLY A 1 704 ? -3.761 7.512 -50.787 1.00 92.88 704 GLY A C 1
ATOM 5387 O O . GLY A 1 704 ? -3.410 6.823 -49.830 1.00 92.88 704 GLY A O 1
ATOM 5388 N N . TRP A 1 705 ? -2.888 7.947 -51.701 1.00 94.62 705 TRP A N 1
ATOM 5389 C CA . TRP A 1 705 ? -1.473 7.569 -51.645 1.00 94.62 705 TRP A CA 1
ATOM 5390 C C . TRP A 1 705 ? -0.723 8.296 -50.527 1.00 94.62 705 TRP A C 1
ATOM 5392 O O . TRP A 1 705 ? 0.174 7.708 -49.928 1.00 94.62 705 TRP A O 1
ATOM 5402 N N . TYR A 1 706 ? -1.090 9.543 -50.208 1.00 94.50 706 TYR A N 1
ATOM 5403 C CA . TYR A 1 706 ? -0.465 10.285 -49.116 1.00 94.50 706 TYR A CA 1
ATOM 5404 C C . TYR A 1 706 ? -0.812 9.671 -47.756 1.00 94.50 706 TYR A C 1
ATOM 5406 O O . TYR A 1 706 ? 0.076 9.492 -46.923 1.00 94.50 706 TYR A O 1
ATOM 5414 N N . GLN A 1 707 ? -2.071 9.268 -47.559 1.00 94.06 707 GLN A N 1
ATOM 5415 C CA . GLN A 1 707 ? -2.496 8.523 -46.377 1.00 94.06 707 GLN A CA 1
ATOM 5416 C C . GLN A 1 707 ? -1.762 7.183 -46.296 1.00 94.06 707 GLN A C 1
ATOM 5418 O O . GLN A 1 707 ? -1.156 6.890 -45.270 1.00 94.06 707 GLN A O 1
ATOM 5423 N N . ARG A 1 708 ? -1.687 6.427 -47.403 1.00 95.69 708 ARG A N 1
ATOM 5424 C CA . ARG A 1 708 ? -0.917 5.176 -47.438 1.00 95.69 708 ARG A CA 1
ATOM 5425 C C . ARG A 1 708 ? 0.555 5.394 -47.086 1.00 95.69 708 ARG A C 1
ATOM 5427 O O . ARG A 1 708 ? 1.118 4.622 -46.320 1.00 95.69 708 ARG A O 1
ATOM 5434 N N . MET A 1 709 ? 1.183 6.444 -47.611 1.00 96.00 709 MET A N 1
ATOM 5435 C CA . MET A 1 709 ? 2.571 6.789 -47.296 1.00 96.00 709 MET A CA 1
ATOM 5436 C C . MET A 1 709 ? 2.756 7.072 -45.799 1.00 96.00 709 MET A C 1
ATOM 5438 O O . MET A 1 709 ? 3.751 6.636 -45.223 1.00 96.00 709 MET A O 1
ATOM 5442 N N . GLN A 1 710 ? 1.815 7.774 -45.159 1.00 95.31 710 GLN A N 1
ATOM 5443 C CA . GLN A 1 710 ? 1.852 8.013 -43.713 1.00 95.31 710 GLN A CA 1
ATOM 5444 C C . GLN A 1 710 ? 1.671 6.723 -42.908 1.00 95.31 710 GLN A C 1
ATOM 5446 O O . GLN A 1 710 ? 2.420 6.511 -41.954 1.00 95.31 710 GLN A O 1
ATOM 5451 N N . ASP A 1 711 ? 0.739 5.857 -43.306 1.00 95.50 711 ASP A N 1
ATOM 5452 C CA . ASP A 1 711 ? 0.489 4.578 -42.634 1.00 95.50 711 ASP A CA 1
ATOM 5453 C C . ASP A 1 711 ? 1.733 3.677 -42.699 1.00 95.50 711 ASP A C 1
ATOM 5455 O O . ASP A 1 711 ? 2.182 3.165 -41.675 1.00 95.50 711 ASP A O 1
ATOM 5459 N N . VAL A 1 712 ? 2.370 3.576 -43.874 1.00 96.06 712 VAL A N 1
ATOM 5460 C CA . VAL A 1 712 ? 3.612 2.805 -44.060 1.00 96.06 712 VAL A CA 1
ATOM 5461 C C . VAL A 1 712 ? 4.787 3.439 -43.316 1.00 96.06 712 VAL A C 1
ATOM 5463 O O . VAL A 1 712 ? 5.596 2.730 -42.720 1.00 96.06 712 VAL A O 1
ATOM 5466 N N . HIS A 1 713 ? 4.904 4.769 -43.304 1.00 96.00 713 HIS A N 1
ATOM 5467 C CA . HIS A 1 713 ? 5.928 5.455 -42.510 1.00 96.00 713 HIS A CA 1
ATOM 5468 C C . HIS A 1 713 ? 5.773 5.155 -41.010 1.00 96.00 713 HIS A C 1
ATOM 5470 O O . HIS A 1 713 ? 6.760 5.025 -40.289 1.00 96.00 713 HIS A O 1
ATOM 5476 N N . ASN A 1 714 ? 4.532 5.004 -40.549 1.00 96.38 714 ASN A N 1
ATOM 5477 C CA . ASN A 1 714 ? 4.181 4.739 -39.158 1.00 96.38 714 ASN A CA 1
ATOM 5478 C C . ASN A 1 714 ? 3.914 3.253 -38.878 1.00 96.38 714 ASN A C 1
ATOM 5480 O O . ASN A 1 714 ? 3.283 2.923 -37.875 1.00 96.38 714 ASN A O 1
ATOM 5484 N N . ARG A 1 715 ? 4.409 2.345 -39.727 1.00 95.69 715 ARG A N 1
ATOM 5485 C CA . ARG A 1 715 ? 4.199 0.895 -39.591 1.00 95.69 715 ARG A CA 1
ATOM 5486 C C . ARG A 1 715 ? 4.732 0.298 -38.288 1.00 95.69 715 ARG A C 1
ATOM 5488 O O . ARG A 1 715 ? 4.287 -0.785 -37.909 1.00 95.69 715 ARG A O 1
ATOM 5495 N N . ASN A 1 716 ? 5.665 0.983 -37.621 1.00 97.19 716 ASN A N 1
ATOM 5496 C CA . ASN A 1 716 ? 6.282 0.509 -36.389 1.00 97.19 716 ASN A CA 1
ATOM 5497 C C . ASN A 1 716 ? 5.244 0.218 -35.309 1.00 97.19 716 ASN A C 1
ATOM 5499 O O . ASN A 1 716 ? 4.460 1.090 -34.926 1.00 97.19 716 ASN A O 1
ATOM 5503 N N . VAL A 1 717 ? 5.329 -0.980 -34.742 1.00 97.94 717 VAL A N 1
ATOM 5504 C CA . VAL A 1 717 ? 4.624 -1.334 -33.514 1.00 97.94 717 VAL A CA 1
ATOM 5505 C C . VAL A 1 717 ? 5.646 -1.675 -32.439 1.00 97.94 717 VAL A C 1
ATOM 5507 O O . VAL A 1 717 ? 6.385 -2.654 -32.542 1.00 97.94 717 VAL A O 1
ATOM 5510 N N . SER A 1 718 ? 5.658 -0.872 -31.377 1.00 97.06 718 SER A N 1
ATOM 5511 C CA . SER A 1 718 ? 6.512 -1.065 -30.206 1.00 97.06 718 SER A CA 1
ATOM 5512 C C . SER A 1 718 ? 5.774 -1.902 -29.163 1.00 97.06 718 SER A C 1
ATOM 5514 O O . SER A 1 718 ? 4.905 -1.378 -28.467 1.00 97.06 718 SER A O 1
ATOM 5516 N N . LEU A 1 719 ? 6.177 -3.154 -28.967 1.00 97.25 719 LEU A N 1
ATOM 5517 C CA . LEU A 1 719 ? 5.684 -4.018 -27.890 1.00 97.25 719 LEU A CA 1
ATOM 5518 C C . LEU A 1 719 ? 6.590 -3.914 -26.662 1.00 97.25 719 LEU A C 1
ATOM 5520 O O . LEU A 1 719 ? 7.806 -4.087 -26.777 1.00 97.25 719 LEU A O 1
ATOM 5524 N N . ARG A 1 720 ? 6.016 -3.638 -25.487 1.00 96.19 720 ARG A N 1
ATOM 5525 C CA . ARG A 1 720 ? 6.766 -3.487 -24.231 1.00 96.19 720 ARG A CA 1
ATOM 5526 C C . ARG A 1 720 ? 6.127 -4.259 -23.094 1.00 96.19 720 ARG A C 1
ATOM 5528 O O . ARG A 1 720 ? 4.915 -4.227 -22.935 1.00 96.19 720 ARG A O 1
ATOM 5535 N N . PHE A 1 721 ? 6.939 -4.889 -22.259 1.00 94.00 721 PHE A N 1
ATOM 5536 C CA . PHE A 1 721 ? 6.481 -5.400 -20.968 1.00 94.00 721 PHE A CA 1
ATOM 5537 C C . PHE A 1 721 ? 7.623 -5.395 -19.956 1.00 94.00 721 PHE A C 1
ATOM 5539 O O . PHE A 1 721 ? 8.804 -5.488 -20.315 1.00 94.00 721 PHE A O 1
ATOM 5546 N N . LYS A 1 722 ? 7.275 -5.266 -18.675 1.00 92.56 722 LYS A N 1
ATOM 5547 C CA . LYS A 1 722 ? 8.248 -5.339 -17.585 1.00 92.56 722 LYS A CA 1
ATOM 5548 C C . LYS A 1 722 ? 8.626 -6.795 -17.360 1.00 92.56 722 LYS A C 1
ATOM 5550 O O . LYS A 1 722 ? 7.759 -7.661 -17.313 1.00 92.56 722 LYS A O 1
ATOM 5555 N N . LEU A 1 723 ? 9.913 -7.063 -17.158 1.00 91.81 723 LEU A N 1
ATOM 5556 C CA . LEU A 1 723 ? 10.372 -8.414 -16.819 1.00 91.81 723 LEU A CA 1
ATOM 5557 C C . LEU A 1 723 ? 9.797 -8.892 -15.479 1.00 91.81 723 LEU A C 1
ATOM 5559 O O . LEU A 1 723 ? 9.580 -10.086 -15.301 1.00 91.81 723 LEU A O 1
ATOM 5563 N N . HIS A 1 724 ? 9.488 -7.954 -14.579 1.00 88.12 724 HIS A N 1
ATOM 5564 C CA . HIS A 1 724 ? 8.808 -8.228 -13.313 1.00 88.12 724 HIS A CA 1
ATOM 5565 C C . HIS A 1 724 ? 7.435 -8.879 -13.503 1.00 88.12 724 HIS A C 1
ATOM 5567 O O . HIS A 1 724 ? 7.105 -9.829 -12.803 1.00 88.12 724 HIS A O 1
ATOM 5573 N N . ASP A 1 725 ? 6.669 -8.446 -14.507 1.00 88.38 725 ASP A N 1
ATOM 5574 C CA . ASP A 1 725 ? 5.318 -8.964 -14.762 1.00 88.38 725 ASP A CA 1
ATOM 5575 C C . ASP A 1 725 ? 5.340 -10.434 -15.235 1.00 88.38 725 ASP A C 1
ATOM 5577 O O . ASP A 1 725 ? 4.314 -11.114 -15.206 1.00 88.38 725 ASP A O 1
ATOM 5581 N N . LEU A 1 726 ? 6.509 -10.953 -15.643 1.00 89.38 726 LEU A N 1
ATOM 5582 C CA . LEU A 1 726 ? 6.695 -12.371 -15.956 1.00 89.38 726 LEU A CA 1
ATOM 5583 C C . LEU A 1 726 ? 6.896 -13.242 -14.711 1.00 89.38 726 LEU A C 1
ATOM 5585 O O . LEU A 1 726 ? 6.724 -14.459 -14.809 1.00 89.38 726 LEU A O 1
ATOM 5589 N N . ARG A 1 727 ? 7.229 -12.657 -13.549 1.00 88.06 727 ARG A N 1
ATOM 5590 C CA . ARG A 1 727 ? 7.466 -13.378 -12.287 1.00 88.06 727 ARG A CA 1
ATOM 5591 C C . ARG A 1 727 ? 6.149 -13.830 -11.650 1.00 88.06 727 ARG A C 1
ATOM 5593 O O . ARG A 1 727 ? 5.750 -13.389 -10.575 1.00 88.06 727 ARG A O 1
ATOM 5600 N N . THR A 1 728 ? 5.438 -14.703 -12.345 1.00 89.44 728 THR A N 1
ATOM 5601 C CA . THR A 1 728 ? 4.149 -15.269 -11.937 1.00 89.44 728 THR A CA 1
ATOM 5602 C C . THR A 1 728 ? 4.250 -16.786 -11.890 1.00 89.44 728 THR A C 1
ATOM 5604 O O . THR A 1 728 ? 5.183 -17.360 -12.447 1.00 89.44 728 THR A O 1
ATOM 5607 N N . LEU A 1 729 ? 3.331 -17.450 -11.196 1.00 89.62 729 LEU A N 1
ATOM 5608 C CA . LEU A 1 729 ? 3.192 -18.894 -11.297 1.00 89.62 729 LEU A CA 1
ATOM 5609 C C . LEU A 1 729 ? 2.520 -19.257 -12.620 1.00 89.62 729 LEU A C 1
ATOM 5611 O O . LEU A 1 729 ? 1.608 -18.560 -13.077 1.00 89.62 729 LEU A O 1
ATOM 5615 N N . ASP A 1 730 ? 2.981 -20.353 -13.209 1.00 86.31 730 ASP A N 1
ATOM 5616 C CA . ASP A 1 730 ? 2.265 -21.047 -14.266 1.00 86.31 730 ASP A CA 1
ATOM 5617 C C . ASP A 1 730 ? 1.097 -21.869 -13.688 1.00 86.31 730 ASP A C 1
ATOM 5619 O O . ASP A 1 730 ? 0.899 -21.967 -12.471 1.00 86.31 730 ASP A O 1
ATOM 5623 N N . SER A 1 731 ? 0.300 -22.469 -14.570 1.00 83.50 731 SER A N 1
ATOM 5624 C CA . SER A 1 731 ? -0.835 -23.321 -14.188 1.00 83.50 731 SER A CA 1
ATOM 5625 C C . SER A 1 731 ? -0.440 -24.550 -13.357 1.00 83.50 731 SER A C 1
ATOM 5627 O O . SER A 1 731 ? -1.259 -25.057 -12.594 1.00 83.50 731 SER A O 1
ATOM 5629 N N . GLN A 1 732 ? 0.811 -25.005 -13.477 1.00 82.44 732 GLN A N 1
ATOM 5630 C CA . GLN A 1 732 ? 1.367 -26.151 -12.758 1.00 82.44 732 GLN A CA 1
ATOM 5631 C C . GLN A 1 732 ? 1.936 -25.746 -11.389 1.00 82.44 732 GLN A C 1
ATOM 5633 O O . GLN A 1 732 ? 2.487 -26.580 -10.671 1.00 82.44 732 GLN A O 1
ATOM 5638 N N . GLY A 1 733 ? 1.821 -24.467 -11.017 1.00 81.50 733 GLY A N 1
ATOM 5639 C CA . GLY A 1 733 ? 2.319 -23.933 -9.756 1.00 81.50 733 GLY A CA 1
ATOM 5640 C C . GLY A 1 733 ? 3.836 -23.758 -9.713 1.00 81.50 733 GLY A C 1
ATOM 5641 O O . GLY A 1 733 ? 4.380 -23.526 -8.632 1.00 81.50 733 GLY A O 1
ATOM 5642 N N . LYS A 1 734 ? 4.531 -23.849 -10.852 1.00 85.62 734 LYS A N 1
ATOM 5643 C CA . LYS A 1 734 ? 5.958 -23.534 -10.966 1.00 85.62 734 LYS A CA 1
ATOM 5644 C C . LYS A 1 734 ? 6.134 -22.058 -11.324 1.00 85.62 734 LYS A C 1
ATOM 5646 O O . LYS A 1 734 ? 5.277 -21.475 -11.989 1.00 85.62 734 LYS A O 1
ATOM 5651 N N . PRO A 1 735 ? 7.241 -21.421 -10.918 1.00 88.50 735 PRO A N 1
ATOM 5652 C CA . PRO A 1 735 ? 7.594 -20.100 -11.424 1.00 88.50 735 PRO A CA 1
ATOM 5653 C C . PRO A 1 735 ? 7.616 -20.099 -12.958 1.00 88.50 735 PRO A C 1
ATOM 5655 O O . PRO A 1 735 ? 8.395 -20.827 -13.559 1.00 88.50 735 PRO A O 1
ATOM 5658 N N . PHE A 1 736 ? 6.787 -19.288 -13.616 1.00 89.44 736 PHE A N 1
ATOM 5659 C CA . PHE A 1 736 ? 6.801 -19.162 -15.077 1.00 89.44 736 PHE A CA 1
ATOM 5660 C C . PHE A 1 736 ? 8.141 -18.601 -15.575 1.00 89.44 736 PHE A C 1
ATOM 5662 O O . PHE A 1 736 ? 8.601 -18.954 -16.665 1.00 89.44 736 PHE A O 1
ATOM 5669 N N . PHE A 1 737 ? 8.740 -17.717 -14.773 1.00 88.94 737 PHE A N 1
ATOM 5670 C CA . PHE A 1 737 ? 9.971 -17.009 -15.082 1.00 88.94 737 PHE A CA 1
ATOM 5671 C C . PHE A 1 737 ? 10.790 -16.783 -13.807 1.00 88.94 737 PHE A C 1
ATOM 5673 O O . PHE A 1 737 ? 10.415 -15.988 -12.944 1.00 88.94 737 PHE A O 1
ATOM 5680 N N . ASP A 1 738 ? 11.896 -17.510 -13.683 1.00 87.44 738 ASP A N 1
ATOM 5681 C CA . ASP A 1 738 ? 12.817 -17.437 -12.551 1.00 87.44 738 ASP A CA 1
ATOM 5682 C C . ASP A 1 738 ? 13.999 -16.487 -12.829 1.00 87.44 738 ASP A C 1
ATOM 5684 O O . ASP A 1 738 ? 14.155 -15.939 -13.925 1.00 87.44 738 ASP A O 1
ATOM 5688 N N . MET A 1 739 ? 14.878 -16.308 -11.836 1.00 87.75 739 MET A N 1
ATOM 5689 C CA . MET A 1 739 ? 16.072 -15.467 -11.979 1.00 87.75 739 MET A CA 1
ATOM 5690 C C . MET A 1 739 ? 16.961 -15.920 -13.149 1.00 87.75 739 MET A C 1
ATOM 5692 O O . MET A 1 739 ? 17.533 -15.081 -13.849 1.00 87.75 739 MET A O 1
ATOM 5696 N N . GLN A 1 740 ? 17.090 -17.231 -13.390 1.00 90.94 740 GLN A N 1
ATOM 5697 C CA . GLN A 1 740 ? 17.933 -17.730 -14.478 1.00 90.94 740 GLN A CA 1
ATOM 5698 C C . GLN A 1 740 ? 17.290 -17.491 -15.846 1.00 90.94 740 GLN A C 1
ATOM 5700 O O . GLN A 1 740 ? 17.993 -17.061 -16.766 1.00 90.94 740 GLN A O 1
ATOM 5705 N N . SER A 1 741 ? 15.970 -17.669 -15.966 1.00 91.94 741 SER A N 1
ATOM 5706 C CA . SER A 1 741 ? 15.217 -17.310 -17.175 1.00 91.94 741 SER A CA 1
ATOM 5707 C C . SER A 1 741 ? 15.384 -15.824 -17.492 1.00 91.94 741 SER A C 1
ATOM 5709 O O . SER A 1 741 ? 15.615 -15.455 -18.644 1.00 91.94 741 SER A O 1
ATOM 5711 N N . GLU A 1 742 ? 15.368 -14.961 -16.470 1.00 92.56 742 GLU A N 1
ATOM 5712 C CA . GLU A 1 742 ? 15.609 -13.526 -16.634 1.00 92.56 742 GLU A CA 1
ATOM 5713 C C . GLU A 1 742 ? 17.021 -13.221 -17.137 1.00 92.56 742 GLU A C 1
ATOM 5715 O O . GLU A 1 742 ? 17.184 -12.461 -18.096 1.00 92.56 742 GLU A O 1
ATOM 5720 N N . ARG A 1 743 ? 18.049 -13.839 -16.541 1.00 92.62 743 ARG A N 1
ATOM 5721 C CA . ARG A 1 743 ? 19.439 -13.703 -17.006 1.00 92.62 743 ARG A CA 1
ATOM 5722 C C . ARG A 1 743 ? 19.573 -14.132 -18.464 1.00 92.62 743 ARG A C 1
ATOM 5724 O O . ARG A 1 743 ? 20.176 -13.410 -19.259 1.00 92.62 743 ARG A O 1
ATOM 5731 N N . ARG A 1 744 ? 18.982 -15.273 -18.831 1.00 95.06 744 ARG A N 1
ATOM 5732 C CA . ARG A 1 744 ? 19.004 -15.782 -20.206 1.00 95.06 744 ARG A CA 1
ATOM 5733 C C . ARG A 1 744 ? 18.292 -14.835 -21.165 1.00 95.06 744 ARG A C 1
ATOM 5735 O O . ARG A 1 744 ? 18.869 -14.493 -22.194 1.00 95.06 744 ARG A O 1
ATOM 5742 N N . LEU A 1 745 ? 17.104 -14.342 -20.817 1.00 95.12 745 LEU A N 1
ATOM 5743 C CA . LEU A 1 745 ? 16.366 -13.388 -21.646 1.00 95.12 745 LEU A CA 1
ATOM 5744 C C . LEU A 1 745 ? 17.159 -12.100 -21.878 1.00 95.12 745 LEU A C 1
ATOM 5746 O O . LEU A 1 745 ? 17.240 -11.639 -23.013 1.00 95.12 745 LEU A O 1
ATOM 5750 N N . ARG A 1 746 ? 17.778 -11.541 -20.831 1.00 95.19 746 ARG A N 1
ATOM 5751 C CA . ARG A 1 746 ? 18.613 -10.332 -20.935 1.00 95.19 746 ARG A CA 1
ATOM 5752 C C . ARG A 1 746 ? 19.786 -10.535 -21.900 1.00 95.19 746 ARG A C 1
ATOM 5754 O O . ARG A 1 746 ? 20.069 -9.652 -22.703 1.00 95.19 746 ARG A O 1
ATOM 5761 N N . ILE A 1 747 ? 20.422 -11.706 -21.876 1.00 93.81 747 ILE A N 1
ATOM 5762 C CA . ILE A 1 747 ? 21.533 -12.048 -22.780 1.00 93.81 747 ILE A CA 1
ATOM 5763 C C . ILE A 1 747 ? 21.046 -12.244 -24.222 1.00 93.81 747 ILE A C 1
ATOM 5765 O O . ILE A 1 747 ? 21.669 -11.736 -25.153 1.00 93.81 747 ILE A O 1
ATOM 5769 N N . VAL A 1 748 ? 19.930 -12.951 -24.418 1.00 94.25 748 VAL A N 1
ATOM 5770 C CA . VAL A 1 748 ? 19.376 -13.230 -25.754 1.00 94.25 748 VAL A CA 1
ATOM 5771 C C . VAL A 1 748 ? 18.854 -11.951 -26.415 1.00 94.25 748 VAL A C 1
ATOM 5773 O O . VAL A 1 748 ? 19.085 -11.722 -27.601 1.00 94.25 748 VAL A O 1
ATOM 5776 N N . ALA A 1 749 ? 18.173 -11.094 -25.653 1.00 93.38 749 ALA A N 1
ATOM 5777 C CA . ALA A 1 749 ? 17.567 -9.867 -26.156 1.00 93.38 749 ALA A CA 1
ATOM 5778 C C . ALA A 1 749 ? 18.554 -8.685 -26.264 1.00 93.38 749 ALA A C 1
ATOM 5780 O O . ALA A 1 749 ? 18.280 -7.741 -27.008 1.00 93.38 749 ALA A O 1
ATOM 5781 N N . LYS A 1 750 ? 19.709 -8.745 -25.581 1.00 93.31 750 LYS A N 1
ATOM 5782 C CA . LYS A 1 750 ? 20.774 -7.726 -25.596 1.00 93.31 750 LYS A CA 1
ATOM 5783 C C . LYS A 1 750 ? 20.218 -6.313 -25.354 1.00 93.31 750 LYS A C 1
ATOM 5785 O O . LYS A 1 750 ? 19.612 -6.048 -24.323 1.00 93.31 750 LYS A O 1
ATOM 5790 N N . GLU A 1 751 ? 20.385 -5.422 -26.328 1.00 94.31 751 GLU A N 1
ATOM 5791 C CA . GLU A 1 751 ? 20.000 -4.004 -26.291 1.00 94.31 751 GLU A CA 1
ATOM 5792 C C . GLU A 1 751 ? 18.483 -3.776 -26.233 1.00 94.31 751 GLU A C 1
ATOM 5794 O O . GLU A 1 751 ? 18.029 -2.688 -25.891 1.00 94.31 751 GLU A O 1
ATOM 5799 N N . ARG A 1 752 ? 17.678 -4.803 -26.532 1.00 94.75 752 ARG A N 1
ATOM 5800 C CA . ARG A 1 752 ? 16.208 -4.725 -26.484 1.00 94.75 752 ARG A CA 1
ATOM 5801 C C . ARG A 1 752 ? 15.671 -4.685 -25.051 1.00 94.75 752 ARG A C 1
ATOM 5803 O O . ARG A 1 752 ? 14.485 -4.430 -24.861 1.00 94.75 752 ARG A O 1
ATOM 5810 N N . VAL A 1 753 ? 16.509 -4.957 -24.046 1.00 95.75 753 VAL A N 1
ATOM 5811 C CA . VAL A 1 753 ? 16.149 -4.830 -22.629 1.00 95.75 753 VAL A CA 1
ATOM 5812 C C . VAL A 1 753 ? 16.829 -3.605 -22.029 1.00 95.75 753 VAL A C 1
ATOM 5814 O O . VAL A 1 753 ? 18.051 -3.553 -21.925 1.00 95.75 753 VAL A O 1
ATOM 5817 N N . GLY A 1 754 ? 16.031 -2.652 -21.550 1.00 92.62 754 GLY A N 1
ATOM 5818 C CA . GLY A 1 754 ? 16.499 -1.463 -20.835 1.00 92.62 754 GLY A CA 1
ATOM 5819 C C . GLY A 1 754 ? 15.638 -1.205 -19.604 1.00 92.62 754 GLY A C 1
ATOM 5820 O O . GLY A 1 754 ? 14.431 -1.418 -19.646 1.00 92.62 754 GLY A O 1
ATOM 5821 N N . MET A 1 755 ? 16.240 -0.792 -18.483 1.00 91.56 755 MET A N 1
ATOM 5822 C CA . MET A 1 755 ? 15.519 -0.487 -17.229 1.00 91.56 755 MET A CA 1
ATOM 5823 C C . MET A 1 755 ? 14.608 -1.624 -16.709 1.00 91.56 755 MET A C 1
ATOM 5825 O O . MET A 1 755 ? 13.623 -1.371 -16.024 1.00 91.56 755 MET A O 1
ATOM 5829 N N . GLY A 1 756 ? 14.913 -2.886 -17.045 1.00 90.56 756 GLY A N 1
ATOM 5830 C CA . GLY A 1 756 ? 14.067 -4.037 -16.688 1.00 90.56 756 GLY A CA 1
ATOM 5831 C C . GLY A 1 756 ? 12.801 -4.190 -17.543 1.00 90.56 756 GLY A C 1
ATOM 5832 O O . GLY A 1 756 ? 11.887 -4.915 -17.157 1.00 90.56 756 GLY A O 1
ATOM 5833 N N . ILE A 1 757 ? 12.747 -3.531 -18.701 1.00 95.62 757 ILE A N 1
ATOM 5834 C CA . ILE A 1 757 ? 11.653 -3.595 -19.673 1.00 95.62 757 ILE A CA 1
ATOM 5835 C C . ILE A 1 757 ? 12.199 -4.199 -20.963 1.00 95.62 757 ILE A C 1
ATOM 5837 O O . ILE A 1 757 ? 13.206 -3.722 -21.489 1.00 95.62 757 ILE A O 1
ATOM 5841 N N . LEU A 1 758 ? 11.535 -5.234 -21.483 1.00 96.25 758 LEU A N 1
ATOM 5842 C CA . LEU A 1 758 ? 11.787 -5.704 -22.843 1.00 96.25 758 LEU A CA 1
ATOM 5843 C C . LEU A 1 758 ? 10.983 -4.829 -23.807 1.00 96.25 758 LEU A C 1
ATOM 5845 O O . LEU A 1 758 ? 9.764 -4.737 -23.671 1.00 96.25 758 LEU A O 1
ATOM 5849 N N . LYS A 1 759 ? 11.657 -4.215 -24.781 1.00 97.19 759 LYS A N 1
ATOM 5850 C CA . LYS A 1 759 ? 11.050 -3.445 -25.869 1.00 97.19 759 LYS A CA 1
ATOM 5851 C C . LYS A 1 759 ? 11.396 -4.081 -27.211 1.00 97.19 759 LYS A C 1
ATOM 5853 O O . LYS A 1 759 ? 12.566 -4.250 -27.550 1.00 97.19 759 LYS A O 1
ATOM 5858 N N . LEU A 1 760 ? 10.373 -4.402 -27.993 1.00 96.06 760 LEU A N 1
ATOM 5859 C CA . LEU A 1 760 ? 10.508 -4.907 -29.354 1.00 96.06 760 LEU A CA 1
ATOM 5860 C C . LEU A 1 760 ? 9.803 -3.958 -30.313 1.00 96.06 760 LEU A C 1
ATOM 5862 O O . LEU A 1 760 ? 8.580 -3.864 -30.297 1.00 96.06 760 LEU A O 1
ATOM 5866 N N . ASP A 1 761 ? 10.588 -3.284 -31.143 1.00 96.19 761 ASP A N 1
ATOM 5867 C CA . ASP A 1 761 ? 10.089 -2.500 -32.269 1.00 96.19 761 ASP A CA 1
ATOM 5868 C C . ASP A 1 761 ? 9.975 -3.420 -33.495 1.00 96.19 761 ASP A C 1
ATOM 5870 O O . ASP A 1 761 ? 10.939 -4.103 -33.867 1.00 96.19 761 ASP A O 1
ATOM 5874 N N . SER A 1 762 ? 8.772 -3.510 -34.064 1.00 95.94 762 SER A N 1
ATOM 5875 C CA . SER A 1 762 ? 8.474 -4.330 -35.237 1.00 95.94 762 SER A CA 1
ATOM 5876 C C . SER A 1 762 ? 8.142 -3.450 -36.434 1.00 95.94 762 SER A C 1
ATOM 5878 O O . SER A 1 762 ? 7.061 -2.875 -36.493 1.00 95.94 762 SER A O 1
ATOM 5880 N N . ASP A 1 763 ? 9.044 -3.449 -37.414 1.00 96.12 763 ASP A N 1
ATOM 5881 C CA . ASP A 1 763 ? 8.982 -2.624 -38.631 1.00 96.12 763 ASP A CA 1
ATOM 5882 C C . ASP A 1 763 ? 8.975 -3.445 -39.932 1.00 96.12 763 ASP A C 1
ATOM 5884 O O . ASP A 1 763 ? 9.249 -2.923 -41.015 1.00 96.12 763 ASP A O 1
ATOM 5888 N N . LYS A 1 764 ? 8.747 -4.760 -39.834 1.00 96.44 764 LYS A N 1
ATOM 5889 C CA . LYS A 1 764 ? 8.964 -5.701 -40.940 1.00 96.44 764 LYS A CA 1
ATOM 5890 C C . LYS A 1 764 ? 7.944 -5.539 -42.070 1.00 96.44 764 LYS A C 1
ATOM 5892 O O . LYS A 1 764 ? 8.321 -5.627 -43.236 1.00 96.44 764 LYS A O 1
ATOM 5897 N N . TYR A 1 765 ? 6.673 -5.384 -41.722 1.00 97.88 765 TYR A N 1
ATOM 5898 C CA . TYR A 1 765 ? 5.550 -5.316 -42.655 1.00 97.88 765 TYR A CA 1
ATOM 5899 C C . TYR A 1 765 ? 5.043 -3.886 -42.792 1.00 97.88 765 TYR A C 1
ATOM 5901 O O . TYR A 1 765 ? 5.320 -3.049 -41.941 1.00 97.88 765 TYR A O 1
ATOM 59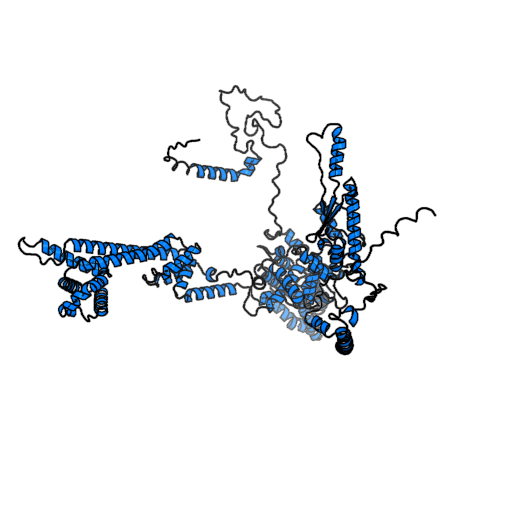09 N N . GLU A 1 766 ? 4.323 -3.593 -43.870 1.00 95.88 766 GLU A N 1
ATOM 5910 C CA . GLU A 1 766 ? 3.782 -2.254 -44.120 1.00 95.88 766 GLU A CA 1
ATOM 5911 C C . GLU A 1 766 ? 2.637 -1.882 -43.176 1.00 95.88 766 GLU A C 1
ATOM 5913 O O . GLU A 1 766 ? 2.502 -0.714 -42.823 1.00 95.88 766 GLU A O 1
ATOM 5918 N N . ASP A 1 767 ? 1.856 -2.871 -42.741 1.00 95.88 767 ASP A N 1
ATOM 5919 C CA . ASP A 1 767 ? 0.679 -2.660 -41.909 1.00 95.88 767 ASP A CA 1
ATOM 5920 C C . ASP A 1 767 ? 0.975 -2.942 -40.433 1.00 95.88 767 ASP A C 1
ATOM 5922 O O . ASP A 1 767 ? 1.659 -3.904 -40.062 1.00 95.88 767 ASP A O 1
ATOM 5926 N N . GLN A 1 768 ? 0.407 -2.109 -39.560 1.00 96.31 768 GLN A N 1
ATOM 5927 C CA . GLN A 1 768 ? 0.582 -2.233 -38.112 1.00 96.31 768 GLN A CA 1
ATOM 5928 C C . GLN A 1 768 ? 0.016 -3.555 -37.564 1.00 96.31 768 GLN A C 1
ATOM 5930 O O . GLN A 1 768 ? 0.595 -4.126 -36.641 1.00 96.31 768 GLN A O 1
ATOM 5935 N N . SER A 1 769 ? -1.064 -4.094 -38.141 1.00 95.75 769 SER A N 1
ATOM 5936 C CA . SER A 1 769 ? -1.642 -5.390 -37.741 1.00 95.75 769 SER A CA 1
ATOM 5937 C C . SER A 1 769 ? -0.654 -6.546 -37.898 1.00 95.75 769 SER A C 1
ATOM 5939 O O . SER A 1 769 ? -0.538 -7.422 -37.031 1.00 95.75 769 SER A O 1
ATOM 5941 N N . ASP A 1 770 ? 0.103 -6.527 -38.989 1.00 97.25 770 ASP A N 1
ATOM 5942 C CA . ASP A 1 770 ? 1.055 -7.579 -39.318 1.00 97.25 770 ASP A CA 1
ATOM 5943 C C . ASP A 1 770 ? 2.306 -7.443 -38.457 1.00 97.25 770 ASP A C 1
ATOM 5945 O O . ASP A 1 770 ? 2.850 -8.441 -37.980 1.00 97.25 770 ASP A O 1
ATOM 5949 N N . ASN A 1 771 ? 2.726 -6.208 -38.175 1.00 97.25 771 ASN A N 1
ATOM 5950 C CA . ASN A 1 771 ? 3.806 -5.930 -37.234 1.00 97.25 771 ASN A CA 1
ATOM 5951 C C . ASN A 1 771 ? 3.440 -6.283 -35.789 1.00 97.25 771 ASN A C 1
ATOM 5953 O O . ASN A 1 771 ? 4.278 -6.830 -35.072 1.00 97.25 771 ASN A O 1
ATOM 5957 N N . TYR A 1 772 ? 2.193 -6.075 -35.365 1.00 96.31 772 TYR A N 1
ATOM 5958 C CA . TYR A 1 772 ? 1.705 -6.563 -34.075 1.00 96.31 772 TYR A CA 1
ATOM 5959 C C . TYR A 1 772 ? 1.771 -8.093 -33.994 1.00 96.31 772 TYR A C 1
ATOM 5961 O O . TYR A 1 772 ? 2.273 -8.648 -33.010 1.00 96.31 772 TYR A O 1
ATOM 5969 N N . THR A 1 773 ? 1.325 -8.783 -35.046 1.00 96.31 773 THR A N 1
ATOM 5970 C CA . THR A 1 773 ? 1.356 -10.251 -35.123 1.00 96.31 773 THR A CA 1
ATOM 5971 C C . THR A 1 773 ? 2.795 -10.770 -35.115 1.00 96.31 773 THR A C 1
ATOM 5973 O O . THR A 1 773 ? 3.142 -11.651 -34.326 1.00 96.31 773 THR A O 1
ATOM 5976 N N . PHE A 1 774 ? 3.674 -10.183 -35.931 1.00 97.06 774 PHE A N 1
ATOM 5977 C CA . PHE A 1 774 ? 5.093 -10.535 -35.983 1.00 97.06 774 PHE A CA 1
ATOM 5978 C C . PHE A 1 774 ? 5.797 -10.300 -34.649 1.00 97.06 774 PHE A C 1
ATOM 5980 O O . PHE A 1 774 ? 6.516 -11.176 -34.161 1.00 97.06 774 PHE A O 1
ATOM 5987 N N . GLY A 1 775 ? 5.567 -9.134 -34.045 1.00 95.75 775 GLY A N 1
ATOM 5988 C CA . GLY A 1 775 ? 6.104 -8.781 -32.742 1.00 95.75 775 GLY A CA 1
ATOM 5989 C C . GLY A 1 775 ? 5.638 -9.755 -31.659 1.00 95.75 775 GLY A C 1
ATOM 5990 O O . GLY A 1 775 ? 6.471 -10.268 -30.915 1.00 95.75 775 GLY A O 1
ATOM 5991 N N . SER A 1 776 ? 4.346 -10.092 -31.620 1.00 94.50 776 SER A N 1
ATOM 5992 C CA . SER A 1 776 ? 3.774 -11.058 -30.669 1.00 94.50 776 SER A CA 1
ATOM 5993 C C . SER A 1 776 ? 4.408 -12.445 -30.804 1.00 94.50 776 SER A C 1
ATOM 5995 O O . SER A 1 776 ? 4.818 -13.050 -29.810 1.00 94.50 776 SER A O 1
ATOM 5997 N N . VAL A 1 777 ? 4.598 -12.922 -32.040 1.00 96.25 777 VAL A N 1
ATOM 5998 C CA . VAL A 1 777 ? 5.318 -14.177 -32.305 1.00 96.25 777 VAL A CA 1
ATOM 5999 C C . VAL A 1 777 ? 6.759 -14.088 -31.795 1.00 96.25 777 VAL A C 1
ATOM 6001 O O . VAL A 1 777 ? 7.232 -15.012 -31.135 1.00 96.25 777 VAL A O 1
ATOM 6004 N N . LYS A 1 778 ? 7.463 -12.973 -32.019 1.00 95.81 778 LYS A N 1
ATOM 6005 C CA . LYS A 1 778 ? 8.841 -12.799 -31.533 1.00 95.81 778 LYS A CA 1
ATOM 6006 C C . LYS A 1 778 ? 8.947 -12.708 -30.015 1.00 95.81 778 LYS A C 1
ATOM 6008 O O . LYS A 1 778 ? 9.883 -13.289 -29.469 1.00 95.81 778 LYS A O 1
ATOM 6013 N N . VAL A 1 779 ? 7.993 -12.072 -29.335 1.00 94.50 779 VAL 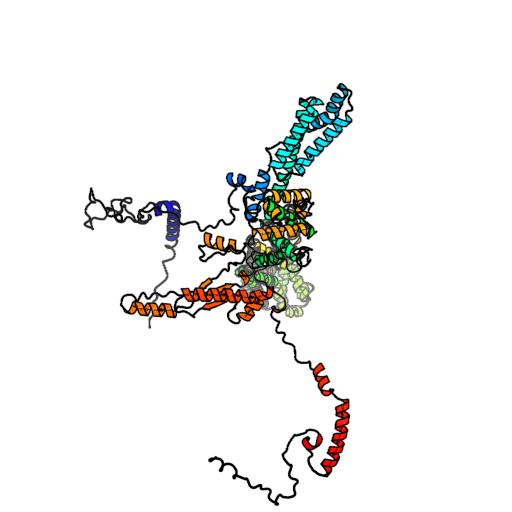A N 1
ATOM 6014 C CA . VAL A 1 779 ? 7.895 -12.106 -27.866 1.00 94.50 779 VAL A CA 1
ATOM 6015 C C . VAL A 1 779 ? 7.799 -13.552 -27.390 1.00 94.50 779 VAL A C 1
ATOM 6017 O O . VAL A 1 779 ? 8.618 -13.982 -26.581 1.00 94.50 779 VAL A O 1
ATOM 6020 N N . SER A 1 780 ? 6.848 -14.321 -27.930 1.00 93.62 780 SER A N 1
ATOM 6021 C CA . SER A 1 780 ? 6.641 -15.712 -27.514 1.00 93.62 780 SER A CA 1
ATOM 6022 C C . SER A 1 780 ? 7.878 -16.586 -27.759 1.00 93.62 780 SER A C 1
ATOM 6024 O O . SER A 1 780 ? 8.266 -17.353 -26.882 1.00 93.62 780 SER A O 1
ATOM 6026 N N . GLN A 1 781 ? 8.569 -16.406 -28.893 1.00 95.62 781 GLN A N 1
ATOM 6027 C CA . GLN A 1 781 ? 9.814 -17.114 -29.214 1.00 95.62 781 GLN A CA 1
ATOM 6028 C C . GLN A 1 781 ? 10.951 -16.769 -28.243 1.00 95.62 781 GLN A C 1
ATOM 6030 O O . GLN A 1 781 ? 11.672 -17.663 -27.804 1.00 95.62 781 GLN A O 1
ATOM 6035 N N . LEU A 1 782 ? 11.110 -15.490 -27.890 1.00 95.19 782 LEU A N 1
ATOM 6036 C CA . LEU A 1 782 ? 12.136 -15.045 -26.942 1.00 95.19 782 LEU A CA 1
ATOM 6037 C C . LEU A 1 782 ? 11.876 -15.580 -25.532 1.00 95.19 782 LEU A C 1
ATOM 6039 O O . LEU A 1 782 ? 12.800 -16.062 -24.881 1.00 95.19 782 LEU A O 1
ATOM 6043 N N . VAL A 1 783 ? 10.622 -15.533 -25.076 1.00 93.44 783 VAL A N 1
ATOM 6044 C CA . VAL A 1 783 ? 10.228 -16.078 -23.770 1.00 93.44 783 VAL A CA 1
ATOM 6045 C C . VAL A 1 783 ? 10.411 -17.597 -23.746 1.00 93.44 783 VAL A C 1
ATOM 6047 O O . VAL A 1 783 ? 10.966 -18.124 -22.785 1.00 93.44 783 VAL A O 1
ATOM 6050 N N . ALA A 1 784 ? 10.032 -18.304 -24.813 1.00 93.00 784 ALA A N 1
ATOM 6051 C CA . ALA A 1 784 ? 10.235 -19.747 -24.919 1.00 93.00 784 ALA A CA 1
ATOM 6052 C C . ALA A 1 784 ? 11.724 -20.140 -24.876 1.00 93.00 784 ALA A C 1
ATOM 6054 O O . ALA A 1 784 ? 12.076 -21.108 -24.204 1.00 93.00 784 ALA A O 1
ATOM 6055 N N . ASP A 1 785 ? 12.614 -19.388 -25.539 1.00 94.88 785 ASP A N 1
ATOM 6056 C CA . ASP A 1 785 ? 14.056 -19.652 -25.451 1.00 94.88 785 ASP A CA 1
ATOM 6057 C C . ASP A 1 785 ? 14.621 -19.333 -24.063 1.00 94.88 785 ASP A C 1
ATOM 6059 O O . ASP A 1 785 ? 15.452 -20.083 -23.554 1.00 94.88 785 ASP A O 1
ATOM 6063 N N . ALA A 1 786 ? 14.150 -18.260 -23.426 1.00 94.38 786 ALA A N 1
ATOM 6064 C CA . ALA A 1 786 ? 14.563 -17.891 -22.077 1.00 94.38 786 ALA A CA 1
ATOM 6065 C C . ALA A 1 786 ? 14.185 -18.955 -21.035 1.00 94.38 786 ALA A C 1
ATOM 6067 O O . ALA A 1 786 ? 15.007 -19.282 -20.185 1.00 94.38 786 ALA A O 1
ATOM 6068 N N . LYS A 1 787 ? 12.999 -19.567 -21.154 1.00 91.75 787 LYS A N 1
ATOM 6069 C CA . LYS A 1 787 ? 12.532 -20.630 -20.247 1.00 91.75 787 LYS A CA 1
ATOM 6070 C C . LYS A 1 787 ? 13.348 -21.925 -20.308 1.00 91.75 787 LYS A C 1
ATOM 6072 O O . LYS A 1 787 ? 13.184 -22.779 -19.441 1.00 91.75 787 LYS A O 1
ATOM 6077 N N . LYS A 1 788 ? 14.251 -22.095 -21.284 1.00 93.88 788 LYS A N 1
ATOM 6078 C CA . LYS A 1 788 ? 15.121 -23.284 -21.361 1.00 93.88 788 LYS A CA 1
ATOM 6079 C C . LYS A 1 788 ? 15.988 -23.473 -20.115 1.00 93.88 788 LYS A C 1
ATOM 6081 O O . LYS A 1 788 ? 16.351 -24.602 -19.819 1.00 93.88 788 LYS A O 1
ATOM 6086 N N . THR A 1 789 ? 16.279 -22.414 -19.355 1.00 90.38 789 THR A N 1
ATOM 6087 C CA . THR A 1 789 ? 16.995 -22.527 -18.068 1.00 90.38 789 THR A CA 1
ATOM 6088 C C . THR A 1 789 ? 16.285 -23.412 -17.052 1.00 90.38 789 THR A C 1
ATOM 6090 O O . THR A 1 789 ? 16.942 -23.984 -16.193 1.00 90.38 789 THR A O 1
ATOM 6093 N N . MET A 1 790 ? 14.963 -23.555 -17.156 1.00 85.75 790 MET A N 1
ATOM 6094 C CA . MET A 1 790 ? 14.173 -24.401 -16.264 1.00 85.75 790 MET A CA 1
ATOM 6095 C C . MET A 1 790 ? 14.277 -25.896 -16.594 1.00 85.75 790 MET A C 1
ATOM 6097 O O . MET A 1 790 ? 13.778 -26.719 -15.832 1.00 85.75 790 MET A O 1
ATOM 6101 N N . LEU A 1 791 ? 14.886 -26.255 -17.730 1.00 89.69 791 LEU A N 1
ATOM 6102 C CA . LEU A 1 791 ? 15.085 -27.650 -18.127 1.00 89.69 791 LEU A CA 1
ATOM 6103 C C . LEU A 1 791 ? 16.274 -28.287 -17.397 1.00 89.69 791 LEU A C 1
ATOM 6105 O O . LEU A 1 791 ? 16.226 -29.477 -17.102 1.00 89.69 791 LEU A O 1
ATOM 6109 N N . GLY A 1 792 ? 17.311 -27.503 -17.087 1.00 88.62 792 GLY A N 1
ATOM 6110 C CA . GLY A 1 792 ? 18.531 -28.007 -16.466 1.00 88.62 792 GLY A CA 1
ATOM 6111 C C . GLY A 1 792 ? 19.651 -26.962 -16.360 1.00 88.62 792 GLY A C 1
ATOM 6112 O O . GLY A 1 792 ? 19.604 -25.915 -17.022 1.00 88.62 792 GLY A O 1
ATOM 6113 N N . PRO A 1 793 ? 20.671 -27.225 -15.521 1.00 88.75 793 PRO A N 1
ATOM 6114 C CA . PRO A 1 793 ? 21.784 -26.307 -15.273 1.00 88.75 793 PRO A CA 1
ATOM 6115 C C . PRO A 1 793 ? 22.630 -26.015 -16.521 1.00 88.75 793 PRO A C 1
ATOM 6117 O O . PRO A 1 793 ? 23.245 -24.957 -16.604 1.00 88.75 793 PRO A O 1
ATOM 6120 N N . GLU A 1 794 ? 22.639 -26.897 -17.517 1.00 91.06 794 GLU A N 1
ATOM 6121 C CA . GLU A 1 794 ? 23.356 -26.722 -18.784 1.00 91.06 794 GLU A CA 1
ATOM 6122 C C . GLU A 1 794 ? 22.861 -25.523 -19.608 1.00 91.06 794 GLU A C 1
ATOM 6124 O O . GLU A 1 794 ? 23.610 -24.960 -20.407 1.00 91.06 794 GLU A O 1
ATOM 6129 N N . TYR A 1 795 ? 21.613 -25.097 -19.401 1.00 91.81 795 TYR A N 1
ATOM 6130 C CA . TYR A 1 795 ? 21.039 -23.933 -20.077 1.00 91.81 795 TYR A CA 1
ATOM 6131 C C . TYR A 1 795 ? 21.248 -22.629 -19.308 1.00 91.81 795 TYR A C 1
ATOM 6133 O O . TYR A 1 795 ? 20.968 -21.554 -19.860 1.00 91.81 795 TYR A O 1
ATOM 6141 N N . VAL A 1 796 ? 21.721 -22.714 -18.059 1.00 92.25 796 VAL A N 1
ATOM 6142 C CA . VAL A 1 796 ? 21.985 -21.562 -17.199 1.00 92.25 796 VAL A CA 1
ATOM 6143 C C . VAL A 1 796 ? 23.184 -20.795 -17.759 1.00 92.25 796 VAL A C 1
ATOM 6145 O O . VAL A 1 796 ? 24.279 -21.349 -17.864 1.00 92.25 796 VAL A O 1
ATOM 6148 N N . PRO A 1 797 ? 23.021 -19.507 -18.112 1.00 92.00 797 PRO A N 1
ATOM 6149 C CA . PRO A 1 797 ? 24.118 -18.739 -18.679 1.00 92.00 797 PRO A CA 1
ATOM 6150 C C . PRO A 1 797 ? 25.303 -18.621 -17.712 1.00 92.00 797 PRO A C 1
ATOM 6152 O O . PRO A 1 797 ? 25.136 -18.260 -16.537 1.00 92.00 797 PRO A O 1
ATOM 6155 N N . THR A 1 798 ? 26.512 -18.856 -18.224 1.00 92.38 798 THR A N 1
ATOM 6156 C CA . THR A 1 798 ? 27.762 -18.688 -17.472 1.00 92.38 798 THR A CA 1
ATOM 6157 C C . THR A 1 798 ? 27.951 -17.236 -17.035 1.00 92.38 798 THR A C 1
ATOM 6159 O O . THR A 1 798 ? 27.563 -16.304 -17.739 1.00 92.38 798 THR A O 1
ATOM 6162 N N . VAL A 1 799 ? 28.553 -17.025 -15.865 1.00 93.62 799 VAL A N 1
ATOM 6163 C CA . VAL A 1 799 ? 28.938 -15.685 -15.403 1.00 93.62 799 VAL A CA 1
ATOM 6164 C C . VAL A 1 799 ? 30.296 -15.331 -16.003 1.00 93.62 799 VAL A C 1
ATOM 6166 O O . VAL A 1 799 ? 31.268 -16.058 -15.811 1.00 93.62 799 VAL A O 1
ATOM 6169 N N . GLU A 1 800 ? 30.378 -14.203 -16.707 1.00 92.38 800 GLU A N 1
ATOM 6170 C CA . GLU A 1 800 ? 31.638 -13.692 -17.253 1.00 92.38 800 GLU A CA 1
ATOM 6171 C C . GLU A 1 800 ? 32.488 -13.067 -16.141 1.00 92.38 800 GLU A C 1
ATOM 6173 O O . GLU A 1 800 ? 32.440 -11.867 -15.860 1.00 92.38 800 GLU A O 1
ATOM 6178 N N . VAL A 1 801 ? 33.265 -13.909 -15.462 1.00 93.69 801 VAL A N 1
ATOM 6179 C CA . VAL A 1 801 ? 34.177 -13.464 -14.410 1.00 93.69 801 VAL A CA 1
ATOM 6180 C C . VAL A 1 801 ? 35.428 -12.861 -15.043 1.00 93.69 801 VAL A C 1
ATOM 6182 O O . VAL A 1 801 ? 36.140 -13.510 -15.809 1.00 93.69 801 VAL A O 1
ATOM 6185 N N . LYS A 1 802 ? 35.752 -11.620 -14.671 1.00 94.19 802 LYS A N 1
ATOM 6186 C CA . LYS A 1 802 ? 37.028 -10.987 -15.027 1.00 94.19 802 LYS A CA 1
ATOM 6187 C C . LYS A 1 802 ? 38.157 -11.593 -14.191 1.00 94.19 802 LYS A C 1
ATOM 6189 O O . LYS A 1 802 ? 38.547 -11.044 -13.162 1.00 94.19 802 LYS A O 1
ATOM 6194 N N . VAL A 1 803 ? 38.677 -12.739 -14.628 1.00 93.25 803 VAL A N 1
ATOM 6195 C CA . VAL A 1 803 ? 39.809 -13.404 -13.972 1.00 93.25 803 VAL A CA 1
ATOM 6196 C C . VAL A 1 803 ? 41.083 -12.594 -14.216 1.00 93.25 803 VAL A C 1
ATOM 6198 O O . VAL A 1 803 ? 41.477 -12.340 -15.358 1.00 93.25 803 VAL A O 1
ATOM 6201 N N . ARG A 1 804 ? 41.737 -12.161 -13.133 1.00 89.88 804 ARG A N 1
ATOM 6202 C CA . ARG A 1 804 ? 43.000 -11.417 -13.209 1.00 89.88 804 ARG A CA 1
ATOM 6203 C C . ARG A 1 804 ? 44.060 -12.286 -13.893 1.00 89.88 804 ARG A C 1
ATOM 6205 O O . ARG A 1 804 ? 44.179 -13.475 -13.609 1.00 89.88 804 ARG A O 1
ATOM 6212 N N . ARG A 1 805 ? 44.884 -11.674 -14.750 1.00 92.19 805 ARG A N 1
ATOM 6213 C CA . ARG A 1 805 ? 46.144 -12.289 -15.205 1.00 92.19 805 ARG A CA 1
ATOM 6214 C C . ARG A 1 805 ? 46.980 -12.726 -13.984 1.00 92.19 805 ARG A C 1
ATOM 6216 O O . ARG A 1 805 ? 46.841 -12.106 -12.925 1.00 92.19 805 ARG A O 1
ATOM 6223 N N . PRO A 1 806 ? 47.862 -13.734 -14.122 1.00 92.12 806 PRO A N 1
ATOM 6224 C CA . PRO A 1 806 ? 48.722 -14.194 -13.033 1.00 92.12 806 PRO A CA 1
ATOM 6225 C C . PRO A 1 806 ? 49.401 -13.012 -12.337 1.00 92.12 806 PRO A C 1
ATOM 6227 O O . PRO A 1 806 ? 49.841 -12.054 -12.989 1.00 92.12 806 PRO A O 1
ATOM 6230 N N . SER A 1 807 ? 49.402 -13.051 -11.005 1.00 93.62 807 SER A N 1
ATOM 6231 C CA . SER A 1 807 ? 49.871 -11.948 -10.167 1.00 93.62 807 SER A CA 1
ATOM 6232 C C . SER A 1 807 ? 51.371 -11.710 -10.361 1.00 93.62 807 SER A C 1
ATOM 6234 O O . SER A 1 807 ? 52.076 -12.547 -10.921 1.00 93.62 807 SER A O 1
ATOM 6236 N N . GLY A 1 808 ? 51.884 -10.577 -9.870 1.00 92.81 808 GLY A N 1
ATOM 6237 C CA . GLY A 1 808 ? 53.330 -10.322 -9.874 1.00 92.81 808 GLY A CA 1
ATOM 6238 C C . GLY A 1 808 ? 54.129 -11.426 -9.169 1.00 92.81 808 GLY A C 1
ATOM 6239 O O . GLY A 1 808 ? 55.194 -11.794 -9.645 1.00 92.81 808 GLY A O 1
ATOM 6240 N N . GLN A 1 809 ? 53.572 -12.020 -8.107 1.00 89.06 809 GLN A N 1
ATOM 6241 C CA . GLN A 1 809 ? 54.189 -13.137 -7.383 1.00 89.06 809 GLN A CA 1
ATOM 6242 C C . GLN A 1 809 ? 54.262 -14.406 -8.242 1.00 89.06 809 GLN A C 1
ATOM 6244 O O . GLN A 1 809 ? 55.309 -15.039 -8.306 1.00 89.06 809 GLN A O 1
ATOM 6249 N N . THR A 1 810 ? 53.191 -14.748 -8.968 1.00 91.69 810 THR A N 1
ATOM 6250 C CA . THR A 1 810 ? 53.210 -15.878 -9.913 1.00 91.69 810 THR A CA 1
ATOM 6251 C C . THR A 1 810 ? 54.132 -15.595 -11.101 1.00 91.69 810 THR A C 1
ATOM 6253 O O . THR A 1 810 ? 54.843 -16.481 -11.557 1.00 91.69 810 THR A O 1
ATOM 6256 N N . LYS A 1 811 ? 54.179 -14.347 -11.584 1.00 93.06 811 LYS A N 1
ATOM 6257 C CA . LYS A 1 811 ? 55.090 -13.938 -12.663 1.00 93.06 811 LYS A CA 1
ATOM 6258 C C . LYS A 1 811 ? 56.562 -13.980 -12.252 1.00 93.06 811 LYS A C 1
ATOM 6260 O O . LYS A 1 811 ? 57.400 -14.213 -13.112 1.00 93.06 811 LYS A O 1
ATOM 6265 N N . LEU A 1 812 ? 56.885 -13.799 -10.971 1.00 89.88 812 LEU A N 1
ATOM 6266 C CA . LEU A 1 812 ? 58.254 -13.952 -10.466 1.00 89.88 812 LEU A CA 1
ATOM 6267 C C . LEU A 1 812 ? 58.760 -15.395 -10.620 1.00 89.88 812 LEU A C 1
ATOM 6269 O O . LEU A 1 812 ? 59.943 -15.614 -10.838 1.00 89.88 812 LEU A O 1
ATOM 6273 N N . GLN A 1 813 ? 57.863 -16.383 -10.604 1.00 89.81 813 GLN A N 1
ATOM 6274 C CA . GLN A 1 813 ? 58.226 -17.774 -10.883 1.00 89.81 813 GLN A CA 1
ATOM 6275 C C . GLN A 1 813 ? 58.562 -18.004 -12.363 1.00 89.81 813 GLN A C 1
ATOM 6277 O O . GLN A 1 813 ? 59.233 -18.980 -12.680 1.00 89.81 813 GLN A O 1
ATOM 6282 N N . TYR A 1 814 ? 58.165 -17.106 -13.276 1.00 93.62 814 TYR A N 1
ATOM 6283 C CA . TYR A 1 814 ? 58.457 -17.263 -14.704 1.00 93.62 814 TYR A CA 1
ATOM 6284 C C . TYR A 1 814 ? 59.946 -17.141 -15.020 1.00 93.62 814 TYR A C 1
ATOM 6286 O O . TYR A 1 814 ? 60.411 -17.804 -15.940 1.00 93.62 814 TYR A O 1
ATOM 6294 N N . SER A 1 815 ? 60.708 -16.355 -14.251 1.00 89.88 815 SER A N 1
ATOM 6295 C CA . SER A 1 815 ? 62.170 -16.286 -14.398 1.00 89.88 815 SER A CA 1
ATOM 6296 C C . SER A 1 815 ? 62.896 -17.513 -13.842 1.00 89.88 815 SER A C 1
ATOM 6298 O O . SER A 1 815 ? 64.065 -17.706 -14.150 1.00 89.88 815 SER A O 1
ATOM 6300 N N . ALA A 1 816 ? 62.221 -18.323 -13.023 1.00 88.81 816 ALA A N 1
ATOM 6301 C CA . ALA A 1 816 ? 62.757 -19.562 -12.461 1.00 88.81 816 ALA A CA 1
ATOM 6302 C C . ALA A 1 816 ? 62.274 -20.817 -13.215 1.00 88.81 816 ALA A C 1
ATOM 6304 O O . ALA A 1 816 ? 62.631 -21.934 -12.838 1.00 88.81 816 ALA A O 1
ATOM 6305 N N . LEU A 1 817 ? 61.466 -20.661 -14.272 1.00 90.62 817 LEU A N 1
ATOM 6306 C CA . LEU A 1 817 ? 61.065 -21.781 -15.123 1.00 90.62 817 LEU A CA 1
ATOM 6307 C C . LEU A 1 817 ? 62.306 -22.388 -15.786 1.00 90.62 817 LEU A C 1
ATOM 6309 O O . LEU A 1 817 ? 63.089 -21.675 -16.410 1.00 90.62 817 LEU A O 1
ATOM 6313 N N . ASP A 1 818 ? 62.465 -23.707 -15.659 1.00 92.06 818 ASP A N 1
ATOM 6314 C CA . ASP A 1 818 ? 63.605 -24.465 -16.190 1.00 92.06 818 ASP A CA 1
ATOM 6315 C C . ASP A 1 818 ? 64.987 -23.997 -15.694 1.00 92.06 818 ASP A C 1
ATOM 6317 O O . ASP A 1 818 ? 65.978 -24.199 -16.396 1.00 92.06 818 ASP A O 1
ATOM 6321 N N . TYR A 1 819 ? 65.081 -23.415 -14.492 1.00 92.75 819 TYR A N 1
ATOM 6322 C CA . TYR A 1 819 ? 66.324 -22.848 -13.946 1.00 92.75 819 TYR A CA 1
ATOM 6323 C C . TYR A 1 819 ? 67.547 -23.769 -14.119 1.00 92.75 819 TYR A C 1
ATOM 6325 O O . TYR A 1 819 ? 68.481 -23.407 -14.833 1.00 92.75 819 TYR A O 1
ATOM 6333 N N . ASP A 1 820 ? 67.501 -25.000 -13.598 1.00 92.00 820 ASP A N 1
ATOM 6334 C CA . ASP A 1 820 ? 68.632 -25.944 -13.651 1.00 92.00 820 ASP A CA 1
ATOM 6335 C C . ASP A 1 820 ? 69.051 -26.297 -15.089 1.00 92.00 820 ASP A C 1
ATOM 6337 O O . ASP A 1 820 ? 70.237 -26.414 -15.420 1.00 92.00 820 ASP A O 1
ATOM 6341 N N . ARG A 1 821 ? 68.069 -26.459 -15.987 1.00 94.19 821 ARG A N 1
ATOM 6342 C CA . ARG A 1 821 ? 68.315 -26.766 -17.402 1.00 94.19 821 ARG A CA 1
ATOM 6343 C C . ARG A 1 821 ? 68.923 -25.563 -18.118 1.00 94.19 821 ARG A C 1
ATOM 6345 O O . ARG A 1 821 ? 69.856 -25.734 -18.904 1.00 94.19 821 ARG A O 1
ATOM 6352 N N . VAL A 1 822 ? 68.389 -24.367 -17.869 1.00 93.19 822 VAL A N 1
ATOM 6353 C CA . VAL A 1 822 ? 68.851 -23.106 -18.460 1.00 93.19 822 VAL A CA 1
ATOM 6354 C C . VAL A 1 822 ? 70.252 -22.766 -17.963 1.00 93.19 822 VAL A C 1
ATOM 6356 O O . VAL A 1 822 ? 71.082 -22.375 -18.778 1.00 93.19 822 VAL A O 1
ATOM 6359 N N . GLU A 1 823 ? 70.569 -22.982 -16.687 1.00 92.44 823 GLU A N 1
ATOM 6360 C CA . GLU A 1 823 ? 71.921 -22.802 -16.147 1.00 92.44 823 GLU A CA 1
ATOM 6361 C C . GLU A 1 823 ? 72.929 -23.765 -16.778 1.00 92.44 823 GLU A C 1
ATOM 6363 O O . GLU A 1 823 ? 73.980 -23.344 -17.267 1.00 92.44 823 GLU A O 1
ATOM 6368 N N . LYS A 1 824 ? 72.597 -25.059 -16.858 1.00 94.19 824 LYS A N 1
ATOM 6369 C CA . LYS A 1 824 ? 73.479 -26.040 -17.502 1.00 94.19 824 LYS A CA 1
ATOM 6370 C C . LYS A 1 824 ? 73.704 -25.706 -18.980 1.00 94.19 824 LYS A C 1
ATOM 6372 O O . LYS A 1 824 ? 74.838 -25.745 -19.461 1.00 94.19 824 LYS A O 1
ATOM 6377 N N . LYS A 1 825 ? 72.640 -25.332 -19.700 1.00 92.38 825 LYS A N 1
ATOM 6378 C CA . LYS A 1 825 ? 72.729 -24.970 -21.119 1.00 92.38 825 LYS A CA 1
ATOM 6379 C C . LYS A 1 825 ? 73.458 -23.646 -21.329 1.00 92.38 825 LYS A C 1
ATOM 6381 O O . LYS A 1 825 ? 74.221 -23.531 -22.283 1.00 92.38 825 LYS A O 1
ATOM 6386 N N . SER A 1 826 ? 73.278 -22.661 -20.453 1.00 92.88 826 SER A N 1
ATOM 6387 C CA . SER A 1 826 ? 73.967 -21.374 -20.560 1.00 92.88 826 SER A CA 1
ATOM 6388 C C . SER A 1 826 ? 75.477 -21.527 -20.369 1.00 92.88 826 SER A C 1
ATOM 6390 O O . SER A 1 826 ? 76.232 -20.887 -21.095 1.00 92.88 826 SER A O 1
ATOM 6392 N N . ALA A 1 827 ? 75.935 -22.448 -19.512 1.00 93.50 827 ALA A N 1
ATOM 6393 C CA . ALA A 1 827 ? 77.354 -22.783 -19.384 1.00 93.50 827 ALA A CA 1
ATOM 6394 C C . ALA A 1 827 ? 77.935 -23.410 -20.669 1.00 93.50 827 ALA A C 1
ATOM 6396 O O . ALA A 1 827 ? 79.041 -23.060 -21.090 1.00 93.50 827 ALA A O 1
ATOM 6397 N N . GLU A 1 828 ? 77.191 -24.303 -21.332 1.00 92.50 828 GLU A N 1
ATOM 6398 C CA . GLU A 1 828 ? 77.571 -24.857 -22.643 1.00 92.50 828 GLU A CA 1
ATOM 6399 C C . GLU A 1 828 ? 77.636 -23.763 -23.721 1.00 92.50 828 GLU A C 1
ATOM 6401 O O . GLU A 1 828 ? 78.608 -23.670 -24.474 1.00 92.50 828 GLU A O 1
ATOM 6406 N N . LEU A 1 829 ? 76.622 -22.897 -23.767 1.00 92.50 829 LEU A N 1
ATOM 6407 C CA . LEU A 1 829 ? 76.541 -21.782 -24.710 1.00 92.50 829 LEU A CA 1
ATOM 6408 C C . LEU A 1 829 ? 77.629 -20.737 -24.460 1.00 92.50 829 LEU A C 1
ATOM 6410 O O . LEU A 1 829 ? 78.149 -20.164 -25.412 1.00 92.50 829 LEU A O 1
ATOM 6414 N N . TYR A 1 830 ? 78.022 -20.519 -23.207 1.00 93.69 830 TYR A N 1
ATOM 6415 C CA . TYR A 1 830 ? 79.113 -19.619 -22.858 1.00 93.69 830 TYR A CA 1
ATOM 6416 C C . TYR A 1 830 ? 80.464 -20.150 -23.348 1.00 93.69 830 TYR A C 1
ATOM 6418 O O . TYR A 1 830 ? 81.258 -19.387 -23.899 1.00 93.69 830 TYR A O 1
ATOM 6426 N N . LYS A 1 831 ? 80.712 -21.464 -23.237 1.00 93.00 831 LYS A N 1
ATOM 6427 C CA . LYS A 1 831 ? 81.900 -22.091 -23.843 1.00 93.00 831 LYS A CA 1
ATOM 6428 C C . LYS A 1 831 ? 81.910 -21.894 -25.362 1.00 93.00 831 LYS A C 1
ATOM 6430 O O . LYS A 1 831 ? 82.910 -21.432 -25.907 1.00 93.00 831 LYS A O 1
ATOM 6435 N N . LYS A 1 832 ? 80.772 -22.136 -26.026 1.00 90.81 832 LYS A N 1
ATOM 6436 C CA . LYS A 1 832 ? 80.597 -21.890 -27.470 1.00 90.81 832 LYS A CA 1
ATOM 6437 C C . LYS A 1 832 ? 80.832 -20.415 -27.835 1.00 90.81 832 LYS A C 1
ATOM 6439 O O . LYS A 1 832 ? 81.517 -20.121 -28.811 1.00 90.81 832 LYS A O 1
ATOM 6444 N N . TYR A 1 833 ? 80.332 -19.478 -27.026 1.00 92.06 833 TYR A N 1
ATOM 6445 C CA . TYR A 1 833 ? 80.574 -18.040 -27.187 1.00 92.06 833 TYR A CA 1
ATOM 6446 C C . TYR A 1 833 ? 82.059 -17.690 -27.072 1.00 92.06 833 TYR A C 1
ATOM 6448 O O . TYR A 1 833 ? 82.578 -16.978 -27.928 1.00 92.06 833 TYR A O 1
ATOM 6456 N N . ALA A 1 834 ? 82.757 -18.203 -26.055 1.00 91.00 834 ALA A N 1
ATOM 6457 C CA . ALA A 1 834 ? 84.175 -17.926 -25.836 1.00 91.00 834 ALA A CA 1
ATOM 6458 C C . ALA A 1 834 ? 85.048 -18.384 -27.017 1.00 91.00 834 ALA A C 1
ATOM 6460 O O . ALA A 1 834 ? 86.040 -17.732 -27.343 1.00 91.00 834 ALA A O 1
ATOM 6461 N N . GLU A 1 835 ? 84.674 -19.473 -27.689 1.00 89.50 835 GLU A N 1
ATOM 6462 C CA . GLU A 1 835 ? 85.345 -19.935 -28.907 1.00 89.50 835 GLU A CA 1
ATOM 6463 C C . GLU A 1 835 ? 85.024 -19.064 -30.127 1.00 89.50 835 GLU A C 1
ATOM 6465 O O . GLU A 1 835 ? 85.930 -18.693 -30.876 1.00 89.50 835 GLU A O 1
ATOM 6470 N N . LEU A 1 836 ? 83.757 -18.688 -30.321 1.00 86.94 836 LEU A N 1
ATOM 6471 C CA . LEU A 1 836 ? 83.331 -17.847 -31.447 1.00 86.94 836 LEU A CA 1
ATOM 6472 C C . LEU A 1 836 ? 83.833 -16.399 -31.334 1.00 86.94 836 LEU A C 1
ATOM 6474 O O . LEU A 1 836 ? 84.151 -15.775 -32.348 1.00 86.94 836 LEU A O 1
ATOM 6478 N N . LYS A 1 837 ? 83.980 -15.876 -30.112 1.00 88.81 837 LYS A N 1
ATOM 6479 C CA . LYS A 1 837 ? 84.477 -14.519 -29.840 1.00 88.81 837 LYS A CA 1
ATOM 6480 C C . LYS A 1 837 ? 85.965 -14.356 -30.157 1.00 88.81 837 LYS A C 1
ATOM 6482 O O . LYS A 1 837 ? 86.413 -13.254 -30.446 1.00 88.81 837 LYS A O 1
ATOM 6487 N N . LYS A 1 838 ? 86.733 -15.452 -30.156 1.00 88.50 838 LYS A N 1
ATOM 6488 C CA . LYS A 1 838 ? 88.119 -15.455 -30.658 1.00 88.50 838 LYS A CA 1
ATOM 6489 C C . LYS A 1 838 ? 88.179 -15.289 -32.178 1.00 88.50 838 LYS A C 1
ATOM 6491 O O . LYS A 1 838 ? 89.172 -14.793 -32.691 1.00 88.50 838 LYS A O 1
ATOM 6496 N N . LYS A 1 839 ? 87.132 -15.723 -32.889 1.00 80.75 839 LYS A N 1
ATOM 6497 C CA . LYS A 1 839 ? 87.047 -15.705 -34.358 1.00 80.75 839 LYS A CA 1
ATOM 6498 C C . LYS A 1 839 ? 86.376 -14.443 -34.903 1.00 80.75 839 LYS A C 1
ATOM 6500 O O . LYS A 1 839 ? 86.616 -14.075 -36.044 1.00 80.75 839 LYS A O 1
ATOM 6505 N N . SER A 1 840 ? 85.522 -13.799 -34.111 1.00 78.12 840 SER A N 1
ATOM 6506 C CA . SER A 1 840 ? 84.724 -12.646 -34.533 1.00 78.12 840 SER A CA 1
ATOM 6507 C C . SER A 1 840 ? 84.576 -11.625 -33.405 1.00 78.12 840 SER A C 1
ATOM 6509 O O . SER A 1 840 ? 84.373 -11.985 -32.245 1.00 78.12 840 SER A O 1
ATOM 6511 N N . PHE A 1 841 ? 84.635 -10.331 -33.738 1.00 76.94 841 PHE A N 1
ATOM 6512 C CA . PHE A 1 841 ? 84.490 -9.255 -32.751 1.00 76.94 841 PHE A CA 1
ATOM 6513 C C . PHE A 1 841 ? 83.080 -9.170 -32.148 1.00 76.94 841 PHE A C 1
ATOM 6515 O O . PHE A 1 841 ? 82.930 -8.668 -31.035 1.00 76.94 841 PHE A O 1
ATOM 6522 N N . PHE A 1 842 ? 82.047 -9.692 -32.811 1.00 85.69 842 PHE A N 1
ATOM 6523 C CA . PHE A 1 842 ? 80.674 -9.737 -32.307 1.00 85.69 842 PHE A CA 1
ATOM 6524 C C . PHE A 1 842 ? 80.053 -11.109 -32.580 1.00 85.69 842 PHE A C 1
ATOM 6526 O O . PHE A 1 842 ? 80.023 -11.548 -33.724 1.00 85.69 842 PHE A O 1
ATOM 6533 N N . VAL A 1 843 ? 79.552 -11.767 -31.529 1.00 85.44 843 VAL A N 1
ATOM 6534 C CA . VAL A 1 843 ? 78.883 -13.072 -31.631 1.00 85.44 843 VAL A CA 1
ATOM 6535 C C . VAL A 1 843 ? 77.389 -12.857 -31.377 1.00 85.44 843 VAL A C 1
ATOM 6537 O O . VAL A 1 843 ? 77.015 -12.550 -30.240 1.00 85.44 843 VAL A O 1
ATOM 6540 N N . PRO A 1 844 ? 76.531 -12.976 -32.401 1.00 84.38 844 PRO A N 1
ATOM 6541 C CA . PRO A 1 844 ? 75.093 -12.805 -32.244 1.00 84.38 844 PRO A CA 1
ATOM 6542 C C . PRO A 1 844 ? 74.445 -14.018 -31.544 1.00 84.38 844 PRO A C 1
ATOM 6544 O O . PRO A 1 844 ? 74.955 -15.138 -31.643 1.00 84.38 844 PRO A O 1
ATOM 6547 N N . PRO A 1 845 ? 73.273 -13.850 -30.894 1.00 86.50 845 PRO A N 1
ATOM 6548 C CA . PRO A 1 845 ? 72.530 -14.957 -30.279 1.00 86.50 845 PRO A CA 1
ATOM 6549 C C . PRO A 1 845 ? 72.170 -16.089 -31.251 1.00 86.50 845 PRO A C 1
ATOM 6551 O O . PRO A 1 845 ? 72.040 -17.233 -30.815 1.00 86.50 845 PRO A O 1
ATOM 6554 N N . THR A 1 846 ? 72.066 -15.783 -32.551 1.00 84.44 846 THR A N 1
ATOM 6555 C CA . THR A 1 846 ? 71.818 -16.750 -33.638 1.00 84.44 846 THR A CA 1
ATOM 6556 C C . THR A 1 846 ? 72.866 -17.845 -33.716 1.00 84.44 846 THR A C 1
ATOM 6558 O O . THR A 1 846 ? 72.579 -18.974 -34.086 1.00 84.44 846 THR A O 1
ATOM 6561 N N . ASP A 1 847 ? 74.099 -17.510 -33.350 1.00 81.19 847 ASP A N 1
ATOM 6562 C CA . ASP A 1 847 ? 75.225 -18.431 -33.456 1.00 81.19 847 ASP A CA 1
ATOM 6563 C C . ASP A 1 847 ? 75.380 -19.236 -32.152 1.00 81.19 847 ASP A C 1
ATOM 6565 O O . ASP A 1 847 ? 76.141 -20.205 -32.078 1.00 81.19 847 ASP A O 1
ATOM 6569 N N . LEU A 1 848 ? 74.618 -18.866 -31.116 1.00 85.88 848 LEU A N 1
ATOM 6570 C CA . LEU A 1 848 ? 74.606 -19.503 -29.807 1.00 85.88 848 LEU A CA 1
ATOM 6571 C C . LEU A 1 848 ? 73.398 -20.421 -29.646 1.00 85.88 848 LEU A C 1
ATOM 6573 O O . LEU A 1 848 ? 73.576 -21.639 -29.678 1.00 85.88 848 LEU A O 1
ATOM 6577 N N . TRP A 1 849 ? 72.218 -19.837 -29.432 1.00 86.06 849 TRP A N 1
ATOM 6578 C CA . TRP A 1 849 ? 71.019 -20.529 -28.947 1.00 86.06 849 TRP A CA 1
ATOM 6579 C C . TRP A 1 849 ? 69.732 -20.154 -29.678 1.00 86.06 849 TRP A C 1
ATOM 6581 O O . TRP A 1 849 ? 68.715 -20.813 -29.475 1.00 86.06 849 TRP A O 1
ATOM 6591 N N . LEU A 1 850 ? 69.754 -19.093 -30.486 1.00 86.31 850 LEU A N 1
ATOM 6592 C CA . LEU A 1 850 ? 68.614 -18.701 -31.297 1.00 86.31 850 LEU A CA 1
ATOM 6593 C C . LEU A 1 850 ? 68.701 -19.416 -32.648 1.00 86.31 850 LEU A C 1
ATOM 6595 O O . LEU A 1 850 ? 69.371 -18.945 -33.563 1.00 86.31 850 LEU A O 1
ATOM 6599 N N . ASP A 1 851 ? 68.011 -20.543 -32.776 1.00 79.50 851 ASP A N 1
ATOM 6600 C CA . ASP A 1 851 ? 67.976 -21.282 -34.034 1.00 79.50 851 ASP A CA 1
ATOM 6601 C C . ASP A 1 851 ? 67.103 -20.542 -35.056 1.00 79.50 851 ASP A C 1
ATOM 6603 O O . ASP A 1 851 ? 65.878 -20.476 -34.938 1.00 79.50 851 ASP A O 1
ATOM 6607 N N . ILE A 1 852 ? 67.741 -19.974 -36.079 1.00 78.25 852 ILE A N 1
ATOM 6608 C CA . ILE A 1 852 ? 67.052 -19.452 -37.260 1.00 78.25 852 ILE A CA 1
ATOM 6609 C C . ILE A 1 852 ? 67.061 -20.557 -38.312 1.00 78.25 852 ILE A C 1
ATOM 6611 O O . ILE A 1 852 ? 68.104 -20.874 -38.882 1.00 78.25 852 ILE A O 1
ATOM 6615 N N . ALA A 1 853 ? 65.895 -21.141 -38.585 1.00 65.19 853 ALA A N 1
ATOM 6616 C CA . ALA A 1 853 ? 65.740 -22.074 -39.693 1.00 65.19 853 ALA A CA 1
ATOM 6617 C C . ALA A 1 853 ? 65.872 -21.307 -41.019 1.00 65.19 853 ALA A C 1
ATOM 6619 O O . ALA A 1 853 ? 64.931 -20.659 -41.471 1.00 65.19 853 ALA A O 1
ATOM 6620 N N . GLY A 1 854 ? 67.060 -21.354 -41.624 1.00 57.56 854 GLY A N 1
ATOM 6621 C CA . GLY A 1 854 ? 67.341 -20.705 -42.897 1.00 57.56 854 GLY A CA 1
ATOM 6622 C C . GLY A 1 854 ? 68.171 -21.585 -43.822 1.00 57.56 854 GLY A C 1
ATOM 6623 O O . GLY A 1 854 ? 69.371 -21.735 -43.629 1.00 57.56 854 GLY A O 1
ATOM 6624 N N . LEU A 1 855 ? 67.544 -22.032 -44.914 1.00 52.12 855 LEU A N 1
ATOM 6625 C CA . LEU A 1 855 ? 68.166 -22.430 -46.191 1.00 52.12 855 LEU A CA 1
ATOM 6626 C C . LEU A 1 855 ? 68.856 -21.239 -46.905 1.00 52.12 855 LEU A C 1
ATOM 6628 O O . LEU A 1 855 ? 69.101 -21.272 -48.106 1.00 52.12 855 LEU A O 1
ATOM 6632 N N . GLN A 1 856 ? 69.171 -20.171 -46.171 1.00 45.91 856 GLN A N 1
ATOM 6633 C CA . GLN A 1 856 ? 70.007 -19.072 -46.623 1.00 45.91 856 GLN A CA 1
ATOM 6634 C C . GLN A 1 856 ? 71.416 -19.318 -46.103 1.00 45.91 856 GLN A C 1
ATOM 6636 O O . GLN A 1 856 ? 71.763 -19.003 -44.966 1.00 45.91 856 GLN A O 1
ATOM 6641 N N . VAL A 1 857 ? 72.212 -19.916 -46.985 1.00 43.25 857 VAL A N 1
ATOM 6642 C CA . VAL A 1 857 ? 73.669 -19.963 -46.935 1.00 43.25 857 VAL A CA 1
ATOM 6643 C C . VAL A 1 857 ? 74.184 -18.597 -46.473 1.00 43.25 857 VAL A C 1
ATOM 6645 O O . VAL A 1 857 ? 74.159 -17.629 -47.233 1.00 43.25 857 VAL A O 1
ATOM 6648 N N . ARG A 1 858 ? 74.687 -18.508 -45.235 1.00 43.97 858 ARG A N 1
ATOM 6649 C CA . ARG A 1 858 ? 75.712 -17.508 -44.932 1.00 43.97 858 ARG A CA 1
ATOM 6650 C C . ARG A 1 858 ? 76.890 -17.886 -45.818 1.00 43.97 858 ARG A C 1
ATOM 6652 O O . ARG A 1 858 ? 77.600 -18.839 -45.505 1.00 43.97 858 ARG A O 1
ATOM 6659 N N . LYS A 1 859 ? 77.033 -17.213 -46.963 1.00 41.31 859 LYS A N 1
ATOM 6660 C CA . LYS A 1 859 ? 78.235 -17.334 -47.784 1.00 41.31 859 LYS A CA 1
ATOM 6661 C C . LYS A 1 859 ? 79.398 -16.989 -46.863 1.00 41.31 859 LYS A C 1
ATOM 6663 O O . LYS A 1 859 ? 79.452 -15.896 -46.304 1.00 41.31 859 LYS A O 1
ATOM 6668 N N . THR A 1 860 ? 80.267 -17.963 -46.637 1.00 38.28 860 THR A N 1
ATOM 6669 C CA . THR A 1 860 ? 81.597 -17.718 -46.100 1.00 38.28 860 THR A CA 1
ATOM 6670 C C . THR A 1 860 ? 82.258 -16.653 -46.977 1.00 38.28 860 THR A C 1
ATOM 6672 O O . THR A 1 860 ? 82.081 -16.653 -48.196 1.00 38.28 860 THR A O 1
ATOM 6675 N N . ASN A 1 861 ? 82.953 -15.707 -46.344 1.00 41.22 861 ASN A N 1
ATOM 6676 C CA . ASN A 1 861 ? 83.657 -14.581 -46.967 1.00 41.22 861 ASN A CA 1
ATOM 6677 C C . ASN A 1 861 ? 84.842 -15.044 -47.840 1.00 41.22 861 ASN A C 1
ATOM 6679 O O . ASN A 1 861 ? 85.983 -14.695 -47.560 1.00 41.22 861 ASN A O 1
ATOM 6683 N N . GLU A 1 862 ? 84.601 -15.845 -48.873 1.00 41.91 862 GLU A N 1
ATOM 6684 C CA . GLU A 1 862 ? 85.640 -16.252 -49.827 1.00 41.91 862 GLU A CA 1
ATOM 6685 C C . GLU A 1 862 ? 85.491 -15.571 -51.194 1.00 41.91 862 GLU A C 1
ATOM 6687 O O . GLU A 1 862 ? 86.427 -15.610 -51.982 1.00 41.91 862 GLU A O 1
ATOM 6692 N N . VAL A 1 863 ? 84.374 -14.880 -51.475 1.00 43.19 863 VAL A N 1
ATOM 6693 C CA . VAL A 1 863 ? 84.189 -14.139 -52.741 1.00 43.19 863 VAL A CA 1
ATOM 6694 C C . VAL A 1 863 ? 83.421 -12.831 -52.516 1.00 43.19 863 VAL A C 1
ATOM 6696 O O . VAL A 1 863 ? 82.238 -12.719 -52.837 1.00 43.19 863 VAL A O 1
ATOM 6699 N N . ALA A 1 864 ? 84.087 -11.838 -51.935 1.00 40.59 864 ALA A N 1
ATOM 6700 C CA . ALA A 1 864 ? 83.667 -10.440 -51.986 1.00 40.59 864 ALA A CA 1
ATOM 6701 C C . ALA A 1 864 ? 84.892 -9.607 -52.379 1.00 40.59 864 ALA A C 1
ATOM 6703 O O . ALA A 1 864 ? 85.924 -9.702 -51.715 1.00 40.59 864 ALA A O 1
ATOM 6704 N N . ASP A 1 865 ? 84.789 -8.838 -53.464 1.00 46.03 865 ASP A N 1
ATOM 6705 C CA . ASP A 1 865 ? 85.833 -7.882 -53.840 1.00 46.03 865 ASP A CA 1
ATOM 6706 C C . ASP A 1 865 ? 85.898 -6.733 -52.824 1.00 46.03 865 ASP A C 1
ATOM 6708 O O . ASP A 1 865 ? 84.918 -6.446 -52.128 1.00 46.03 865 ASP A O 1
ATOM 6712 N N . ALA A 1 866 ? 87.064 -6.086 -52.745 1.00 50.56 866 ALA A N 1
ATOM 6713 C CA . ALA A 1 866 ? 87.466 -5.168 -51.673 1.00 50.56 866 ALA A CA 1
ATOM 6714 C C . ALA A 1 866 ? 86.498 -3.999 -51.382 1.00 50.56 866 ALA A C 1
ATOM 6716 O O . ALA A 1 866 ? 86.552 -3.446 -50.285 1.00 50.56 866 ALA A O 1
ATOM 6717 N N . ASP A 1 867 ? 85.583 -3.679 -52.301 1.00 45.97 867 ASP A N 1
ATOM 6718 C CA . ASP A 1 867 ? 84.629 -2.570 -52.175 1.00 45.97 867 ASP A CA 1
ATOM 6719 C C . ASP A 1 867 ? 83.154 -2.999 -51.986 1.00 45.97 867 ASP A C 1
ATOM 6721 O O . ASP A 1 867 ? 82.262 -2.154 -51.971 1.00 45.97 867 ASP A O 1
ATOM 6725 N N . GLY A 1 868 ? 82.861 -4.291 -51.782 1.00 50.16 868 GLY A N 1
ATOM 6726 C CA . GLY A 1 868 ? 81.612 -4.721 -51.130 1.00 50.16 868 GLY A CA 1
ATOM 6727 C C . GLY A 1 868 ? 80.284 -4.550 -51.891 1.00 50.16 868 GLY A C 1
ATOM 6728 O O . GLY A 1 868 ? 79.245 -4.438 -51.239 1.00 50.16 868 GLY A O 1
ATOM 6729 N N . TYR A 1 869 ? 80.259 -4.586 -53.227 1.00 40.56 869 TYR A N 1
ATOM 6730 C CA . TYR A 1 869 ? 79.002 -4.586 -54.000 1.00 40.56 869 TYR A CA 1
ATOM 6731 C C . TYR A 1 869 ? 78.616 -5.978 -54.526 1.00 40.56 869 TYR A C 1
ATOM 6733 O O . TYR A 1 869 ? 79.459 -6.749 -54.979 1.00 40.56 869 TYR A O 1
ATOM 6741 N N . THR A 1 870 ? 77.313 -6.285 -54.497 1.00 42.41 870 THR A N 1
ATOM 6742 C CA . THR A 1 870 ? 76.706 -7.468 -55.134 1.00 42.41 870 THR A CA 1
ATOM 6743 C C . THR A 1 870 ? 75.842 -7.013 -56.312 1.00 42.41 870 THR A C 1
ATOM 6745 O O . THR A 1 870 ? 75.121 -6.028 -56.195 1.00 42.41 870 THR A O 1
ATOM 6748 N N . VAL A 1 871 ? 75.963 -7.682 -57.462 1.00 39.34 871 VAL A N 1
ATOM 6749 C CA . VAL A 1 871 ? 75.214 -7.353 -58.688 1.00 39.34 871 VAL A CA 1
ATOM 6750 C C . VAL A 1 871 ? 73.827 -7.999 -58.620 1.00 39.34 871 VAL A C 1
ATOM 6752 O O . VAL A 1 871 ? 73.720 -9.220 -58.502 1.00 39.34 871 VAL A O 1
ATOM 6755 N N . ASP A 1 872 ? 72.782 -7.172 -58.682 1.00 40.97 872 ASP A N 1
ATOM 6756 C CA . ASP A 1 872 ? 71.376 -7.583 -58.728 1.00 40.97 872 ASP A CA 1
ATOM 6757 C C . ASP A 1 872 ? 71.039 -8.332 -60.030 1.00 40.97 872 ASP A C 1
ATOM 6759 O O . ASP A 1 872 ? 71.377 -7.894 -61.130 1.00 40.97 872 ASP A O 1
ATOM 6763 N N . LEU A 1 873 ? 70.318 -9.450 -59.906 1.00 38.25 873 LEU A N 1
ATOM 6764 C CA . LEU A 1 873 ? 69.826 -10.270 -61.017 1.00 38.25 873 LEU A CA 1
ATOM 6765 C C . LEU A 1 873 ? 68.356 -9.917 -61.314 1.00 38.25 873 LEU A C 1
ATOM 6767 O O . LEU A 1 873 ? 67.431 -10.508 -60.758 1.00 38.25 873 LEU A O 1
ATOM 6771 N N . PHE A 1 874 ? 68.138 -8.957 -62.215 1.00 38.31 874 PHE A N 1
ATOM 6772 C CA . PHE A 1 874 ? 66.874 -8.783 -62.941 1.00 38.31 874 PHE A CA 1
ATOM 6773 C C . PHE A 1 874 ? 66.911 -9.648 -64.210 1.00 38.31 874 PHE A C 1
ATOM 6775 O O . PHE A 1 874 ? 67.197 -9.142 -65.288 1.00 38.31 874 PHE A O 1
ATOM 6782 N N . GLU A 1 875 ? 66.658 -10.957 -64.104 1.00 43.00 875 GLU A N 1
ATOM 6783 C CA . GLU A 1 875 ? 66.597 -11.817 -65.305 1.00 43.00 875 GLU A CA 1
ATOM 6784 C C . GLU A 1 875 ? 65.730 -13.087 -65.153 1.00 43.00 875 GLU A C 1
ATOM 6786 O O . GLU A 1 875 ? 66.028 -14.133 -65.719 1.00 43.00 875 GLU A O 1
ATOM 6791 N N . SER A 1 876 ? 64.622 -13.030 -64.398 1.00 40.19 876 SER A N 1
ATOM 6792 C CA . SER A 1 876 ? 63.713 -14.191 -64.260 1.00 40.19 876 SER A CA 1
ATOM 6793 C C . SER A 1 876 ? 62.211 -13.918 -64.432 1.00 40.19 876 SER A C 1
ATOM 6795 O O . SER A 1 876 ? 61.401 -14.799 -64.158 1.00 40.19 876 SER A O 1
ATOM 6797 N N . MET A 1 877 ? 61.804 -12.750 -64.945 1.00 39.03 877 MET A N 1
ATOM 6798 C CA . MET A 1 877 ? 60.378 -12.395 -65.127 1.00 39.03 877 MET A CA 1
ATOM 6799 C C . MET A 1 877 ? 59.921 -12.260 -66.592 1.00 39.03 877 MET A C 1
ATOM 6801 O O . MET A 1 877 ? 58.915 -11.615 -66.864 1.00 39.03 877 MET A O 1
ATOM 6805 N N . GLY A 1 878 ? 60.623 -12.872 -67.548 1.00 38.53 878 GLY A N 1
ATOM 6806 C CA . GLY A 1 878 ? 60.294 -12.730 -68.970 1.00 38.53 878 GLY A CA 1
ATOM 6807 C C . GLY A 1 878 ? 60.472 -14.005 -69.778 1.00 38.53 878 GLY A C 1
ATOM 6808 O O . GLY A 1 878 ? 61.251 -13.981 -70.716 1.00 38.53 878 GLY A O 1
ATOM 6809 N N . GLN A 1 879 ? 59.808 -15.107 -69.406 1.00 40.53 879 GLN A N 1
ATOM 6810 C CA . GLN A 1 879 ? 59.601 -16.279 -70.280 1.00 40.53 879 GLN A CA 1
ATOM 6811 C C . GLN A 1 879 ? 58.677 -17.316 -69.610 1.00 40.53 879 GLN A C 1
ATOM 6813 O O . GLN A 1 879 ? 59.130 -18.371 -69.188 1.00 40.53 879 GLN A O 1
ATOM 6818 N N . LYS A 1 880 ? 57.380 -17.003 -69.469 1.00 40.59 880 LYS A N 1
ATOM 6819 C CA . LYS A 1 880 ? 56.279 -17.989 -69.356 1.00 40.59 880 LYS A CA 1
ATOM 6820 C C . LYS A 1 880 ? 54.956 -17.360 -69.823 1.00 40.59 880 LYS A C 1
ATOM 6822 O O . LYS A 1 880 ? 54.005 -17.234 -69.063 1.00 40.59 880 LYS A O 1
ATOM 6827 N N . GLU A 1 881 ? 54.923 -16.956 -71.087 1.00 41.06 881 GLU A N 1
ATOM 6828 C CA . GLU A 1 881 ? 53.712 -16.973 -71.912 1.00 41.06 881 GLU A CA 1
ATOM 6829 C C . GLU A 1 881 ? 54.050 -17.863 -73.115 1.00 41.06 881 GLU A C 1
ATOM 6831 O O . GLU A 1 881 ? 55.098 -17.661 -73.723 1.00 41.06 881 GLU A O 1
ATOM 6836 N N . GLN A 1 882 ? 53.171 -18.827 -73.421 1.00 35.91 882 GLN A N 1
ATOM 6837 C CA . GLN A 1 882 ? 53.303 -19.946 -74.380 1.00 35.91 882 GLN A CA 1
ATOM 6838 C C . GLN A 1 882 ? 53.902 -21.250 -73.817 1.00 35.91 882 GLN A C 1
ATOM 6840 O O . GLN A 1 882 ? 55.042 -21.601 -74.098 1.00 35.91 882 GLN A O 1
ATOM 6845 N N . GLU A 1 883 ? 53.111 -21.959 -73.005 1.00 34.62 883 GLU A N 1
ATOM 6846 C CA . GLU A 1 883 ? 52.531 -23.289 -73.316 1.00 34.62 883 GLU A CA 1
ATOM 6847 C C . GLU A 1 883 ? 51.487 -23.679 -72.260 1.00 34.62 883 GLU A C 1
ATOM 6849 O O . GLU A 1 883 ? 51.789 -23.556 -71.047 1.00 34.62 883 GLU A O 1
#